Protein AF-A0A918M8U1-F1 (afdb_monomer)

Nearest PDB structures (foldseek):
  6qmt-assembly2_B  TM=6.760E-01  e=1.323E-07  Homo sapiens
  1fdp-assembly3_C  TM=6.936E-01  e=7.810E-07  Homo sapiens
  1sgf-assembly1_Z  TM=6.440E-01  e=3.916E-07  Mus musculus
  2xwb-assembly1_J  TM=6.624E-01  e=5.810E-07  Homo sapiens
  1fdp-assembly2_B  TM=6.454E-01  e=7.546E-06  Homo sapiens

Foldseek 3Di:
DDDDDPPDDPALLVVLLVLLVLLQQQFKKWKFAPPDPPPVFFCPGTQAIWGAQFFQKIKFFQNSQVPYDQAKIWIWGHNHPPDDIDIFIKGWPAFVPGDDDDPDVVDDDAPPGMTMIGTPDGDDTRHFAAALAQDLDAPDQKKKWKIWDCVVRTIDIDIDMWGFDAWDPPPDLRIWTWTFDAFDHPRRGNIFIARSLQSHTFFTWDHDPPSDTTGITNGPSNLLLTDWPDDDPPPPPPCPDPDDDDDDDDDDDDDDDDDDDDDDDDDDDDDDDDDDDDDDDDDDDDDYDDDDDDDDDDDDDDDDDDDDDDDDDDDDDDDDDDDDDDDDDDDDDDDDDDDDDDDDDDDDDDDDYDDDDDDDDDDDDDDDDDDDDDDDDPPPPPPPPDPDPGGPSLVSQLSSLLVLLVVPDDDPDPRDGSQNSSVSSVNCQLVQDRSNLLSLLSNLQSLADFDLALQVVVVLLVPQPPFDQDDGVLGDTGLSNSLNSLSVGPDSPCSNVSVLSSLLSVLVDDDDCDVSNVVSSVSSLVSSVVSCPPPDPVSVVVSVVSVVVSVPPDDPDPPDPDDDPPDDDDPDPDPDPPLPQQFKAKEKAWAADPVCRQFIKIWIWIAHSVRDIGTDDTDGGHGPVCVLQVCLSVVVSNQSNGDGVVRTHAYEYADALLCQLPPQQCRASDPPGGGNLQVFQYAYHHPCLVPQDDPPPPDVPDDDDPPPDDPCVLLVLLQQLVVVLQVDQAFEDEAQDDQNDGDDGDALVVLLPPDSRYAYEYEEQPPDDDPCSSCRSSSCSSSSDQKHKYAYHPPDPPLRSVLLVVVVGCCRRVNPGPSCSSVVLSVLVNCVVVVPPSSVSSHRMHMRHYDSVNDDVPVPPDPPDD

InterPro domains:
  IPR009003 Peptidase S1, PA clan [SSF50494] (39-219)
  IPR045450 vWA-MoxR associated protein, C-terminal domain [PF20028] (598-852)

Mean predicted aligned error: 16.62 Å

pLDDT: mean 72.59, std 25.62, range [22.86, 98.25]

Sequence (866 aa):
MTEPYDGGAPDGADAARLALRELVLAATVRIHRSDAGYAHDEPGGFLGSGFFVAPNWVLTCAHVVHAEEGGEVTVVYRTSPYEDPCAVPGKVAATLPEQAGRLVPGGGWPAPDLALVRLREPAGHTCVYVSERPNPHFGGNRVYYAGWTGARGRLEILDGYLSVQGTISAWSPEEQVRLGQNDLPPGVSGGPVIDPVRGEVVGVLKSRADQGAGGTSIGIEQLRTLQTGTRAQTATGATTGTGPAGDHPSGSVRSGADPAGPHPNGSPRSDAHAGLPHTGDPSGTGDEHAGAIGGLGCSRGTGADPVDVRPSGSLRPGADPADVLPGGSLRSGADPAGLHPSGSLQVEAHAGLPYPSGSPGADDHAGGTGPGGSPGTGAGGIRVSGLPQGDLYQAVFHAHDRYHRDRQQPSDSSAPTWADIQGELGARPGRALSPHERGELLGRLADLPPPASTRGLLDLLRSLPGFRLPSLVPAPRGWRDGLGVLYEHARQDGVRRLVIDYAMRILAADRDRTPSVRAAERALWDWVRHASTGLDSGYRTELARQRVELLGRVHPGHERADDDPGQLPTERPVPHPALAPPGPSVLLVVLRRAWEPDHCDWSISVADTDGGTRLLHETRRTPLAGLDSHVAAPLTEAFRQCDEPGRPALLHVALPHLLLGTAVDDWRLRRDGVPLGVERPVLVRCSDRDQLPDEATDGPGAWPAAAWESYDDEDGERRDRWRRLHVRQARAEVLDCDDGVRRPVPDTAALRDLAPHDVPVLCRLGDLRYDSDPASLGRLLRAGFGVAVWRRWRREPEAVCGEFHRGAKTVVDDGNGVALLPEVVHGLRRQVHEGLTEAYWAHGIALLYDDPYRPLPGAGDLLEAP

Structure (mmCIF, N/CA/C/O backbone):
data_AF-A0A918M8U1-F1
#
_entry.id   AF-A0A918M8U1-F1
#
loop_
_atom_site.group_PDB
_atom_site.id
_atom_site.type_symbol
_atom_site.label_atom_id
_atom_site.label_alt_id
_atom_site.label_comp_id
_atom_site.label_asym_id
_atom_site.label_entity_id
_atom_site.label_seq_id
_atom_site.pdbx_PDB_ins_code
_atom_site.Cartn_x
_atom_site.Cartn_y
_atom_site.Cartn_z
_atom_site.occupancy
_atom_site.B_iso_or_equiv
_atom_site.auth_seq_id
_atom_site.auth_comp_id
_atom_site.auth_asym_id
_atom_site.auth_atom_id
_atom_site.pdbx_PDB_model_num
ATOM 1 N N . MET A 1 1 ? 1.080 21.247 65.237 1.00 35.75 1 MET A N 1
ATOM 2 C CA . MET A 1 1 ? 0.868 21.645 63.832 1.00 35.75 1 MET A CA 1
ATOM 3 C C . MET A 1 1 ? 0.405 20.406 63.103 1.00 35.75 1 MET A C 1
ATOM 5 O O . MET A 1 1 ? 1.066 19.386 63.229 1.00 35.75 1 MET A O 1
ATOM 9 N N . THR A 1 2 ? -0.762 20.468 62.475 1.00 31.59 2 THR A N 1
ATOM 10 C CA . THR A 1 2 ? -1.337 19.389 61.664 1.00 31.59 2 THR A CA 1
ATOM 11 C C . THR A 1 2 ? -1.042 19.685 60.203 1.00 31.59 2 THR A C 1
ATOM 13 O O . THR A 1 2 ? -1.323 20.797 59.754 1.00 31.59 2 THR A O 1
ATOM 16 N N . GLU A 1 3 ? -0.490 18.723 59.474 1.00 33.19 3 GLU A N 1
ATOM 17 C CA . GLU A 1 3 ? -0.400 18.818 58.016 1.00 33.19 3 GLU A CA 1
ATOM 18 C C . GLU A 1 3 ? -1.816 18.748 57.412 1.00 33.19 3 GLU A C 1
ATOM 20 O O . GLU A 1 3 ? -2.678 18.055 57.968 1.00 33.19 3 GLU A O 1
ATOM 25 N N . PRO A 1 4 ? -2.105 19.489 56.328 1.00 35.78 4 PRO A N 1
ATOM 26 C CA . PRO A 1 4 ? -3.400 19.423 55.672 1.00 35.78 4 PRO A CA 1
ATOM 27 C C . PRO A 1 4 ? -3.553 18.078 54.954 1.00 35.78 4 PRO A C 1
ATOM 29 O O . PRO A 1 4 ? -2.735 17.694 54.123 1.00 35.78 4 PRO A O 1
ATOM 32 N N . TYR A 1 5 ? -4.629 17.369 55.278 1.00 32.22 5 TYR A N 1
ATOM 33 C CA . TYR A 1 5 ? -5.065 16.189 54.542 1.00 32.22 5 TYR A CA 1
ATOM 34 C C . TYR A 1 5 ? -5.743 16.660 53.249 1.00 32.22 5 TYR A C 1
ATOM 36 O O . TYR A 1 5 ? -6.909 17.059 53.288 1.00 32.22 5 TYR A O 1
ATOM 44 N N . ASP A 1 6 ? -5.020 16.641 52.124 1.00 32.88 6 ASP A N 1
ATOM 45 C CA . ASP A 1 6 ? -5.584 16.905 50.791 1.00 32.88 6 ASP A CA 1
ATOM 46 C C . ASP A 1 6 ? -6.490 15.738 50.364 1.00 32.88 6 ASP A C 1
ATOM 48 O O . ASP A 1 6 ? -6.145 14.873 49.559 1.00 32.88 6 ASP A O 1
ATOM 52 N N . GLY A 1 7 ? -7.686 15.715 50.953 1.00 40.31 7 GLY A N 1
ATOM 53 C CA . GLY A 1 7 ? -8.791 14.839 50.587 1.00 40.31 7 GLY A CA 1
ATOM 54 C C . GLY A 1 7 ? -9.429 15.277 49.272 1.00 40.31 7 GLY A C 1
ATOM 55 O O . GLY A 1 7 ? -10.583 15.703 49.259 1.00 40.31 7 GLY A O 1
ATOM 56 N N . GLY A 1 8 ? -8.672 15.192 48.178 1.00 35.78 8 GLY A N 1
ATOM 57 C CA . GLY A 1 8 ? -9.210 15.348 46.832 1.00 35.78 8 GLY A CA 1
ATOM 58 C C . GLY A 1 8 ? -10.274 14.285 46.556 1.00 35.78 8 GLY A C 1
ATOM 59 O O . GLY A 1 8 ? -10.065 13.098 46.812 1.00 35.78 8 GLY A O 1
ATOM 60 N N . ALA A 1 9 ? -11.423 14.705 46.025 1.00 40.88 9 ALA A N 1
ATOM 61 C CA . ALA A 1 9 ? -12.330 13.775 45.360 1.00 40.88 9 ALA A CA 1
ATOM 62 C C . ALA A 1 9 ? -11.605 13.160 44.143 1.00 40.88 9 ALA A C 1
ATOM 64 O O . ALA A 1 9 ? -10.748 13.834 43.570 1.00 40.88 9 ALA A O 1
ATOM 65 N N . PRO A 1 10 ? -11.914 11.916 43.731 1.00 44.56 10 PRO A N 1
ATOM 66 C CA . PRO A 1 10 ? -11.278 11.318 42.561 1.00 44.56 10 PRO A CA 1
ATOM 67 C C . PRO A 1 10 ? -11.548 12.179 41.322 1.00 44.56 10 PRO A C 1
ATOM 69 O O . PRO A 1 10 ? -12.701 12.351 40.920 1.00 44.56 10 PRO A O 1
ATOM 72 N N . ASP A 1 11 ? -10.484 12.735 40.739 1.00 58.69 11 ASP A N 1
ATOM 73 C CA . ASP A 1 11 ? -10.570 13.588 39.556 1.00 58.69 11 ASP A CA 1
ATOM 74 C C . ASP A 1 11 ? -11.234 12.832 38.397 1.00 58.69 11 ASP A C 1
ATOM 76 O O . ASP A 1 11 ? -10.974 11.647 38.174 1.00 58.69 11 ASP A O 1
ATOM 80 N N . GLY A 1 12 ? -12.044 13.530 37.592 1.00 61.78 12 GLY A N 1
ATOM 81 C CA . GLY A 1 12 ? -12.767 12.917 36.466 1.00 61.78 12 GLY A CA 1
ATOM 82 C C . GLY A 1 12 ? -11.857 12.187 35.465 1.00 61.78 12 GLY A C 1
ATOM 83 O O . GLY A 1 12 ? -12.272 11.213 34.844 1.00 61.78 12 GLY A O 1
ATOM 84 N N . ALA A 1 13 ? -10.583 12.583 35.374 1.00 67.19 13 ALA A N 1
ATOM 85 C CA . ALA A 1 13 ? -9.579 11.892 34.570 1.00 67.19 13 ALA A CA 1
ATOM 86 C C . ALA A 1 13 ? -9.290 10.451 35.043 1.00 67.19 13 ALA A C 1
ATOM 88 O O . ALA A 1 13 ? -8.979 9.601 34.210 1.00 67.19 13 ALA A O 1
ATOM 89 N N . ASP A 1 14 ? -9.395 10.149 36.341 1.00 80.69 14 ASP A N 1
ATOM 90 C CA . ASP A 1 14 ? -9.215 8.789 36.868 1.00 80.69 14 ASP A CA 1
ATOM 91 C C . ASP A 1 14 ? -10.476 7.933 36.712 1.00 80.69 14 ASP A C 1
ATOM 93 O O . ASP A 1 14 ? -10.368 6.743 36.409 1.00 80.69 14 ASP A O 1
ATOM 97 N N . ALA A 1 15 ? -11.666 8.539 36.794 1.00 85.81 15 ALA A N 1
ATOM 98 C CA . ALA A 1 15 ? -12.913 7.877 36.410 1.00 85.81 15 ALA A CA 1
ATOM 99 C C . ALA A 1 15 ? -12.896 7.477 34.920 1.00 85.81 15 ALA A C 1
ATOM 101 O O . ALA A 1 15 ? -13.162 6.321 34.588 1.00 85.81 15 ALA A O 1
ATOM 102 N N . ALA A 1 16 ? -12.471 8.386 34.036 1.00 87.62 16 ALA A N 1
ATOM 103 C CA . ALA A 1 16 ? -12.334 8.124 32.604 1.00 87.62 16 ALA A CA 1
ATOM 104 C C . ALA A 1 16 ? -11.277 7.045 32.288 1.00 87.62 16 ALA A C 1
ATOM 106 O O . ALA A 1 16 ? -11.482 6.214 31.403 1.00 87.62 16 ALA A O 1
ATOM 107 N N . ARG A 1 17 ? -10.162 6.994 33.035 1.00 89.12 17 ARG A N 1
ATOM 108 C CA . ARG A 1 17 ? -9.156 5.913 32.929 1.00 89.12 17 ARG A CA 1
ATOM 109 C C . ARG A 1 17 ? -9.718 4.553 33.347 1.00 89.12 17 ARG A C 1
ATOM 111 O O . ARG A 1 17 ? -9.417 3.556 32.693 1.00 89.12 17 ARG A O 1
ATOM 118 N N . LEU A 1 18 ? -10.539 4.507 34.399 1.00 91.19 18 LEU A N 1
ATOM 119 C CA . LEU A 1 18 ? -11.253 3.297 34.818 1.00 91.19 18 LEU A CA 1
ATOM 120 C C . LEU A 1 18 ? -12.270 2.848 33.759 1.00 91.19 18 LEU A C 1
ATOM 122 O O . LEU A 1 18 ? -12.272 1.682 33.378 1.00 91.19 18 LEU A O 1
ATOM 126 N N . ALA A 1 19 ? -13.067 3.767 33.213 1.00 92.06 19 ALA A N 1
ATOM 127 C CA . ALA A 1 19 ? -14.017 3.457 32.145 1.00 92.06 19 ALA A CA 1
ATOM 128 C C . ALA A 1 19 ? -13.317 2.951 30.864 1.00 92.06 19 ALA A C 1
ATOM 130 O O . ALA A 1 19 ? -13.751 1.960 30.275 1.00 92.06 19 ALA A O 1
ATOM 131 N N . LEU A 1 20 ? -12.191 3.567 30.471 1.00 93.38 20 LEU A N 1
ATOM 132 C CA . LEU A 1 20 ? -11.351 3.093 29.363 1.00 93.38 20 LEU A CA 1
ATOM 133 C C . LEU A 1 20 ? -10.845 1.664 29.610 1.00 93.38 20 LEU A C 1
ATOM 135 O O . LEU A 1 20 ? -10.901 0.836 28.702 1.00 93.38 20 LEU A O 1
ATOM 139 N N . ARG A 1 21 ? -10.371 1.368 30.828 1.00 94.25 21 ARG A N 1
ATOM 140 C CA . ARG A 1 21 ? -9.927 0.025 31.227 1.00 94.25 21 ARG A CA 1
ATOM 141 C C . ARG A 1 21 ? -11.037 -1.006 31.035 1.00 94.25 21 ARG A C 1
ATOM 143 O O . ARG A 1 21 ? -10.811 -1.994 30.344 1.00 94.25 21 ARG A O 1
ATOM 150 N N . GLU A 1 22 ? -12.230 -0.775 31.579 1.00 92.94 22 GLU A N 1
ATOM 151 C CA . GLU A 1 22 ? -13.317 -1.758 31.476 1.00 92.94 22 GLU A CA 1
ATOM 152 C C . GLU A 1 22 ? -13.759 -1.994 30.018 1.00 92.94 22 GLU A C 1
ATOM 154 O O . GLU A 1 22 ? -13.968 -3.144 29.627 1.00 92.94 22 GLU A O 1
ATOM 159 N N . LEU A 1 23 ? -13.801 -0.955 29.167 1.00 93.31 23 LEU A N 1
ATOM 160 C CA . LEU A 1 23 ? -14.075 -1.135 27.731 1.00 93.31 23 LEU A CA 1
ATOM 161 C C . LEU A 1 23 ? -12.972 -1.917 26.995 1.00 93.31 23 LEU A C 1
ATOM 163 O O . LEU A 1 23 ? -13.280 -2.708 26.103 1.00 93.31 23 LEU A O 1
ATOM 167 N N . VAL A 1 24 ? -11.698 -1.723 27.353 1.00 95.50 24 VAL A N 1
ATOM 168 C CA . VAL A 1 24 ? -10.572 -2.486 26.785 1.00 95.50 24 VAL A CA 1
ATOM 169 C C . VAL A 1 24 ? -10.640 -3.955 27.205 1.00 95.50 24 VAL A C 1
ATOM 171 O O . VAL A 1 24 ? -10.462 -4.835 26.361 1.00 95.50 24 VAL A O 1
ATOM 174 N N . LEU A 1 25 ? -10.940 -4.241 28.474 1.00 95.00 25 LEU A N 1
ATOM 175 C CA . LEU A 1 25 ? -11.078 -5.611 28.975 1.00 95.00 25 LEU A CA 1
ATOM 176 C C . LEU A 1 25 ? -12.256 -6.334 28.304 1.00 95.00 25 LEU A C 1
ATOM 178 O O . LEU A 1 25 ? -12.072 -7.442 27.805 1.00 95.00 25 LEU A O 1
ATOM 182 N N . ALA A 1 26 ? -13.419 -5.683 28.186 1.00 93.56 26 ALA A N 1
ATOM 183 C CA . ALA A 1 26 ? -14.600 -6.221 27.497 1.00 93.56 26 ALA A CA 1
ATOM 184 C C . ALA A 1 26 ? -14.406 -6.432 25.977 1.00 93.56 26 ALA A C 1
ATOM 186 O O . ALA A 1 26 ? -15.180 -7.153 25.342 1.00 93.56 26 ALA A O 1
ATOM 187 N N . ALA A 1 27 ? -13.381 -5.809 25.386 1.00 95.88 27 ALA A N 1
ATOM 188 C CA . ALA A 1 27 ? -12.990 -5.989 23.989 1.00 95.88 27 ALA A CA 1
ATOM 189 C C . ALA A 1 27 ? -11.856 -7.013 23.781 1.00 95.88 27 ALA A C 1
ATOM 191 O O . ALA A 1 27 ? -11.574 -7.377 22.636 1.00 95.88 27 ALA A O 1
ATOM 192 N N . THR A 1 28 ? -11.197 -7.470 24.854 1.00 97.44 28 THR A N 1
ATOM 193 C CA . THR A 1 28 ? -10.009 -8.339 24.809 1.00 97.44 28 THR A CA 1
ATOM 194 C C . THR A 1 28 ? -10.397 -9.815 24.909 1.00 97.44 28 THR A C 1
ATOM 196 O O . THR A 1 28 ? -11.006 -10.259 25.883 1.00 97.44 28 THR A O 1
ATOM 199 N N . VAL A 1 29 ? -10.006 -10.609 23.912 1.00 96.56 29 VAL A N 1
ATOM 200 C CA . VAL A 1 29 ? -10.439 -12.005 23.747 1.00 96.56 29 VAL A CA 1
ATOM 201 C C . VAL A 1 29 ? -9.306 -12.999 23.996 1.00 96.56 29 VAL A C 1
ATOM 203 O O . VAL A 1 29 ? -8.130 -12.695 23.778 1.00 96.56 29 VAL A O 1
ATOM 206 N N . ARG A 1 30 ? -9.669 -14.218 24.400 1.00 94.31 30 ARG A N 1
ATOM 207 C CA . ARG A 1 30 ? -8.810 -15.402 24.304 1.00 94.31 30 ARG A CA 1
ATOM 208 C C . ARG A 1 30 ? -8.939 -16.009 22.911 1.00 94.31 30 ARG A C 1
ATOM 210 O O . ARG A 1 30 ? -10.037 -16.063 22.355 1.00 94.31 30 ARG A O 1
ATOM 217 N N . ILE A 1 31 ? -7.839 -16.535 22.391 1.00 94.00 31 ILE A N 1
ATOM 218 C CA . ILE A 1 31 ? -7.807 -17.365 21.189 1.00 94.00 31 ILE A CA 1
ATOM 219 C C . ILE A 1 31 ? -7.397 -18.774 21.606 1.00 94.00 31 ILE A C 1
ATOM 221 O O . ILE A 1 31 ? -6.398 -18.969 22.301 1.00 94.00 31 ILE A O 1
ATOM 225 N N . HIS A 1 32 ? -8.200 -19.747 21.197 1.00 91.88 32 HIS A N 1
ATOM 226 C CA . HIS A 1 32 ? -8.026 -21.166 21.471 1.00 91.88 32 HIS A CA 1
ATOM 227 C C . HIS A 1 32 ? -7.994 -21.962 20.166 1.00 91.88 32 HIS A C 1
ATOM 229 O O . HIS A 1 32 ? -8.459 -21.485 19.124 1.00 91.88 32 HIS A O 1
ATOM 235 N N . ARG A 1 33 ? -7.497 -23.198 20.245 1.00 88.00 33 ARG A N 1
ATOM 236 C CA . ARG A 1 33 ? -7.591 -24.158 19.146 1.00 88.00 33 ARG A CA 1
ATOM 237 C C . ARG A 1 33 ? -9.034 -24.420 18.723 1.00 88.00 33 ARG A C 1
ATOM 239 O O . ARG A 1 33 ? -9.982 -24.257 19.496 1.00 88.00 33 ARG A O 1
ATOM 246 N N . SER A 1 34 ? -9.177 -24.870 17.488 1.00 79.94 34 SER A N 1
ATOM 247 C CA . SER A 1 34 ? -10.427 -25.366 16.912 1.00 79.94 34 SER A CA 1
ATOM 248 C C . SER A 1 34 ? -10.859 -26.732 17.470 1.00 79.94 34 SER A C 1
ATOM 250 O O . SER A 1 34 ? -12.053 -27.024 17.492 1.00 79.94 34 SER A O 1
ATOM 252 N N . ASP A 1 35 ? -9.917 -27.547 17.963 1.00 68.38 35 ASP A N 1
ATOM 253 C CA . ASP A 1 35 ? -10.160 -28.874 18.554 1.00 68.38 35 ASP A CA 1
ATOM 254 C C . ASP A 1 35 ? -10.353 -28.858 20.084 1.00 68.38 35 ASP A C 1
ATOM 256 O O . ASP A 1 35 ? -10.716 -29.875 20.684 1.00 68.38 35 ASP A O 1
ATOM 260 N N . ALA A 1 36 ? -10.142 -27.704 20.723 1.00 59.84 36 ALA A N 1
ATOM 261 C CA . ALA A 1 36 ? -10.344 -27.523 22.151 1.00 59.84 36 ALA A CA 1
ATOM 262 C C . ALA A 1 36 ? -11.828 -27.727 22.495 1.00 59.84 36 ALA A C 1
ATOM 264 O O . ALA A 1 36 ? -12.660 -26.861 22.231 1.00 59.84 36 ALA A O 1
ATOM 265 N N . GLY A 1 37 ? -12.158 -28.876 23.092 1.00 57.62 37 GLY A N 1
ATOM 266 C CA . GLY A 1 37 ? -13.513 -29.185 23.550 1.00 57.62 37 GLY A CA 1
ATOM 267 C C . GLY A 1 37 ? -14.017 -28.229 24.640 1.00 57.62 37 GLY A C 1
ATOM 268 O O . GLY A 1 37 ? -13.311 -27.322 25.072 1.00 57.62 37 GLY A O 1
ATOM 269 N N . TYR A 1 38 ? -15.235 -28.481 25.133 1.00 55.88 38 TYR A N 1
ATOM 270 C CA . TYR A 1 38 ? -16.032 -27.586 25.996 1.00 55.88 38 TYR A CA 1
ATOM 271 C C . TYR A 1 38 ? -15.367 -27.047 27.291 1.00 55.88 38 TYR A C 1
ATOM 273 O O . TYR A 1 38 ? -15.957 -26.211 27.970 1.00 55.88 38 TYR A O 1
ATOM 281 N N . ALA A 1 39 ? -14.157 -27.482 27.648 1.00 61.25 39 ALA A N 1
ATOM 282 C CA . ALA A 1 39 ? -13.366 -26.990 28.777 1.00 61.25 39 ALA A CA 1
ATOM 283 C C . ALA A 1 39 ? -12.511 -25.750 28.413 1.00 61.25 39 ALA A C 1
ATOM 285 O O . ALA A 1 39 ? -11.306 -25.717 28.659 1.00 61.25 39 ALA A O 1
ATOM 286 N N . HIS A 1 40 ? -13.117 -24.707 27.834 1.00 66.50 40 HIS A N 1
ATOM 287 C CA . HIS A 1 40 ? -12.398 -23.501 27.377 1.00 66.50 40 HIS A CA 1
ATOM 288 C C . HIS A 1 40 ? -11.740 -22.662 28.497 1.00 66.50 40 HIS A C 1
ATOM 290 O O . HIS A 1 40 ? -11.007 -21.719 28.205 1.00 66.50 40 HIS A O 1
ATOM 296 N N . ASP A 1 41 ? -11.971 -22.986 29.772 1.00 68.56 41 ASP A N 1
ATOM 297 C CA . ASP A 1 41 ? -11.295 -22.350 30.909 1.00 68.56 41 ASP A CA 1
ATOM 298 C C . ASP A 1 41 ? -10.019 -23.087 31.368 1.00 68.56 41 ASP A C 1
ATOM 300 O O . ASP A 1 41 ? -9.260 -22.551 32.182 1.00 68.56 41 ASP A O 1
ATOM 304 N N . GLU A 1 42 ? -9.715 -24.259 30.797 1.00 68.06 42 GLU A N 1
ATOM 305 C CA . GLU A 1 42 ? -8.428 -24.936 30.990 1.00 68.06 42 GLU A CA 1
ATOM 306 C C . GLU A 1 42 ? -7.350 -24.426 30.006 1.00 68.06 42 GLU A C 1
ATOM 308 O O . GLU A 1 42 ? -7.640 -24.182 28.830 1.00 68.06 42 GLU A O 1
ATOM 313 N N . PRO A 1 43 ? -6.067 -24.323 30.417 1.00 71.38 43 PRO A N 1
ATOM 314 C CA . PRO A 1 43 ? -4.996 -23.856 29.530 1.00 71.38 43 PRO A CA 1
ATOM 315 C C . PRO A 1 43 ? -4.690 -24.750 28.313 1.00 71.38 43 PRO A C 1
ATOM 317 O O . PRO A 1 43 ? -4.023 -24.289 27.391 1.00 71.38 43 PRO A O 1
ATOM 320 N N . GLY A 1 44 ? -5.137 -26.013 28.284 1.00 67.31 44 GLY A N 1
ATOM 321 C CA . GLY A 1 44 ? -4.675 -27.029 27.316 1.00 67.31 44 GLY A CA 1
ATOM 322 C C . GLY A 1 44 ? -4.934 -26.722 25.831 1.00 67.31 44 GLY A C 1
ATOM 323 O O . GLY A 1 44 ? -4.228 -27.238 24.960 1.00 67.31 44 GLY A O 1
ATOM 324 N N . GLY A 1 45 ? -5.913 -25.859 25.543 1.00 81.50 45 GLY A N 1
ATOM 325 C CA . GLY A 1 45 ? -6.250 -25.396 24.193 1.00 81.50 45 GLY A CA 1
ATOM 326 C C . GLY A 1 45 ? -5.977 -23.913 23.929 1.00 81.50 45 GLY A C 1
ATOM 327 O O . GLY A 1 45 ? -6.358 -23.430 22.870 1.00 81.50 45 GLY A O 1
ATOM 328 N N . PHE A 1 46 ? -5.387 -23.172 24.872 1.00 89.94 46 PHE A N 1
ATOM 329 C CA . PHE A 1 46 ? -5.171 -21.725 24.756 1.00 89.94 46 PHE A CA 1
ATOM 330 C C . PHE A 1 46 ? -3.923 -21.400 23.916 1.00 89.94 46 PHE A C 1
ATOM 332 O O . PHE A 1 46 ? -2.849 -21.953 24.152 1.00 89.94 46 PHE A O 1
ATOM 339 N N . LEU A 1 47 ? -4.069 -20.495 22.944 1.00 90.50 47 LEU A N 1
ATOM 340 C CA . LEU A 1 47 ? -3.013 -20.089 22.007 1.00 90.50 47 LEU A CA 1
ATOM 341 C C . LEU A 1 47 ? -2.452 -18.695 22.322 1.00 90.50 47 LEU A C 1
ATOM 343 O O . LEU A 1 47 ? -1.245 -18.476 22.226 1.00 90.50 47 LEU A O 1
ATOM 347 N N . GLY A 1 48 ? -3.314 -17.747 22.696 1.00 93.31 48 GLY A N 1
ATOM 348 C CA . GLY A 1 48 ? -2.913 -16.368 22.966 1.00 93.31 48 GLY A CA 1
ATOM 349 C C . GLY A 1 48 ? -4.085 -15.393 23.014 1.00 93.31 48 GLY A C 1
ATOM 350 O O . GLY A 1 48 ? -5.238 -15.789 23.190 1.00 93.31 48 GLY A O 1
ATOM 351 N N . SER A 1 49 ? -3.787 -14.106 22.866 1.00 96.56 49 SER A N 1
ATOM 352 C CA . SER A 1 49 ? -4.753 -13.016 23.015 1.00 96.56 49 SER A CA 1
ATOM 353 C C . SER A 1 49 ? -5.195 -12.444 21.671 1.00 96.56 49 SER A C 1
ATOM 355 O O . SER A 1 49 ? -4.537 -12.606 20.645 1.00 96.56 49 SER A O 1
ATOM 357 N N . GLY A 1 50 ? -6.303 -11.716 21.682 1.00 97.62 50 GLY A N 1
ATOM 358 C CA . GLY A 1 50 ? -6.723 -10.849 20.588 1.00 97.62 50 GLY A CA 1
ATOM 359 C C . GLY A 1 50 ? -7.619 -9.731 21.105 1.00 97.62 50 GLY A C 1
ATOM 360 O O . GLY A 1 50 ? -7.868 -9.627 22.307 1.00 97.62 50 GLY A O 1
ATOM 361 N N . PHE A 1 51 ? -8.178 -8.937 20.201 1.00 98.25 51 PHE A N 1
ATOM 362 C CA . PHE A 1 51 ? -9.242 -7.990 20.536 1.00 98.25 51 PHE A CA 1
ATOM 363 C C . PHE A 1 51 ? -10.179 -7.724 19.363 1.00 98.25 51 PHE A C 1
ATOM 365 O O . PHE A 1 51 ? -9.782 -7.818 18.200 1.00 98.25 51 PHE A O 1
ATOM 372 N N . PHE A 1 52 ? -11.425 -7.358 19.662 1.00 98.06 52 PHE A N 1
ATOM 373 C CA . PHE A 1 52 ? -12.391 -6.966 18.640 1.00 98.06 52 PHE A CA 1
ATOM 374 C C . PHE A 1 52 ? -12.021 -5.612 18.027 1.00 98.06 52 PHE A C 1
ATOM 376 O O . PHE A 1 52 ? -12.138 -4.565 18.665 1.00 98.06 52 PHE A O 1
ATOM 383 N N . VAL A 1 53 ? -11.587 -5.638 16.766 1.00 97.69 53 VAL A N 1
ATOM 384 C CA . VAL A 1 53 ? -11.264 -4.444 15.967 1.00 97.69 53 VAL A CA 1
ATOM 385 C C . VAL A 1 53 ? -12.497 -3.892 15.248 1.00 97.69 53 VAL A C 1
ATOM 387 O O . VAL A 1 53 ? -12.590 -2.692 15.016 1.00 97.69 53 VAL A O 1
ATOM 390 N N . ALA A 1 54 ? -13.468 -4.743 14.915 1.00 97.25 54 ALA A N 1
ATOM 391 C CA . ALA A 1 54 ? -14.735 -4.348 14.303 1.00 97.25 54 ALA A CA 1
ATOM 392 C C . ALA A 1 54 ? -15.810 -5.430 14.544 1.00 97.25 54 ALA A C 1
ATOM 394 O O . ALA A 1 54 ? -15.469 -6.548 14.943 1.00 97.25 54 ALA A O 1
ATOM 395 N N . PRO A 1 55 ? -17.102 -5.163 14.265 1.00 96.06 55 PRO A N 1
ATOM 396 C CA . PRO A 1 55 ? -18.155 -6.175 14.324 1.00 96.06 55 PRO A CA 1
ATOM 397 C C . PRO A 1 55 ? -17.791 -7.467 13.575 1.00 96.06 55 PRO A C 1
ATOM 399 O O . PRO A 1 55 ? -17.680 -7.485 12.350 1.00 96.06 55 PRO A O 1
ATOM 402 N N . ASN A 1 56 ? -17.629 -8.551 14.341 1.00 94.75 56 ASN A N 1
ATOM 403 C CA . ASN A 1 56 ? -17.242 -9.901 13.902 1.00 94.75 56 ASN A CA 1
ATOM 404 C C . ASN A 1 56 ? -15.795 -10.041 13.378 1.00 94.75 56 ASN A C 1
ATOM 406 O O . ASN A 1 56 ? -15.493 -11.008 12.676 1.00 94.75 56 ASN A O 1
ATOM 410 N N . TRP A 1 57 ? -14.899 -9.123 13.756 1.00 97.12 57 TRP A N 1
ATOM 411 C CA . TRP A 1 57 ? -13.472 -9.150 13.423 1.00 97.12 57 TRP A CA 1
ATOM 412 C C . TRP A 1 57 ? -12.593 -9.008 14.667 1.00 97.12 57 TRP A C 1
ATOM 414 O O . TRP A 1 57 ? -12.691 -8.022 15.401 1.00 97.12 57 TRP A O 1
ATOM 424 N N . VAL A 1 58 ? -11.692 -9.968 14.856 1.00 97.81 58 VAL A N 1
ATOM 425 C CA . VAL A 1 58 ? -10.641 -9.971 15.877 1.00 97.81 58 VAL A CA 1
ATOM 426 C C . VAL A 1 58 ? -9.290 -9.712 15.217 1.00 97.81 58 VAL A C 1
ATOM 428 O O . VAL A 1 58 ? -8.996 -10.264 14.156 1.00 97.81 58 VAL A O 1
ATOM 431 N N . LEU A 1 59 ? -8.463 -8.894 15.864 1.00 97.94 59 LEU A N 1
ATOM 432 C CA . LEU A 1 59 ? -7.050 -8.716 15.544 1.00 97.94 59 LEU A CA 1
ATOM 433 C C . LEU A 1 59 ? -6.184 -9.420 16.598 1.00 97.94 59 LEU A C 1
ATOM 435 O O . LEU A 1 59 ? -6.535 -9.451 17.777 1.00 97.94 59 LEU A O 1
ATOM 439 N N . THR A 1 60 ? -5.071 -10.002 16.156 1.00 96.94 60 THR A N 1
ATOM 440 C CA . THR A 1 60 ? -4.081 -10.713 16.979 1.00 96.94 60 THR A CA 1
ATOM 441 C C . THR A 1 60 ? -2.720 -10.739 16.260 1.00 96.94 60 THR A C 1
ATOM 443 O O . THR A 1 60 ? -2.581 -10.157 15.181 1.00 96.94 60 THR A O 1
ATOM 446 N N . CYS A 1 61 ? -1.716 -11.411 16.825 1.00 93.94 61 CYS A N 1
ATOM 447 C CA . CYS A 1 61 ? -0.467 -11.737 16.135 1.00 93.94 61 CYS A CA 1
ATOM 448 C C . CYS A 1 61 ? -0.620 -13.000 15.274 1.00 93.94 61 CYS A C 1
ATOM 450 O O . CYS A 1 61 ? -1.349 -13.928 15.625 1.00 93.94 61 CYS A O 1
ATOM 452 N N . ALA A 1 62 ? 0.105 -13.081 14.161 1.00 91.62 62 ALA A N 1
ATOM 453 C CA . ALA A 1 62 ? 0.042 -14.236 13.271 1.00 91.62 62 ALA A CA 1
ATOM 454 C C . ALA A 1 62 ? 0.628 -15.505 13.906 1.00 91.62 62 ALA A C 1
ATOM 456 O O . ALA A 1 62 ? 0.067 -16.586 13.722 1.00 91.62 62 ALA A O 1
ATOM 457 N N . HIS A 1 63 ? 1.676 -15.389 14.730 1.00 88.38 63 HIS A N 1
ATOM 458 C CA . HIS A 1 63 ? 2.220 -16.548 15.451 1.00 88.38 63 HIS A CA 1
ATOM 459 C C . HIS A 1 63 ? 1.213 -17.214 16.408 1.00 88.38 63 HIS A C 1
ATOM 461 O O . HIS A 1 63 ? 1.340 -18.408 16.665 1.00 88.38 63 HIS A O 1
ATOM 467 N N . VAL A 1 64 ? 0.210 -16.476 16.910 1.00 90.75 64 VAL A N 1
ATOM 468 C CA . VAL A 1 64 ? -0.840 -17.015 17.797 1.00 90.75 64 VAL A CA 1
ATOM 469 C C . VAL A 1 64 ? -1.758 -17.973 17.035 1.00 90.75 64 VAL A C 1
ATOM 471 O O . VAL A 1 64 ? -2.156 -19.000 17.572 1.00 90.75 64 VAL A O 1
ATOM 474 N N . VAL A 1 65 ? -2.068 -17.670 15.771 1.00 88.88 65 VAL A N 1
ATOM 475 C CA . VAL A 1 65 ? -3.006 -18.457 14.946 1.00 88.88 65 VAL A CA 1
ATOM 476 C C . VAL A 1 65 ? -2.321 -19.428 13.976 1.00 88.88 65 VAL A C 1
ATOM 478 O O . VAL A 1 65 ? -2.996 -20.202 13.306 1.00 88.88 65 VAL A O 1
ATOM 481 N N . HIS A 1 66 ? -0.986 -19.418 13.896 1.00 78.38 66 HIS A N 1
ATOM 482 C CA . HIS A 1 66 ? -0.221 -20.260 12.966 1.00 78.38 66 HIS A CA 1
ATOM 483 C C . HIS A 1 66 ? -0.330 -21.771 13.255 1.00 78.38 66 HIS A C 1
ATOM 485 O O . HIS A 1 66 ? -0.135 -22.576 12.347 1.00 78.38 66 HIS A O 1
ATOM 491 N N . ALA A 1 67 ? -0.633 -22.164 14.495 1.00 61.12 67 ALA A N 1
ATOM 492 C CA . ALA A 1 67 ? -0.622 -23.565 14.923 1.00 61.12 67 ALA A CA 1
ATOM 493 C C . ALA A 1 67 ? -1.778 -24.427 14.369 1.00 61.12 67 ALA A C 1
ATOM 495 O O . ALA A 1 67 ? -1.707 -25.651 14.467 1.00 61.12 67 ALA A O 1
ATOM 496 N N . GLU A 1 68 ? -2.823 -23.816 13.801 1.00 61.56 68 GLU A N 1
ATOM 497 C CA . GLU A 1 68 ? -4.074 -24.499 13.452 1.00 61.56 68 GLU A CA 1
ATOM 498 C C . GLU A 1 68 ? -4.108 -24.983 11.994 1.00 61.56 68 GLU A C 1
ATOM 500 O O . GLU A 1 68 ? -4.173 -24.184 11.050 1.00 61.56 68 GLU A O 1
ATOM 505 N N . GLU A 1 69 ? -4.150 -26.303 11.789 1.00 57.09 69 GLU A N 1
ATOM 506 C CA . GLU A 1 69 ? -4.379 -26.883 10.462 1.00 57.09 69 GLU A CA 1
ATOM 507 C C . GLU A 1 69 ? -5.754 -26.455 9.912 1.00 57.09 69 GLU A C 1
ATOM 509 O O . GLU A 1 69 ? -6.800 -26.708 10.503 1.00 57.09 69 GLU A O 1
ATOM 514 N N . GLY A 1 70 ? -5.755 -25.777 8.759 1.00 61.91 70 GLY A N 1
ATOM 515 C CA . GLY A 1 70 ? -6.967 -25.243 8.120 1.00 61.91 70 GLY A CA 1
ATOM 516 C C . GLY A 1 70 ? -7.329 -23.795 8.487 1.00 61.91 70 GLY A C 1
ATOM 517 O O . GLY A 1 70 ? -8.194 -23.213 7.823 1.00 61.91 70 GLY A O 1
ATOM 518 N N . GLY A 1 71 ? -6.646 -23.183 9.464 1.00 80.69 71 GLY A N 1
ATOM 519 C CA . GLY A 1 71 ? -6.819 -21.766 9.813 1.00 80.69 71 GLY A CA 1
ATOM 520 C C . GLY A 1 71 ? -8.160 -21.438 10.479 1.00 80.69 71 GLY A C 1
ATOM 521 O O . GLY A 1 71 ? -8.740 -20.383 10.218 1.00 80.69 71 GLY A O 1
ATOM 522 N N . GLU A 1 72 ? -8.674 -22.340 11.310 1.00 89.44 72 GLU A N 1
ATOM 523 C CA . GLU A 1 72 ? -9.871 -22.137 12.134 1.00 89.44 72 GLU A CA 1
ATOM 524 C C . GLU A 1 72 ? -9.457 -22.052 13.613 1.00 89.44 72 GLU A C 1
ATOM 526 O O . GLU A 1 72 ? -8.530 -22.733 14.033 1.00 89.44 72 GLU A O 1
ATOM 531 N N . VAL A 1 73 ? -10.126 -21.214 14.404 1.00 92.19 73 VAL A N 1
ATOM 532 C CA . VAL A 1 73 ? -9.827 -20.952 15.825 1.00 92.19 73 VAL A CA 1
ATOM 533 C C . VAL A 1 73 ? -11.119 -20.798 16.622 1.00 92.19 73 VAL A C 1
ATOM 535 O O . VAL A 1 73 ? -12.155 -20.417 16.074 1.00 92.19 73 VAL A O 1
ATOM 538 N N . THR A 1 74 ? -11.059 -21.006 17.935 1.00 93.38 74 THR A N 1
ATOM 539 C CA . THR A 1 74 ? -12.159 -20.662 18.846 1.00 93.38 74 THR A CA 1
ATOM 540 C C . THR A 1 74 ? -11.846 -19.337 19.537 1.00 93.38 74 THR A C 1
ATOM 542 O O . THR A 1 74 ? -10.845 -19.217 20.245 1.00 93.38 74 THR A O 1
ATOM 545 N N . VAL A 1 75 ? -12.690 -18.323 19.336 1.00 94.25 75 VAL A N 1
ATOM 546 C CA . VAL A 1 75 ? -12.582 -17.023 20.017 1.00 94.25 75 VAL A CA 1
ATOM 547 C C . VAL A 1 75 ? -13.448 -17.060 21.268 1.00 94.25 75 VAL A C 1
ATOM 549 O O . VAL A 1 75 ? -14.651 -17.286 21.167 1.00 94.25 75 VAL A O 1
ATOM 552 N N . VAL A 1 76 ? -12.860 -16.809 22.440 1.00 93.50 76 VAL A N 1
ATOM 553 C CA . VAL A 1 76 ? -13.586 -16.811 23.721 1.00 93.50 76 VAL A CA 1
ATOM 554 C C . VAL A 1 76 ? -13.484 -15.440 24.382 1.00 93.50 76 VAL A C 1
ATOM 556 O O . VAL A 1 76 ? -12.387 -14.962 24.669 1.00 93.50 76 VAL A O 1
ATOM 559 N N . TYR A 1 77 ? -14.623 -14.800 24.633 1.00 92.31 77 TYR A N 1
ATOM 560 C CA . TYR A 1 77 ? -14.705 -13.420 25.121 1.00 92.31 77 TYR A CA 1
ATOM 561 C C . TYR A 1 77 ? -15.746 -13.262 26.237 1.00 92.31 77 TYR A C 1
ATOM 563 O O . TYR A 1 77 ? -16.523 -14.176 26.507 1.00 92.31 77 TYR A O 1
ATOM 571 N N . ARG A 1 78 ? -15.762 -12.104 26.908 1.00 88.75 78 ARG A N 1
ATOM 572 C CA . ARG A 1 78 ? -16.750 -11.765 27.943 1.00 88.75 78 ARG A CA 1
ATOM 573 C C . ARG A 1 78 ? -17.056 -10.265 27.894 1.00 88.75 78 ARG A C 1
ATOM 575 O O . ARG A 1 78 ? -16.128 -9.465 27.898 1.00 88.75 78 ARG A O 1
ATOM 582 N N . THR A 1 79 ? -18.332 -9.890 27.841 1.00 79.31 79 THR A N 1
ATOM 583 C CA . THR A 1 79 ? -18.789 -8.491 27.695 1.00 79.31 79 THR A CA 1
ATOM 584 C C . THR A 1 79 ? -18.891 -7.718 29.010 1.00 79.31 79 THR A C 1
ATOM 586 O O . THR A 1 79 ? -18.740 -6.499 29.010 1.00 79.31 79 THR A O 1
ATOM 589 N N . SER A 1 80 ? -19.097 -8.413 30.127 1.00 77.88 80 SER A N 1
ATOM 590 C CA . SER A 1 80 ? -19.161 -7.862 31.484 1.00 77.88 80 SER A CA 1
ATOM 591 C C . SER A 1 80 ? -18.563 -8.871 32.468 1.00 77.88 80 SER A C 1
ATOM 593 O O . SER A 1 80 ? -18.783 -10.068 32.285 1.00 77.88 80 SER A O 1
ATOM 595 N N . PRO A 1 81 ? -17.841 -8.471 33.534 1.00 74.75 81 PRO A N 1
ATOM 596 C CA . PRO A 1 81 ? -17.247 -9.420 34.484 1.00 74.75 81 PRO A CA 1
ATOM 597 C C . PRO A 1 81 ? -18.272 -10.363 35.140 1.00 74.75 81 PRO A C 1
ATOM 599 O O . PRO A 1 81 ? -17.890 -11.451 35.570 1.00 74.75 81 PRO A O 1
ATOM 602 N N . TYR A 1 82 ? -19.552 -9.979 35.171 1.00 79.69 82 TYR A N 1
ATOM 603 C CA . TYR A 1 82 ? -20.666 -10.750 35.735 1.00 79.69 82 TYR A CA 1
ATOM 604 C C . TYR A 1 82 ? -21.308 -11.763 34.768 1.00 79.69 82 TYR A C 1
ATOM 606 O O . TYR A 1 82 ? -22.195 -12.502 35.182 1.00 79.69 82 TYR A O 1
ATOM 614 N N . GLU A 1 83 ? -20.894 -11.788 33.500 1.00 80.62 83 GLU A N 1
ATOM 615 C CA . GLU A 1 83 ? -21.430 -12.683 32.466 1.00 80.62 83 GLU A CA 1
ATOM 616 C C . GLU A 1 83 ? -20.519 -13.900 32.244 1.00 80.62 83 GLU A C 1
ATOM 618 O O . GLU A 1 83 ? -19.301 -13.836 32.451 1.00 80.62 83 GLU A O 1
ATOM 623 N N . ASP A 1 84 ? -21.099 -15.011 31.790 1.00 84.12 84 ASP A N 1
ATOM 624 C CA . ASP A 1 84 ? -20.336 -16.198 31.397 1.00 84.12 84 ASP A CA 1
ATOM 625 C C . ASP A 1 84 ? -19.553 -15.958 30.087 1.00 84.12 84 ASP A C 1
ATOM 627 O O . ASP A 1 84 ? -19.992 -15.179 29.234 1.00 84.12 84 ASP A O 1
ATOM 631 N N . PRO A 1 85 ? -18.386 -16.604 29.881 1.00 86.69 85 PRO A N 1
ATOM 632 C CA . PRO A 1 85 ? -17.636 -16.470 28.636 1.00 86.69 85 PRO A CA 1
ATOM 633 C C . PRO A 1 85 ? -18.408 -17.017 27.427 1.00 86.69 85 PRO A C 1
ATOM 635 O O . PRO A 1 85 ? -18.825 -18.174 27.412 1.00 86.69 85 PRO A O 1
ATOM 638 N N . CYS A 1 86 ? -18.514 -16.216 26.370 1.00 89.00 86 CYS A N 1
ATOM 639 C CA . CYS A 1 86 ? -19.041 -16.648 25.081 1.00 89.00 86 CYS A CA 1
ATOM 640 C C . CYS A 1 86 ? -17.900 -17.206 24.217 1.00 89.00 86 CYS A C 1
ATOM 642 O O . CYS A 1 86 ? -16.879 -16.536 24.037 1.00 89.00 86 CYS A O 1
ATOM 644 N N . ALA A 1 87 ? -18.070 -18.415 23.677 1.00 91.06 87 ALA A N 1
ATOM 645 C CA . ALA A 1 87 ? -17.139 -19.053 22.747 1.00 91.06 87 ALA A CA 1
ATOM 646 C C . ALA A 1 87 ? -17.760 -19.103 21.343 1.00 91.06 87 ALA A C 1
ATOM 648 O O . ALA A 1 87 ? -18.853 -19.638 21.169 1.00 91.06 87 ALA A O 1
ATOM 649 N N . VAL A 1 88 ? -17.071 -18.544 20.343 1.00 92.38 88 VAL A N 1
ATOM 650 C CA . VAL A 1 88 ? -17.560 -18.432 18.959 1.00 92.38 88 VAL A CA 1
ATOM 651 C C . VAL A 1 88 ? -16.479 -18.913 17.983 1.00 92.38 88 VAL A C 1
ATOM 653 O O . VAL A 1 88 ? -15.330 -18.469 18.081 1.00 92.38 88 VAL A O 1
ATOM 656 N N . PRO A 1 89 ? -16.805 -19.788 17.012 1.00 92.75 89 PRO A N 1
ATOM 657 C CA . PRO A 1 89 ? -15.837 -20.237 16.020 1.00 92.75 89 PRO A CA 1
ATOM 658 C C . PRO A 1 89 ? -15.471 -19.102 15.050 1.00 92.75 89 PRO A C 1
ATOM 660 O O . PRO A 1 89 ? -16.331 -18.384 14.528 1.00 92.75 89 PRO A O 1
ATOM 663 N N . GLY A 1 90 ? -14.178 -18.951 14.778 1.00 93.00 90 GLY A N 1
ATOM 664 C CA . GLY A 1 90 ? -13.614 -17.938 13.893 1.00 93.00 90 GLY A CA 1
ATOM 665 C C . GLY A 1 90 ? -12.649 -18.533 12.872 1.00 93.00 90 GLY A C 1
ATOM 666 O O . GLY A 1 90 ? -12.031 -19.566 13.106 1.00 93.00 90 GLY A O 1
ATOM 667 N N . LYS A 1 91 ? -12.507 -17.861 11.731 1.00 92.81 91 LYS A N 1
ATOM 668 C CA . LYS A 1 91 ? -11.590 -18.240 10.654 1.00 92.81 91 LYS A CA 1
ATOM 669 C C . LYS A 1 91 ? -10.504 -17.184 10.479 1.00 92.81 91 LYS A C 1
ATOM 671 O O . LYS A 1 91 ? -10.821 -15.998 10.372 1.00 92.81 91 LYS A O 1
ATOM 676 N N . VAL A 1 92 ? -9.245 -17.604 10.376 1.00 92.62 92 VAL A N 1
ATOM 677 C CA . VAL A 1 92 ? -8.131 -16.747 9.953 1.00 92.62 92 VAL A CA 1
ATOM 678 C C . VAL A 1 92 ? -8.390 -16.285 8.516 1.00 92.62 92 VAL A C 1
ATOM 680 O O . VAL A 1 92 ? -8.485 -17.089 7.589 1.00 92.62 92 VAL A O 1
ATOM 683 N N . ALA A 1 93 ? -8.564 -14.979 8.342 1.00 91.19 93 ALA A N 1
ATOM 684 C CA . ALA A 1 93 ? -8.915 -14.349 7.073 1.00 91.19 93 ALA A CA 1
ATOM 685 C C . ALA A 1 93 ? -7.698 -13.766 6.340 1.00 91.19 93 ALA A C 1
ATOM 687 O O . ALA A 1 93 ? -7.726 -13.664 5.117 1.00 91.19 93 ALA A O 1
ATOM 688 N N . ALA A 1 94 ? -6.658 -13.377 7.084 1.00 90.44 94 ALA A N 1
ATOM 689 C CA . ALA A 1 94 ? -5.361 -12.949 6.564 1.00 90.44 94 ALA A CA 1
ATOM 690 C C . ALA A 1 94 ? -4.289 -13.025 7.663 1.00 90.44 94 ALA A C 1
ATOM 692 O O . ALA A 1 94 ? -4.593 -12.805 8.839 1.00 90.44 94 ALA A O 1
ATOM 693 N N . THR A 1 95 ? -3.038 -13.252 7.262 1.00 89.81 95 THR A N 1
ATOM 694 C CA . THR A 1 95 ? -1.837 -13.044 8.084 1.00 89.81 95 THR A CA 1
ATOM 695 C C . THR A 1 95 ? -0.898 -12.051 7.395 1.00 89.81 95 THR A C 1
ATOM 697 O O . THR A 1 95 ? -0.944 -11.881 6.174 1.00 89.81 95 THR A O 1
ATOM 700 N N . LEU A 1 96 ? -0.062 -11.375 8.179 1.00 86.38 96 LEU A N 1
ATOM 701 C CA . LEU A 1 96 ? 0.987 -10.474 7.717 1.00 86.38 96 LEU A CA 1
ATOM 702 C C . LEU A 1 96 ? 2.357 -10.937 8.247 1.00 86.38 96 LEU A C 1
ATOM 704 O O . LEU A 1 96 ? 2.461 -11.262 9.432 1.00 86.38 96 LEU A O 1
ATOM 708 N N . PRO A 1 97 ? 3.399 -10.974 7.393 1.00 79.38 97 PRO A N 1
ATOM 709 C CA . PRO A 1 97 ? 3.273 -11.156 5.943 1.00 79.38 97 PRO A CA 1
ATOM 710 C C . PRO A 1 97 ? 2.495 -12.448 5.632 1.00 79.38 97 PRO A C 1
ATOM 712 O O . PRO A 1 97 ? 2.415 -13.351 6.462 1.00 79.38 97 PRO A O 1
ATOM 715 N N . GLU A 1 98 ? 1.923 -12.560 4.436 1.00 74.19 98 GLU A N 1
ATOM 716 C CA . GLU A 1 98 ? 1.209 -13.778 4.039 1.00 74.19 98 GLU A CA 1
ATOM 717 C C . GLU A 1 98 ? 2.206 -14.942 3.888 1.00 74.19 98 GLU A C 1
ATOM 719 O O . GLU A 1 98 ? 3.174 -14.849 3.133 1.00 74.19 98 GLU A O 1
ATOM 724 N N . GLN A 1 99 ? 1.989 -16.037 4.622 1.00 65.75 99 GLN A N 1
ATOM 725 C CA . GLN A 1 99 ? 2.881 -17.201 4.644 1.00 65.75 99 GLN A CA 1
ATOM 726 C C . GLN A 1 99 ? 2.104 -18.484 4.348 1.00 65.75 99 GLN A C 1
ATOM 728 O O . GLN A 1 99 ? 1.138 -18.818 5.029 1.00 65.75 99 GLN A O 1
ATOM 733 N N . ALA A 1 100 ? 2.577 -19.232 3.351 1.00 44.31 100 ALA A N 1
ATOM 734 C CA . ALA A 1 100 ? 2.034 -20.528 2.937 1.00 44.31 100 ALA A CA 1
ATOM 735 C C . ALA A 1 100 ? 3.153 -21.589 2.872 1.00 44.31 100 ALA A C 1
ATOM 737 O O . ALA A 1 100 ? 3.265 -22.370 1.921 1.00 44.31 100 ALA A O 1
ATOM 738 N N . GLY A 1 101 ? 4.043 -21.559 3.865 1.00 45.78 101 GLY A N 1
ATOM 739 C CA . GLY A 1 101 ? 5.202 -22.436 4.003 1.00 45.78 101 GLY A CA 1
ATOM 740 C C . GLY A 1 101 ? 5.509 -22.716 5.474 1.00 45.78 101 GLY A C 1
ATOM 741 O O . GLY A 1 101 ? 5.013 -22.034 6.368 1.00 45.78 101 GLY A O 1
ATOM 742 N N . ARG A 1 102 ? 6.317 -23.747 5.728 1.00 42.25 102 ARG A N 1
ATOM 743 C CA . ARG A 1 102 ? 6.743 -24.122 7.080 1.00 42.25 102 ARG A CA 1
ATOM 744 C C . ARG A 1 102 ? 7.843 -23.163 7.541 1.00 42.25 102 ARG A C 1
ATOM 746 O O . ARG A 1 102 ? 8.870 -23.080 6.870 1.00 42.25 102 ARG A O 1
ATOM 753 N N . LEU A 1 103 ? 7.649 -22.481 8.674 1.00 54.19 103 LEU A N 1
ATOM 754 C CA . LEU A 1 103 ? 8.712 -21.691 9.307 1.00 54.19 103 LEU A CA 1
ATOM 755 C C . LEU A 1 103 ? 9.962 -22.554 9.547 1.00 54.19 103 LEU A C 1
ATOM 757 O O . LEU A 1 103 ? 9.866 -23.759 9.805 1.00 54.19 103 LEU A O 1
ATOM 761 N N . VAL A 1 104 ? 11.138 -21.922 9.505 1.00 48.16 104 VAL A N 1
ATOM 762 C CA . VAL A 1 104 ? 12.394 -22.559 9.927 1.00 48.16 104 VAL A CA 1
ATOM 763 C C . VAL A 1 104 ? 12.232 -23.001 11.390 1.00 48.16 104 VAL A C 1
ATOM 765 O O . VAL A 1 104 ? 11.815 -22.179 12.206 1.00 48.16 104 VAL A O 1
ATOM 768 N N . PRO A 1 105 ? 12.532 -24.261 11.763 1.00 38.25 105 PRO A N 1
ATOM 769 C CA . PRO A 1 105 ? 12.376 -24.721 13.142 1.00 38.25 105 PRO A CA 1
ATOM 770 C C . PRO A 1 105 ? 13.161 -23.846 14.133 1.00 38.25 105 PRO A C 1
ATOM 772 O O . PRO A 1 105 ? 14.381 -23.746 14.042 1.00 38.25 105 PRO A O 1
ATOM 775 N N . GLY A 1 106 ? 12.451 -23.204 15.067 1.00 45.69 106 GLY A N 1
ATOM 776 C CA . GLY A 1 106 ? 13.016 -22.244 16.028 1.00 45.69 106 GLY A CA 1
ATOM 777 C C . GLY A 1 106 ? 12.993 -20.773 15.583 1.00 45.69 106 GLY A C 1
ATOM 778 O O . GLY A 1 106 ? 13.287 -19.897 16.391 1.00 45.69 106 GLY A O 1
ATOM 779 N N . GLY A 1 107 ? 12.610 -20.475 14.338 1.00 55.22 107 GLY A N 1
ATOM 780 C CA . GLY A 1 107 ? 12.390 -19.111 13.856 1.00 55.22 107 GLY A CA 1
ATOM 781 C C . GLY A 1 107 ? 11.040 -18.546 14.309 1.00 55.22 107 GLY A C 1
ATOM 782 O O . GLY A 1 107 ? 10.009 -19.204 14.180 1.00 55.22 107 GLY A O 1
ATOM 783 N N . GLY A 1 108 ? 11.040 -17.313 14.823 1.00 68.56 108 GLY A N 1
ATOM 784 C CA . GLY A 1 108 ? 9.812 -16.566 15.106 1.00 68.56 108 GLY A CA 1
ATOM 785 C C . GLY A 1 108 ? 9.127 -16.060 13.831 1.00 68.56 108 GLY A C 1
ATOM 786 O O . GLY A 1 108 ? 9.750 -15.969 12.774 1.00 68.56 108 GLY A O 1
ATOM 787 N N . TRP A 1 109 ? 7.845 -15.698 13.931 1.00 75.69 109 TRP A N 1
ATOM 788 C CA . TRP A 1 109 ? 7.100 -15.162 12.788 1.00 75.69 109 TRP A CA 1
ATOM 789 C C . TRP A 1 109 ? 7.643 -13.773 12.360 1.00 75.69 109 TRP A C 1
ATOM 791 O O . TRP A 1 109 ? 7.848 -12.918 13.238 1.00 75.69 109 TRP A O 1
ATOM 801 N N . PRO A 1 110 ? 7.885 -13.543 11.048 1.00 79.25 110 PRO A N 1
ATOM 802 C CA . PRO A 1 110 ? 8.482 -12.312 10.507 1.00 79.25 110 PRO A CA 1
ATOM 803 C C . PRO A 1 110 ? 7.591 -11.070 10.671 1.00 79.25 110 PRO A C 1
ATOM 805 O O . PRO A 1 110 ? 6.384 -11.170 10.867 1.00 79.25 110 PRO A O 1
ATOM 808 N N . ALA A 1 111 ? 8.175 -9.873 10.597 1.00 78.50 111 ALA A N 1
ATOM 809 C CA . ALA A 1 111 ? 7.416 -8.631 10.732 1.00 78.50 111 ALA A CA 1
ATOM 810 C C . ALA A 1 111 ? 6.619 -8.283 9.449 1.00 78.50 111 ALA A C 1
ATOM 812 O O . ALA A 1 111 ? 7.072 -8.612 8.351 1.00 78.50 111 ALA A O 1
ATOM 813 N N . PRO A 1 112 ? 5.460 -7.597 9.552 1.00 86.00 112 PRO A N 1
ATOM 814 C CA . PRO A 1 112 ? 4.730 -7.242 10.772 1.00 86.00 112 PRO A CA 1
ATOM 815 C C . PRO A 1 112 ? 3.771 -8.371 11.198 1.00 86.00 112 PRO A C 1
ATOM 817 O O . PRO A 1 112 ? 2.769 -8.625 10.541 1.00 86.00 112 PRO A O 1
ATOM 820 N N . ASP A 1 113 ? 4.066 -9.021 12.326 1.00 89.44 113 ASP A N 1
ATOM 821 C CA . ASP A 1 113 ? 3.404 -10.233 12.846 1.00 89.44 113 ASP A CA 1
ATOM 822 C C . ASP A 1 113 ? 1.960 -9.979 13.332 1.00 89.44 113 ASP A C 1
ATOM 824 O O . ASP A 1 113 ? 1.703 -9.812 14.525 1.00 89.44 113 ASP A O 1
ATOM 828 N N . LEU A 1 114 ? 1.016 -9.930 12.388 1.00 93.00 114 LEU A N 1
ATOM 829 C CA . LEU A 1 114 ? -0.399 -9.597 12.600 1.00 93.00 114 LEU A CA 1
ATOM 830 C C . LEU A 1 114 ? -1.321 -10.580 11.869 1.00 93.00 114 LEU A C 1
ATOM 832 O O . LEU A 1 114 ? -1.024 -11.002 10.753 1.00 93.00 114 LEU A O 1
ATOM 836 N N . ALA A 1 115 ? -2.483 -10.892 12.440 1.00 94.06 115 ALA A N 1
ATOM 837 C CA . ALA A 1 115 ? -3.516 -11.684 11.775 1.00 94.06 115 ALA A CA 1
ATOM 838 C C . ALA A 1 115 ? -4.934 -11.199 12.084 1.00 94.06 115 ALA A C 1
ATOM 840 O O . ALA A 1 115 ? -5.252 -10.813 13.210 1.00 94.06 115 ALA A O 1
ATOM 841 N N . LEU A 1 116 ? -5.800 -11.266 11.070 1.00 95.62 116 LEU A N 1
ATOM 842 C CA . LEU A 1 116 ? -7.230 -10.994 11.189 1.00 95.62 116 LEU A CA 1
ATOM 843 C C . LEU A 1 116 ? -8.007 -12.306 11.262 1.00 95.62 116 LEU A C 1
ATOM 845 O O . LEU A 1 116 ? -7.915 -13.141 10.362 1.00 95.62 116 LEU A O 1
ATOM 849 N N . VAL A 1 117 ? -8.835 -12.446 12.294 1.00 95.44 117 VAL A N 1
ATOM 850 C CA . VAL A 1 117 ? -9.790 -13.545 12.459 1.00 95.44 117 VAL A CA 1
ATOM 851 C C . VAL A 1 117 ? -11.203 -13.000 12.276 1.00 95.44 117 VAL A C 1
ATOM 853 O O . VAL A 1 117 ? -11.595 -12.025 12.916 1.00 95.44 117 VAL A O 1
ATOM 856 N N . ARG A 1 118 ? -11.992 -13.637 11.411 1.00 95.50 118 ARG A N 1
ATOM 857 C CA . ARG A 1 118 ? -13.409 -13.328 11.201 1.00 95.50 118 ARG A CA 1
ATOM 858 C C . ARG A 1 118 ? -14.268 -14.343 11.948 1.00 95.50 118 ARG A C 1
ATOM 860 O O . ARG A 1 118 ? -14.117 -15.540 11.711 1.00 95.50 118 ARG A O 1
ATOM 867 N N . LEU A 1 119 ? -15.198 -13.895 12.790 1.00 94.75 119 LEU A N 1
ATOM 868 C CA . LEU A 1 119 ? -16.175 -14.805 13.399 1.00 94.75 119 LEU A CA 1
ATOM 869 C C . LEU A 1 119 ? -17.095 -15.402 12.325 1.00 94.75 119 LEU A C 1
ATOM 871 O O . LEU A 1 119 ? -17.515 -14.710 11.391 1.00 94.75 119 LEU A O 1
ATOM 875 N N . ARG A 1 120 ? -17.413 -16.692 12.461 1.00 91.56 120 ARG A N 1
ATOM 876 C CA . ARG A 1 120 ? -18.348 -17.401 11.572 1.00 91.56 120 ARG A CA 1
ATOM 877 C C . ARG A 1 120 ? -19.808 -17.058 11.870 1.00 91.56 120 ARG A C 1
ATOM 879 O O . ARG A 1 120 ? -20.638 -17.139 10.968 1.00 91.56 120 ARG A O 1
ATOM 886 N N . GLU A 1 121 ? -20.098 -16.635 13.097 1.00 88.12 121 GLU A N 1
ATOM 887 C CA . GLU A 1 121 ? -21.437 -16.303 13.586 1.00 88.12 121 GLU A CA 1
ATOM 888 C C . GLU A 1 121 ? -21.469 -14.861 14.133 1.00 88.12 121 GLU A C 1
ATOM 890 O O . GLU A 1 121 ? -20.448 -14.385 14.642 1.00 88.12 121 GLU A O 1
ATOM 895 N N . PRO A 1 122 ? -22.593 -14.123 14.011 1.00 86.81 122 PRO A N 1
ATOM 896 C CA . PRO A 1 122 ? -22.707 -12.775 14.563 1.00 86.81 122 PRO A CA 1
ATOM 897 C C . PRO A 1 122 ? -22.700 -12.802 16.093 1.00 86.81 122 PRO A C 1
ATOM 899 O O . PRO A 1 122 ? -23.536 -13.465 16.701 1.00 86.81 122 PRO A O 1
ATOM 902 N N . ALA A 1 123 ? -21.802 -12.035 16.709 1.00 84.00 123 ALA A N 1
ATOM 903 C CA . ALA A 1 123 ? -21.641 -11.992 18.159 1.00 84.00 123 ALA A CA 1
ATOM 904 C C . ALA A 1 123 ? -21.838 -10.568 18.706 1.00 84.00 123 ALA A C 1
ATOM 906 O O . ALA A 1 123 ? -21.429 -9.589 18.079 1.00 84.00 123 ALA A O 1
ATOM 907 N N . GLY A 1 124 ? -22.457 -10.447 19.884 1.00 86.44 124 GLY A N 1
ATOM 908 C CA . GLY A 1 124 ? -22.580 -9.178 20.606 1.00 86.44 124 GLY A CA 1
ATOM 909 C C . GLY A 1 124 ? -21.347 -8.934 21.472 1.00 86.44 124 GLY A C 1
ATOM 910 O O . GLY A 1 124 ? -21.089 -9.712 22.385 1.00 86.44 124 GLY A O 1
ATOM 911 N N . HIS A 1 125 ? -20.578 -7.883 21.182 1.00 90.81 125 HIS A N 1
ATOM 912 C CA . HIS A 1 125 ? -19.335 -7.540 21.889 1.00 90.81 125 HIS A CA 1
ATOM 913 C C . HIS A 1 125 ? -19.052 -6.033 21.870 1.00 90.81 125 HIS A C 1
ATOM 915 O O . HIS A 1 125 ? -19.800 -5.245 21.282 1.00 90.81 125 HIS A O 1
ATOM 921 N N . THR A 1 126 ? -17.971 -5.630 22.536 1.00 92.06 126 THR A N 1
ATOM 922 C CA . THR A 1 126 ? -17.406 -4.281 22.450 1.00 92.06 126 THR A CA 1
ATOM 923 C C . THR A 1 126 ? -16.163 -4.312 21.565 1.00 92.06 126 THR A C 1
ATOM 925 O O . THR A 1 126 ? -15.233 -5.060 21.838 1.00 92.06 126 THR A O 1
ATOM 928 N N . CYS A 1 127 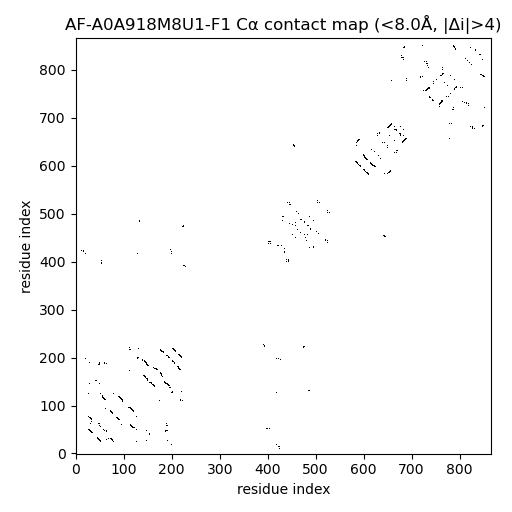? -16.131 -3.493 20.513 1.00 95.88 127 CYS A N 1
ATOM 929 C CA . CYS A 1 127 ? -14.924 -3.249 19.719 1.00 95.88 127 CYS A CA 1
ATOM 930 C C . CYS A 1 127 ? -14.110 -2.083 20.296 1.00 95.88 127 CYS A C 1
ATOM 932 O O . CYS A 1 127 ? -14.689 -1.096 20.760 1.00 95.88 127 CYS A O 1
ATOM 934 N N . VAL A 1 128 ? -12.781 -2.168 20.202 1.00 97.00 128 VAL A N 1
ATOM 935 C CA . VAL A 1 128 ? -11.871 -1.069 20.565 1.00 97.00 128 VAL A CA 1
ATOM 936 C C . VAL A 1 128 ? -11.965 0.095 19.578 1.00 97.00 128 VAL A C 1
ATOM 938 O O . VAL A 1 128 ? -12.311 -0.104 18.413 1.00 97.00 128 VAL A O 1
ATOM 941 N N . TYR A 1 129 ? -11.601 1.306 20.009 1.00 96.00 129 TYR A N 1
ATOM 942 C CA . TYR A 1 129 ? -11.340 2.416 19.087 1.00 96.00 129 TYR A CA 1
ATOM 943 C C . TYR A 1 129 ? -9.888 2.375 18.599 1.00 96.00 129 TYR A C 1
ATOM 945 O O . TYR A 1 129 ? -8.960 2.548 19.388 1.00 96.00 129 TYR A O 1
ATOM 953 N N . VAL A 1 130 ? -9.687 2.166 17.300 1.00 95.56 130 VAL A N 1
ATOM 954 C CA . VAL A 1 130 ? -8.386 2.128 16.625 1.00 95.56 130 VAL A CA 1
ATOM 955 C C . VAL A 1 130 ? -8.059 3.471 15.978 1.00 95.56 130 VAL A C 1
ATOM 957 O O . VAL A 1 130 ? -8.861 4.015 15.215 1.00 95.56 130 VAL A O 1
ATOM 960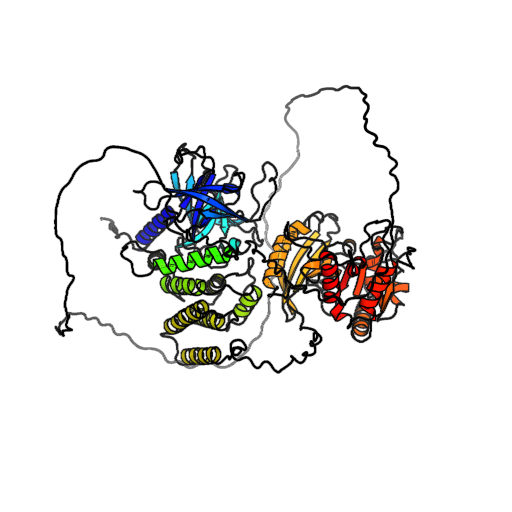 N N . SER A 1 131 ? -6.836 3.951 16.211 1.00 91.94 131 SER A N 1
ATOM 961 C CA . SER A 1 131 ? -6.293 5.158 15.586 1.00 91.94 131 SER A CA 1
ATOM 962 C C . SER A 1 131 ? -6.262 5.067 14.053 1.00 91.94 131 SER A C 1
ATOM 964 O O . SER A 1 131 ? -5.919 4.045 13.459 1.00 91.94 131 SER A O 1
ATOM 966 N N . GLU A 1 132 ? -6.622 6.153 13.380 1.00 92.06 132 GLU A N 1
ATOM 967 C CA . GLU A 1 132 ? -6.515 6.342 11.929 1.00 92.06 132 GLU A CA 1
ATOM 968 C C . GLU A 1 132 ? -5.190 6.997 11.501 1.00 92.06 132 GLU A C 1
ATOM 970 O O . GLU A 1 132 ? -4.936 7.184 10.310 1.00 92.06 132 GLU A O 1
ATOM 975 N N . ARG A 1 133 ? -4.330 7.353 12.463 1.00 88.50 133 ARG A N 1
ATOM 976 C CA . ARG A 1 133 ? -3.066 8.061 12.218 1.00 88.50 133 ARG A CA 1
ATOM 977 C C . ARG A 1 133 ? -2.029 7.198 11.486 1.00 88.50 133 ARG A C 1
ATOM 979 O O . ARG A 1 133 ? -2.141 5.975 11.458 1.00 88.50 133 ARG A O 1
ATOM 986 N N . PRO A 1 134 ? -1.016 7.808 10.847 1.00 81.31 134 PRO A N 1
ATOM 987 C CA . PRO A 1 134 ? 0.038 7.071 10.155 1.00 81.31 134 PRO A CA 1
ATOM 988 C C . PRO A 1 134 ? 1.246 6.712 11.026 1.00 81.31 134 PRO A C 1
ATOM 990 O O . PRO A 1 134 ? 2.233 6.229 10.486 1.00 81.31 134 PRO A O 1
ATOM 993 N N . ASN A 1 135 ? 1.202 7.000 12.326 1.00 71.00 135 ASN A N 1
ATOM 994 C CA . ASN A 1 135 ? 2.377 7.010 13.182 1.00 71.00 135 ASN A CA 1
ATOM 995 C C . ASN A 1 135 ? 2.134 6.182 14.460 1.00 71.00 135 ASN A C 1
ATOM 997 O O . ASN A 1 135 ? 1.227 6.541 15.219 1.00 71.00 135 ASN A O 1
ATOM 1001 N N . PRO A 1 136 ? 2.938 5.136 14.746 1.00 60.62 136 PRO A N 1
ATOM 1002 C CA . PRO A 1 136 ? 2.817 4.343 15.971 1.00 60.62 136 PRO A CA 1
ATOM 1003 C C . PRO A 1 136 ? 3.340 5.061 17.229 1.00 60.62 136 PRO A C 1
ATOM 1005 O O . PRO A 1 136 ? 3.273 4.502 18.323 1.00 60.62 136 PRO A O 1
ATOM 1008 N N . HIS A 1 137 ? 3.863 6.290 17.116 1.00 62.75 137 HIS A N 1
ATOM 1009 C CA . HIS A 1 137 ? 4.266 7.083 18.278 1.00 62.75 137 HIS A CA 1
ATOM 1010 C C . HIS A 1 137 ? 3.075 7.402 19.203 1.00 62.75 137 HIS A C 1
ATOM 1012 O O . HIS A 1 137 ? 1.955 7.694 18.773 1.00 62.75 137 HIS A O 1
ATOM 1018 N N . PHE A 1 138 ? 3.352 7.388 20.505 1.00 68.00 138 PHE A N 1
ATOM 1019 C CA . PHE A 1 138 ? 2.392 7.608 21.589 1.00 68.00 138 PHE A CA 1
ATOM 1020 C C . PHE A 1 138 ? 2.430 9.062 22.063 1.00 68.00 138 PHE A C 1
ATOM 1022 O O . PHE A 1 138 ? 3.472 9.713 22.017 1.00 68.00 138 PHE A O 1
ATOM 1029 N N . GLY A 1 139 ? 1.325 9.552 22.622 1.00 59.50 139 GLY A N 1
ATOM 1030 C CA . GLY A 1 139 ? 1.221 10.865 23.263 1.00 59.50 139 GLY A CA 1
ATOM 1031 C C . GLY A 1 139 ? 1.948 10.979 24.611 1.00 59.50 139 GLY A C 1
ATOM 1032 O O . GLY A 1 139 ? 1.723 11.943 25.338 1.00 59.50 139 GLY A O 1
ATOM 1033 N N . GLY A 1 140 ? 2.786 10.003 24.975 1.00 70.25 140 GLY A N 1
ATOM 1034 C CA . GLY A 1 140 ? 3.553 9.982 26.217 1.00 70.25 140 GLY A CA 1
ATOM 1035 C C . GLY A 1 140 ? 4.419 8.727 26.371 1.00 70.25 140 GLY A C 1
ATOM 1036 O O . GLY A 1 140 ? 4.370 7.801 25.569 1.00 70.25 140 GLY A O 1
ATOM 1037 N N . ASN A 1 141 ? 5.208 8.676 27.446 1.00 82.06 141 ASN A N 1
ATOM 1038 C CA . ASN A 1 141 ? 6.268 7.670 27.636 1.00 82.06 141 ASN A CA 1
ATOM 1039 C C . ASN A 1 141 ? 5.765 6.291 28.129 1.00 82.06 141 ASN A C 1
ATOM 1041 O O . ASN A 1 141 ? 6.564 5.444 28.540 1.00 82.06 141 ASN A O 1
ATOM 1045 N N . ARG A 1 142 ? 4.445 6.071 28.162 1.00 88.50 142 ARG A N 1
ATOM 1046 C CA . ARG A 1 142 ? 3.799 4.851 28.668 1.00 88.50 142 ARG A CA 1
ATOM 1047 C C . ARG A 1 142 ? 2.613 4.470 27.794 1.00 88.50 142 ARG A C 1
ATOM 1049 O O . ARG A 1 142 ? 1.871 5.341 27.349 1.00 88.50 142 ARG A O 1
ATOM 1056 N N . VAL A 1 143 ? 2.405 3.168 27.652 1.00 91.12 143 VAL A N 1
ATOM 1057 C CA . VAL A 1 143 ? 1.214 2.573 27.031 1.00 91.12 143 VAL A CA 1
ATOM 1058 C C . VAL A 1 143 ? 0.437 1.778 28.065 1.00 91.12 143 VAL A C 1
ATOM 1060 O O . VAL A 1 143 ? 1.023 1.308 29.043 1.00 91.12 143 VAL A O 1
ATOM 1063 N N . TYR A 1 144 ? -0.859 1.607 27.839 1.00 93.19 144 TYR A N 1
ATOM 1064 C CA . TYR A 1 144 ? -1.685 0.632 28.545 1.00 93.19 144 TYR A CA 1
ATOM 1065 C C . TYR A 1 144 ? -1.855 -0.617 27.665 1.00 93.19 144 TYR A C 1
ATOM 1067 O O . TYR A 1 144 ? -1.888 -0.502 26.439 1.00 93.19 144 TYR A O 1
ATOM 1075 N N . TYR A 1 145 ? -1.923 -1.805 28.262 1.00 94.56 145 TYR A N 1
ATOM 1076 C CA . TYR A 1 145 ? -2.160 -3.062 27.550 1.00 94.56 145 TYR A CA 1
ATOM 1077 C C . TYR A 1 145 ? -3.124 -3.959 28.326 1.00 94.56 145 TYR A C 1
ATOM 1079 O O . TYR A 1 145 ? -3.222 -3.858 29.551 1.00 94.56 145 TYR A O 1
ATOM 1087 N N . ALA A 1 146 ? -3.770 -4.872 27.604 1.00 95.50 146 ALA A N 1
ATOM 1088 C CA . ALA A 1 146 ? -4.493 -6.008 28.162 1.00 95.50 146 ALA A CA 1
ATOM 1089 C C . ALA A 1 146 ? -4.162 -7.279 27.363 1.00 95.50 146 ALA A C 1
ATOM 1091 O O . ALA A 1 146 ? -3.785 -7.207 26.193 1.00 95.50 146 ALA A O 1
ATOM 1092 N N . GLY A 1 147 ? -4.299 -8.444 27.984 1.00 94.81 147 GLY A N 1
ATOM 1093 C CA . GLY A 1 147 ? -4.126 -9.748 27.346 1.00 94.81 147 GLY A CA 1
ATOM 1094 C C . GLY A 1 147 ? -4.444 -10.878 28.319 1.00 94.81 147 GLY A C 1
ATOM 1095 O O . GLY A 1 147 ? -4.600 -10.653 29.512 1.00 94.81 147 GLY A O 1
ATOM 1096 N N . TRP A 1 148 ? -4.545 -12.106 27.832 1.00 93.81 148 TRP A N 1
ATOM 1097 C CA . TRP A 1 148 ? -4.792 -13.295 28.646 1.00 93.81 148 TRP A CA 1
ATOM 1098 C C . TRP A 1 148 ? -3.508 -14.103 28.847 1.00 93.81 148 TRP A C 1
ATOM 1100 O O . TRP A 1 148 ? -2.643 -14.141 27.975 1.00 93.81 148 TRP A O 1
ATOM 1110 N N . THR A 1 149 ? -3.377 -14.790 29.980 1.00 90.75 149 THR A N 1
ATOM 1111 C CA . THR A 1 149 ? -2.265 -15.718 30.229 1.00 90.75 149 THR A CA 1
ATOM 1112 C C . THR A 1 149 ? -2.724 -16.967 30.975 1.00 90.75 149 THR A C 1
ATOM 1114 O O . THR A 1 149 ? -3.665 -16.925 31.764 1.00 90.75 149 THR A O 1
ATOM 1117 N N . GLY A 1 150 ? -2.039 -18.088 30.724 1.00 85.12 150 GLY A N 1
ATOM 1118 C CA . GLY A 1 150 ? -2.183 -19.345 31.466 1.00 85.12 150 GLY A CA 1
ATOM 1119 C C . GLY A 1 150 ? -1.047 -19.618 32.460 1.00 85.12 150 GLY A C 1
ATOM 1120 O O . GLY A 1 150 ? -1.001 -20.701 33.040 1.00 85.12 150 GLY A O 1
ATOM 1121 N N . ALA A 1 151 ? -0.113 -18.677 32.656 1.00 75.38 151 ALA A N 1
ATOM 1122 C CA . ALA A 1 151 ? 1.168 -18.919 33.337 1.00 75.38 151 ALA A CA 1
ATOM 1123 C C . ALA A 1 151 ? 1.068 -19.365 34.813 1.00 75.38 151 ALA A C 1
ATOM 1125 O O . ALA A 1 151 ? 2.043 -19.869 35.365 1.00 75.38 151 ALA A O 1
ATOM 1126 N N . ARG A 1 152 ? -0.101 -19.219 35.455 1.00 73.06 152 ARG A N 1
ATOM 1127 C CA . ARG A 1 152 ? -0.378 -19.702 36.823 1.00 73.06 152 ARG A CA 1
ATOM 1128 C C . ARG A 1 152 ? -1.198 -21.002 36.872 1.00 73.06 152 ARG A C 1
ATOM 1130 O O . ARG A 1 152 ? -1.770 -21.323 37.908 1.00 73.06 152 ARG A O 1
ATOM 1137 N N . GLY A 1 153 ? -1.301 -21.733 35.759 1.00 77.25 153 GLY A N 1
ATOM 1138 C CA . GLY A 1 153 ? -2.108 -22.960 35.645 1.00 77.25 153 GLY A CA 1
ATOM 1139 C C . GLY A 1 153 ? -3.618 -22.721 35.503 1.00 77.25 153 GLY A C 1
ATOM 1140 O O . GLY A 1 153 ? -4.387 -23.673 35.423 1.00 77.25 153 GLY A O 1
ATOM 1141 N N . ARG A 1 154 ? -4.042 -21.456 35.437 1.00 84.19 154 ARG A N 1
ATOM 1142 C CA . ARG A 1 154 ? -5.414 -20.997 35.202 1.00 84.19 154 ARG A CA 1
ATOM 1143 C C . ARG A 1 154 ? -5.370 -19.862 34.186 1.00 84.19 154 ARG A C 1
ATOM 1145 O O . ARG A 1 154 ? -4.428 -19.071 34.216 1.00 84.19 154 ARG A O 1
ATOM 1152 N N . LEU A 1 155 ? -6.380 -19.775 33.324 1.00 88.19 155 LEU A N 1
ATOM 1153 C CA . LEU A 1 155 ? -6.544 -18.648 32.409 1.00 88.19 155 LEU A CA 1
ATOM 1154 C C . LEU A 1 155 ? -7.048 -17.414 33.165 1.00 88.19 155 LEU A C 1
ATOM 1156 O O . LEU A 1 155 ? -8.112 -17.443 33.782 1.00 88.19 155 LEU A O 1
ATOM 1160 N N . GLU A 1 156 ? -6.283 -16.328 33.115 1.00 89.94 156 GLU A N 1
ATOM 1161 C CA . GLU A 1 156 ? -6.649 -15.039 33.703 1.00 89.94 156 GLU A CA 1
ATOM 1162 C C . GLU A 1 156 ? -6.246 -13.875 32.792 1.00 89.94 156 GLU A C 1
ATOM 1164 O O . GLU A 1 156 ? -5.270 -13.962 32.041 1.00 89.94 156 GLU A O 1
ATOM 1169 N N . ILE A 1 157 ? -7.037 -12.800 32.828 1.00 90.88 157 ILE A N 1
ATOM 1170 C CA . ILE A 1 157 ? -6.742 -11.563 32.104 1.00 90.88 157 ILE A CA 1
ATOM 1171 C C . ILE A 1 157 ? -5.741 -10.736 32.919 1.00 90.88 157 ILE A C 1
ATOM 1173 O O . ILE A 1 157 ? -5.881 -10.577 34.133 1.00 90.88 157 ILE A O 1
ATOM 1177 N N . LEU A 1 158 ? -4.710 -10.249 32.242 1.00 91.56 158 LEU A N 1
ATOM 1178 C CA . LEU A 1 158 ? -3.630 -9.434 32.771 1.00 91.56 158 LEU A CA 1
ATOM 1179 C C . LEU A 1 158 ? -3.626 -8.099 32.028 1.00 91.56 158 LEU A C 1
ATOM 1181 O O . LEU A 1 158 ? -3.576 -8.059 30.798 1.00 91.56 158 LEU A O 1
ATOM 1185 N N . ASP A 1 159 ? -3.650 -7.010 32.785 1.00 92.81 159 ASP A N 1
ATOM 1186 C CA . ASP A 1 159 ? -3.596 -5.656 32.254 1.00 92.81 159 ASP A CA 1
ATOM 1187 C C . ASP A 1 159 ? -2.609 -4.783 33.030 1.00 92.81 159 ASP A C 1
ATOM 1189 O O . ASP A 1 159 ? -2.208 -5.099 34.154 1.00 92.81 159 ASP A O 1
ATOM 1193 N N . GLY A 1 160 ? -2.182 -3.680 32.421 1.00 91.38 160 GLY A N 1
ATOM 1194 C CA . GLY A 1 160 ? -1.302 -2.734 33.092 1.00 91.38 160 GLY A CA 1
ATOM 1195 C C . GLY A 1 160 ? -0.601 -1.767 32.155 1.00 91.38 160 GLY A C 1
ATOM 1196 O O . GLY A 1 160 ? -0.932 -1.633 30.981 1.00 91.38 160 GLY A O 1
ATOM 1197 N N . TYR A 1 161 ? 0.398 -1.074 32.695 1.00 90.94 161 TYR A N 1
ATOM 1198 C CA . TYR A 1 161 ? 1.148 -0.052 31.971 1.00 90.94 161 TYR A CA 1
ATOM 1199 C C . TYR A 1 161 ? 2.578 -0.500 31.677 1.00 90.94 161 TYR A C 1
ATOM 1201 O O . TYR A 1 161 ? 3.288 -0.934 32.585 1.00 90.94 161 TYR A O 1
ATOM 1209 N N . LEU A 1 162 ? 3.021 -0.315 30.435 1.00 90.00 162 LEU A N 1
ATOM 1210 C CA . LEU A 1 162 ? 4.389 -0.577 29.978 1.00 90.00 162 LEU A CA 1
ATOM 1211 C C . LEU A 1 162 ? 5.123 0.739 29.690 1.00 90.00 162 LEU A C 1
ATOM 1213 O O . LEU A 1 162 ? 4.506 1.737 29.314 1.00 90.00 162 LEU A O 1
ATOM 1217 N N . SER A 1 163 ? 6.447 0.742 29.862 1.00 88.81 163 SER A N 1
ATOM 1218 C CA . SER A 1 163 ? 7.305 1.876 29.479 1.00 88.81 163 SER A CA 1
ATOM 1219 C C . SER A 1 163 ? 7.686 1.801 27.999 1.00 88.81 163 SER A C 1
ATOM 1221 O O . SER A 1 163 ? 8.041 0.724 27.517 1.00 88.81 163 SER A O 1
ATOM 1223 N N . VAL A 1 164 ? 7.640 2.933 27.292 1.00 87.69 164 VAL A N 1
ATOM 1224 C CA . VAL A 1 164 ? 8.140 3.052 25.911 1.00 87.69 164 VAL A CA 1
ATOM 1225 C C . VAL A 1 164 ? 9.656 3.259 25.961 1.00 87.69 164 VAL A C 1
ATOM 1227 O O . VAL A 1 164 ? 10.131 4.170 26.635 1.00 87.69 164 VAL A O 1
ATOM 1230 N N . GLN A 1 165 ? 10.424 2.415 25.266 1.00 85.50 165 GLN A N 1
ATOM 1231 C CA . GLN A 1 165 ? 11.897 2.391 25.318 1.00 85.50 165 GLN A CA 1
ATOM 1232 C C . GLN A 1 165 ? 12.558 2.679 23.955 1.00 85.50 165 GLN A C 1
ATOM 1234 O O . GLN A 1 165 ? 13.650 2.180 23.681 1.00 85.50 165 GLN A O 1
ATOM 1239 N N . GLY A 1 166 ? 11.893 3.455 23.093 1.00 82.12 166 GLY A N 1
ATOM 1240 C CA . GLY A 1 166 ? 12.298 3.687 21.701 1.00 82.12 166 GLY A CA 1
ATOM 1241 C C . GLY A 1 166 ? 11.755 2.620 20.745 1.00 82.12 166 GLY A C 1
ATOM 1242 O O . GLY A 1 166 ? 10.787 1.929 21.071 1.00 82.12 166 GLY A O 1
ATOM 1243 N N . THR A 1 167 ? 12.371 2.480 19.573 1.00 80.50 167 THR A N 1
ATOM 1244 C CA . THR A 1 167 ? 11.976 1.518 18.531 1.00 80.50 167 THR A CA 1
ATOM 1245 C C . THR A 1 167 ? 13.103 0.533 18.187 1.00 80.50 167 THR A C 1
ATOM 1247 O O . THR A 1 167 ? 14.267 0.728 18.540 1.00 80.50 167 THR A O 1
ATOM 1250 N N . ILE A 1 168 ? 12.732 -0.583 17.561 1.00 72.38 168 ILE A N 1
ATOM 1251 C CA . ILE A 1 168 ? 13.599 -1.635 17.014 1.00 72.38 168 ILE A CA 1
ATOM 1252 C C . ILE A 1 168 ? 13.357 -1.671 15.504 1.00 72.38 168 ILE A C 1
ATOM 1254 O O . ILE A 1 168 ? 12.230 -1.438 15.069 1.00 72.38 168 ILE A O 1
ATOM 1258 N N . SER A 1 169 ? 14.404 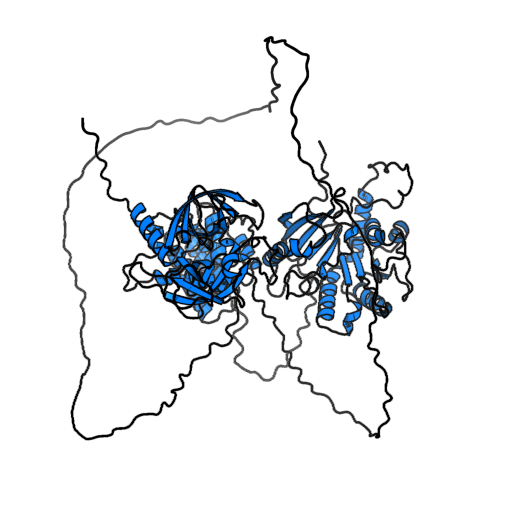-1.946 14.721 1.00 65.62 169 SER A N 1
ATOM 1259 C CA . SER A 1 169 ? 14.380 -1.850 13.252 1.00 65.62 169 SER A CA 1
ATOM 1260 C C . SER A 1 169 ? 13.925 -0.463 12.770 1.00 65.62 169 SER A C 1
ATOM 1262 O O . SER A 1 169 ? 13.153 -0.344 11.819 1.00 65.62 169 SER A O 1
ATOM 1264 N N . ALA A 1 170 ? 14.386 0.586 13.462 1.00 59.97 170 ALA A N 1
ATOM 1265 C CA . ALA A 1 170 ? 14.048 1.972 13.163 1.00 59.97 170 ALA A CA 1
ATOM 1266 C C . ALA A 1 170 ? 14.401 2.353 11.718 1.00 59.97 170 ALA A C 1
ATOM 1268 O O . ALA A 1 170 ? 15.428 1.916 11.197 1.00 59.97 170 ALA A O 1
ATOM 1269 N N . TRP A 1 171 ? 13.554 3.173 11.092 1.00 54.84 171 TRP A N 1
ATOM 1270 C CA . TRP A 1 171 ? 13.664 3.585 9.685 1.00 54.84 171 TRP A CA 1
ATOM 1271 C C . TRP A 1 171 ? 13.499 2.437 8.670 1.00 54.84 171 TRP A C 1
ATOM 1273 O O . TRP A 1 171 ? 13.906 2.567 7.516 1.00 54.84 171 TRP A O 1
ATOM 1283 N N . SER A 1 172 ? 12.866 1.327 9.067 1.00 59.09 172 SER A N 1
ATOM 1284 C CA . SER A 1 172 ? 12.521 0.209 8.179 1.00 59.09 172 SER A CA 1
ATOM 1285 C C . SER A 1 172 ? 11.019 -0.118 8.228 1.00 59.09 172 SER A C 1
ATOM 1287 O O . SER A 1 172 ? 10.350 0.228 9.203 1.00 59.09 172 SER A O 1
ATOM 1289 N N . PRO A 1 173 ? 10.465 -0.848 7.239 1.00 55.84 173 PRO A N 1
ATOM 1290 C CA . PRO A 1 173 ? 9.080 -1.326 7.291 1.00 55.84 173 PRO A CA 1
ATOM 1291 C C . PRO A 1 173 ? 8.778 -2.262 8.474 1.00 55.84 173 PRO A C 1
ATOM 1293 O O . PRO A 1 173 ? 7.612 -2.445 8.810 1.00 55.84 173 PRO A O 1
ATOM 1296 N N . GLU A 1 174 ? 9.802 -2.845 9.107 1.00 66.12 174 GLU A N 1
ATOM 1297 C CA . GLU A 1 174 ? 9.666 -3.724 10.275 1.00 66.12 174 GLU A CA 1
ATOM 1298 C C . GLU A 1 174 ? 9.640 -2.968 11.617 1.00 66.12 174 GLU A C 1
ATOM 1300 O O . GLU A 1 174 ? 9.611 -3.612 12.674 1.00 66.12 174 GLU A O 1
ATOM 1305 N N . GLU A 1 175 ? 9.684 -1.626 11.586 1.00 74.12 175 GLU A N 1
ATOM 1306 C CA . GLU A 1 175 ? 9.817 -0.784 12.776 1.00 74.12 175 GLU A CA 1
ATOM 1307 C C . GLU A 1 175 ? 8.742 -1.100 13.826 1.00 74.12 175 GLU A C 1
ATOM 1309 O O . GLU A 1 175 ? 7.534 -1.056 13.585 1.00 74.12 175 GLU A O 1
ATOM 1314 N N . GLN A 1 176 ? 9.215 -1.434 15.025 1.00 81.62 176 GLN A N 1
ATOM 1315 C CA . GLN A 1 176 ? 8.396 -1.841 16.160 1.00 81.62 176 GLN A CA 1
ATOM 1316 C C . GLN A 1 176 ? 8.784 -1.048 17.394 1.00 81.62 176 GLN A C 1
ATOM 1318 O O . GLN A 1 176 ? 9.962 -0.850 17.689 1.00 81.62 176 GLN A O 1
ATOM 1323 N N . VAL A 1 177 ? 7.793 -0.659 18.185 1.00 85.25 177 VAL A N 1
ATOM 1324 C CA . VAL A 1 177 ? 8.038 0.016 19.459 1.00 85.25 177 VAL A CA 1
ATOM 1325 C C . VAL A 1 177 ? 8.551 -0.997 20.470 1.00 85.25 177 VAL A C 1
ATOM 1327 O O . VAL A 1 177 ? 7.930 -2.035 20.685 1.00 85.25 177 VAL A O 1
ATOM 1330 N N . ARG A 1 178 ? 9.647 -0.671 21.153 1.00 86.44 178 ARG A N 1
ATOM 1331 C CA . ARG A 1 178 ? 10.176 -1.439 22.279 1.00 86.44 178 ARG A CA 1
ATOM 1332 C C . ARG A 1 178 ? 9.415 -1.086 23.556 1.00 86.44 178 ARG A C 1
ATOM 1334 O O . ARG A 1 178 ? 9.420 0.067 23.985 1.00 86.44 178 ARG A O 1
ATOM 1341 N N . LEU A 1 179 ? 8.827 -2.089 24.199 1.00 86.25 179 LEU A N 1
ATOM 1342 C CA . LEU A 1 179 ? 8.129 -1.961 25.479 1.00 86.25 179 LEU A CA 1
ATOM 1343 C C . LEU A 1 179 ? 8.922 -2.656 26.592 1.00 86.25 179 LEU A C 1
ATOM 1345 O O . LEU A 1 179 ? 9.543 -3.695 26.364 1.00 86.25 179 LEU A O 1
ATOM 1349 N N . GLY A 1 180 ? 8.909 -2.112 27.811 1.00 77.94 180 GLY A N 1
ATOM 1350 C CA . GLY A 1 180 ? 9.666 -2.708 28.916 1.00 77.94 180 GLY A CA 1
ATOM 1351 C C . GLY A 1 180 ? 9.205 -2.354 30.328 1.00 77.94 180 GLY A C 1
ATOM 1352 O O . GLY A 1 180 ? 8.214 -1.646 30.517 1.00 77.94 180 GLY A O 1
ATOM 1353 N N . GLN A 1 181 ? 10.000 -2.826 31.298 1.00 61.84 181 GLN A N 1
ATOM 1354 C CA . GLN A 1 181 ? 9.837 -2.760 32.766 1.00 61.84 181 GLN A CA 1
ATOM 1355 C C . GLN A 1 181 ? 8.842 -3.747 33.409 1.00 61.84 181 GLN A C 1
ATOM 1357 O O . GLN A 1 181 ? 8.897 -3.895 34.623 1.00 61.84 181 GLN A O 1
ATOM 1362 N N . ASN A 1 182 ? 8.045 -4.500 32.640 1.00 65.25 182 ASN A N 1
ATOM 1363 C CA . ASN A 1 182 ? 7.294 -5.650 33.166 1.00 65.25 182 ASN A CA 1
ATOM 1364 C C . ASN A 1 182 ? 7.800 -6.968 32.561 1.00 65.25 182 ASN A C 1
ATOM 1366 O O . ASN A 1 182 ? 8.299 -6.992 31.431 1.00 65.25 182 ASN A O 1
ATOM 1370 N N . ASP A 1 183 ? 7.608 -8.056 33.302 1.00 73.38 183 ASP A N 1
ATOM 1371 C CA . ASP A 1 183 ? 7.528 -9.401 32.733 1.00 73.38 183 ASP A CA 1
ATOM 1372 C C . ASP A 1 183 ? 6.220 -9.533 31.925 1.00 73.38 183 ASP A C 1
ATOM 1374 O O . ASP A 1 183 ? 5.180 -9.011 32.338 1.00 73.38 183 ASP A O 1
ATOM 1378 N N . LEU A 1 184 ? 6.281 -10.172 30.755 1.00 85.31 184 LEU A N 1
ATOM 1379 C CA . LEU A 1 184 ? 5.145 -10.366 29.850 1.00 85.31 184 LEU A CA 1
ATOM 1380 C C . LEU A 1 184 ? 4.932 -11.871 29.647 1.00 85.31 184 LEU A C 1
ATOM 1382 O O . LEU A 1 184 ? 5.550 -12.458 28.754 1.00 85.31 184 LEU A O 1
ATOM 1386 N N . PRO A 1 185 ? 4.085 -12.512 30.474 1.00 85.69 185 PRO A N 1
ATOM 1387 C CA . PRO A 1 185 ? 3.984 -13.962 30.505 1.00 85.69 185 PRO A CA 1
ATOM 1388 C C . PRO A 1 185 ? 3.368 -14.524 29.212 1.00 85.69 185 PRO A C 1
ATOM 1390 O O . PRO A 1 185 ? 2.564 -13.846 28.561 1.00 85.69 185 PRO A O 1
ATOM 1393 N N . PRO A 1 186 ? 3.672 -15.786 28.851 1.00 86.00 186 PRO A N 1
ATOM 1394 C CA . PRO A 1 186 ? 3.115 -16.430 27.666 1.00 86.00 186 PRO A CA 1
ATOM 1395 C C . PRO A 1 186 ? 1.586 -16.310 27.575 1.00 86.00 186 PRO A C 1
ATOM 1397 O O . PRO A 1 186 ? 0.865 -16.521 28.557 1.00 86.00 186 PRO A O 1
ATOM 1400 N N . GLY A 1 187 ? 1.105 -15.972 26.378 1.00 89.25 187 GLY A N 1
ATOM 1401 C CA . GLY A 1 187 ? -0.313 -15.773 26.065 1.00 89.25 187 GLY A CA 1
ATOM 1402 C C . GLY A 1 187 ? -0.721 -14.327 25.776 1.00 89.25 187 GLY A C 1
ATOM 1403 O O . GLY A 1 187 ? -1.641 -14.119 24.987 1.00 89.25 187 GLY A O 1
ATOM 1404 N N . VAL A 1 188 ? -0.034 -13.322 26.339 1.00 92.94 188 VAL A N 1
ATOM 1405 C CA . VAL A 1 188 ? -0.455 -11.909 26.190 1.00 92.94 188 VAL A CA 1
ATOM 1406 C C . VAL A 1 188 ? -0.230 -11.338 24.782 1.00 92.94 188 VAL A C 1
ATOM 1408 O O . VAL A 1 188 ? -0.795 -10.300 24.440 1.00 92.94 188 VAL A O 1
ATOM 1411 N N . SER A 1 189 ? 0.565 -12.018 23.947 1.00 93.31 189 SER A N 1
ATOM 1412 C CA . SER A 1 189 ? 0.726 -11.685 22.528 1.00 93.31 189 SER A CA 1
ATOM 1413 C C . SER A 1 189 ? -0.609 -11.667 21.784 1.00 93.31 189 SER A C 1
ATOM 1415 O O . SER A 1 189 ? -1.467 -12.521 22.003 1.00 93.31 189 SER A O 1
ATOM 1417 N N . GLY A 1 190 ? -0.765 -10.690 20.891 1.00 94.75 190 GLY A N 1
ATOM 1418 C CA . GLY A 1 190 ? -2.009 -10.388 20.189 1.00 94.75 190 GLY A CA 1
ATOM 1419 C C . GLY A 1 190 ? -2.955 -9.446 20.946 1.00 94.75 190 GLY A C 1
ATOM 1420 O O . GLY A 1 190 ? -3.917 -8.963 20.354 1.00 94.75 190 GLY A O 1
ATOM 1421 N N . GLY A 1 191 ? -2.690 -9.141 22.222 1.00 97.00 191 GLY A N 1
ATOM 1422 C CA . GLY A 1 191 ? -3.470 -8.178 23.006 1.00 97.00 191 GLY A CA 1
ATOM 1423 C C . GLY A 1 191 ? -3.325 -6.724 22.515 1.00 97.00 191 GLY A C 1
ATOM 1424 O O . GLY A 1 191 ? -2.334 -6.390 21.855 1.00 97.00 191 GLY A O 1
ATOM 1425 N N . PRO A 1 192 ? -4.295 -5.835 22.803 1.00 97.19 192 PRO A N 1
ATOM 1426 C CA . PRO A 1 192 ? -4.250 -4.444 22.356 1.00 97.19 192 PRO A CA 1
ATOM 1427 C C . PRO A 1 192 ? -3.195 -3.619 23.105 1.00 97.19 192 PRO A C 1
ATOM 1429 O O . PRO A 1 192 ? -2.998 -3.780 24.311 1.00 97.19 192 PRO A O 1
ATOM 1432 N N . VAL A 1 193 ? -2.579 -2.667 22.396 1.00 94.94 193 VAL A N 1
ATOM 1433 C CA . VAL A 1 193 ? -1.728 -1.611 22.969 1.00 94.94 193 VAL A CA 1
ATOM 1434 C C . VAL A 1 193 ? -2.409 -0.255 22.773 1.00 94.94 193 VAL A C 1
ATOM 1436 O O . VAL A 1 193 ? -2.687 0.169 21.648 1.00 94.94 193 VAL A O 1
ATOM 1439 N N . ILE A 1 194 ? -2.691 0.410 23.892 1.00 93.81 194 ILE A N 1
ATOM 1440 C CA . ILE A 1 194 ? -3.516 1.612 24.008 1.00 93.81 194 ILE A CA 1
ATOM 1441 C C . ILE A 1 194 ? -2.636 2.804 24.385 1.00 93.81 194 ILE A C 1
ATOM 1443 O O . ILE A 1 194 ? -1.821 2.730 25.307 1.00 93.81 194 ILE A O 1
ATOM 1447 N N . ASP A 1 195 ? -2.860 3.936 23.722 1.00 91.25 195 ASP A N 1
ATOM 1448 C CA . ASP A 1 195 ? -2.392 5.242 24.174 1.00 91.25 195 ASP A CA 1
ATOM 1449 C C . ASP A 1 195 ? -3.330 5.768 25.284 1.00 91.25 195 ASP A C 1
ATOM 1451 O O . ASP A 1 195 ? -4.486 6.090 24.992 1.00 91.25 195 ASP A O 1
ATOM 1455 N N . PRO A 1 196 ? -2.884 5.873 26.553 1.00 89.00 196 PRO A N 1
ATOM 1456 C CA . PRO A 1 196 ? -3.747 6.261 27.672 1.00 89.00 196 PRO A CA 1
ATOM 1457 C C . PRO A 1 196 ? -4.027 7.774 27.749 1.00 89.00 196 PRO A C 1
ATOM 1459 O O . PRO A 1 196 ? -4.777 8.205 28.621 1.00 89.00 196 PRO A O 1
ATOM 1462 N N . VAL A 1 197 ? -3.422 8.586 26.874 1.00 87.31 197 VAL A N 1
ATOM 1463 C CA . VAL A 1 197 ? -3.685 10.032 26.754 1.00 87.31 197 VAL A CA 1
ATOM 1464 C C . VAL A 1 197 ? -4.740 10.289 25.677 1.00 87.31 197 VAL A C 1
ATOM 1466 O O . VAL A 1 197 ? -5.589 11.164 25.833 1.00 87.31 197 VAL A O 1
ATOM 1469 N N . ARG A 1 198 ? -4.709 9.522 24.579 1.00 86.94 198 ARG A N 1
ATOM 1470 C CA . ARG A 1 198 ? -5.700 9.603 23.493 1.00 86.94 198 ARG A CA 1
ATOM 1471 C C . ARG A 1 198 ? -6.898 8.673 23.671 1.00 86.94 198 ARG A C 1
ATOM 1473 O O . ARG A 1 198 ? -7.910 8.901 23.020 1.00 86.94 198 ARG A O 1
ATOM 1480 N N . GLY A 1 199 ? -6.787 7.633 24.497 1.00 91.44 199 GLY A N 1
ATOM 1481 C CA . GLY A 1 199 ? -7.815 6.604 24.641 1.00 91.44 199 GLY A CA 1
ATOM 1482 C C . GLY A 1 199 ? -8.055 5.829 23.344 1.00 91.44 199 GLY A C 1
ATOM 1483 O O . GLY A 1 199 ? -9.204 5.578 22.995 1.00 91.44 199 GLY A O 1
ATOM 1484 N N . GLU A 1 200 ? -7.004 5.490 22.592 1.00 92.25 200 GLU A N 1
ATOM 1485 C CA . GLU A 1 200 ? -7.111 4.759 21.318 1.00 92.25 200 GLU A CA 1
ATOM 1486 C C . GLU A 1 200 ? -6.051 3.656 21.195 1.00 92.25 200 GLU A C 1
ATOM 1488 O O . GLU A 1 200 ? -4.926 3.797 21.680 1.00 92.25 200 GLU A O 1
ATOM 1493 N N . VAL A 1 201 ? -6.415 2.549 20.544 1.00 95.00 201 VAL A N 1
ATOM 1494 C CA . VAL A 1 201 ? -5.496 1.469 20.172 1.00 95.00 201 VAL A CA 1
ATOM 1495 C C . VAL A 1 201 ? -4.606 1.939 19.028 1.00 95.00 201 VAL A C 1
ATOM 1497 O O . VAL A 1 201 ? -5.078 2.439 18.004 1.00 95.00 201 VAL A O 1
ATOM 1500 N N . VAL A 1 202 ? -3.307 1.754 19.230 1.00 92.38 202 VAL A N 1
ATOM 1501 C CA . VAL A 1 202 ? -2.218 2.209 18.354 1.00 92.38 202 VAL A CA 1
ATOM 1502 C C . VAL A 1 202 ? -1.289 1.067 17.935 1.00 92.38 202 VAL A C 1
ATOM 1504 O O . VAL A 1 202 ? -0.472 1.242 17.035 1.00 92.38 202 VAL A O 1
ATOM 1507 N N . GLY A 1 203 ? -1.440 -0.120 18.528 1.00 93.19 203 GLY A N 1
ATOM 1508 C CA . GLY A 1 203 ? -0.693 -1.303 18.122 1.00 93.19 203 GLY A CA 1
ATOM 1509 C C . GLY A 1 203 ? -1.164 -2.604 18.767 1.00 93.19 203 GLY A C 1
ATOM 1510 O O . GLY A 1 203 ? -2.146 -2.634 19.513 1.00 93.19 203 GLY A O 1
ATOM 1511 N N . VAL A 1 204 ? -0.440 -3.677 18.458 1.00 95.19 204 VAL A N 1
ATOM 1512 C CA . VAL A 1 204 ? -0.670 -5.045 18.945 1.00 95.19 204 VAL A CA 1
ATOM 1513 C C . VAL A 1 204 ? 0.559 -5.523 19.713 1.00 95.19 204 VAL A C 1
ATOM 1515 O O . VAL A 1 204 ? 1.690 -5.359 19.248 1.00 95.19 204 VAL A O 1
ATOM 1518 N N . LEU A 1 205 ? 0.342 -6.103 20.893 1.00 94.00 205 LEU A N 1
ATOM 1519 C CA . LEU A 1 205 ? 1.396 -6.551 21.796 1.00 94.00 205 LEU A CA 1
ATOM 1520 C C . LEU A 1 205 ? 2.046 -7.844 21.290 1.00 94.00 205 LEU A C 1
ATOM 1522 O O . LEU A 1 205 ? 1.353 -8.812 20.986 1.00 94.00 205 LEU A O 1
ATOM 1526 N N . LYS A 1 206 ? 3.380 -7.891 21.292 1.00 89.94 206 LYS A N 1
ATOM 1527 C CA . LYS A 1 206 ? 4.185 -9.094 21.053 1.00 89.94 206 LYS A CA 1
ATOM 1528 C C . LYS A 1 206 ? 5.131 -9.301 22.238 1.00 89.94 206 LYS A C 1
ATOM 1530 O O . LYS A 1 206 ? 6.069 -8.528 22.442 1.00 89.94 206 LYS A O 1
ATOM 1535 N N . SER A 1 207 ? 4.867 -10.321 23.056 1.00 82.88 207 SER A N 1
ATOM 1536 C CA . SER A 1 207 ? 5.781 -10.735 24.127 1.00 82.88 207 SER A CA 1
ATOM 1537 C C . SER A 1 207 ? 7.044 -11.364 23.533 1.00 82.88 207 SER A C 1
ATOM 1539 O O . SER A 1 207 ? 7.031 -11.878 22.411 1.00 82.88 207 SER A O 1
ATOM 1541 N N . ARG A 1 208 ? 8.152 -11.356 24.282 1.00 71.31 208 ARG A N 1
ATOM 1542 C CA . ARG A 1 208 ? 9.327 -12.150 23.903 1.00 71.31 208 ARG A CA 1
ATOM 1543 C C . ARG A 1 208 ? 9.108 -13.638 24.195 1.00 71.31 208 ARG A C 1
ATOM 1545 O O . ARG A 1 208 ? 8.298 -14.001 25.044 1.00 71.31 208 ARG A O 1
ATOM 1552 N N . ALA A 1 209 ? 9.838 -14.490 23.477 1.00 56.62 209 ALA A N 1
ATOM 1553 C CA . ALA A 1 209 ? 9.788 -15.948 23.622 1.00 56.62 209 ALA A CA 1
ATOM 1554 C C . ALA A 1 209 ? 10.932 -16.521 24.488 1.00 56.62 209 ALA A C 1
ATOM 1556 O O . ALA A 1 209 ? 10.897 -17.690 24.856 1.00 56.62 209 ALA A O 1
ATOM 1557 N N . ASP A 1 210 ? 11.941 -15.711 24.814 1.00 52.62 210 ASP A N 1
ATOM 1558 C CA . ASP A 1 210 ? 13.209 -16.101 25.453 1.00 52.62 210 ASP A CA 1
ATOM 1559 C C . ASP A 1 210 ? 13.229 -15.907 26.985 1.00 52.62 210 ASP A C 1
ATOM 1561 O O . ASP A 1 210 ? 14.289 -15.959 27.601 1.00 52.62 210 ASP A O 1
ATOM 1565 N N . GLN A 1 211 ? 12.065 -15.658 27.600 1.00 51.22 211 GLN A N 1
ATOM 1566 C CA . GLN A 1 211 ? 11.912 -15.204 28.997 1.00 51.22 211 GLN A CA 1
ATOM 1567 C C . GLN A 1 211 ? 12.650 -13.883 29.324 1.00 51.22 211 GLN A C 1
ATOM 1569 O O . GLN A 1 211 ? 12.795 -13.514 30.490 1.00 51.22 211 GLN A O 1
ATOM 1574 N N . GLY A 1 212 ? 13.081 -13.124 28.310 1.00 56.56 212 GLY A N 1
ATOM 1575 C CA . GLY A 1 212 ? 13.626 -11.781 28.474 1.00 56.56 212 GLY A CA 1
ATOM 1576 C C . GLY A 1 212 ? 12.528 -10.748 28.742 1.00 56.56 212 GLY A C 1
ATOM 1577 O O . GLY A 1 212 ? 11.535 -10.679 28.020 1.00 56.56 212 GLY A O 1
ATOM 1578 N N . ALA A 1 213 ? 12.727 -9.893 29.749 1.00 62.88 213 ALA A N 1
ATOM 1579 C CA . ALA A 1 213 ? 11.736 -8.895 30.159 1.00 62.88 213 ALA A CA 1
ATOM 1580 C C . ALA A 1 213 ? 11.329 -7.918 29.031 1.00 62.88 213 ALA A C 1
ATOM 1582 O O . ALA A 1 213 ? 12.143 -7.513 28.188 1.00 62.88 213 ALA A O 1
ATOM 1583 N N . GLY A 1 214 ? 10.073 -7.464 29.069 1.00 73.88 214 GLY A N 1
ATOM 1584 C CA . GLY A 1 214 ? 9.481 -6.580 28.065 1.00 73.88 214 GLY A CA 1
ATOM 1585 C C . GLY A 1 214 ? 9.031 -7.285 26.778 1.00 73.88 214 GLY A C 1
ATOM 1586 O O . GLY A 1 214 ? 8.876 -8.500 26.716 1.00 73.88 214 GLY A O 1
ATOM 1587 N N . GLY A 1 215 ? 8.790 -6.494 25.734 1.00 85.69 215 GLY A N 1
ATOM 1588 C CA . GLY A 1 215 ? 8.244 -6.963 24.458 1.00 85.69 215 GLY A CA 1
ATOM 1589 C C . GLY A 1 215 ? 8.301 -5.885 23.380 1.00 85.69 215 GLY A C 1
ATOM 1590 O O . GLY A 1 215 ? 9.013 -4.886 23.528 1.00 85.69 215 GLY A O 1
ATOM 1591 N N . THR A 1 216 ? 7.532 -6.062 22.310 1.00 88.56 216 THR A N 1
ATOM 1592 C CA . THR A 1 216 ? 7.298 -5.025 21.299 1.00 88.56 216 THR A CA 1
ATOM 1593 C C . THR A 1 216 ? 5.814 -4.717 21.117 1.00 88.56 216 THR A C 1
ATOM 1595 O O . THR A 1 216 ? 4.944 -5.502 21.492 1.00 88.56 216 THR A O 1
ATOM 1598 N N . SER A 1 217 ? 5.523 -3.548 20.548 1.00 90.56 217 SER A N 1
ATOM 1599 C CA . SER A 1 217 ? 4.231 -3.235 19.942 1.00 90.56 217 SER A CA 1
ATOM 1600 C C . SER A 1 217 ? 4.420 -3.069 18.442 1.00 90.56 217 SER A C 1
ATOM 1602 O O . SER A 1 217 ? 5.249 -2.270 18.000 1.00 90.56 217 SER A O 1
ATOM 1604 N N . ILE A 1 218 ? 3.631 -3.811 17.673 1.00 91.25 218 ILE A N 1
ATOM 1605 C CA . ILE A 1 218 ? 3.534 -3.685 16.218 1.00 91.25 218 ILE A CA 1
ATOM 1606 C C . ILE A 1 218 ? 2.513 -2.585 15.934 1.00 91.25 218 ILE A C 1
ATOM 1608 O O . ILE A 1 218 ? 1.411 -2.633 16.482 1.00 91.25 218 ILE A O 1
ATOM 1612 N N . GLY A 1 219 ? 2.882 -1.581 15.139 1.00 90.44 219 GLY A N 1
ATOM 1613 C CA . GLY A 1 219 ? 2.015 -0.438 14.855 1.00 90.44 219 GLY A CA 1
ATOM 1614 C C . GLY A 1 219 ? 0.759 -0.826 14.071 1.00 90.44 219 GLY A C 1
ATOM 1615 O O . GLY A 1 219 ? 0.783 -1.707 13.208 1.00 90.44 219 GLY A O 1
ATOM 1616 N N . ILE A 1 220 ? -0.374 -0.204 14.402 1.00 90.56 220 ILE A N 1
ATOM 1617 C CA . ILE A 1 220 ? -1.677 -0.568 13.827 1.00 90.56 220 ILE A CA 1
ATOM 1618 C C . ILE A 1 220 ? -1.826 -0.132 12.359 1.00 90.56 220 ILE A C 1
ATOM 1620 O O . ILE A 1 220 ? -2.598 -0.721 11.598 1.00 90.56 220 ILE A O 1
ATOM 1624 N N . GLU A 1 221 ? -1.033 0.851 11.927 1.00 90.75 221 GLU A N 1
ATOM 1625 C CA . GLU A 1 221 ? -0.914 1.294 10.537 1.00 90.75 221 GLU A CA 1
ATOM 1626 C C . GLU A 1 221 ? -0.363 0.207 9.600 1.00 90.75 221 GLU A C 1
ATOM 1628 O O . GLU A 1 221 ? -0.673 0.226 8.407 1.00 90.75 221 GLU A O 1
ATOM 1633 N N . GLN A 1 222 ? 0.360 -0.790 10.130 1.00 90.44 222 GLN A N 1
ATOM 1634 C CA . GLN A 1 222 ? 0.868 -1.933 9.363 1.00 90.44 222 GLN A CA 1
ATOM 1635 C C . GLN A 1 222 ? -0.247 -2.748 8.692 1.00 90.44 222 GLN A C 1
ATOM 1637 O O . GLN A 1 222 ? -0.019 -3.352 7.644 1.00 90.44 222 GLN A O 1
ATOM 1642 N N . LEU A 1 223 ? -1.489 -2.700 9.194 1.00 92.19 223 LEU A N 1
ATOM 1643 C CA . LEU A 1 223 ? -2.644 -3.313 8.522 1.00 92.19 223 LEU A CA 1
ATOM 1644 C C . LEU A 1 223 ? -2.896 -2.752 7.114 1.00 92.19 223 LEU A C 1
ATOM 1646 O O . LEU A 1 223 ? -3.487 -3.440 6.281 1.00 92.19 223 LEU A O 1
ATOM 1650 N N . ARG A 1 224 ? -2.415 -1.544 6.791 1.00 91.81 224 ARG A N 1
ATOM 1651 C CA . ARG A 1 224 ? -2.488 -0.989 5.428 1.00 91.81 224 ARG A CA 1
ATOM 1652 C C . ARG A 1 224 ? -1.673 -1.786 4.403 1.00 91.81 224 ARG A C 1
ATOM 1654 O O . ARG A 1 224 ? -1.855 -1.546 3.211 1.00 91.81 224 ARG A O 1
ATOM 1661 N N . THR A 1 225 ? -0.824 -2.725 4.834 1.00 88.38 225 THR A N 1
ATOM 1662 C CA . THR A 1 225 ? -0.064 -3.644 3.964 1.00 88.38 225 THR A CA 1
ATOM 1663 C C . THR A 1 225 ? -0.838 -4.906 3.555 1.00 88.38 225 THR A C 1
ATOM 1665 O O . THR A 1 225 ? -0.392 -5.606 2.650 1.00 88.38 225 THR A O 1
ATOM 1668 N N . LEU A 1 226 ? -2.012 -5.186 4.153 1.00 88.00 226 LEU A N 1
ATOM 1669 C CA . LEU A 1 226 ? -2.871 -6.329 3.790 1.00 88.00 226 LEU A CA 1
ATOM 1670 C C . LEU A 1 226 ? -3.065 -6.416 2.274 1.00 88.00 226 LEU A C 1
ATOM 1672 O O . LEU A 1 226 ? -3.391 -5.418 1.636 1.00 88.00 226 LEU A O 1
ATOM 1676 N N . GLN A 1 227 ? -2.905 -7.585 1.665 1.00 75.81 227 GLN A N 1
ATOM 1677 C CA . GLN A 1 227 ? -3.049 -7.675 0.212 1.00 75.81 227 GLN A CA 1
ATOM 1678 C C . GLN A 1 227 ? -4.489 -7.376 -0.234 1.00 75.81 227 GLN A C 1
ATOM 1680 O O . GLN A 1 227 ? -5.460 -7.736 0.433 1.00 75.81 227 GLN A O 1
ATOM 1685 N N . THR A 1 228 ? -4.642 -6.718 -1.383 1.00 64.88 228 THR A N 1
ATOM 1686 C CA . THR A 1 228 ? -5.948 -6.569 -2.029 1.00 64.88 228 THR A CA 1
ATOM 1687 C C . THR A 1 228 ? -6.354 -7.879 -2.712 1.00 64.88 228 THR A C 1
ATOM 1689 O O . THR A 1 228 ? -5.550 -8.552 -3.370 1.00 64.88 228 THR A O 1
ATOM 1692 N N . GLY A 1 229 ? -7.631 -8.242 -2.570 1.00 52.03 229 GLY A N 1
ATOM 1693 C CA . GLY A 1 229 ? -8.252 -9.310 -3.349 1.00 52.03 229 GLY A CA 1
ATOM 1694 C C . GLY A 1 229 ? -8.468 -8.840 -4.785 1.00 52.03 229 GLY A C 1
ATOM 1695 O O . GLY A 1 229 ? -9.454 -8.164 -5.078 1.00 52.03 229 GLY A O 1
ATOM 1696 N N . THR A 1 230 ? -7.533 -9.147 -5.684 1.00 34.09 230 THR A N 1
ATOM 1697 C CA . THR A 1 230 ? -7.605 -8.682 -7.073 1.00 34.09 230 THR A CA 1
ATOM 1698 C C . THR A 1 230 ? -8.662 -9.469 -7.843 1.00 34.09 230 THR A C 1
ATOM 1700 O O . THR A 1 230 ? -8.484 -10.648 -8.145 1.00 34.09 230 THR A O 1
ATOM 1703 N N . ARG A 1 231 ? -9.763 -8.810 -8.217 1.00 30.83 231 ARG A N 1
ATOM 1704 C CA . ARG A 1 231 ? -10.738 -9.370 -9.160 1.00 30.83 231 ARG A CA 1
ATOM 1705 C C . ARG A 1 231 ? -10.106 -9.448 -10.549 1.00 30.83 231 ARG A C 1
ATOM 1707 O O . ARG A 1 231 ? -9.990 -8.426 -11.221 1.00 30.83 231 ARG A O 1
ATOM 1714 N N . ALA A 1 232 ? -9.782 -10.656 -11.005 1.00 24.22 232 ALA A N 1
ATOM 1715 C CA . ALA A 1 232 ? -9.523 -10.903 -12.419 1.00 24.22 232 ALA A CA 1
ATOM 1716 C C . ALA A 1 232 ? -10.777 -10.517 -13.226 1.00 24.22 232 ALA A C 1
ATOM 1718 O O . ALA A 1 232 ? -11.820 -11.167 -13.129 1.00 24.22 232 ALA A O 1
ATOM 1719 N N . GLN A 1 233 ? -10.701 -9.423 -13.984 1.00 26.16 233 GLN A N 1
ATOM 1720 C CA . GLN A 1 233 ? -11.758 -9.033 -14.913 1.00 26.16 233 GLN A CA 1
ATOM 1721 C C . GLN A 1 233 ? -11.587 -9.825 -16.209 1.00 26.16 233 GLN A C 1
ATOM 1723 O O . GLN A 1 233 ? -11.037 -9.331 -17.189 1.00 26.16 233 GLN A O 1
ATOM 1728 N N . THR A 1 234 ? -12.056 -11.073 -16.213 1.00 24.42 234 THR A N 1
ATOM 1729 C CA . THR A 1 234 ? -12.214 -11.839 -17.450 1.00 24.42 234 THR A CA 1
ATOM 1730 C C . THR A 1 234 ? -13.287 -11.177 -18.311 1.00 24.42 234 THR A C 1
ATOM 1732 O O . THR A 1 234 ? -14.489 -11.367 -18.109 1.00 24.42 234 THR A O 1
ATOM 1735 N N . ALA A 1 235 ? -12.840 -10.372 -19.277 1.00 25.41 235 ALA A N 1
ATOM 1736 C CA . ALA A 1 235 ? -13.686 -9.831 -20.329 1.00 25.41 235 ALA A CA 1
ATOM 1737 C C . ALA A 1 235 ? -14.279 -11.004 -21.122 1.00 25.41 235 ALA A C 1
ATOM 1739 O O . ALA A 1 235 ? -13.622 -11.614 -21.963 1.00 25.41 235 ALA A O 1
ATOM 1740 N N . THR A 1 236 ? -15.522 -11.360 -20.806 1.00 26.12 236 THR A N 1
ATOM 1741 C CA . THR A 1 236 ? -16.237 -12.494 -21.396 1.00 26.12 236 THR A CA 1
ATOM 1742 C C . THR A 1 236 ? -16.778 -12.089 -22.764 1.00 26.12 236 THR A C 1
ATOM 1744 O O . THR A 1 236 ? -17.973 -11.878 -22.958 1.00 26.12 236 THR A O 1
ATOM 1747 N N . GLY A 1 237 ? -15.859 -11.948 -23.723 1.00 26.61 237 GLY A N 1
ATOM 1748 C CA . GLY A 1 237 ? -16.175 -11.751 -25.132 1.00 26.61 237 GLY A CA 1
ATOM 1749 C C . GLY A 1 237 ? -16.965 -12.947 -25.653 1.00 26.61 237 GLY A C 1
ATOM 1750 O O . GLY A 1 237 ? -16.401 -14.009 -25.904 1.00 26.61 237 GLY A O 1
ATOM 1751 N N . ALA A 1 238 ? -18.281 -12.783 -25.783 1.00 26.23 238 ALA A N 1
ATOM 1752 C CA . ALA A 1 238 ? -19.176 -13.826 -26.261 1.00 26.23 238 ALA A CA 1
ATOM 1753 C C . ALA A 1 238 ? -18.955 -14.070 -27.763 1.00 26.23 238 ALA A C 1
ATOM 1755 O O . ALA A 1 238 ? -19.542 -13.394 -28.612 1.00 26.23 238 ALA A O 1
ATOM 1756 N N . THR A 1 239 ? -18.107 -15.046 -28.089 1.00 25.98 239 THR A N 1
ATOM 1757 C CA . THR A 1 239 ? -17.790 -15.485 -29.455 1.00 25.98 239 THR A CA 1
ATOM 1758 C C . THR A 1 239 ? -18.988 -16.169 -30.118 1.00 25.98 239 THR A C 1
ATOM 1760 O O . THR A 1 239 ? -19.085 -17.390 -30.232 1.00 25.98 239 THR A O 1
ATOM 1763 N N . THR A 1 240 ? -19.918 -15.347 -30.600 1.00 26.67 240 THR A N 1
ATOM 1764 C CA . THR A 1 240 ? -21.043 -15.744 -31.453 1.00 26.67 240 THR A CA 1
ATOM 1765 C C . THR A 1 240 ? -20.546 -16.058 -32.868 1.00 26.67 240 THR A C 1
ATOM 1767 O O . THR A 1 240 ? -20.656 -15.259 -33.795 1.00 26.67 240 THR A O 1
ATOM 1770 N N . GLY A 1 241 ? -19.957 -17.246 -33.028 1.00 24.66 241 GLY A N 1
ATOM 1771 C CA . GLY A 1 241 ? -19.375 -17.717 -34.286 1.00 24.66 241 GLY A CA 1
ATOM 1772 C C . GLY A 1 241 ? -20.406 -17.934 -35.398 1.00 24.66 241 GLY A C 1
ATOM 1773 O O . GLY A 1 241 ? -20.914 -19.039 -35.573 1.00 24.66 241 GLY A O 1
ATOM 1774 N N . THR A 1 242 ? -20.679 -16.896 -36.188 1.00 27.58 242 THR A N 1
ATOM 1775 C CA . THR A 1 242 ? -21.416 -16.993 -37.457 1.00 27.58 242 THR A CA 1
ATOM 1776 C C . THR A 1 242 ? -20.457 -17.373 -38.586 1.00 27.58 242 THR A C 1
ATOM 1778 O O . THR A 1 242 ? -19.877 -16.522 -39.254 1.00 27.58 242 THR A O 1
ATOM 1781 N N . GLY A 1 243 ? -20.264 -18.678 -38.789 1.00 23.73 243 GLY A N 1
ATOM 1782 C CA . GLY A 1 243 ? -19.481 -19.197 -39.914 1.00 23.73 243 GLY A CA 1
ATOM 1783 C C . GLY A 1 243 ? -20.273 -19.182 -41.233 1.00 23.73 243 GLY A C 1
ATOM 1784 O O . GLY A 1 243 ? -21.435 -19.598 -41.234 1.00 23.73 243 GLY A O 1
ATOM 1785 N N . PRO A 1 244 ? -19.683 -18.751 -42.365 1.00 27.97 244 PRO A N 1
ATOM 1786 C CA . PRO A 1 244 ? -20.271 -18.955 -43.686 1.00 27.97 244 PRO A CA 1
ATOM 1787 C C . PRO A 1 244 ? -20.138 -20.425 -44.118 1.00 27.97 244 PRO A C 1
ATOM 1789 O O . PRO A 1 244 ? -19.151 -21.089 -43.804 1.00 27.97 244 PRO A O 1
ATOM 1792 N N . ALA A 1 245 ? -21.120 -20.937 -44.861 1.00 28.34 245 ALA A N 1
ATOM 1793 C CA . ALA A 1 245 ? -21.074 -22.293 -45.407 1.00 28.34 245 ALA A CA 1
ATOM 1794 C C . ALA A 1 245 ? -20.137 -22.388 -46.630 1.00 28.34 245 ALA A C 1
ATOM 1796 O O . ALA A 1 245 ? -20.109 -21.482 -47.462 1.00 28.34 245 ALA A O 1
ATOM 1797 N N . GLY A 1 246 ? -19.418 -23.508 -46.760 1.00 25.64 246 GLY A N 1
ATOM 1798 C CA . GLY A 1 246 ? -18.556 -23.829 -47.903 1.00 25.64 246 GLY A CA 1
ATOM 1799 C C . GLY A 1 246 ? -18.322 -25.340 -48.012 1.00 25.64 246 GLY A C 1
ATOM 1800 O O . GLY A 1 246 ? -18.052 -25.995 -47.009 1.00 25.64 246 GLY A O 1
ATOM 1801 N N . ASP A 1 247 ? -18.491 -25.890 -49.214 1.00 27.33 247 ASP A N 1
ATOM 1802 C CA . ASP A 1 247 ? -18.694 -27.324 -49.469 1.00 27.33 247 ASP A CA 1
ATOM 1803 C C . ASP A 1 247 ? -17.546 -28.275 -49.064 1.00 27.33 247 ASP A C 1
ATOM 1805 O O . ASP A 1 247 ? -16.366 -28.017 -49.304 1.00 27.33 247 ASP A O 1
ATOM 1809 N N . HIS A 1 248 ? -17.921 -29.469 -48.586 1.00 25.09 248 HIS A N 1
ATOM 1810 C CA . HIS A 1 248 ? -17.046 -30.645 -48.477 1.00 25.09 248 HIS A CA 1
ATOM 1811 C C . HIS A 1 248 ? -17.452 -31.744 -49.482 1.00 25.09 248 HIS A C 1
ATOM 1813 O O . HIS A 1 248 ? -18.567 -32.264 -49.384 1.00 25.09 248 HIS A O 1
ATOM 1819 N N . PRO A 1 249 ? -16.546 -32.209 -50.364 1.00 29.14 249 PRO A N 1
ATOM 1820 C CA . PRO A 1 249 ? -16.700 -33.470 -51.087 1.00 29.14 249 PRO A CA 1
ATOM 1821 C C . PRO A 1 249 ? -16.027 -34.655 -50.359 1.00 29.14 249 PRO A C 1
ATOM 1823 O O . PRO A 1 249 ? -14.925 -34.562 -49.827 1.00 29.14 249 PRO A O 1
ATOM 1826 N N . SER A 1 250 ? -16.726 -35.789 -50.347 1.00 26.09 250 SER A N 1
ATOM 1827 C CA . SER A 1 250 ? -16.516 -36.993 -49.526 1.00 26.09 250 SER A CA 1
ATOM 1828 C C . SER A 1 250 ? -15.244 -37.840 -49.768 1.00 26.09 250 SER A C 1
ATOM 1830 O O . SER A 1 250 ? -14.804 -38.014 -50.900 1.00 26.09 250 SER A O 1
ATOM 1832 N N . GLY A 1 251 ? -14.778 -38.525 -48.709 1.00 26.28 251 GLY A N 1
ATOM 1833 C CA . GLY A 1 251 ? -13.810 -39.648 -48.711 1.00 26.28 251 GLY A CA 1
ATOM 1834 C C . GLY A 1 251 ? -13.421 -40.000 -47.258 1.00 26.28 251 GLY A C 1
ATOM 1835 O O . GLY A 1 251 ? -12.910 -39.130 -46.573 1.00 26.28 251 GLY A O 1
ATOM 1836 N N . SER A 1 252 ? -13.726 -41.137 -46.609 1.00 26.53 252 SER A N 1
ATOM 1837 C CA . SER A 1 252 ? -13.696 -42.568 -46.981 1.00 26.53 252 SER A CA 1
ATOM 1838 C C . SER A 1 252 ? -12.273 -43.075 -47.326 1.00 26.53 252 SER A C 1
ATOM 1840 O O . SER A 1 252 ? -11.693 -42.559 -48.271 1.00 26.53 252 SER A O 1
ATOM 1842 N N . VAL A 1 253 ? -11.690 -44.104 -46.671 1.00 27.17 253 VAL A N 1
ATOM 1843 C CA . VAL A 1 253 ? -12.203 -44.964 -45.573 1.00 27.17 253 VAL A CA 1
ATOM 1844 C C . VAL A 1 253 ? -11.081 -45.813 -44.891 1.00 27.17 253 VAL A C 1
ATOM 1846 O O . VAL A 1 253 ? -10.111 -46.153 -45.551 1.00 27.17 253 VAL A O 1
ATOM 1849 N N . ARG A 1 254 ? -11.288 -46.246 -43.625 1.00 26.17 254 ARG A N 1
ATOM 1850 C CA . ARG A 1 254 ? -10.676 -47.408 -42.890 1.00 26.17 254 ARG A CA 1
ATOM 1851 C C . ARG A 1 254 ? -9.159 -47.488 -42.536 1.00 26.17 254 ARG A C 1
ATOM 1853 O O . ARG A 1 254 ? -8.320 -47.716 -43.391 1.00 26.17 254 ARG A O 1
ATOM 1860 N N . SER A 1 255 ? -8.912 -47.565 -41.215 1.00 27.81 255 SER A N 1
ATOM 1861 C CA . SER A 1 255 ? -8.097 -48.551 -40.440 1.00 27.81 255 SER A CA 1
ATOM 1862 C C . SER A 1 255 ? -6.652 -48.950 -40.818 1.00 27.81 255 SER A C 1
ATOM 1864 O O . SER A 1 255 ? -6.420 -49.456 -41.912 1.00 27.81 255 SER A O 1
ATOM 1866 N N . GLY A 1 256 ? -5.765 -49.025 -39.808 1.00 24.28 256 GLY A N 1
ATOM 1867 C CA . GLY A 1 256 ? -4.587 -49.912 -39.850 1.00 24.28 256 GLY A CA 1
ATOM 1868 C C . GLY A 1 256 ? -3.605 -49.834 -38.662 1.00 24.28 256 GLY A C 1
ATOM 1869 O O . GLY A 1 256 ? -2.812 -48.910 -38.617 1.00 24.28 256 GLY A O 1
ATOM 1870 N N . ALA A 1 257 ? -3.630 -50.860 -37.797 1.00 28.22 257 ALA A N 1
ATOM 1871 C CA . ALA A 1 257 ? -2.534 -51.412 -36.967 1.00 28.22 257 ALA A CA 1
ATOM 1872 C C . ALA A 1 257 ? -1.686 -50.528 -36.006 1.00 28.22 257 ALA A C 1
ATOM 1874 O O . ALA A 1 257 ? -0.905 -49.681 -36.429 1.00 28.22 257 ALA A O 1
ATOM 1875 N N . ASP A 1 258 ? -1.681 -50.914 -34.721 1.00 34.81 258 ASP A N 1
ATOM 1876 C CA . ASP A 1 258 ? -0.508 -50.790 -33.833 1.00 34.81 258 ASP A CA 1
ATOM 1877 C C . ASP A 1 258 ? 0.668 -51.655 -34.338 1.00 34.81 258 ASP A C 1
ATOM 1879 O O . ASP A 1 258 ? 0.460 -52.671 -35.014 1.00 34.81 258 ASP A O 1
ATOM 1883 N N . PRO A 1 259 ? 1.906 -51.352 -33.912 1.00 38.25 259 PRO A N 1
ATOM 1884 C CA . PRO A 1 259 ? 2.641 -52.381 -33.167 1.00 38.25 259 PRO A CA 1
ATOM 1885 C C . PRO A 1 259 ? 3.304 -51.859 -31.878 1.00 38.25 259 PRO A C 1
ATOM 1887 O O . PRO A 1 259 ? 3.600 -50.678 -31.727 1.00 38.25 259 PRO A O 1
ATOM 1890 N N . ALA A 1 260 ? 3.549 -52.770 -30.932 1.00 28.44 260 ALA A N 1
ATOM 1891 C CA . ALA A 1 260 ? 3.897 -52.444 -29.548 1.00 28.44 260 ALA A CA 1
ATOM 1892 C C . ALA A 1 260 ? 5.404 -52.474 -29.213 1.00 28.44 260 ALA A C 1
ATOM 1894 O O . ALA A 1 260 ? 6.164 -53.265 -29.769 1.00 28.44 260 ALA A O 1
ATOM 1895 N N . GLY A 1 261 ? 5.771 -51.733 -28.157 1.00 27.06 261 GLY A N 1
ATOM 1896 C CA . GLY A 1 261 ? 6.885 -52.056 -27.254 1.00 27.06 261 GLY A CA 1
ATOM 1897 C C . GLY A 1 261 ? 7.941 -50.952 -27.049 1.00 27.06 261 GLY A C 1
ATOM 1898 O O . GLY A 1 261 ? 8.074 -50.074 -27.897 1.00 27.06 261 GLY A O 1
ATOM 1899 N N . PRO A 1 262 ? 8.779 -51.037 -25.993 1.00 40.84 262 PRO A N 1
ATOM 1900 C CA . PRO A 1 262 ? 8.540 -51.705 -24.705 1.00 40.84 262 PRO A CA 1
ATOM 1901 C C . PRO A 1 262 ? 8.920 -50.843 -23.473 1.00 40.84 262 PRO A C 1
ATOM 1903 O O . PRO A 1 262 ? 9.732 -49.924 -23.548 1.00 40.84 262 PRO A O 1
ATOM 1906 N N . HIS A 1 263 ? 8.406 -51.204 -22.292 1.00 39.28 263 HIS A N 1
ATOM 1907 C CA . HIS A 1 263 ? 8.957 -50.723 -21.016 1.00 39.28 263 HIS A CA 1
ATOM 1908 C C . HIS A 1 263 ? 10.278 -51.437 -20.675 1.00 39.28 263 HIS A C 1
ATOM 1910 O O . HIS A 1 263 ? 10.384 -52.646 -20.896 1.00 39.28 263 HIS A O 1
ATOM 1916 N N . PRO A 1 264 ? 11.206 -50.760 -19.980 1.00 40.69 264 PRO A N 1
ATOM 1917 C CA . PRO A 1 264 ? 12.121 -51.399 -19.042 1.00 40.69 264 PRO A CA 1
ATOM 1918 C C . PRO A 1 264 ? 11.776 -51.032 -17.586 1.00 40.69 264 PRO A C 1
ATOM 1920 O O . PRO A 1 264 ? 11.450 -49.891 -17.268 1.00 40.69 264 PRO A O 1
ATOM 1923 N N . ASN A 1 265 ? 11.887 -52.007 -16.685 1.00 32.50 265 ASN A N 1
ATOM 1924 C CA . ASN A 1 265 ? 11.794 -51.829 -15.235 1.00 32.50 265 ASN A CA 1
ATOM 1925 C C . ASN A 1 265 ? 12.854 -52.736 -14.586 1.00 32.50 265 ASN A C 1
ATOM 1927 O O . ASN A 1 265 ? 12.955 -53.899 -14.975 1.00 32.50 265 ASN A O 1
ATOM 1931 N N . GLY A 1 266 ? 13.648 -52.233 -13.634 1.00 27.91 266 GLY A N 1
ATOM 1932 C CA . GLY A 1 266 ? 14.660 -53.045 -12.945 1.00 27.91 266 GLY A CA 1
ATOM 1933 C C . GLY A 1 266 ? 15.848 -52.272 -12.360 1.00 27.91 266 GLY A C 1
ATOM 1934 O O . GLY A 1 266 ? 16.583 -51.599 -13.076 1.00 27.91 266 GLY A O 1
ATOM 1935 N N . SER A 1 267 ? 16.067 -52.433 -11.054 1.00 35.41 267 SER A N 1
ATOM 1936 C CA . SER A 1 267 ? 17.305 -52.069 -10.339 1.00 35.41 267 SER A CA 1
ATOM 1937 C C . SER A 1 267 ? 18.245 -53.281 -10.207 1.00 35.41 267 SER A C 1
ATOM 1939 O O . SER A 1 267 ? 17.787 -54.417 -10.341 1.00 35.41 267 SER A O 1
ATOM 1941 N N . PRO A 1 268 ? 19.521 -53.071 -9.832 1.00 43.06 268 PRO A N 1
ATOM 1942 C CA . PRO A 1 268 ? 20.212 -54.033 -8.955 1.00 43.06 268 PRO A CA 1
ATOM 1943 C C . PRO A 1 268 ? 21.015 -53.382 -7.794 1.00 43.06 268 PRO A C 1
ATOM 1945 O O . PRO A 1 268 ? 20.905 -52.181 -7.554 1.00 43.06 268 PRO A O 1
ATOM 1948 N N . ARG A 1 269 ? 21.782 -54.198 -7.040 1.00 31.55 269 ARG A N 1
ATOM 1949 C CA . ARG A 1 269 ? 22.507 -53.887 -5.778 1.00 31.55 269 ARG A CA 1
ATOM 1950 C C . ARG A 1 269 ? 23.816 -54.710 -5.625 1.00 31.55 269 ARG A C 1
ATOM 1952 O O . ARG A 1 269 ? 23.917 -55.727 -6.306 1.00 31.55 269 ARG A O 1
ATOM 1959 N N . SER A 1 270 ? 24.760 -54.397 -4.719 1.00 33.84 270 SER A N 1
ATOM 1960 C CA . SER A 1 270 ? 24.932 -53.174 -3.891 1.00 33.84 270 SER A CA 1
ATOM 1961 C C . SER A 1 270 ? 26.245 -52.421 -4.230 1.00 33.84 270 SER A C 1
ATOM 1963 O O . SER A 1 270 ? 26.177 -51.648 -5.178 1.00 33.84 270 SER A O 1
ATOM 1965 N N . ASP A 1 271 ? 27.456 -52.526 -3.645 1.00 28.33 271 ASP A N 1
ATOM 1966 C CA . ASP A 1 271 ? 28.071 -53.092 -2.411 1.00 28.33 271 ASP A CA 1
ATOM 1967 C C . ASP A 1 271 ? 29.509 -52.495 -2.275 1.00 28.33 271 ASP A C 1
ATOM 1969 O O . ASP A 1 271 ? 30.059 -52.068 -3.287 1.00 28.33 271 ASP A O 1
ATOM 1973 N N . ALA A 1 272 ? 30.256 -52.501 -1.154 1.00 30.86 272 ALA A N 1
ATOM 1974 C CA . ALA A 1 272 ? 29.983 -52.316 0.287 1.00 30.86 272 ALA A CA 1
ATOM 1975 C C . ALA A 1 272 ? 31.337 -52.299 1.076 1.00 30.86 272 ALA A C 1
ATOM 1977 O O . ALA A 1 272 ? 32.305 -52.885 0.600 1.00 30.86 272 ALA A O 1
ATOM 1978 N N . HIS A 1 273 ? 31.377 -51.735 2.304 1.00 31.75 273 HIS A N 1
ATOM 1979 C CA . HIS A 1 273 ? 32.494 -51.804 3.300 1.00 31.75 273 HIS A CA 1
ATOM 1980 C C . HIS A 1 273 ? 33.825 -51.072 2.950 1.00 31.75 273 HIS A C 1
ATOM 1982 O O . HIS A 1 273 ? 34.119 -50.863 1.782 1.00 31.75 273 HIS A O 1
ATOM 1988 N N . ALA A 1 274 ? 34.699 -50.626 3.878 1.00 28.83 274 ALA A N 1
ATOM 1989 C CA . ALA A 1 274 ? 34.707 -50.464 5.358 1.00 28.83 274 ALA A CA 1
ATOM 1990 C C . ALA A 1 274 ? 35.444 -49.126 5.712 1.00 28.83 274 ALA A C 1
ATOM 1992 O O . ALA A 1 274 ? 36.077 -48.563 4.828 1.00 28.83 274 ALA A O 1
ATOM 1993 N N . GLY A 1 275 ? 35.331 -48.481 6.890 1.00 26.28 275 GLY A N 1
ATOM 1994 C CA . GLY A 1 275 ? 35.900 -48.852 8.214 1.00 26.28 275 GLY A CA 1
ATOM 1995 C C . GLY A 1 275 ? 37.294 -48.202 8.434 1.00 26.28 275 GLY A C 1
ATOM 1996 O O . GLY A 1 275 ? 38.044 -48.122 7.473 1.00 26.28 275 GLY A O 1
ATOM 1997 N N . LEU A 1 276 ? 37.751 -47.712 9.602 1.00 33.91 276 LEU A N 1
ATOM 1998 C CA . LEU A 1 276 ? 37.283 -47.687 11.010 1.00 33.91 276 LEU A CA 1
ATOM 1999 C C . LEU A 1 276 ? 37.914 -46.462 11.778 1.00 33.91 276 LEU A C 1
ATOM 2001 O O . LEU A 1 276 ? 38.680 -45.726 11.157 1.00 33.91 276 LEU A O 1
ATOM 2005 N N . PRO A 1 277 ? 37.599 -46.188 13.074 1.00 52.44 277 PRO A N 1
ATOM 2006 C CA . PRO A 1 277 ? 37.859 -44.891 13.748 1.00 52.44 277 PRO A CA 1
ATOM 2007 C C . PRO A 1 277 ? 38.898 -44.905 14.903 1.00 52.44 277 PRO A C 1
ATOM 2009 O O . PRO A 1 277 ? 39.312 -45.971 15.342 1.00 52.44 277 PRO A O 1
ATOM 2012 N N . HIS A 1 278 ? 39.195 -43.723 15.477 1.00 31.67 278 HIS A N 1
ATOM 2013 C CA . HIS A 1 278 ? 39.706 -43.479 16.852 1.00 31.67 278 HIS A CA 1
ATOM 2014 C C . HIS A 1 278 ? 39.280 -42.048 17.289 1.00 31.67 278 HIS A C 1
ATOM 2016 O O . HIS A 1 278 ? 39.419 -41.133 16.486 1.00 31.67 278 HIS A O 1
ATOM 2022 N N . THR A 1 279 ? 38.537 -41.776 18.379 1.00 32.31 279 THR A N 1
ATOM 2023 C CA . THR A 1 279 ? 38.793 -41.861 19.848 1.00 32.31 279 THR A CA 1
ATOM 2024 C C . THR A 1 279 ? 39.857 -40.894 20.392 1.00 32.31 279 THR A C 1
ATOM 2026 O O . THR A 1 279 ? 41.033 -41.085 20.096 1.00 32.31 279 THR A O 1
ATOM 2029 N N . GLY A 1 280 ? 39.474 -39.960 21.281 1.00 28.97 280 GLY A N 1
ATOM 2030 C CA . GLY A 1 280 ? 40.423 -39.176 22.092 1.00 28.97 280 GLY A CA 1
ATOM 2031 C C . GLY A 1 280 ? 39.870 -37.873 22.692 1.00 28.97 280 GLY A C 1
ATOM 2032 O O . GLY A 1 280 ? 39.986 -36.825 22.071 1.00 28.97 280 GLY A O 1
ATOM 2033 N N . ASP A 1 281 ? 39.332 -37.944 23.911 1.00 35.44 281 ASP A N 1
ATOM 2034 C CA . ASP A 1 281 ? 39.174 -36.802 24.837 1.00 35.44 281 ASP A CA 1
ATOM 2035 C C . ASP A 1 281 ? 40.424 -36.768 25.752 1.00 35.44 281 ASP A C 1
ATOM 2037 O O . ASP A 1 281 ? 40.980 -37.848 26.006 1.00 35.44 281 ASP A O 1
ATOM 2041 N N . PRO A 1 282 ? 40.926 -35.607 26.226 1.00 48.12 282 PRO A N 1
ATOM 2042 C CA . PRO A 1 282 ? 40.894 -35.417 27.686 1.00 48.12 282 PRO A CA 1
ATOM 2043 C C . PRO A 1 282 ? 40.825 -33.960 28.206 1.00 48.12 282 PRO A C 1
ATOM 2045 O O . PRO A 1 282 ? 41.234 -32.992 27.569 1.00 48.12 282 PRO A O 1
ATOM 2048 N N . SER A 1 283 ? 40.432 -33.849 29.478 1.00 36.03 283 SER A N 1
ATOM 2049 C CA . SER A 1 283 ? 40.410 -32.636 30.310 1.00 36.03 283 SER A CA 1
ATOM 2050 C C . SER A 1 283 ? 41.741 -32.292 31.013 1.00 36.03 283 SER A C 1
ATOM 2052 O O . SER A 1 283 ? 42.420 -33.198 31.498 1.00 36.03 283 SER A O 1
ATOM 2054 N N . GLY A 1 284 ? 42.015 -30.996 31.232 1.00 28.78 284 GLY A N 1
ATOM 2055 C CA . GLY A 1 284 ? 42.992 -30.462 32.210 1.00 28.78 284 GLY A CA 1
ATOM 2056 C C . GLY A 1 284 ? 43.320 -28.977 31.940 1.00 28.78 284 GLY A C 1
ATOM 2057 O O . GLY A 1 284 ? 43.707 -28.658 30.826 1.00 28.78 284 GLY A O 1
ATOM 2058 N N . THR A 1 285 ? 42.982 -27.989 32.787 1.00 30.94 285 THR A N 1
ATOM 2059 C CA . THR A 1 285 ? 43.583 -27.581 34.090 1.00 30.94 285 THR A CA 1
ATOM 2060 C C . THR A 1 285 ? 45.047 -27.118 34.015 1.00 30.94 285 THR A C 1
ATOM 2062 O O . THR A 1 285 ? 45.897 -27.929 33.659 1.00 30.94 285 THR A O 1
ATOM 2065 N N . GLY A 1 286 ? 45.366 -25.897 34.477 1.00 28.72 286 GLY A N 1
ATOM 2066 C CA . GLY A 1 286 ? 46.755 -25.504 34.789 1.00 28.72 286 GLY A CA 1
ATOM 2067 C C . GLY A 1 286 ? 47.114 -24.034 34.536 1.00 28.72 286 GLY A C 1
ATOM 2068 O O . GLY A 1 286 ? 47.429 -23.657 33.415 1.00 28.72 286 GLY A O 1
ATOM 2069 N N . ASP A 1 287 ? 47.094 -23.246 35.605 1.00 30.48 287 ASP A N 1
ATOM 2070 C CA . ASP A 1 287 ? 47.354 -21.806 35.704 1.00 30.48 287 ASP A CA 1
ATOM 2071 C C . ASP A 1 287 ? 48.799 -21.292 35.440 1.00 30.48 287 ASP A C 1
ATOM 2073 O O . ASP A 1 287 ? 49.780 -22.026 35.521 1.00 30.48 287 ASP A O 1
ATOM 2077 N N . GLU A 1 288 ? 48.869 -19.957 35.286 1.00 33.06 288 GLU A N 1
ATOM 2078 C CA . GLU A 1 288 ? 49.836 -19.010 35.902 1.00 33.06 288 GLU A CA 1
ATOM 2079 C C . GLU A 1 288 ? 51.268 -18.708 35.365 1.00 33.06 288 GLU A C 1
ATOM 2081 O O . GLU A 1 288 ? 52.124 -19.570 35.214 1.00 33.06 288 GLU A O 1
ATOM 2086 N N . HIS A 1 289 ? 51.533 -17.381 35.302 1.00 32.91 289 HIS A N 1
ATOM 2087 C CA . HIS A 1 289 ? 52.805 -16.650 35.550 1.00 32.91 289 HIS A CA 1
ATOM 2088 C C . HIS A 1 289 ? 54.044 -16.882 34.639 1.00 32.91 289 HIS A C 1
ATOM 2090 O O . HIS A 1 289 ? 54.211 -17.926 34.031 1.00 32.91 289 HIS A O 1
ATOM 2096 N N . ALA A 1 290 ? 55.031 -15.972 34.501 1.00 33.72 290 ALA A N 1
ATOM 2097 C CA . ALA A 1 290 ? 55.199 -14.503 34.667 1.00 33.72 290 ALA A CA 1
ATOM 2098 C C . ALA A 1 290 ? 56.599 -14.123 34.075 1.00 33.72 290 ALA A C 1
ATOM 2100 O O . ALA A 1 290 ? 57.409 -15.019 33.859 1.00 33.72 290 ALA A O 1
ATOM 2101 N N . GLY A 1 291 ? 57.026 -12.876 33.805 1.00 30.66 291 GLY A N 1
ATOM 2102 C CA . GLY A 1 291 ? 56.428 -11.531 33.887 1.00 30.66 291 GLY A CA 1
ATOM 2103 C C . GLY A 1 291 ? 57.518 -10.420 33.907 1.00 30.66 291 GLY A C 1
ATOM 2104 O O . GLY A 1 291 ? 58.705 -10.735 33.895 1.00 30.66 291 GLY A O 1
ATOM 2105 N N . ALA A 1 292 ? 57.107 -9.142 34.031 1.00 33.31 292 ALA A N 1
ATOM 2106 C CA . ALA A 1 292 ? 57.941 -7.934 34.293 1.00 33.31 292 ALA A CA 1
ATOM 2107 C C . ALA A 1 292 ? 58.931 -7.490 33.168 1.00 33.31 292 ALA A C 1
ATOM 2109 O O . ALA A 1 292 ? 59.153 -8.230 32.219 1.00 33.31 292 ALA A O 1
ATOM 2110 N N . ILE A 1 293 ? 59.515 -6.274 33.128 1.00 31.31 293 ILE A N 1
ATOM 2111 C CA . ILE A 1 293 ? 59.642 -5.110 34.054 1.00 31.31 293 ILE A CA 1
ATOM 2112 C C . ILE A 1 293 ? 59.336 -3.821 33.232 1.00 31.31 293 ILE A C 1
ATOM 2114 O O . ILE A 1 293 ? 59.847 -3.712 32.125 1.00 31.31 293 ILE A O 1
ATOM 2118 N N . GLY A 1 294 ? 58.438 -2.888 33.603 1.00 28.83 294 GLY A N 1
ATOM 2119 C CA . GLY A 1 294 ? 58.608 -1.759 34.560 1.00 28.83 294 GLY A CA 1
ATOM 2120 C C . GLY A 1 294 ? 58.883 -0.416 33.820 1.00 28.83 294 GLY A C 1
ATOM 2121 O O . GLY A 1 294 ? 59.288 -0.451 32.669 1.00 28.83 294 GLY A O 1
ATOM 2122 N N . GLY A 1 295 ? 58.684 0.802 34.354 1.00 29.19 295 GLY A N 1
ATOM 2123 C CA . GLY A 1 295 ? 58.002 1.244 35.582 1.00 29.19 295 GLY A CA 1
ATOM 2124 C C . GLY A 1 295 ? 58.230 2.746 35.919 1.00 29.19 295 GLY A C 1
ATOM 2125 O O . GLY A 1 295 ? 59.363 3.205 35.860 1.00 29.19 295 GLY A O 1
ATOM 2126 N N . LEU A 1 296 ? 57.170 3.446 36.374 1.00 31.31 296 LEU A N 1
ATOM 2127 C CA . LEU A 1 296 ? 57.132 4.772 37.057 1.00 31.31 296 LEU A CA 1
ATOM 2128 C C . LEU A 1 296 ? 57.436 6.077 36.268 1.00 31.31 296 LEU A C 1
ATOM 2130 O O . LEU A 1 296 ? 58.376 6.154 35.488 1.00 31.31 296 LEU A O 1
ATOM 2134 N N . GLY A 1 297 ? 56.695 7.157 36.594 1.00 26.84 297 GLY A N 1
ATOM 2135 C CA . GLY A 1 297 ? 57.052 8.552 36.257 1.00 26.84 297 GLY A CA 1
ATOM 2136 C C . GLY A 1 297 ? 55.873 9.536 36.115 1.00 26.84 297 GLY A C 1
ATOM 2137 O O . GLY A 1 297 ? 55.347 9.697 35.021 1.00 26.84 297 GLY A O 1
ATOM 2138 N N . CYS A 1 298 ? 55.483 10.246 37.186 1.00 30.72 298 CYS A N 1
ATOM 2139 C CA . CYS A 1 298 ? 54.427 11.279 37.147 1.00 30.72 298 CYS A CA 1
ATOM 2140 C C . CYS A 1 298 ? 54.991 12.709 37.247 1.00 30.72 298 CYS A C 1
ATOM 2142 O O . CYS A 1 298 ? 55.823 12.976 38.113 1.00 30.72 298 CYS A O 1
ATOM 2144 N N . SER A 1 299 ? 54.448 13.661 36.478 1.00 30.75 299 SER A N 1
ATOM 2145 C CA . SER A 1 299 ? 54.638 15.108 36.694 1.00 30.75 299 SER A CA 1
ATOM 2146 C C . SER A 1 299 ? 53.460 15.938 36.140 1.00 30.75 299 SER A C 1
ATOM 2148 O O . SER A 1 299 ? 52.643 15.444 35.367 1.00 30.75 299 SER A O 1
ATOM 2150 N N . ARG A 1 300 ? 53.321 17.193 36.598 1.00 31.81 300 ARG A N 1
ATOM 2151 C CA . ARG A 1 300 ? 52.270 18.164 36.209 1.00 31.81 300 ARG A CA 1
ATOM 2152 C C . ARG A 1 300 ? 52.893 19.319 35.412 1.00 31.81 300 ARG A C 1
ATOM 2154 O O . ARG A 1 300 ? 53.971 19.759 35.799 1.00 31.81 300 ARG A O 1
ATOM 2161 N N . GLY A 1 301 ? 52.182 19.906 34.438 1.00 27.61 301 GLY A N 1
ATOM 2162 C CA . GLY A 1 301 ? 52.575 21.213 33.874 1.00 27.61 301 GLY A CA 1
ATOM 2163 C C . GLY A 1 301 ? 51.842 21.692 32.609 1.00 27.61 301 GLY A C 1
ATOM 2164 O O . GLY A 1 301 ? 52.193 21.288 31.513 1.00 27.61 301 GLY A O 1
ATOM 2165 N N . THR A 1 302 ? 50.875 22.602 32.786 1.00 29.98 302 THR A N 1
ATOM 2166 C CA . THR A 1 302 ? 50.558 23.768 31.914 1.00 29.98 302 THR A CA 1
ATOM 2167 C C . THR A 1 302 ? 50.635 23.671 30.369 1.00 29.98 302 THR A C 1
ATOM 2169 O O . THR A 1 302 ? 51.697 23.870 29.793 1.00 29.98 302 THR A O 1
ATOM 2172 N N . GLY A 1 303 ? 49.460 23.617 29.722 1.00 25.89 303 GLY A N 1
ATOM 2173 C CA . GLY A 1 303 ? 48.887 24.772 28.991 1.00 25.89 303 GLY A CA 1
ATOM 2174 C C . GLY A 1 303 ? 49.342 25.115 27.556 1.00 25.89 303 GLY A C 1
ATOM 2175 O O . GLY A 1 303 ? 50.438 25.628 27.359 1.00 25.89 303 GLY A O 1
ATOM 2176 N N . ALA A 1 304 ? 48.409 24.991 26.600 1.00 31.02 304 ALA A N 1
ATOM 2177 C CA . ALA A 1 304 ? 48.305 25.772 25.355 1.00 31.02 304 ALA A CA 1
ATOM 2178 C C . ALA A 1 304 ? 46.840 25.732 24.842 1.00 31.02 304 ALA A C 1
ATOM 2180 O O . ALA A 1 304 ? 46.113 24.791 25.168 1.00 31.02 304 ALA A O 1
ATOM 2181 N N . ASP A 1 305 ? 46.401 26.744 24.086 1.00 31.09 305 ASP A N 1
ATOM 2182 C CA . ASP A 1 305 ? 44.984 26.977 23.742 1.00 31.09 305 ASP A CA 1
ATOM 2183 C C . ASP A 1 305 ? 44.482 26.251 22.469 1.00 31.09 305 ASP A C 1
ATOM 2185 O O . ASP A 1 305 ? 45.266 25.993 21.551 1.00 31.09 305 ASP A O 1
ATOM 2189 N N . PRO A 1 306 ? 43.164 25.977 22.349 1.00 35.94 306 PRO A N 1
ATOM 2190 C CA . PRO A 1 306 ? 42.521 25.628 21.081 1.00 35.94 306 PRO A CA 1
ATOM 2191 C C . PRO A 1 306 ? 42.296 26.873 20.200 1.00 35.94 306 PRO A C 1
ATOM 2193 O O . PRO A 1 306 ? 42.026 27.965 20.700 1.00 35.94 306 PRO A O 1
ATOM 2196 N N . VAL A 1 307 ? 42.368 26.714 18.874 1.00 35.22 307 VAL A N 1
ATOM 2197 C CA . VAL A 1 307 ? 42.268 27.836 17.920 1.00 35.22 307 VAL A CA 1
ATOM 2198 C C . VAL A 1 307 ? 40.809 28.151 17.561 1.00 35.22 307 VAL A C 1
ATOM 2200 O O . VAL A 1 307 ? 40.090 27.304 17.037 1.00 35.22 307 VAL A O 1
ATOM 2203 N N . ASP A 1 308 ? 40.400 29.395 17.815 1.00 29.75 308 ASP A N 1
ATOM 2204 C CA . ASP A 1 308 ? 39.077 29.965 17.518 1.00 29.75 308 ASP A CA 1
ATOM 2205 C C . ASP A 1 308 ? 39.005 30.459 16.054 1.00 29.75 308 ASP A C 1
ATOM 2207 O O . ASP A 1 308 ? 39.848 31.254 15.630 1.00 29.75 308 ASP A O 1
ATOM 2211 N N . VAL A 1 309 ? 37.999 30.033 15.277 1.00 31.95 309 VAL A N 1
ATOM 2212 C CA . VAL A 1 309 ? 37.739 30.541 13.911 1.00 31.95 309 VAL A CA 1
ATOM 2213 C C . VAL A 1 309 ? 36.343 31.151 13.847 1.00 31.95 309 VAL A C 1
ATOM 2215 O O . VAL A 1 309 ? 35.329 30.464 13.961 1.00 31.95 309 VAL A O 1
ATOM 2218 N N . ARG A 1 310 ? 36.297 32.471 13.647 1.00 30.95 310 ARG A N 1
ATOM 2219 C CA . ARG A 1 310 ? 35.075 33.285 13.690 1.00 30.95 310 ARG A CA 1
ATOM 2220 C C . ARG A 1 310 ? 34.575 33.672 12.297 1.00 30.95 310 ARG A C 1
ATOM 2222 O O . ARG A 1 310 ? 35.396 33.997 11.440 1.00 30.95 310 ARG A O 1
ATOM 2229 N N . PRO A 1 311 ? 33.254 33.833 12.109 1.00 33.16 311 PRO A N 1
ATOM 2230 C CA . PRO A 1 311 ? 32.707 34.664 11.046 1.00 33.16 311 PRO A CA 1
ATOM 2231 C C . PRO A 1 311 ? 32.641 36.147 11.471 1.00 33.16 311 PRO A C 1
ATOM 2233 O O . PRO A 1 311 ? 32.006 36.499 12.465 1.00 33.16 311 PRO A O 1
ATOM 2236 N N . SER A 1 312 ? 33.249 37.029 10.674 1.00 31.25 312 SER A N 1
ATOM 2237 C CA . SER A 1 312 ? 33.000 38.485 10.673 1.00 31.25 312 SER A CA 1
ATOM 2238 C C . SER A 1 312 ? 32.062 38.849 9.504 1.00 31.25 312 SER A C 1
ATOM 2240 O O . SER A 1 312 ? 32.022 38.123 8.519 1.00 31.25 312 SER A O 1
ATOM 2242 N N . GLY A 1 313 ? 31.315 39.961 9.489 1.00 30.12 313 GLY A N 1
ATOM 2243 C CA . GLY A 1 313 ? 31.135 40.973 10.539 1.00 30.12 313 GLY A CA 1
ATOM 2244 C C . GLY A 1 313 ? 31.073 42.427 10.029 1.00 30.12 313 GLY A C 1
ATOM 2245 O O . GLY A 1 313 ? 32.052 43.147 10.173 1.00 30.12 313 GLY A O 1
ATOM 2246 N N . SER A 1 314 ? 29.930 42.879 9.487 1.00 30.45 314 SER A N 1
ATOM 2247 C CA . SER A 1 314 ? 29.548 44.305 9.299 1.00 30.45 314 SER A CA 1
ATOM 2248 C C . SER A 1 314 ? 28.017 44.364 9.073 1.00 30.45 314 SER A C 1
ATOM 2250 O O . SER A 1 314 ? 27.514 43.496 8.370 1.00 30.45 314 SER A O 1
ATOM 2252 N N . LEU A 1 315 ? 27.149 45.190 9.690 1.00 31.45 315 LEU A N 1
ATOM 2253 C CA . LEU A 1 315 ? 27.172 46.619 10.086 1.00 31.45 315 LEU A CA 1
ATOM 2254 C C . LEU A 1 315 ? 27.093 47.569 8.866 1.00 31.45 315 LEU A C 1
ATOM 2256 O O . LEU A 1 315 ? 27.857 47.369 7.929 1.00 31.45 315 LEU A O 1
ATOM 2260 N N . ARG A 1 316 ? 26.267 48.636 8.795 1.00 32.91 316 ARG A N 1
ATOM 2261 C CA . ARG A 1 316 ? 25.098 49.191 9.560 1.00 32.91 316 ARG A CA 1
ATOM 2262 C C . ARG A 1 316 ? 24.577 50.433 8.748 1.00 32.91 316 ARG A C 1
ATOM 2264 O O . ARG A 1 316 ? 25.128 50.645 7.670 1.00 32.91 316 ARG A O 1
ATOM 2271 N N . PRO A 1 317 ? 23.709 51.365 9.228 1.00 51.53 317 PRO A N 1
ATOM 2272 C CA . PRO A 1 317 ? 22.535 51.327 10.133 1.00 51.53 317 PRO A CA 1
ATOM 2273 C C . PRO A 1 317 ? 21.290 52.098 9.570 1.00 51.53 317 PRO A C 1
ATOM 2275 O O . PRO A 1 317 ? 21.360 52.677 8.492 1.00 51.53 317 PRO A O 1
ATOM 2278 N N . GLY A 1 318 ? 20.219 52.266 10.375 1.00 26.73 318 GLY A N 1
ATOM 2279 C CA . GLY A 1 318 ? 19.648 53.622 10.568 1.00 26.73 318 GLY A CA 1
ATOM 2280 C C . GLY A 1 318 ? 18.122 53.846 10.532 1.00 26.73 318 GLY A C 1
ATOM 2281 O O . GLY A 1 318 ? 17.609 54.229 9.488 1.00 26.73 318 GLY A O 1
ATOM 2282 N N . ALA A 1 319 ? 17.446 53.750 11.689 1.00 30.73 319 ALA A N 1
ATOM 2283 C CA . ALA A 1 319 ? 16.409 54.682 12.197 1.00 30.73 319 ALA A CA 1
ATOM 2284 C C . ALA A 1 319 ? 15.872 54.181 13.561 1.00 30.73 319 ALA A C 1
ATOM 2286 O O . ALA A 1 319 ? 15.701 52.976 13.725 1.00 30.73 319 ALA A O 1
ATOM 2287 N N . ASP A 1 320 ? 15.607 55.084 14.514 1.00 32.94 320 ASP A N 1
ATOM 2288 C CA . ASP A 1 320 ? 15.168 54.775 15.895 1.00 32.94 320 ASP A CA 1
ATOM 2289 C C . ASP A 1 320 ? 13.727 55.281 16.194 1.00 32.94 320 ASP A C 1
ATOM 2291 O O . ASP A 1 320 ? 13.184 56.060 15.402 1.00 32.94 320 ASP A O 1
ATOM 2295 N N . PRO A 1 321 ? 13.075 54.825 17.290 1.00 49.53 321 PRO A N 1
ATOM 2296 C CA . PRO A 1 321 ? 11.650 55.054 17.577 1.00 49.53 321 PRO A CA 1
ATOM 2297 C C . PRO A 1 321 ? 11.368 56.306 18.441 1.00 49.53 321 PRO A C 1
ATOM 2299 O O . PRO A 1 321 ? 12.262 57.094 18.741 1.00 49.53 321 PRO A O 1
ATOM 2302 N N . ALA A 1 322 ? 10.109 56.465 18.877 1.00 30.77 322 ALA A N 1
ATOM 2303 C CA . ALA A 1 322 ? 9.691 57.418 19.910 1.00 30.77 322 ALA A CA 1
ATOM 2304 C C . ALA A 1 322 ? 8.697 56.776 20.903 1.00 30.77 322 ALA A C 1
ATOM 2306 O O . ALA A 1 322 ? 7.802 56.032 20.496 1.00 30.77 322 ALA A O 1
ATOM 2307 N N . ASP A 1 323 ? 8.857 57.070 22.196 1.00 32.16 323 ASP A N 1
ATOM 2308 C CA . ASP A 1 323 ? 8.094 56.493 23.313 1.00 32.16 323 ASP A CA 1
ATOM 2309 C C . ASP A 1 323 ? 6.726 57.151 23.571 1.00 32.16 323 ASP A C 1
ATOM 2311 O O . ASP A 1 323 ? 6.571 58.359 23.395 1.00 32.16 323 ASP A O 1
ATOM 2315 N N . VAL A 1 324 ? 5.801 56.395 24.186 1.00 31.20 324 VAL A N 1
ATOM 2316 C CA . VAL A 1 324 ? 4.917 56.889 25.269 1.00 31.20 324 VAL A CA 1
ATOM 2317 C C . VAL A 1 324 ? 4.742 55.781 26.327 1.00 31.20 324 VAL A C 1
ATOM 2319 O O . VAL A 1 324 ? 4.606 54.607 25.990 1.00 31.20 324 VAL A O 1
ATOM 2322 N N . LEU A 1 325 ? 4.755 56.158 27.612 1.00 33.88 325 LEU A N 1
ATOM 2323 C CA . LEU A 1 325 ? 4.697 55.270 28.790 1.00 33.88 325 LEU A CA 1
ATOM 2324 C C . LEU A 1 325 ? 3.270 55.131 29.400 1.00 33.88 325 LEU A C 1
ATOM 2326 O O . LEU A 1 325 ? 2.364 55.857 28.989 1.00 33.88 325 LEU A O 1
ATOM 2330 N N . PRO A 1 326 ? 3.025 54.187 30.343 1.00 54.94 326 PRO A N 1
ATOM 2331 C CA . PRO A 1 326 ? 1.678 53.665 30.618 1.00 54.94 326 PRO A CA 1
ATOM 2332 C C . PRO A 1 326 ? 0.969 54.206 31.878 1.00 54.94 326 PRO A C 1
ATOM 2334 O O . PRO A 1 326 ? 1.576 54.772 32.785 1.00 54.94 326 PRO A O 1
ATOM 2337 N N . GLY A 1 327 ? -0.327 53.889 31.980 1.00 27.17 327 GLY A N 1
ATOM 2338 C CA . GLY A 1 327 ? -1.164 53.944 33.188 1.00 27.17 327 GLY A CA 1
ATOM 2339 C C . GLY A 1 327 ? -2.555 53.347 32.895 1.00 27.17 327 GLY A C 1
ATOM 2340 O O . GLY A 1 327 ? -2.975 53.343 31.744 1.00 27.17 327 GLY A O 1
ATOM 2341 N N . GLY A 1 328 ? -3.313 52.795 33.848 1.00 27.84 328 GLY A N 1
ATOM 2342 C CA . GLY A 1 328 ? -3.046 52.595 35.275 1.00 27.84 328 GLY A CA 1
ATOM 2343 C C . GLY A 1 328 ? -4.059 51.623 35.911 1.00 27.84 328 GLY A C 1
ATOM 2344 O O . GLY A 1 328 ? -5.008 51.187 35.266 1.00 27.84 328 GLY A O 1
ATOM 2345 N N . SER A 1 329 ? -3.833 51.256 37.175 1.00 31.36 329 SER A N 1
ATOM 2346 C CA . SER A 1 329 ? -4.641 50.283 37.937 1.00 31.36 329 SER A CA 1
ATOM 2347 C C . SER A 1 329 ? -6.080 50.741 38.211 1.00 31.36 329 SER A C 1
ATOM 2349 O O . SER A 1 329 ? -6.292 51.919 38.488 1.00 31.36 329 SER A O 1
ATOM 2351 N N . LEU A 1 330 ? -7.020 49.789 38.311 1.00 29.70 330 LEU A N 1
ATOM 2352 C CA . LEU A 1 330 ? -8.030 49.787 39.381 1.00 29.70 330 LEU A CA 1
ATOM 2353 C C . LEU A 1 330 ? -8.592 48.373 39.641 1.00 29.70 330 LEU A C 1
ATOM 2355 O O . LEU A 1 330 ? -8.681 47.549 38.733 1.00 29.70 330 LEU A O 1
ATOM 2359 N N . ARG A 1 331 ? -8.965 48.090 40.898 1.00 34.31 331 ARG A N 1
ATOM 2360 C CA . ARG A 1 331 ? -9.599 46.835 41.349 1.00 34.31 331 ARG A CA 1
ATOM 2361 C C . ARG A 1 331 ? -10.991 47.111 41.925 1.00 34.31 331 ARG A C 1
ATOM 2363 O O . ARG A 1 331 ? -11.095 47.884 42.873 1.00 34.31 331 ARG A O 1
ATOM 2370 N N . SER A 1 332 ? -11.994 46.362 41.478 1.00 30.16 332 SER A N 1
ATOM 2371 C CA . SER A 1 332 ? -13.181 45.964 42.256 1.00 30.16 332 SER A CA 1
ATOM 2372 C C . SER A 1 332 ? -13.909 44.822 41.515 1.00 30.16 332 SER A C 1
ATOM 2374 O O . SER A 1 332 ? -13.788 44.716 40.301 1.00 30.16 332 SER A O 1
ATOM 2376 N N . GLY A 1 333 ? -14.623 43.893 42.158 1.00 28.64 333 GLY A N 1
ATOM 2377 C CA . GLY A 1 333 ? -14.770 43.681 43.603 1.00 28.64 333 GLY A CA 1
ATOM 2378 C C . GLY A 1 333 ? -16.195 43.837 44.136 1.00 28.64 333 GLY A C 1
ATOM 2379 O O . GLY A 1 333 ? -16.369 44.551 45.118 1.00 28.64 333 GLY A O 1
ATOM 2380 N N . ALA A 1 334 ? -17.188 43.197 43.508 1.00 28.80 334 ALA A N 1
ATOM 2381 C CA . ALA A 1 334 ? -18.531 43.033 44.071 1.00 28.80 334 ALA A CA 1
ATOM 2382 C C . ALA A 1 334 ? -19.275 41.832 43.448 1.00 28.80 334 ALA A C 1
ATOM 2384 O O . ALA A 1 334 ? -19.556 41.830 42.254 1.00 28.80 334 ALA A O 1
ATOM 2385 N N . ASP A 1 335 ? -19.630 40.863 44.289 1.00 35.38 335 ASP A N 1
ATOM 2386 C CA . ASP A 1 335 ? -20.915 40.147 44.228 1.00 35.38 335 ASP A CA 1
ATOM 2387 C C . ASP A 1 335 ? -21.868 40.929 45.166 1.00 35.38 335 ASP A C 1
ATOM 2389 O O . ASP A 1 335 ? -21.358 41.496 46.145 1.00 35.38 335 ASP A O 1
ATOM 2393 N N . PRO A 1 336 ? -23.201 41.014 44.936 1.00 40.03 336 PRO A N 1
ATOM 2394 C CA . PRO A 1 336 ? -24.038 39.845 45.246 1.00 40.03 336 PRO A CA 1
ATOM 2395 C C . PRO A 1 336 ? -25.399 39.692 44.507 1.00 40.03 336 PRO A C 1
ATOM 2397 O O . PRO A 1 336 ? -26.012 40.644 44.034 1.00 40.03 336 PRO A O 1
ATOM 2400 N N . ALA A 1 337 ? -25.947 38.474 44.610 1.00 29.58 337 ALA A N 1
ATOM 2401 C CA . ALA A 1 337 ? -27.372 38.146 44.816 1.00 29.58 337 ALA A CA 1
ATOM 2402 C C . ALA A 1 337 ? -28.459 38.676 43.837 1.00 29.58 337 ALA A C 1
ATOM 2404 O O . ALA A 1 337 ? -29.122 39.677 44.088 1.00 29.58 337 ALA A O 1
ATOM 2405 N N . GLY A 1 338 ? -28.774 37.848 42.833 1.00 26.61 338 GLY A N 1
ATOM 2406 C CA . GLY A 1 338 ? -30.056 37.117 42.740 1.00 26.61 338 GLY A CA 1
ATOM 2407 C C . GLY A 1 338 ? -31.404 37.859 42.610 1.00 26.61 338 GLY A C 1
ATOM 2408 O O . GLY A 1 338 ? -31.849 38.549 43.520 1.00 26.61 338 GLY A O 1
ATOM 2409 N N . LEU A 1 339 ? -32.155 37.529 41.548 1.00 28.66 339 LEU A N 1
ATOM 2410 C CA . LEU A 1 339 ? -33.623 37.645 41.479 1.00 28.66 339 LEU A CA 1
ATOM 2411 C C . LEU A 1 339 ? -34.197 36.694 40.407 1.00 28.66 339 LEU A C 1
ATOM 2413 O O . LEU A 1 339 ? -33.623 36.556 39.329 1.00 28.66 339 LEU A O 1
ATOM 2417 N N . HIS A 1 340 ? -35.341 36.057 40.686 1.00 32.59 340 HIS A N 1
ATOM 2418 C CA . HIS A 1 340 ? -36.154 35.371 39.666 1.00 32.59 340 HIS A CA 1
ATOM 2419 C C . HIS A 1 340 ? -36.944 36.394 38.827 1.00 32.59 340 HIS A C 1
ATOM 2421 O O . HIS A 1 340 ? -37.210 37.506 39.288 1.00 32.59 340 HIS A O 1
ATOM 2427 N N . PRO A 1 341 ? -37.426 35.988 37.641 1.00 33.34 341 PRO A N 1
ATOM 2428 C CA . PRO A 1 341 ? -38.885 35.882 37.532 1.00 33.34 341 PRO A CA 1
ATOM 2429 C C . PRO A 1 341 ? -39.370 34.565 36.901 1.00 33.34 341 PRO A C 1
ATOM 2431 O O . PRO A 1 341 ? -38.673 33.921 36.120 1.00 33.34 341 PRO A O 1
ATOM 2434 N N . SER A 1 342 ? -40.604 34.179 37.228 1.00 27.88 342 SER A N 1
ATOM 2435 C CA . SER A 1 342 ? -41.332 33.094 36.555 1.00 27.88 342 SER A CA 1
ATOM 2436 C C . SER A 1 342 ? -41.984 33.587 35.258 1.00 27.88 342 SER A C 1
ATOM 2438 O O . SER A 1 342 ? -42.409 34.737 35.177 1.00 27.88 342 SER A O 1
ATOM 2440 N N . GLY A 1 343 ? -42.125 32.704 34.266 1.00 26.06 343 GLY A N 1
ATOM 2441 C CA . GLY A 1 343 ? -42.745 33.022 32.975 1.00 26.06 343 GLY A CA 1
ATOM 2442 C C . GLY A 1 343 ? -43.215 31.768 32.240 1.00 26.06 343 GLY A C 1
ATOM 2443 O O . GLY A 1 343 ? -42.592 31.340 31.275 1.00 26.06 343 GLY A O 1
ATOM 2444 N N . SER A 1 344 ? -44.285 31.144 32.730 1.00 26.88 344 SER A N 1
ATOM 2445 C CA . SER A 1 344 ? -44.878 29.947 32.124 1.00 26.88 344 SER A CA 1
ATOM 2446 C C . SER A 1 344 ? -45.643 30.272 30.839 1.00 26.88 344 SER A C 1
ATOM 2448 O O . SER A 1 344 ? -46.515 31.141 30.855 1.00 26.88 344 SER A O 1
ATOM 2450 N N . LEU A 1 345 ? -45.413 29.500 29.777 1.00 26.78 345 LEU A N 1
ATOM 2451 C CA . LEU A 1 345 ? -46.296 29.437 28.612 1.00 26.78 345 LEU A CA 1
ATOM 2452 C C . LEU A 1 345 ? -46.460 27.976 28.178 1.00 26.78 345 LEU A C 1
ATOM 2454 O O . LEU A 1 345 ? -45.503 27.205 28.185 1.00 26.78 345 LEU A O 1
ATOM 2458 N N . GLN A 1 346 ? -47.699 27.593 27.883 1.00 26.78 346 GLN A N 1
ATOM 2459 C CA . GLN A 1 346 ? -48.101 26.214 27.612 1.00 26.78 346 GLN A CA 1
ATOM 2460 C C . GLN A 1 346 ? -47.976 25.897 26.117 1.00 26.78 346 GLN A C 1
ATOM 2462 O O . GLN A 1 346 ? -48.226 26.759 25.278 1.00 26.78 346 GLN A O 1
ATOM 2467 N N . VAL A 1 347 ? -47.681 24.638 25.793 1.00 28.52 347 VAL A N 1
ATOM 2468 C CA . VAL A 1 347 ? -48.003 24.031 24.493 1.00 28.52 347 VAL A CA 1
ATOM 2469 C C . VAL A 1 347 ? -48.722 22.716 24.783 1.00 28.52 347 VAL A C 1
ATOM 2471 O O . VAL A 1 347 ? -48.350 21.989 25.704 1.00 28.52 347 VAL A O 1
ATOM 2474 N N . GLU A 1 348 ? -49.812 22.467 24.067 1.00 25.31 348 GLU A N 1
ATOM 2475 C CA . GLU A 1 348 ? -50.821 21.479 24.447 1.00 25.31 348 GLU A CA 1
ATOM 2476 C C . GLU A 1 348 ? -50.488 20.069 23.941 1.00 25.31 348 GLU A C 1
ATOM 2478 O O . GLU A 1 348 ? -50.022 19.881 22.817 1.00 25.31 348 GLU A O 1
ATOM 2483 N N . ALA A 1 349 ? -50.776 19.059 24.765 1.00 25.31 349 ALA A N 1
ATOM 2484 C CA . ALA A 1 349 ? -50.707 17.656 24.372 1.00 25.31 349 ALA A CA 1
ATOM 2485 C C . ALA A 1 349 ? -52.102 17.160 23.962 1.00 25.31 349 ALA A C 1
ATOM 2487 O O . ALA A 1 349 ? -53.001 17.063 24.799 1.00 25.31 349 ALA A O 1
ATOM 2488 N N . HIS A 1 350 ? -52.282 16.805 22.688 1.00 25.67 350 HIS A N 1
ATOM 2489 C CA . HIS A 1 350 ? -53.498 16.136 22.221 1.00 25.67 350 HIS A CA 1
ATOM 2490 C C . HIS A 1 350 ? -53.388 14.613 22.372 1.00 25.67 350 HIS A C 1
ATOM 2492 O O . HIS A 1 350 ? -52.431 13.998 21.906 1.00 25.67 350 HIS A O 1
ATOM 2498 N N . ALA A 1 351 ? -54.405 14.006 22.989 1.00 28.73 351 ALA A N 1
ATOM 2499 C CA . ALA A 1 351 ? -54.551 12.561 23.158 1.00 28.73 351 ALA A CA 1
ATOM 2500 C C . ALA A 1 351 ? -55.859 12.056 22.515 1.00 28.73 351 ALA A C 1
ATOM 2502 O O . ALA A 1 351 ? -56.839 12.794 22.433 1.00 28.73 351 ALA A O 1
ATOM 2503 N N . GLY A 1 352 ? -55.872 10.789 22.083 1.00 25.28 352 GLY A N 1
ATOM 2504 C CA . GLY A 1 352 ? -57.000 10.141 21.393 1.00 25.28 352 GLY A CA 1
ATOM 2505 C C . GLY A 1 352 ? -56.507 8.985 20.505 1.00 25.28 352 GLY A C 1
ATOM 2506 O O . GLY A 1 352 ? -56.139 9.237 19.367 1.00 25.28 352 GLY A O 1
ATOM 2507 N N . LEU A 1 353 ? -56.225 7.779 21.023 1.00 29.62 353 LEU A N 1
ATOM 2508 C CA . LEU A 1 353 ? -57.167 6.706 21.433 1.00 29.62 353 LEU A CA 1
ATOM 2509 C C . LEU A 1 353 ? -57.875 6.006 20.244 1.00 29.62 353 LEU A C 1
ATOM 2511 O O . LEU A 1 353 ? -58.281 6.698 19.315 1.00 29.62 353 LEU A O 1
ATOM 2515 N N . PRO A 1 354 ? -58.214 4.697 20.330 1.00 39.12 354 PRO A N 1
ATOM 2516 C CA . PRO A 1 354 ? -57.566 3.611 21.089 1.00 39.12 354 PRO A CA 1
ATOM 2517 C C . PRO A 1 354 ? -57.430 2.277 20.297 1.00 39.12 354 PRO A C 1
ATOM 2519 O O . PRO A 1 354 ? -57.940 2.124 19.190 1.00 39.12 354 PRO A O 1
ATOM 2522 N N . TYR A 1 355 ? -56.804 1.264 20.911 1.00 32.47 355 TYR A N 1
ATOM 2523 C CA . TYR A 1 355 ? -56.926 -0.145 20.491 1.00 32.47 355 TYR A CA 1
ATOM 2524 C C . TYR A 1 355 ? -58.330 -0.714 20.791 1.00 32.47 355 TYR A C 1
ATOM 2526 O O . TYR A 1 355 ? -58.882 -0.408 21.851 1.00 32.47 355 TYR A O 1
ATOM 2534 N N . PRO A 1 356 ? -58.849 -1.646 19.969 1.00 33.25 356 PRO A N 1
ATOM 2535 C CA . PRO A 1 356 ? -59.857 -2.616 20.379 1.00 33.25 356 PRO A CA 1
ATOM 2536 C C . PRO A 1 356 ? -59.205 -3.945 20.809 1.00 33.25 356 PRO A C 1
ATOM 2538 O O . PRO A 1 356 ? -58.440 -4.548 20.057 1.00 33.25 356 PRO A O 1
ATOM 2541 N N . SER A 1 357 ? -59.542 -4.434 22.001 1.00 32.44 357 SER A N 1
ATOM 2542 C CA . SER A 1 357 ? -59.312 -5.824 22.418 1.00 32.44 357 SER A CA 1
ATOM 2543 C C . SER A 1 357 ? -60.618 -6.622 22.321 1.00 32.44 357 SER A C 1
ATOM 2545 O O . SER A 1 357 ? -61.706 -6.054 22.419 1.00 32.44 357 SER A O 1
ATOM 2547 N N . GLY A 1 358 ? -60.534 -7.941 22.122 1.00 25.45 358 GLY A N 1
ATOM 2548 C CA . GLY A 1 358 ? -61.727 -8.781 22.011 1.00 25.45 358 GLY A CA 1
ATOM 2549 C C . GLY A 1 358 ? -61.432 -10.276 22.080 1.00 25.45 358 GLY A C 1
ATOM 2550 O O . GLY A 1 358 ? -60.911 -10.845 21.126 1.00 25.45 358 GLY A O 1
ATOM 2551 N N . SER A 1 359 ? -61.833 -10.901 23.188 1.00 32.81 359 SER A N 1
ATOM 2552 C CA . SER A 1 359 ? -61.945 -12.357 23.337 1.00 32.81 359 SER A CA 1
ATOM 2553 C C . SER A 1 359 ? -63.423 -12.727 23.474 1.00 32.81 359 SER A C 1
ATOM 2555 O O . SER A 1 359 ? -64.159 -12.061 24.203 1.00 32.81 359 SER A O 1
ATOM 2557 N N . PRO A 1 360 ? -63.871 -13.773 22.773 1.00 39.81 360 PRO A N 1
ATOM 2558 C CA . PRO A 1 360 ? -64.333 -14.998 23.439 1.00 39.81 360 PRO A CA 1
ATOM 2559 C C . PRO A 1 360 ? -63.640 -16.225 22.802 1.00 39.81 360 PRO A C 1
ATOM 2561 O O . PRO A 1 360 ? -62.846 -16.067 21.882 1.00 39.81 360 PRO A O 1
ATOM 2564 N N . GLY A 1 361 ? -63.843 -17.477 23.208 1.00 25.98 361 GLY A N 1
ATOM 2565 C CA . GLY A 1 361 ? -64.689 -18.111 24.226 1.00 25.98 361 GLY A CA 1
ATOM 2566 C C . GLY A 1 361 ? -64.471 -19.634 24.115 1.00 25.98 361 GLY A C 1
ATOM 2567 O O . GLY A 1 361 ? -63.902 -20.083 23.122 1.00 25.98 361 GLY A O 1
ATOM 2568 N N . ALA A 1 362 ? -64.840 -20.424 25.124 1.00 30.80 362 ALA A N 1
ATOM 2569 C CA . ALA A 1 362 ? -64.560 -21.867 25.132 1.00 30.80 362 ALA A CA 1
ATOM 2570 C C . ALA A 1 362 ? -65.619 -22.699 24.384 1.00 30.80 362 ALA A C 1
ATOM 2572 O O . ALA A 1 362 ? -66.770 -22.283 24.324 1.00 30.80 362 ALA A O 1
ATOM 2573 N N . ASP A 1 363 ? -65.221 -23.885 23.911 1.00 29.09 363 ASP A N 1
ATOM 2574 C CA . ASP A 1 363 ? -66.059 -25.094 23.826 1.00 29.09 363 ASP A CA 1
ATOM 2575 C C . ASP A 1 363 ? -65.165 -26.356 23.721 1.00 29.09 363 ASP A C 1
ATOM 2577 O O . ASP A 1 363 ? -64.005 -26.279 23.305 1.00 29.09 363 ASP A O 1
ATOM 2581 N N . ASP A 1 364 ? -65.687 -27.510 24.150 1.00 29.12 364 ASP A N 1
ATOM 2582 C CA . ASP A 1 364 ? -64.960 -28.784 24.309 1.00 29.12 364 ASP A CA 1
ATOM 2583 C C . ASP A 1 364 ? -64.966 -29.687 23.054 1.00 29.12 364 ASP A C 1
ATOM 2585 O O . ASP A 1 364 ? -65.956 -29.732 22.326 1.00 29.12 364 ASP A O 1
ATOM 2589 N N . HIS A 1 365 ? -63.916 -30.512 22.861 1.00 30.31 365 HIS A N 1
ATOM 2590 C CA . HIS A 1 365 ? -64.023 -31.986 23.006 1.00 30.31 365 HIS A CA 1
ATOM 2591 C C . HIS A 1 365 ? -62.774 -32.816 22.594 1.00 30.31 365 HIS A C 1
ATOM 2593 O O . HIS A 1 365 ? -62.267 -32.737 21.482 1.00 30.31 365 HIS A O 1
ATOM 2599 N N . ALA A 1 366 ? -62.400 -33.738 23.493 1.00 28.58 366 ALA A N 1
ATOM 2600 C CA . ALA A 1 366 ? -61.962 -35.128 23.255 1.00 28.58 366 ALA A CA 1
ATOM 2601 C C . ALA A 1 366 ? -60.827 -35.488 22.248 1.00 28.58 366 ALA A C 1
ATOM 2603 O O . ALA A 1 366 ? -61.075 -35.813 21.093 1.00 28.58 366 ALA A O 1
ATOM 2604 N N . GLY A 1 367 ? -59.630 -35.740 22.801 1.00 26.17 367 GLY A N 1
ATOM 2605 C CA . GLY A 1 367 ? -59.021 -37.089 22.785 1.00 26.17 367 GLY A CA 1
ATOM 2606 C C . GLY A 1 367 ? -58.190 -37.558 21.573 1.00 26.17 367 GLY A C 1
ATOM 2607 O O . GLY A 1 367 ? -58.722 -37.883 20.518 1.00 26.17 367 GLY A O 1
ATOM 2608 N N . GLY A 1 368 ? -56.885 -37.781 21.789 1.00 25.91 368 GLY A N 1
ATOM 2609 C CA . GLY A 1 368 ? -56.015 -38.515 20.857 1.00 25.91 368 GLY A CA 1
ATOM 2610 C C . GLY A 1 368 ? -54.589 -38.719 21.384 1.00 25.91 368 GLY A C 1
ATOM 2611 O O . GLY A 1 368 ? -53.847 -37.758 21.560 1.00 25.91 368 GLY A O 1
ATOM 2612 N N . THR A 1 369 ? -54.190 -39.969 21.638 1.00 28.53 369 THR A N 1
ATOM 2613 C CA . THR A 1 369 ? -52.832 -40.347 22.083 1.00 28.53 369 THR A CA 1
ATOM 2614 C C . THR A 1 369 ? -52.004 -40.919 20.929 1.00 28.53 369 THR A C 1
ATOM 2616 O O . THR A 1 369 ? -52.438 -41.890 20.311 1.00 28.53 369 THR A O 1
ATOM 2619 N N . GLY A 1 370 ? -50.786 -40.421 20.698 1.00 26.48 370 GLY A N 1
ATOM 2620 C CA . GLY A 1 370 ? -49.822 -41.054 19.781 1.00 26.48 370 GLY A CA 1
ATOM 2621 C C . GLY A 1 370 ? -48.678 -40.120 19.345 1.00 26.48 370 GLY A C 1
ATOM 2622 O O . GLY A 1 370 ? -48.952 -38.951 19.086 1.00 26.48 370 GLY A O 1
ATOM 2623 N N . PRO A 1 371 ? -47.411 -40.582 19.274 1.00 41.84 371 PRO A N 1
ATOM 2624 C CA . PRO A 1 371 ? -46.268 -39.731 18.932 1.00 41.84 371 PRO A CA 1
ATOM 2625 C C . PRO A 1 371 ? -45.738 -39.925 17.499 1.00 41.84 371 PRO A C 1
ATOM 2627 O O . PRO A 1 371 ? -45.850 -41.004 16.919 1.00 41.84 371 PRO A O 1
ATOM 2630 N N . GLY A 1 372 ? -45.005 -38.918 17.011 1.00 27.06 372 GLY A N 1
ATOM 2631 C CA . GLY A 1 372 ? -44.025 -39.061 15.927 1.00 27.06 372 GLY A CA 1
ATOM 2632 C C . GLY A 1 372 ? -44.390 -38.364 14.614 1.00 27.06 372 GLY A C 1
ATOM 2633 O O . GLY A 1 372 ? -45.532 -38.401 14.171 1.00 27.06 372 GLY A O 1
ATOM 2634 N N . GLY A 1 373 ? -43.380 -37.765 13.974 1.00 23.97 373 GLY A N 1
ATOM 2635 C CA . GLY A 1 373 ? -43.489 -37.156 12.645 1.00 23.97 373 GLY A CA 1
ATOM 2636 C C . GLY A 1 373 ? -43.056 -35.692 12.607 1.00 23.97 373 GLY A C 1
ATOM 2637 O O . GLY A 1 373 ? -43.877 -34.797 12.772 1.00 23.97 373 GLY A O 1
ATOM 2638 N N . SER A 1 374 ? -41.776 -35.447 12.320 1.00 36.41 374 SER A N 1
ATOM 2639 C CA . SER A 1 374 ? -41.294 -34.126 11.900 1.00 36.41 374 SER A CA 1
ATOM 2640 C C . SER A 1 374 ? -41.439 -33.974 10.381 1.00 36.41 374 SER A C 1
ATOM 2642 O O . SER A 1 374 ? -40.830 -34.756 9.651 1.00 36.41 374 SER A O 1
ATOM 2644 N N . PRO A 1 375 ? -42.141 -32.948 9.877 1.00 27.19 375 PRO A N 1
ATOM 2645 C CA . PRO A 1 375 ? -41.925 -32.413 8.540 1.00 27.19 375 PRO A CA 1
ATOM 2646 C C . PRO A 1 375 ? -41.109 -31.115 8.640 1.00 27.19 375 PRO A C 1
ATOM 2648 O O . PRO A 1 375 ? -41.472 -30.191 9.365 1.00 27.19 375 PRO A O 1
ATOM 2651 N N . GLY A 1 376 ? -39.984 -31.036 7.928 1.00 31.97 376 GLY A N 1
ATOM 2652 C CA . GLY A 1 376 ? -39.111 -29.862 7.984 1.00 31.97 376 GLY A CA 1
ATOM 2653 C C . GLY A 1 376 ? -39.733 -28.638 7.309 1.00 31.97 376 GLY A C 1
ATOM 2654 O O . GLY A 1 376 ? -39.918 -28.629 6.093 1.00 31.97 376 GLY A O 1
ATOM 2655 N N . THR A 1 377 ? -39.991 -27.574 8.070 1.00 28.12 377 THR A N 1
ATOM 2656 C CA . THR A 1 377 ? -40.261 -26.244 7.513 1.00 28.12 377 THR A CA 1
ATOM 2657 C C . THR A 1 377 ? -38.974 -25.673 6.929 1.00 28.12 377 THR A C 1
ATOM 2659 O O . THR A 1 377 ? -38.068 -25.258 7.649 1.00 28.12 377 THR A O 1
ATOM 2662 N N . GLY A 1 378 ? -38.890 -25.651 5.598 1.00 28.44 378 GLY A N 1
ATOM 2663 C CA . GLY A 1 378 ? -37.780 -25.038 4.878 1.00 28.44 378 GLY A CA 1
ATOM 2664 C C . GLY A 1 378 ? -37.748 -23.527 5.092 1.00 28.44 378 GLY A C 1
ATOM 2665 O O . GLY A 1 378 ? -38.370 -22.782 4.337 1.00 28.44 378 GLY A O 1
ATOM 2666 N N . ALA A 1 379 ? -37.000 -23.070 6.097 1.00 26.41 379 ALA A N 1
ATOM 2667 C CA . ALA A 1 379 ? -36.634 -21.668 6.218 1.00 26.41 379 ALA A CA 1
ATOM 2668 C C . ALA A 1 379 ? -35.840 -21.272 4.964 1.00 26.41 379 ALA A C 1
ATOM 2670 O O . ALA A 1 379 ? -34.722 -21.747 4.749 1.00 26.41 379 ALA A O 1
ATOM 2671 N N . GLY A 1 380 ? -36.437 -20.422 4.124 1.00 25.92 380 GLY A N 1
ATOM 2672 C CA . GLY A 1 380 ? -35.839 -19.896 2.899 1.00 25.92 380 GLY A CA 1
ATOM 2673 C C . GLY A 1 380 ? -34.709 -18.918 3.203 1.00 25.92 380 GLY A C 1
ATOM 2674 O O . GLY A 1 380 ? -34.840 -17.722 2.962 1.00 25.92 380 GLY A O 1
ATOM 2675 N N . GLY A 1 381 ? -33.612 -19.423 3.770 1.00 24.12 381 GLY A N 1
ATOM 2676 C CA . GLY A 1 381 ? -32.430 -18.639 4.083 1.00 24.12 381 GLY A CA 1
ATOM 2677 C C . GLY A 1 381 ? -31.887 -18.001 2.813 1.00 24.12 381 GLY A C 1
ATOM 2678 O O . GLY A 1 381 ? -31.404 -18.705 1.923 1.00 24.12 381 GLY A O 1
ATOM 2679 N N . ILE A 1 382 ? -31.963 -16.670 2.739 1.00 25.44 382 ILE A N 1
ATOM 2680 C CA . ILE A 1 382 ? -31.363 -15.886 1.662 1.00 25.44 382 ILE A CA 1
ATOM 2681 C C . ILE A 1 382 ? -29.856 -16.129 1.722 1.00 25.44 382 ILE A C 1
ATOM 2683 O O . ILE A 1 382 ? -29.136 -15.531 2.523 1.00 25.44 382 ILE A O 1
ATOM 2687 N N . ARG A 1 383 ? -29.370 -17.041 0.875 1.00 22.86 383 ARG A N 1
ATOM 2688 C CA . ARG A 1 383 ? -27.940 -17.234 0.664 1.00 22.86 383 ARG A CA 1
ATOM 2689 C C . ARG A 1 383 ? -27.405 -15.956 0.031 1.00 22.86 383 ARG A C 1
ATOM 2691 O O . ARG A 1 383 ? -27.536 -15.761 -1.172 1.00 22.86 383 ARG A O 1
ATOM 2698 N N . VAL A 1 384 ? -26.759 -15.113 0.835 1.00 28.20 384 VAL A N 1
ATOM 2699 C CA . VAL A 1 384 ? -25.919 -14.004 0.354 1.00 28.20 384 VAL A CA 1
ATOM 2700 C C . VAL A 1 384 ? -24.608 -14.592 -0.190 1.00 28.20 384 VAL A C 1
ATOM 2702 O O . VAL A 1 384 ? -23.512 -14.363 0.316 1.00 28.20 384 VAL A O 1
ATOM 2705 N N . SER A 1 385 ? -24.739 -15.447 -1.203 1.00 24.88 385 SER A N 1
ATOM 2706 C CA . SER A 1 385 ? -23.637 -16.056 -1.933 1.00 24.88 385 SER A CA 1
ATOM 2707 C C . SER A 1 385 ? -23.099 -15.053 -2.946 1.00 24.88 385 SER A C 1
ATOM 2709 O O . SER A 1 385 ? -23.821 -14.672 -3.865 1.00 24.88 385 SER A O 1
ATOM 2711 N N . GLY A 1 386 ? -21.833 -14.662 -2.807 1.00 28.41 386 GLY A N 1
ATOM 2712 C CA . GLY A 1 386 ? -21.150 -13.859 -3.823 1.00 28.41 386 GLY A CA 1
ATOM 2713 C C . GLY A 1 386 ? -21.242 -12.340 -3.658 1.00 28.41 386 GLY A C 1
ATOM 2714 O O . GLY A 1 386 ? -21.146 -11.629 -4.656 1.00 28.41 386 GLY A O 1
ATOM 2715 N N . LEU A 1 387 ? -21.324 -11.815 -2.427 1.00 27.91 387 LEU A N 1
ATOM 2716 C CA . LEU A 1 387 ? -20.641 -10.536 -2.191 1.00 27.91 387 LEU A CA 1
ATOM 2717 C C . LEU A 1 387 ? -19.143 -10.759 -2.475 1.00 27.91 387 LEU A C 1
ATOM 2719 O O . LEU A 1 387 ? -18.594 -11.729 -1.945 1.00 27.91 387 LEU A O 1
ATOM 2723 N N . PRO A 1 388 ? -18.477 -9.925 -3.296 1.00 32.47 388 PRO A N 1
ATOM 2724 C CA . PRO A 1 388 ? -17.049 -10.083 -3.553 1.00 32.47 388 PRO A CA 1
ATOM 2725 C C . PRO A 1 388 ? -16.236 -10.046 -2.253 1.00 32.47 388 PRO A C 1
ATOM 2727 O O . PRO A 1 388 ? -16.560 -9.267 -1.351 1.00 32.47 388 PRO A O 1
ATOM 2730 N N . GLN A 1 389 ? -15.131 -10.797 -2.185 1.00 46.25 389 GLN A N 1
ATOM 2731 C CA . GLN A 1 389 ? -14.030 -10.469 -1.274 1.00 46.25 389 GLN A CA 1
ATOM 2732 C C . GLN A 1 389 ? -13.455 -9.102 -1.686 1.00 46.25 389 GLN A C 1
ATOM 2734 O O . GLN A 1 389 ? -12.512 -9.008 -2.468 1.00 46.25 389 GLN A O 1
ATOM 2739 N N . GLY A 1 390 ? -14.076 -8.032 -1.190 1.00 62.47 390 GLY A N 1
ATOM 2740 C CA . GLY A 1 390 ? -13.516 -6.689 -1.240 1.00 62.47 390 GLY A CA 1
ATOM 2741 C C . GLY A 1 390 ? -12.251 -6.592 -0.391 1.00 62.47 390 GLY A C 1
ATOM 2742 O O . GLY A 1 390 ? -11.916 -7.506 0.364 1.00 62.47 390 GLY A O 1
ATOM 2743 N N . ASP A 1 391 ? -11.559 -5.461 -0.503 1.00 86.50 391 ASP A N 1
ATOM 2744 C CA . ASP A 1 391 ? -10.375 -5.167 0.301 1.00 86.50 391 ASP A CA 1
ATOM 2745 C C . ASP A 1 391 ? -10.664 -5.360 1.805 1.00 86.50 391 ASP A C 1
ATOM 2747 O O . ASP A 1 391 ? -11.470 -4.630 2.389 1.00 86.50 391 ASP A O 1
ATOM 2751 N N . LEU A 1 392 ? -9.996 -6.343 2.424 1.00 90.81 392 LEU A N 1
ATOM 2752 C CA . LEU A 1 392 ? -10.168 -6.698 3.835 1.00 90.81 392 LEU A CA 1
ATOM 2753 C C . LEU A 1 392 ? -9.885 -5.515 4.765 1.00 90.81 392 LEU A C 1
ATOM 2755 O O . LEU A 1 392 ? -10.579 -5.358 5.768 1.00 90.81 392 LEU A O 1
ATOM 2759 N N . TYR A 1 393 ? -8.924 -4.656 4.409 1.00 93.81 393 TYR A N 1
ATOM 2760 C CA . TYR A 1 393 ? -8.622 -3.447 5.169 1.00 93.81 393 TYR A CA 1
ATOM 2761 C C . TYR A 1 393 ? -9.847 -2.522 5.224 1.00 93.81 393 TYR A C 1
ATOM 2763 O O . TYR A 1 393 ? -10.299 -2.141 6.304 1.00 93.81 393 TYR A O 1
ATOM 2771 N N . GLN A 1 394 ? -10.437 -2.219 4.063 1.00 94.00 394 GLN A N 1
ATOM 2772 C CA . GLN A 1 394 ? -11.623 -1.361 3.979 1.00 94.00 394 GLN A CA 1
ATOM 2773 C C . GLN A 1 394 ? -12.824 -2.039 4.652 1.00 94.00 394 GLN A C 1
ATOM 2775 O O . GLN A 1 394 ? -13.574 -1.386 5.368 1.00 94.00 394 GLN A O 1
ATOM 2780 N N . ALA A 1 395 ? -13.000 -3.354 4.480 1.00 93.50 395 ALA A N 1
ATOM 2781 C CA . ALA A 1 395 ? -14.107 -4.096 5.080 1.00 93.50 395 ALA A CA 1
ATOM 2782 C C . ALA A 1 395 ? -14.088 -4.049 6.620 1.00 93.50 395 ALA A C 1
ATOM 2784 O O . ALA A 1 395 ? -15.134 -3.818 7.231 1.00 93.50 395 ALA A O 1
ATOM 2785 N N . VAL A 1 396 ? -12.912 -4.218 7.240 1.00 96.00 396 VAL A N 1
ATOM 2786 C CA . VAL A 1 396 ? -12.726 -4.090 8.695 1.00 96.00 396 VAL A CA 1
ATOM 2787 C C . VAL A 1 396 ? -12.928 -2.644 9.137 1.00 96.00 396 VAL A C 1
ATOM 2789 O O . VAL A 1 396 ? -13.760 -2.379 10.005 1.00 96.00 396 VAL A O 1
ATOM 2792 N N . PHE A 1 397 ? -12.223 -1.686 8.532 1.00 97.00 397 PHE A N 1
ATOM 2793 C CA . PHE A 1 397 ? -12.237 -0.312 9.032 1.00 97.00 397 PHE A CA 1
ATOM 2794 C C . PHE A 1 397 ? -13.539 0.443 8.748 1.00 97.00 397 PHE A C 1
ATOM 2796 O O . PHE A 1 397 ? -14.002 1.183 9.612 1.00 97.00 397 PHE A O 1
ATOM 2803 N N . HIS A 1 398 ? -14.224 0.179 7.631 1.00 96.88 398 HIS A N 1
ATOM 2804 C CA . HIS A 1 398 ? -15.573 0.711 7.423 1.00 96.88 398 HIS A CA 1
ATOM 2805 C C . HIS A 1 398 ? -16.580 0.118 8.431 1.00 96.88 398 HIS A C 1
ATOM 2807 O O . HIS A 1 398 ? -17.568 0.769 8.769 1.00 96.88 398 HIS A O 1
ATOM 2813 N N . ALA A 1 399 ? -16.365 -1.111 8.922 1.00 96.94 399 ALA A N 1
ATOM 2814 C CA . ALA A 1 399 ? -17.198 -1.695 9.973 1.00 96.94 399 ALA A CA 1
ATOM 2815 C C . ALA A 1 399 ? -16.886 -1.103 11.362 1.00 96.94 399 ALA A C 1
ATOM 2817 O O . ALA A 1 399 ? -17.825 -0.812 12.098 1.00 96.94 399 ALA A O 1
ATOM 2818 N N . HIS A 1 400 ? -15.610 -0.858 11.685 1.00 97.88 400 HIS A N 1
ATOM 2819 C CA . HIS A 1 400 ? -15.171 -0.120 12.881 1.00 97.88 400 HIS A CA 1
ATOM 2820 C C . HIS A 1 400 ? -15.776 1.293 12.938 1.00 97.88 400 HIS A C 1
ATOM 2822 O O . HIS A 1 400 ? -16.400 1.672 13.928 1.00 97.88 400 HIS A O 1
ATOM 2828 N N . ASP A 1 401 ? -15.621 2.070 11.864 1.00 98.12 401 ASP A N 1
ATOM 2829 C CA . ASP A 1 401 ? -15.970 3.494 11.859 1.00 98.12 401 ASP A CA 1
ATOM 2830 C C . ASP A 1 401 ? -17.483 3.737 11.882 1.00 98.12 401 ASP A C 1
ATOM 2832 O O . ASP A 1 401 ? -17.947 4.657 12.560 1.00 98.12 401 ASP A O 1
ATOM 2836 N N . ARG A 1 402 ? -18.276 2.872 11.231 1.00 97.56 402 ARG A N 1
ATOM 2837 C CA . ARG A 1 402 ? -19.732 2.860 11.437 1.00 97.56 402 ARG A CA 1
ATOM 2838 C C . ARG A 1 402 ? -20.086 2.448 12.863 1.00 97.56 402 ARG A C 1
ATOM 2840 O O . ARG A 1 402 ? -20.818 3.174 13.515 1.00 97.56 402 ARG A O 1
ATOM 2847 N N . TYR A 1 403 ? -19.520 1.355 13.384 1.00 96.25 403 TYR A N 1
ATOM 2848 C CA . TYR A 1 403 ? -19.819 0.869 14.736 1.00 96.25 403 TYR A CA 1
ATOM 2849 C C . TYR A 1 403 ? -19.640 1.945 15.821 1.00 96.25 403 TYR A C 1
ATOM 2851 O O . TYR A 1 403 ? -20.520 2.089 16.667 1.00 96.25 403 TYR A O 1
ATOM 2859 N N . HIS A 1 404 ? -18.560 2.736 15.785 1.00 96.25 404 HIS A N 1
ATOM 2860 C CA . HIS A 1 404 ? -18.342 3.796 16.783 1.00 96.25 404 HIS A CA 1
ATOM 2861 C C . HIS A 1 404 ? -19.287 4.992 16.610 1.00 96.25 404 HIS A C 1
ATOM 2863 O O . HIS A 1 404 ? -19.773 5.519 17.608 1.00 96.25 404 HIS A O 1
ATOM 2869 N N . ARG A 1 405 ? -19.625 5.387 15.373 1.00 95.50 405 ARG A N 1
ATOM 2870 C CA . ARG A 1 405 ? -20.683 6.387 15.125 1.00 95.50 405 ARG A CA 1
ATOM 2871 C C . ARG A 1 405 ? -22.046 5.896 15.612 1.00 95.50 405 ARG A C 1
ATOM 2873 O O . ARG A 1 405 ? -22.808 6.663 16.199 1.00 95.50 405 ARG A O 1
ATOM 2880 N N . ASP A 1 406 ? -22.361 4.640 15.331 1.00 93.69 406 ASP A N 1
ATOM 2881 C CA . ASP A 1 406 ? -23.677 4.060 15.565 1.00 93.69 406 ASP A CA 1
ATOM 2882 C C . ASP A 1 406 ? -23.874 3.781 17.075 1.00 93.69 406 ASP A C 1
ATOM 2884 O O . ASP A 1 406 ? -24.956 4.023 17.603 1.00 93.69 406 ASP A O 1
ATOM 2888 N N . ARG A 1 407 ? -22.802 3.422 17.809 1.00 91.50 407 ARG A N 1
ATOM 2889 C CA . ARG A 1 407 ? -22.748 3.383 19.290 1.00 91.50 407 ARG A CA 1
ATOM 2890 C C . ARG A 1 407 ? -22.961 4.746 19.961 1.00 91.50 407 ARG A C 1
ATOM 2892 O O . ARG A 1 407 ? -23.382 4.766 21.110 1.00 91.50 407 ARG A O 1
ATOM 2899 N N . GLN A 1 408 ? -22.671 5.854 19.275 1.00 92.12 408 GLN A N 1
ATOM 2900 C CA . GLN A 1 408 ? -22.859 7.220 19.786 1.00 92.12 408 GLN A CA 1
ATOM 2901 C C . GLN A 1 408 ? -24.298 7.741 19.616 1.00 92.12 408 GLN A C 1
ATOM 2903 O O . GLN A 1 408 ? -24.633 8.810 20.130 1.00 92.12 408 GLN A O 1
ATOM 2908 N N . GLN A 1 409 ? -25.155 7.036 18.870 1.00 89.38 409 GLN A N 1
ATOM 2909 C CA . GLN A 1 409 ? -26.540 7.468 18.680 1.00 89.38 409 GLN A CA 1
ATOM 2910 C C . GLN A 1 409 ? -27.357 7.292 19.975 1.00 89.38 409 GLN A C 1
ATOM 2912 O O . GLN A 1 409 ? -27.050 6.403 20.772 1.00 89.38 409 GLN A O 1
ATOM 2917 N N . PRO A 1 410 ? -28.415 8.100 20.193 1.00 86.69 410 PRO A N 1
ATOM 2918 C CA . PRO A 1 410 ? -29.312 7.925 21.331 1.00 86.69 410 PRO A CA 1
ATOM 2919 C C . PRO A 1 410 ? -29.847 6.489 21.416 1.00 86.69 410 PRO A C 1
ATOM 2921 O O . PRO A 1 410 ? -30.368 5.956 20.436 1.00 86.69 410 PRO A O 1
ATOM 2924 N N . SER A 1 411 ? -29.716 5.872 22.589 1.00 85.94 411 SER A N 1
ATOM 2925 C CA . SER A 1 411 ? -30.144 4.497 22.862 1.00 85.94 411 SER A CA 1
ATOM 2926 C C . SER A 1 411 ? -30.604 4.354 24.314 1.00 85.94 411 SER A C 1
ATOM 2928 O O . SER A 1 411 ? -30.351 5.234 25.136 1.00 85.94 411 SER A O 1
ATOM 2930 N N . ASP A 1 412 ? -31.235 3.227 24.645 1.00 79.69 412 ASP A N 1
ATOM 2931 C CA . ASP A 1 412 ? -31.704 2.922 26.007 1.00 79.69 412 ASP A CA 1
ATOM 2932 C C . ASP A 1 412 ? -30.565 2.547 26.986 1.00 79.69 412 ASP A C 1
ATOM 2934 O O . ASP A 1 412 ? -30.814 2.214 28.145 1.00 79.69 412 ASP A O 1
ATOM 2938 N N . SER A 1 413 ? -29.304 2.578 26.536 1.00 79.75 413 SER A N 1
ATOM 2939 C CA . SER A 1 413 ? -28.121 2.283 27.349 1.00 79.75 413 SER A CA 1
ATOM 2940 C C . SER A 1 413 ? -27.550 3.545 27.995 1.00 79.75 413 SER A C 1
ATOM 2942 O O . SER A 1 413 ? -27.228 4.510 27.308 1.00 79.75 413 SER A O 1
ATOM 2944 N N . SER A 1 414 ? -27.316 3.499 29.310 1.00 78.69 414 SER A N 1
ATOM 2945 C CA . SER A 1 414 ? -26.580 4.536 30.050 1.00 78.69 414 SER A CA 1
ATOM 2946 C C . SER A 1 414 ? -25.071 4.263 30.169 1.00 78.69 414 SER A C 1
ATOM 2948 O O . SER A 1 414 ? -24.397 4.919 30.961 1.00 78.69 414 SER A O 1
ATOM 2950 N N . ALA A 1 415 ? -24.538 3.258 29.466 1.00 82.88 415 ALA A N 1
ATOM 2951 C CA . ALA A 1 415 ? -23.105 2.959 29.474 1.00 82.88 415 ALA A CA 1
ATOM 2952 C C . ALA A 1 415 ? -22.325 3.988 28.627 1.00 82.88 415 ALA A C 1
ATOM 2954 O O . ALA A 1 415 ? -22.747 4.261 27.500 1.00 82.88 415 ALA A O 1
ATOM 2955 N N . PRO A 1 416 ? -21.195 4.533 29.119 1.00 87.75 416 PRO A N 1
ATOM 2956 C CA . PRO A 1 416 ? -20.413 5.522 28.383 1.00 87.75 416 PRO A CA 1
ATOM 2957 C C . PRO A 1 416 ? -19.802 4.915 27.117 1.00 87.75 416 PRO A C 1
ATOM 2959 O O . PRO A 1 416 ? -19.319 3.778 27.117 1.00 87.75 416 PRO A O 1
ATOM 2962 N N . THR A 1 417 ? -19.799 5.682 26.030 1.00 92.19 417 THR A N 1
ATOM 2963 C CA . THR A 1 417 ? -19.157 5.269 24.781 1.00 92.19 417 THR A CA 1
ATOM 2964 C C . THR A 1 417 ? -17.658 5.562 24.799 1.00 92.19 417 THR A C 1
ATOM 2966 O O . THR A 1 417 ? -17.129 6.283 25.650 1.00 92.19 417 THR A O 1
ATOM 2969 N N . TRP A 1 418 ? -16.957 5.053 23.785 1.00 93.44 418 TRP A N 1
ATOM 2970 C CA . TRP A 1 418 ? -15.535 5.321 23.614 1.00 93.44 418 TRP A CA 1
ATOM 2971 C C . TRP A 1 418 ? -15.228 6.810 23.370 1.00 93.44 418 TRP A C 1
ATOM 2973 O O . TRP A 1 418 ? -14.197 7.301 23.828 1.00 93.44 418 TRP A O 1
ATOM 2983 N N . ALA A 1 419 ? -16.108 7.553 22.687 1.00 92.25 419 ALA A N 1
ATOM 2984 C CA . ALA A 1 419 ? -15.873 8.971 22.409 1.00 92.25 419 ALA A CA 1
ATOM 2985 C C . ALA A 1 419 ? -16.244 9.881 23.595 1.00 92.25 419 ALA A C 1
ATOM 2987 O O . ALA A 1 419 ? -15.606 10.922 23.763 1.00 92.25 419 ALA A O 1
ATOM 2988 N N . ASP A 1 420 ? -17.188 9.475 24.452 1.00 92.62 420 ASP A N 1
ATOM 2989 C CA . ASP A 1 420 ? -17.473 10.183 25.710 1.00 92.62 420 ASP A CA 1
ATOM 2990 C C . ASP A 1 420 ? -16.244 10.118 26.638 1.00 92.62 420 ASP A C 1
ATOM 2992 O O . ASP A 1 420 ? -15.741 11.150 27.084 1.00 92.62 420 ASP A O 1
ATOM 2996 N N . ILE A 1 421 ? -15.670 8.919 26.808 1.00 92.94 421 ILE A N 1
ATOM 2997 C CA . ILE A 1 421 ? -14.445 8.684 27.595 1.00 92.94 421 ILE A CA 1
ATOM 2998 C C . ILE A 1 421 ? -13.244 9.442 27.009 1.00 92.94 421 ILE A C 1
ATOM 3000 O O . ILE A 1 421 ? -12.487 10.068 27.750 1.00 92.94 421 ILE A O 1
ATOM 3004 N N . GLN A 1 422 ? -13.070 9.457 25.681 1.00 91.44 422 GLN A N 1
ATOM 3005 C CA . GLN A 1 422 ? -12.052 10.302 25.035 1.00 91.44 422 GLN A CA 1
ATOM 3006 C C . GLN A 1 422 ? -12.280 11.801 25.319 1.00 91.44 422 GLN A C 1
ATOM 3008 O O . GLN A 1 422 ? -11.314 12.555 25.460 1.00 91.44 422 GLN A O 1
ATOM 3013 N N . GLY A 1 423 ? -13.536 12.240 25.443 1.00 89.75 423 GLY A N 1
ATOM 3014 C CA . GLY A 1 423 ? -13.893 13.596 25.855 1.00 89.75 423 GLY A CA 1
ATOM 3015 C C . GLY A 1 423 ? -13.426 13.923 27.275 1.00 89.75 423 GLY A C 1
ATOM 3016 O O . GLY A 1 423 ? -12.769 14.948 27.477 1.00 89.75 423 GLY A O 1
ATOM 3017 N N . GLU A 1 424 ? -13.703 13.037 28.234 1.00 90.44 424 GLU A N 1
ATOM 3018 C CA . GLU A 1 424 ? -13.316 13.180 29.648 1.00 90.44 424 GLU A CA 1
ATOM 3019 C C . GLU A 1 424 ? -11.797 13.096 29.873 1.00 90.44 424 GLU A C 1
ATOM 3021 O O . GLU A 1 424 ? -11.244 13.875 30.650 1.00 90.44 424 GLU A O 1
ATOM 3026 N N . LEU A 1 425 ? -11.093 12.234 29.127 1.00 87.00 425 LEU A N 1
ATOM 3027 C CA . LEU A 1 425 ? -9.621 12.185 29.092 1.00 87.00 425 LEU A CA 1
ATOM 3028 C C . LEU A 1 425 ? -8.987 13.474 28.530 1.00 87.00 425 LEU A C 1
ATOM 3030 O O . LEU A 1 425 ? -7.769 13.648 28.596 1.00 87.00 425 LEU A O 1
ATOM 3034 N N . GLY A 1 426 ? -9.785 14.377 27.949 1.00 75.44 426 GLY A N 1
ATOM 3035 C CA . GLY A 1 426 ? -9.302 15.593 27.302 1.00 75.44 426 GLY A CA 1
ATOM 3036 C C . GLY A 1 426 ? -8.624 15.340 25.952 1.00 75.44 426 GLY A C 1
ATOM 3037 O O . GLY A 1 426 ? -7.885 16.207 25.473 1.00 75.44 426 GLY A O 1
ATOM 3038 N N . ALA A 1 427 ? -8.872 14.188 25.318 1.00 67.00 427 ALA A N 1
ATOM 3039 C CA . ALA A 1 427 ? -8.269 13.802 24.047 1.00 67.00 427 ALA A CA 1
ATOM 3040 C C . ALA A 1 427 ? -8.778 14.704 22.906 1.00 67.00 427 ALA A C 1
ATOM 3042 O O . ALA A 1 427 ? -9.811 14.464 22.284 1.00 67.00 427 ALA A O 1
ATOM 3043 N N . ARG A 1 428 ? -8.035 15.782 22.626 1.00 61.97 428 ARG A N 1
ATOM 3044 C CA . ARG A 1 428 ? -8.343 16.773 21.579 1.00 61.97 428 ARG A CA 1
ATOM 3045 C C . ARG A 1 428 ? -7.402 16.619 20.376 1.00 61.97 428 ARG A C 1
ATOM 3047 O O . ARG A 1 428 ? -6.427 17.373 20.286 1.00 61.97 428 ARG A O 1
ATOM 3054 N N . PRO A 1 429 ? -7.654 15.685 19.436 1.00 53.16 429 PRO A N 1
ATOM 3055 C CA . PRO A 1 429 ? -6.797 15.481 18.267 1.00 53.16 429 PRO A CA 1
ATOM 3056 C C . PRO A 1 429 ? -6.687 16.774 17.440 1.00 53.16 429 PRO A C 1
ATOM 3058 O O . PRO A 1 429 ? -7.674 17.300 16.923 1.00 53.16 429 PRO A O 1
ATOM 3061 N N . GLY A 1 430 ? -5.480 17.348 17.398 1.00 54.22 430 GLY A N 1
ATOM 3062 C CA . GLY A 1 430 ? -5.171 18.607 16.706 1.00 54.22 430 GLY A CA 1
ATOM 3063 C C . GLY A 1 430 ? -6.008 19.830 17.120 1.00 54.22 430 GLY A C 1
ATOM 3064 O O . GLY A 1 430 ? -6.008 20.816 16.393 1.00 54.22 430 GLY A O 1
ATOM 3065 N N . ARG A 1 431 ? -6.770 19.768 18.229 1.00 62.88 431 ARG A N 1
ATOM 3066 C CA . ARG A 1 431 ? -7.833 20.734 18.604 1.00 62.88 431 ARG A CA 1
ATOM 3067 C C . ARG A 1 431 ? -8.905 21.000 17.519 1.00 62.88 431 ARG A C 1
ATOM 3069 O O . ARG A 1 431 ? -9.654 21.963 17.647 1.00 62.88 431 ARG A O 1
ATOM 3076 N N . ALA A 1 432 ? -9.001 20.180 16.468 1.00 77.00 432 ALA A N 1
ATOM 3077 C CA . ALA A 1 432 ? -9.791 20.506 15.272 1.00 77.00 432 ALA A CA 1
ATOM 3078 C C . ALA A 1 432 ? -11.277 20.127 15.382 1.00 77.00 432 ALA A C 1
ATOM 3080 O O . ALA A 1 432 ? -12.159 20.917 15.031 1.00 77.00 432 ALA A O 1
ATOM 3081 N N . LEU A 1 433 ? -11.517 18.907 15.867 1.00 87.00 433 LEU A N 1
ATOM 3082 C CA . LEU A 1 433 ? -12.818 18.296 16.133 1.00 87.00 433 LEU A CA 1
ATOM 3083 C C . LEU A 1 433 ? -12.776 17.668 17.535 1.00 87.00 433 LEU A C 1
ATOM 3085 O O . LEU A 1 433 ? -11.714 17.244 18.001 1.00 87.00 433 LEU A O 1
ATOM 3089 N N . SER A 1 434 ? -13.930 17.582 18.185 1.00 87.88 434 SER A N 1
ATOM 3090 C CA . SER A 1 434 ? -14.160 16.714 19.345 1.00 87.88 434 SER A CA 1
ATOM 3091 C C . SER A 1 434 ? -14.111 15.220 18.962 1.00 87.88 434 SER A C 1
ATOM 3093 O O . SER A 1 434 ? -14.284 14.888 17.785 1.00 87.88 434 SER A O 1
ATOM 3095 N N . PRO A 1 435 ? -13.929 14.295 19.927 1.00 91.00 435 PRO A N 1
ATOM 3096 C CA . PRO A 1 435 ? -14.056 12.852 19.686 1.00 91.00 435 PRO A CA 1
ATOM 3097 C C . PRO A 1 435 ? -15.387 12.460 19.027 1.00 91.00 435 PRO A C 1
ATOM 3099 O O . PRO A 1 435 ? -15.398 11.655 18.097 1.00 91.00 435 PRO A O 1
ATOM 3102 N N . HIS A 1 436 ? -16.487 13.104 19.436 1.00 90.62 436 HIS A N 1
ATOM 3103 C CA . HIS A 1 436 ? -17.808 12.945 18.829 1.00 90.62 436 HIS A CA 1
ATOM 3104 C C . HIS A 1 436 ? -17.805 13.348 17.343 1.00 90.62 436 HIS A C 1
ATOM 3106 O O . HIS A 1 436 ? -18.083 12.517 16.483 1.00 90.62 436 HIS A O 1
ATOM 3112 N N . GLU A 1 437 ? -17.414 14.587 17.013 1.00 92.31 437 GLU A N 1
ATOM 3113 C CA . GLU A 1 437 ? -17.324 15.065 15.619 1.00 92.31 437 GLU A CA 1
ATOM 3114 C C . GLU A 1 437 ? -16.373 14.205 14.755 1.00 92.31 437 GLU A C 1
ATOM 3116 O O . GLU A 1 437 ? -16.627 14.023 13.564 1.00 92.31 437 GLU A O 1
ATOM 3121 N N . ARG A 1 438 ? -15.289 13.665 15.338 1.00 92.69 438 ARG A N 1
ATOM 3122 C CA . ARG A 1 438 ? -14.334 12.751 14.677 1.00 92.69 438 ARG A CA 1
ATOM 3123 C C . ARG A 1 438 ? -14.981 11.405 14.343 1.00 92.69 438 ARG A C 1
ATOM 3125 O O . ARG A 1 438 ? -14.884 10.966 13.200 1.00 92.69 438 ARG A O 1
ATOM 3132 N N . GLY A 1 439 ? -15.657 10.768 15.302 1.00 94.19 439 GLY A N 1
ATOM 3133 C CA . GLY A 1 439 ? -16.388 9.515 15.075 1.00 94.19 439 GLY A CA 1
ATOM 3134 C C . GLY A 1 439 ? -17.539 9.681 14.078 1.00 94.19 439 GLY A C 1
ATOM 3135 O O . GLY A 1 439 ? -17.712 8.866 13.174 1.00 94.19 439 GLY A O 1
ATOM 3136 N N . GLU A 1 440 ? -18.274 10.789 14.176 1.00 95.44 440 GLU A N 1
ATOM 3137 C CA . GLU A 1 440 ? -19.386 11.120 13.282 1.00 95.44 440 GLU A CA 1
ATOM 3138 C C . GLU A 1 440 ? -18.923 11.392 11.832 1.00 95.44 440 GLU A C 1
ATOM 3140 O O . GLU A 1 440 ? -19.616 11.028 10.875 1.00 95.44 440 GLU A O 1
ATOM 3145 N N . LEU A 1 441 ? -17.732 11.979 11.646 1.00 97.12 441 LEU A N 1
ATOM 3146 C CA . LEU A 1 441 ? -17.076 12.107 10.341 1.00 97.12 441 LEU A CA 1
ATOM 3147 C C . LEU A 1 441 ? -16.589 10.747 9.818 1.00 97.12 441 LEU A C 1
ATOM 3149 O O . LEU A 1 441 ? -16.933 10.379 8.696 1.00 97.12 441 LEU A O 1
ATOM 3153 N N . LEU A 1 442 ? -15.830 9.988 10.615 1.00 97.56 442 LEU A N 1
ATOM 3154 C CA . LEU A 1 442 ? -15.285 8.681 10.224 1.00 97.56 442 LEU A CA 1
ATOM 3155 C C . LEU A 1 442 ? -16.388 7.709 9.781 1.00 97.56 442 LEU A C 1
ATOM 3157 O O . LEU A 1 442 ? -16.286 7.124 8.703 1.00 97.56 442 LEU A O 1
ATOM 3161 N N . GLY A 1 443 ? -17.488 7.609 10.532 1.00 97.62 443 GLY A N 1
ATOM 3162 C CA . GLY A 1 443 ? -18.628 6.773 10.148 1.00 97.62 443 GLY A CA 1
ATOM 3163 C C . GLY A 1 443 ? -19.268 7.189 8.817 1.00 97.62 443 GLY A C 1
ATOM 3164 O O . GLY A 1 443 ? -19.627 6.329 8.017 1.00 97.62 443 GLY A O 1
ATOM 3165 N N . ARG A 1 444 ? -19.353 8.496 8.513 1.00 97.94 444 ARG A N 1
ATOM 3166 C CA . ARG A 1 444 ? -19.824 8.975 7.194 1.00 97.94 444 ARG A CA 1
ATOM 3167 C C . ARG A 1 444 ? -18.835 8.681 6.067 1.00 97.94 444 ARG A C 1
ATOM 3169 O O . ARG A 1 444 ? -19.260 8.378 4.955 1.00 97.94 444 ARG A O 1
ATOM 3176 N N . LEU A 1 445 ? -17.531 8.752 6.334 1.00 98.00 445 LEU A N 1
ATOM 3177 C CA . LEU A 1 445 ? -16.500 8.351 5.373 1.00 98.00 445 LEU A CA 1
ATOM 3178 C C . LEU A 1 445 ? -16.560 6.842 5.077 1.00 98.00 445 LEU A C 1
ATOM 3180 O O . LEU A 1 445 ? -16.296 6.434 3.948 1.00 98.00 445 LEU A O 1
ATOM 3184 N N . ALA A 1 446 ? -16.976 6.031 6.053 1.00 97.31 446 ALA A N 1
ATOM 3185 C CA . ALA A 1 446 ? -17.190 4.594 5.911 1.00 97.31 446 ALA A CA 1
ATOM 3186 C C . ALA A 1 446 ? -18.484 4.194 5.164 1.00 97.31 446 ALA A C 1
ATOM 3188 O O . ALA A 1 446 ? -18.597 3.047 4.721 1.00 97.31 446 ALA A O 1
ATOM 3189 N N . ASP A 1 447 ? -19.450 5.102 4.994 1.00 96.50 447 ASP A N 1
ATOM 3190 C CA . ASP A 1 447 ? -20.630 4.882 4.138 1.00 96.50 447 ASP A CA 1
ATOM 3191 C C . ASP A 1 447 ? -20.337 5.130 2.643 1.00 96.50 447 ASP A C 1
ATOM 3193 O O . ASP A 1 447 ? -21.105 4.707 1.776 1.00 96.50 447 ASP A O 1
ATOM 3197 N N . LEU A 1 448 ? -19.235 5.819 2.323 1.00 95.88 448 LEU A N 1
ATOM 3198 C CA . LEU A 1 448 ? -18.772 6.012 0.949 1.00 95.88 448 LEU A CA 1
ATOM 3199 C C . LEU A 1 448 ? -18.008 4.775 0.438 1.00 95.88 448 LEU A C 1
ATOM 3201 O O . LEU A 1 448 ? -17.453 4.014 1.233 1.00 95.88 448 LEU A O 1
ATOM 3205 N N . PRO A 1 449 ? -17.904 4.581 -0.892 1.00 94.00 449 PRO A N 1
ATOM 3206 C CA . PRO A 1 449 ? -16.922 3.666 -1.464 1.00 94.00 449 PRO A CA 1
ATOM 3207 C C . PRO A 1 449 ? -15.503 4.123 -1.086 1.00 94.00 449 PRO A C 1
ATOM 3209 O O . PRO A 1 449 ? -15.287 5.334 -0.958 1.00 94.00 449 PRO A O 1
ATOM 3212 N N . PRO A 1 450 ? -14.530 3.207 -0.935 1.00 92.75 450 PRO A N 1
ATOM 3213 C CA . PRO A 1 450 ? -13.134 3.571 -0.690 1.00 92.75 450 PRO A CA 1
ATOM 3214 C C . PRO A 1 450 ? -12.538 4.392 -1.856 1.00 92.75 450 PRO A C 1
ATOM 3216 O O . PRO A 1 450 ? -13.149 4.481 -2.926 1.00 92.75 450 PRO A O 1
ATOM 3219 N N . PRO A 1 451 ? -11.346 4.994 -1.681 1.00 92.88 451 PRO A N 1
ATOM 3220 C CA . PRO A 1 451 ? -10.604 5.607 -2.782 1.00 92.88 451 PRO A CA 1
ATOM 3221 C C . PRO A 1 451 ? -10.416 4.632 -3.952 1.00 92.88 451 PRO A C 1
ATOM 3223 O O . PRO A 1 451 ? -10.141 3.454 -3.734 1.00 92.88 451 PRO A O 1
ATOM 3226 N N . ALA A 1 452 ? -10.521 5.128 -5.190 1.00 89.38 452 ALA A N 1
ATOM 3227 C CA . ALA A 1 452 ? -10.307 4.315 -6.393 1.00 89.38 452 ALA A CA 1
ATOM 3228 C C . ALA A 1 452 ? -8.868 3.766 -6.491 1.00 89.38 452 ALA A C 1
ATOM 3230 O O . ALA A 1 452 ? -8.647 2.691 -7.047 1.00 89.38 452 ALA A O 1
ATOM 3231 N N . SER A 1 453 ? -7.906 4.489 -5.914 1.00 90.56 453 SER A N 1
ATOM 3232 C CA . SER A 1 453 ? -6.496 4.120 -5.788 1.00 90.56 453 SER A CA 1
ATOM 3233 C C . SER A 1 453 ? -5.867 4.821 -4.578 1.00 90.56 453 SER A C 1
ATOM 3235 O O . SER A 1 453 ? -6.371 5.840 -4.089 1.00 90.56 453 SER A O 1
ATOM 3237 N N . THR A 1 454 ? -4.726 4.311 -4.102 1.00 92.38 454 THR A N 1
ATOM 3238 C CA . THR A 1 454 ? -3.893 5.055 -3.142 1.00 92.38 454 THR A CA 1
ATOM 3239 C C . THR A 1 454 ? -3.246 6.270 -3.819 1.00 92.38 454 THR A C 1
ATOM 3241 O O . THR A 1 454 ? -3.157 7.316 -3.178 1.00 92.38 454 THR A O 1
ATOM 3244 N N . ARG A 1 455 ? -2.874 6.195 -5.109 1.00 91.19 455 ARG A N 1
ATOM 3245 C CA . ARG A 1 455 ? -2.336 7.337 -5.871 1.00 91.19 455 ARG A CA 1
ATOM 3246 C C . ARG A 1 455 ? -3.295 8.536 -5.868 1.00 91.19 455 ARG A C 1
ATOM 3248 O O . ARG A 1 455 ? -2.899 9.617 -5.431 1.00 91.19 455 ARG A O 1
ATOM 3255 N N . GLY A 1 456 ? -4.564 8.329 -6.217 1.00 90.81 456 GLY A N 1
ATOM 3256 C CA . GLY A 1 456 ? -5.597 9.365 -6.199 1.00 90.81 456 GLY A CA 1
ATOM 3257 C C . GLY A 1 456 ? -5.874 9.939 -4.804 1.00 90.81 456 GLY A C 1
ATOM 3258 O O . GLY A 1 456 ? -6.137 11.134 -4.675 1.00 90.81 456 GLY A O 1
ATOM 3259 N N . LEU A 1 457 ? -5.751 9.140 -3.733 1.00 94.75 457 LEU A N 1
ATOM 3260 C CA . LEU A 1 457 ? -5.816 9.649 -2.354 1.00 94.75 457 LEU A CA 1
ATOM 3261 C C . LEU A 1 457 ? -4.599 10.525 -2.003 1.00 94.75 457 LEU A C 1
ATOM 3263 O O . LEU A 1 457 ? -4.763 11.562 -1.359 1.00 94.75 457 LEU A O 1
ATOM 3267 N N . LEU A 1 458 ? -3.392 10.138 -2.429 1.00 93.00 458 LEU A N 1
ATOM 3268 C CA . LEU A 1 458 ? -2.177 10.931 -2.225 1.00 93.00 458 LEU A CA 1
ATOM 3269 C C . LEU A 1 458 ? -2.253 12.262 -2.989 1.00 93.00 458 LEU A C 1
ATOM 3271 O O . LEU A 1 458 ? -1.950 13.301 -2.409 1.00 93.00 458 LEU A O 1
ATOM 3275 N N . ASP A 1 459 ? -2.727 12.268 -4.237 1.00 91.38 459 ASP A N 1
ATOM 3276 C CA . ASP A 1 459 ? -2.922 13.499 -5.022 1.00 91.38 459 ASP A CA 1
ATOM 3277 C C . ASP A 1 459 ? -4.012 14.405 -4.446 1.00 91.38 459 ASP A C 1
ATOM 3279 O O . ASP A 1 459 ? -3.834 15.623 -4.350 1.00 91.38 459 ASP A O 1
ATOM 3283 N N . LEU A 1 460 ? -5.101 13.819 -3.947 1.00 94.94 460 LEU A N 1
ATOM 3284 C CA . LEU A 1 460 ? -6.125 14.555 -3.215 1.00 94.94 460 LEU A CA 1
ATOM 3285 C C . LEU A 1 460 ? -5.532 15.241 -1.973 1.00 94.94 460 LEU A C 1
ATOM 3287 O O . LEU A 1 460 ? -5.794 16.427 -1.759 1.00 94.94 460 LEU A O 1
ATOM 3291 N N . LEU A 1 461 ? -4.686 14.551 -1.200 1.00 94.38 461 LEU A N 1
ATOM 3292 C CA . LEU A 1 461 ? -3.985 15.128 -0.045 1.00 94.38 461 LEU A CA 1
ATOM 3293 C C . LEU A 1 461 ? -2.949 16.194 -0.449 1.00 94.38 461 LEU A C 1
ATOM 3295 O O . LEU A 1 461 ? -2.894 17.243 0.190 1.00 94.38 461 LEU A O 1
ATOM 3299 N N . ARG A 1 462 ? -2.172 15.982 -1.524 1.00 91.56 462 ARG A N 1
ATOM 3300 C CA . ARG A 1 462 ? -1.240 16.985 -2.088 1.00 91.56 462 ARG A CA 1
ATOM 3301 C C . ARG A 1 462 ? -1.965 18.263 -2.526 1.00 91.56 462 ARG A C 1
ATOM 3303 O O . ARG A 1 462 ? -1.410 19.348 -2.399 1.00 91.56 462 ARG A O 1
ATOM 3310 N N . SER A 1 463 ? -3.210 18.154 -2.995 1.00 93.12 463 SER A N 1
ATOM 3311 C CA . SER A 1 463 ? -4.016 19.300 -3.444 1.00 93.12 463 SER A CA 1
ATOM 3312 C C . SER A 1 463 ? -4.566 20.194 -2.316 1.00 93.12 463 SER A C 1
ATOM 3314 O O . SER A 1 463 ? -5.256 21.177 -2.606 1.00 93.12 463 SER A O 1
ATOM 3316 N N . LEU A 1 464 ? -4.351 19.860 -1.036 1.00 93.62 464 LEU A N 1
ATOM 3317 C CA . LEU A 1 464 ? -4.883 20.623 0.101 1.00 93.62 464 LEU A CA 1
ATOM 3318 C C . LEU A 1 464 ? -4.120 21.944 0.331 1.00 93.62 464 LEU A C 1
ATOM 3320 O O . LEU A 1 464 ? -2.891 21.977 0.267 1.00 93.62 464 LEU A O 1
ATOM 3324 N N . PRO A 1 465 ? -4.823 23.054 0.631 1.00 88.81 465 PRO A N 1
ATOM 3325 C CA . PRO A 1 465 ? -4.226 24.386 0.615 1.00 88.81 465 PRO A CA 1
ATOM 3326 C C . PRO A 1 465 ? -3.228 24.574 1.764 1.00 88.81 465 PRO A C 1
ATOM 3328 O O . PRO A 1 465 ? -3.603 24.600 2.933 1.00 88.81 465 PRO A O 1
ATOM 3331 N N . GLY A 1 466 ? -1.945 24.727 1.431 1.00 86.19 466 GLY A N 1
ATOM 3332 C CA . GLY A 1 466 ? -0.874 24.925 2.416 1.00 86.19 466 GLY A CA 1
ATOM 3333 C C . GLY A 1 466 ? -0.493 23.673 3.217 1.00 86.19 466 GLY A C 1
ATOM 3334 O O . GLY A 1 466 ? 0.335 23.769 4.124 1.00 86.19 466 GLY A O 1
ATOM 3335 N N . PHE A 1 467 ? -1.054 22.505 2.890 1.00 89.38 467 PHE A N 1
ATOM 3336 C CA . PHE A 1 467 ? -0.637 21.233 3.472 1.00 89.38 467 PHE A CA 1
ATOM 3337 C C . PHE A 1 467 ? 0.614 20.701 2.755 1.00 89.38 467 PHE A C 1
ATOM 3339 O O . PHE A 1 467 ? 0.754 20.852 1.543 1.00 89.38 467 PHE A O 1
ATOM 3346 N N . ARG A 1 468 ? 1.531 20.063 3.492 1.00 88.25 468 ARG A N 1
ATOM 3347 C CA . ARG A 1 468 ? 2.662 19.328 2.904 1.00 88.25 468 ARG A CA 1
ATOM 3348 C C . ARG A 1 468 ? 2.616 17.884 3.377 1.00 88.25 468 ARG A C 1
ATOM 3350 O O . ARG A 1 468 ? 2.917 17.601 4.531 1.00 88.25 468 ARG A O 1
ATOM 3357 N N . LEU A 1 469 ? 2.234 16.999 2.463 1.00 87.31 469 LEU A N 1
ATOM 3358 C CA . LEU A 1 469 ? 2.190 15.557 2.670 1.00 87.31 469 LEU A CA 1
ATOM 3359 C C . LEU A 1 469 ? 3.625 15.019 2.878 1.00 87.31 469 LEU A C 1
ATOM 3361 O O . LEU A 1 469 ? 4.453 15.201 1.982 1.00 87.31 469 LEU A O 1
ATOM 3365 N N . PRO A 1 470 ? 3.955 14.396 4.026 1.00 85.12 470 PRO A N 1
ATOM 3366 C CA . PRO A 1 470 ? 5.249 13.737 4.216 1.00 85.12 470 PRO A CA 1
ATOM 3367 C C . PRO A 1 470 ? 5.343 12.435 3.403 1.00 85.12 470 PRO A C 1
ATOM 3369 O O . PRO A 1 470 ? 4.357 11.970 2.829 1.00 85.12 470 PRO A O 1
ATOM 3372 N N . SER A 1 471 ? 6.526 11.810 3.378 1.00 81.06 471 SER A N 1
ATOM 3373 C CA . SER A 1 471 ? 6.623 10.415 2.928 1.00 81.06 471 SER A CA 1
ATOM 3374 C C . SER A 1 471 ? 5.914 9.516 3.942 1.00 81.06 471 SER A C 1
ATOM 3376 O O . SER A 1 471 ? 6.109 9.676 5.145 1.00 81.06 471 SER A O 1
ATOM 3378 N N . LEU A 1 472 ? 5.082 8.597 3.456 1.00 83.88 472 LEU A N 1
ATOM 3379 C CA . LEU A 1 472 ? 4.279 7.695 4.276 1.00 83.88 472 LEU A CA 1
ATOM 3380 C C . LEU A 1 472 ? 4.512 6.262 3.797 1.00 83.88 472 LEU A C 1
ATOM 3382 O O . LEU A 1 472 ? 4.290 5.956 2.624 1.00 83.88 472 LEU A O 1
ATOM 3386 N N . VAL A 1 473 ? 4.966 5.408 4.711 1.00 83.50 473 VAL A N 1
ATOM 3387 C CA . VAL A 1 473 ? 5.197 3.972 4.517 1.00 83.50 473 VAL A CA 1
ATOM 3388 C C . VAL A 1 473 ? 4.739 3.283 5.810 1.00 83.50 473 VAL A C 1
ATOM 3390 O O . VAL A 1 473 ? 5.369 3.513 6.839 1.00 83.50 473 VAL A O 1
ATOM 3393 N N . PRO A 1 474 ? 3.652 2.488 5.802 1.00 88.50 474 PRO A N 1
ATOM 3394 C CA . PRO A 1 474 ? 2.713 2.277 4.698 1.00 88.50 474 PRO A CA 1
ATOM 3395 C C . PRO A 1 474 ? 1.853 3.520 4.393 1.00 88.50 474 PRO A C 1
ATOM 3397 O O . PRO A 1 474 ? 1.262 4.132 5.291 1.00 88.50 474 PRO A O 1
ATOM 3400 N N . ALA A 1 475 ? 1.707 3.863 3.111 1.00 91.31 475 ALA A N 1
ATOM 3401 C CA . ALA A 1 475 ? 0.860 4.965 2.652 1.00 91.31 475 ALA A CA 1
ATOM 3402 C C . ALA A 1 475 ? -0.630 4.774 3.009 1.00 91.31 475 ALA A C 1
ATOM 3404 O O . ALA A 1 475 ? -1.102 3.635 3.110 1.00 91.31 475 ALA A O 1
ATOM 3405 N N . PRO A 1 476 ? -1.409 5.865 3.143 1.00 93.38 476 PRO A N 1
ATOM 3406 C CA . PRO A 1 476 ? -2.845 5.814 3.419 1.00 93.38 476 PRO A CA 1
ATOM 3407 C C . PRO A 1 476 ? -3.625 4.989 2.377 1.00 93.38 476 PRO A C 1
ATOM 3409 O O . PRO A 1 476 ? -3.214 4.852 1.219 1.00 93.38 476 PRO A O 1
ATOM 3412 N N . ARG A 1 477 ? -4.755 4.410 2.798 1.00 90.19 477 ARG A N 1
ATOM 3413 C CA . ARG A 1 477 ? -5.528 3.429 2.022 1.00 90.19 477 ARG A CA 1
ATOM 3414 C C . ARG A 1 477 ? -7.033 3.688 2.053 1.00 90.19 477 ARG A C 1
ATOM 3416 O O . ARG A 1 477 ? -7.679 3.601 1.013 1.00 90.19 477 ARG A O 1
ATOM 3423 N N . GLY A 1 478 ? -7.596 4.023 3.209 1.00 93.25 478 GLY A N 1
ATOM 3424 C CA . GLY A 1 478 ? -8.983 4.472 3.357 1.00 93.25 478 GLY A CA 1
ATOM 3425 C C . GLY A 1 478 ? -9.088 5.989 3.540 1.00 93.25 478 GLY A C 1
ATOM 3426 O O . GLY A 1 478 ? -8.109 6.664 3.861 1.00 93.25 478 GLY A O 1
ATOM 3427 N N . TRP A 1 479 ? -10.301 6.539 3.422 1.00 96.94 479 TRP A N 1
ATOM 3428 C CA . TRP A 1 479 ? -10.565 7.954 3.739 1.00 96.94 479 TRP A CA 1
ATOM 3429 C C . TRP A 1 479 ? -10.236 8.308 5.205 1.00 96.94 479 TRP A C 1
ATOM 3431 O O . TRP A 1 479 ? -9.839 9.436 5.495 1.00 96.94 479 TRP A O 1
ATOM 3441 N N . ARG A 1 480 ? -10.324 7.332 6.125 1.00 96.00 480 ARG A N 1
ATOM 3442 C CA . ARG A 1 480 ? -9.855 7.474 7.517 1.00 96.00 480 ARG A CA 1
ATOM 3443 C C . ARG A 1 480 ? -8.375 7.852 7.603 1.00 96.00 480 ARG A C 1
ATOM 3445 O O . ARG A 1 480 ? -8.003 8.699 8.404 1.00 96.00 480 ARG A O 1
ATOM 3452 N N . ASP A 1 481 ? -7.532 7.282 6.744 1.00 95.31 481 ASP A N 1
ATOM 3453 C CA . ASP A 1 481 ? -6.084 7.460 6.846 1.00 95.31 481 ASP A CA 1
ATOM 3454 C C . ASP A 1 481 ? -5.657 8.855 6.403 1.00 95.31 481 ASP A C 1
ATOM 3456 O O . ASP A 1 481 ? -4.756 9.443 6.992 1.00 95.31 481 ASP A O 1
ATOM 3460 N N . GLY A 1 482 ? -6.321 9.415 5.386 1.00 95.00 482 GLY A N 1
ATOM 3461 C CA . GLY A 1 482 ? -6.087 10.802 4.991 1.00 95.00 482 GLY A CA 1
ATOM 3462 C C . GLY A 1 482 ? -6.495 11.787 6.089 1.00 95.00 482 GLY A C 1
ATOM 3463 O O . GLY A 1 482 ? -5.770 12.748 6.334 1.00 95.00 482 GLY A O 1
ATOM 3464 N N . LEU A 1 483 ? -7.579 11.510 6.824 1.00 93.94 483 LEU A N 1
ATOM 3465 C CA . LEU A 1 483 ? -7.941 12.277 8.020 1.00 93.94 483 LEU A CA 1
ATOM 3466 C C . LEU A 1 483 ? -6.868 12.157 9.122 1.00 93.94 483 LEU A C 1
ATOM 3468 O O . LEU A 1 483 ? -6.456 13.169 9.689 1.00 93.94 483 LEU A O 1
ATOM 3472 N N . GLY A 1 484 ? -6.349 10.953 9.375 1.00 91.56 484 GLY A N 1
ATOM 3473 C CA . GLY A 1 484 ? -5.259 10.721 10.332 1.00 91.56 484 GLY A CA 1
ATOM 3474 C C . GLY A 1 484 ? -3.946 11.411 9.966 1.00 91.56 484 GLY A C 1
ATOM 3475 O O . GLY A 1 484 ? -3.266 11.954 10.835 1.00 91.56 484 GLY A O 1
ATOM 3476 N N . VAL A 1 485 ? -3.613 11.450 8.675 1.00 91.88 485 VAL A N 1
ATOM 3477 C CA . VAL A 1 485 ? -2.472 12.194 8.119 1.00 91.88 485 VAL A CA 1
ATOM 3478 C C . VAL A 1 485 ? -2.617 13.701 8.358 1.00 91.88 485 VAL A C 1
ATOM 3480 O O . VAL A 1 485 ? -1.628 14.363 8.673 1.00 91.88 485 VAL A O 1
ATOM 3483 N N . LEU A 1 486 ? -3.835 14.249 8.284 1.00 90.94 486 LEU A N 1
ATOM 3484 C CA . LEU A 1 486 ? -4.088 15.646 8.653 1.00 90.94 486 LEU A CA 1
ATOM 3485 C C . LEU A 1 486 ? -3.960 15.876 10.163 1.00 90.94 486 LEU A C 1
ATOM 3487 O O . LEU A 1 486 ? -3.347 16.862 10.562 1.00 90.94 486 LEU A O 1
ATOM 3491 N N . TYR A 1 487 ? -4.465 14.973 11.007 1.00 85.75 487 TYR A N 1
ATOM 3492 C CA . TYR A 1 487 ? -4.324 15.103 12.464 1.00 85.75 487 TYR A CA 1
ATOM 3493 C C . TYR A 1 487 ? -2.882 15.026 12.972 1.00 85.75 487 TYR A C 1
ATOM 3495 O O . TYR A 1 487 ? -2.578 15.636 13.997 1.00 85.75 487 TYR A O 1
ATOM 3503 N N . GLU A 1 488 ? -2.017 14.281 12.284 1.00 84.50 488 GLU A N 1
ATOM 3504 C CA . GLU A 1 488 ? -0.619 14.091 12.679 1.00 84.50 488 GLU A CA 1
ATOM 3505 C C . GLU A 1 488 ? 0.318 15.175 12.113 1.00 84.50 488 GLU A C 1
ATOM 3507 O O . GLU A 1 488 ? 1.302 15.534 12.759 1.00 84.50 488 GLU A O 1
ATOM 3512 N N . HIS A 1 489 ? 0.025 15.723 10.924 1.00 83.88 489 HIS A N 1
ATOM 3513 C CA . HIS A 1 489 ? 0.974 16.577 10.189 1.00 83.88 489 HIS A CA 1
ATOM 3514 C C . HIS A 1 489 ? 0.469 17.985 9.831 1.00 83.88 489 HIS A C 1
ATOM 3516 O O . HIS A 1 489 ? 1.250 18.800 9.331 1.00 83.88 489 HIS A O 1
ATOM 3522 N N . ALA A 1 490 ? -0.804 18.322 10.068 1.00 78.81 490 ALA A N 1
ATOM 3523 C CA . ALA A 1 490 ? -1.263 19.700 9.907 1.00 78.81 490 ALA A CA 1
ATOM 3524 C C . ALA A 1 490 ? -0.721 20.607 11.028 1.00 78.81 490 ALA A C 1
ATOM 3526 O O . ALA A 1 490 ? -0.600 20.210 12.187 1.00 78.81 490 ALA A O 1
ATOM 3527 N N . ARG A 1 491 ? -0.432 21.871 10.693 1.00 68.00 491 ARG A N 1
ATOM 3528 C CA . ARG A 1 491 ? -0.130 22.902 11.699 1.00 68.00 491 ARG A CA 1
ATOM 3529 C C . ARG A 1 491 ? -1.372 23.150 12.557 1.00 68.00 491 ARG A C 1
ATOM 3531 O O . ARG A 1 491 ? -2.476 23.154 12.026 1.00 68.00 491 ARG A O 1
ATOM 3538 N N . GLN A 1 492 ? -1.183 23.380 13.859 1.00 63.69 492 GLN A N 1
ATOM 3539 C CA . GLN A 1 492 ? -2.284 23.486 14.833 1.00 63.69 492 GLN A CA 1
ATOM 3540 C C . GLN A 1 492 ? -3.306 24.581 14.471 1.00 63.69 492 GLN A C 1
ATOM 3542 O O . GLN A 1 492 ? -4.505 24.406 14.691 1.00 63.69 492 GLN A O 1
ATOM 3547 N N . ASP A 1 493 ? -2.854 25.671 13.851 1.00 63.19 493 ASP A N 1
ATOM 3548 C CA . ASP A 1 493 ? -3.730 26.697 13.293 1.00 63.19 493 ASP A CA 1
ATOM 3549 C C . ASP A 1 493 ? -4.343 26.238 11.962 1.00 63.19 493 ASP A C 1
ATOM 3551 O O . ASP A 1 493 ? -3.646 26.001 10.975 1.00 63.19 493 ASP A O 1
ATOM 3555 N N . GLY A 1 494 ? -5.676 26.157 11.916 1.00 74.69 494 GLY A N 1
ATOM 3556 C CA . GLY A 1 494 ? -6.429 25.903 10.683 1.00 74.69 494 GLY A CA 1
ATOM 3557 C C . GLY A 1 494 ? -6.763 24.437 10.377 1.00 74.69 494 GLY A C 1
ATOM 3558 O O . GLY A 1 494 ? -7.437 24.193 9.378 1.00 74.69 494 GLY A O 1
ATOM 3559 N N . VAL A 1 495 ? -6.403 23.466 11.230 1.00 82.31 495 VAL A N 1
ATOM 3560 C CA . VAL A 1 495 ? -6.704 22.031 11.003 1.00 82.31 495 VAL A CA 1
ATOM 3561 C C . VAL A 1 495 ? -8.188 21.779 10.686 1.00 82.31 495 VAL A C 1
ATOM 3563 O O . VAL A 1 495 ? -8.496 21.052 9.747 1.00 82.31 495 VAL A O 1
ATOM 3566 N N . ARG A 1 496 ? -9.129 22.431 11.393 1.00 89.00 496 ARG A N 1
ATOM 3567 C CA . ARG A 1 496 ? -10.581 22.291 11.132 1.00 89.00 496 ARG A CA 1
ATOM 3568 C C . ARG A 1 496 ? -10.960 22.687 9.698 1.00 89.00 496 ARG A C 1
ATOM 3570 O O . ARG A 1 496 ? -11.800 22.032 9.091 1.00 89.00 496 ARG A O 1
ATOM 3577 N N . ARG A 1 497 ? -10.306 23.712 9.136 1.00 91.31 497 ARG A N 1
ATOM 3578 C CA . ARG A 1 497 ? -10.480 24.124 7.735 1.00 91.31 497 ARG A CA 1
ATOM 3579 C C . ARG A 1 497 ? -9.907 23.079 6.778 1.00 91.31 497 ARG A C 1
ATOM 3581 O O . ARG A 1 497 ? -10.600 22.696 5.848 1.00 91.31 497 ARG A O 1
ATOM 3588 N N . LEU A 1 498 ? -8.707 22.557 7.046 1.00 92.31 498 LEU A N 1
ATOM 3589 C CA . LEU A 1 498 ? -8.102 21.489 6.237 1.00 92.31 498 LEU A CA 1
ATOM 3590 C C . LEU A 1 498 ? -8.959 20.213 6.200 1.00 92.31 498 LEU A C 1
ATOM 3592 O O . LEU A 1 498 ? -9.086 19.604 5.142 1.00 92.31 498 LEU A O 1
ATOM 3596 N N . VAL A 1 499 ? -9.591 19.831 7.314 1.00 94.19 499 VAL A N 1
ATOM 3597 C CA . VAL A 1 499 ? -10.497 18.667 7.366 1.00 94.19 499 VAL A CA 1
ATOM 3598 C C . VAL A 1 499 ? -11.782 18.905 6.559 1.00 94.19 499 VAL A C 1
ATOM 3600 O O . VAL A 1 499 ? -12.243 17.999 5.864 1.00 94.19 499 VAL A O 1
ATOM 3603 N N . ILE A 1 500 ? -12.342 20.119 6.574 1.00 95.38 500 ILE A N 1
ATOM 3604 C CA . ILE A 1 500 ? -13.497 20.473 5.730 1.00 95.38 500 ILE A CA 1
ATOM 3605 C C . ILE A 1 500 ? -13.094 20.531 4.244 1.00 95.38 500 ILE A C 1
ATOM 3607 O O . ILE A 1 500 ? -13.786 19.970 3.395 1.00 95.38 500 ILE A O 1
ATOM 3611 N N . ASP A 1 501 ? -11.940 21.124 3.928 1.00 95.81 501 ASP A N 1
ATOM 3612 C CA . ASP A 1 501 ? -11.360 21.170 2.579 1.00 95.81 501 ASP A CA 1
ATOM 3613 C C . ASP A 1 501 ? -11.026 19.761 2.038 1.00 95.81 501 ASP A C 1
ATOM 3615 O O . ASP A 1 501 ? -11.084 19.533 0.825 1.00 95.81 501 ASP A O 1
ATOM 3619 N N . TYR A 1 502 ? -10.724 18.802 2.921 1.00 97.25 502 TYR A N 1
ATOM 3620 C CA . TYR A 1 502 ? -10.556 17.377 2.615 1.00 97.25 502 TYR A CA 1
ATOM 3621 C C . TYR A 1 502 ? -11.902 16.689 2.356 1.00 97.25 502 TYR A C 1
ATOM 3623 O O . TYR A 1 502 ? -12.069 16.062 1.310 1.00 97.25 502 TYR A O 1
ATOM 3631 N N . ALA A 1 503 ? -12.904 16.881 3.220 1.00 97.56 503 ALA A N 1
ATOM 3632 C CA . ALA A 1 503 ? -14.258 16.362 3.007 1.00 97.56 503 ALA A CA 1
ATOM 3633 C C . ALA A 1 503 ? -14.888 16.877 1.694 1.00 97.56 503 ALA A C 1
ATOM 3635 O O . ALA A 1 503 ? -15.508 16.108 0.960 1.00 97.56 503 ALA A O 1
ATOM 3636 N N . MET A 1 504 ? -14.666 18.147 1.336 1.00 97.44 504 MET A N 1
ATOM 3637 C CA . MET A 1 504 ? -15.095 18.707 0.046 1.00 97.44 504 MET A CA 1
ATOM 3638 C C . MET A 1 504 ? -14.388 18.069 -1.151 1.00 97.44 504 MET A C 1
ATOM 3640 O O . MET A 1 504 ? -15.026 17.807 -2.169 1.00 97.44 504 MET A O 1
ATOM 3644 N N . ARG A 1 505 ? -13.095 17.749 -1.033 1.00 97.12 505 ARG A N 1
ATOM 3645 C CA . ARG A 1 505 ? -12.373 16.993 -2.066 1.00 97.12 505 ARG A CA 1
ATOM 3646 C C . ARG A 1 505 ? -12.870 15.553 -2.184 1.00 97.12 505 ARG A C 1
ATOM 3648 O O . ARG A 1 505 ? -12.982 15.051 -3.295 1.00 97.12 505 ARG A O 1
ATOM 3655 N N . ILE A 1 506 ? -13.255 14.911 -1.080 1.00 97.06 506 ILE A N 1
ATOM 3656 C CA . ILE A 1 506 ? -13.912 13.595 -1.111 1.00 97.06 506 ILE A CA 1
ATOM 3657 C C . ILE A 1 506 ? -15.274 13.680 -1.815 1.00 97.06 506 ILE A C 1
ATOM 3659 O O . ILE A 1 506 ? -15.595 12.799 -2.610 1.00 97.06 506 ILE A O 1
ATOM 3663 N N . LEU A 1 507 ? -16.056 14.745 -1.609 1.00 95.94 507 LEU A N 1
ATOM 3664 C CA . LEU A 1 507 ? -17.283 14.994 -2.382 1.00 95.94 507 LEU A CA 1
ATOM 3665 C C . LEU A 1 507 ? -17.010 15.275 -3.875 1.00 95.94 507 LEU A C 1
ATOM 3667 O O . LEU A 1 507 ? -17.885 15.027 -4.703 1.00 95.94 507 LEU A O 1
ATOM 3671 N N . ALA A 1 508 ? -15.816 15.766 -4.220 1.00 93.62 508 ALA A N 1
ATOM 3672 C CA . ALA A 1 508 ? -15.396 16.057 -5.591 1.00 93.62 508 ALA A CA 1
ATOM 3673 C C . ALA A 1 508 ? -14.774 14.868 -6.345 1.00 93.62 508 ALA A C 1
ATOM 3675 O O . ALA A 1 508 ? -14.775 14.879 -7.577 1.00 93.62 508 ALA A O 1
ATOM 3676 N N . ALA A 1 509 ? -14.235 13.879 -5.627 1.00 92.31 509 ALA A N 1
ATOM 3677 C CA . ALA A 1 509 ? -13.579 12.707 -6.202 1.00 92.31 509 ALA A CA 1
ATOM 3678 C C . ALA A 1 509 ? -14.554 11.835 -7.013 1.00 92.31 509 ALA A C 1
ATOM 3680 O O . ALA A 1 509 ? -15.735 11.710 -6.668 1.00 92.31 509 ALA A O 1
ATOM 3681 N N . ASP A 1 510 ? -14.049 11.240 -8.094 1.00 85.69 510 ASP A N 1
ATOM 3682 C CA . ASP A 1 510 ? -14.863 10.469 -9.032 1.00 85.69 510 ASP A CA 1
ATOM 3683 C C . ASP A 1 510 ? -15.232 9.077 -8.490 1.00 85.69 510 ASP A C 1
ATOM 3685 O O . ASP A 1 510 ? -14.467 8.475 -7.730 1.00 85.69 510 ASP A O 1
ATOM 3689 N N . ARG A 1 511 ? -16.443 8.607 -8.825 1.00 87.50 511 ARG A N 1
ATOM 3690 C CA . ARG A 1 511 ? -17.032 7.334 -8.365 1.00 87.50 511 ARG A CA 1
ATOM 3691 C C . ARG A 1 511 ? -18.382 7.032 -9.021 1.00 87.50 511 ARG A C 1
ATOM 3693 O O . ARG A 1 511 ? -19.145 7.939 -9.356 1.00 87.50 511 ARG A O 1
ATOM 3700 N N . ASP A 1 512 ? -18.757 5.754 -9.018 1.00 86.38 512 ASP A N 1
ATOM 3701 C CA . ASP A 1 512 ? -20.113 5.300 -9.342 1.00 86.38 512 ASP A CA 1
ATOM 3702 C C . ASP A 1 512 ? -21.149 5.817 -8.327 1.00 86.38 512 ASP A C 1
ATOM 3704 O O . ASP A 1 512 ? -21.277 5.322 -7.202 1.00 86.38 512 ASP A O 1
ATOM 3708 N N . ARG A 1 513 ? -21.943 6.818 -8.724 1.00 84.69 513 ARG A N 1
ATOM 3709 C CA . ARG A 1 513 ? -22.969 7.439 -7.865 1.00 84.69 513 ARG A CA 1
ATOM 3710 C C . ARG A 1 513 ? -24.291 6.676 -7.877 1.00 84.69 513 ARG A C 1
ATOM 3712 O O . ARG A 1 513 ? -25.315 7.177 -8.355 1.00 84.69 513 ARG A O 1
ATOM 3719 N N . THR A 1 514 ? -24.271 5.476 -7.302 1.00 91.19 514 THR A N 1
ATOM 3720 C CA . THR A 1 514 ? -25.473 4.692 -6.965 1.00 91.19 514 THR A CA 1
ATOM 3721 C C . THR A 1 514 ? -26.349 5.424 -5.922 1.00 91.19 514 THR A C 1
ATOM 3723 O O . THR A 1 514 ? -25.879 6.368 -5.276 1.00 91.19 514 THR A O 1
ATOM 3726 N N . PRO A 1 515 ? -27.625 5.037 -5.711 1.00 93.19 515 PRO A N 1
ATOM 3727 C CA . PRO A 1 515 ? -28.517 5.743 -4.783 1.00 93.19 515 PRO A CA 1
ATOM 3728 C C . PRO A 1 515 ? -28.010 5.829 -3.333 1.00 93.19 515 PRO A C 1
ATOM 3730 O O . PRO A 1 515 ? -28.214 6.858 -2.685 1.00 93.19 515 PRO A O 1
ATOM 3733 N N . SER A 1 516 ? -27.316 4.795 -2.841 1.00 91.69 516 SER A N 1
ATOM 3734 C CA . SER A 1 516 ? -26.688 4.781 -1.510 1.00 91.69 516 SER A CA 1
ATOM 3735 C C . SER A 1 516 ? -25.473 5.707 -1.440 1.00 91.69 516 SER A C 1
ATOM 3737 O O . SER A 1 516 ? -25.374 6.506 -0.512 1.00 91.69 516 SER A O 1
ATOM 3739 N N . VAL A 1 517 ? -24.610 5.703 -2.461 1.00 93.44 517 VAL A N 1
ATOM 3740 C CA . VAL A 1 517 ? -23.474 6.638 -2.564 1.00 93.44 517 VAL A CA 1
ATOM 3741 C C . VAL A 1 517 ? -23.966 8.086 -2.574 1.00 93.44 517 VAL A C 1
ATOM 3743 O O . VAL A 1 517 ? -23.462 8.909 -1.815 1.00 93.44 517 VAL A O 1
ATOM 3746 N N . ARG A 1 518 ? -25.031 8.395 -3.329 1.00 93.94 518 ARG A N 1
ATOM 3747 C CA . ARG A 1 518 ? -25.661 9.729 -3.312 1.00 93.94 518 ARG A CA 1
ATOM 3748 C C . ARG A 1 518 ? -26.259 10.092 -1.947 1.00 93.94 518 ARG A C 1
ATOM 3750 O O . ARG A 1 518 ? -26.398 11.278 -1.658 1.00 93.94 518 ARG A O 1
ATOM 3757 N N . ALA A 1 519 ? -26.654 9.119 -1.122 1.00 95.62 519 ALA A N 1
ATOM 3758 C CA . ALA A 1 519 ? -27.114 9.369 0.246 1.00 95.62 519 ALA A CA 1
ATOM 3759 C C . ALA A 1 519 ? -25.940 9.688 1.186 1.00 95.62 519 ALA A C 1
ATOM 3761 O O . ALA A 1 519 ? -26.003 10.689 1.900 1.00 95.62 519 ALA A O 1
ATOM 3762 N N . ALA A 1 520 ? -24.842 8.932 1.108 1.00 96.44 520 ALA A N 1
ATOM 3763 C CA . ALA A 1 520 ? -23.607 9.217 1.839 1.00 96.44 520 ALA A CA 1
ATOM 3764 C C . ALA A 1 520 ? -22.999 10.585 1.445 1.00 96.44 520 ALA A C 1
ATOM 3766 O O . ALA A 1 520 ? -22.631 11.374 2.313 1.00 96.44 520 ALA A O 1
ATOM 3767 N N . GLU A 1 521 ? -22.999 10.944 0.155 1.00 96.44 521 GLU A N 1
ATOM 3768 C CA . GLU A 1 521 ? -22.578 12.271 -0.339 1.00 96.44 521 GLU A CA 1
ATOM 3769 C C . GLU A 1 521 ? -23.506 13.427 0.095 1.00 96.44 521 GLU A C 1
ATOM 3771 O O . GLU A 1 521 ? -23.100 14.595 0.074 1.00 96.44 521 GLU A O 1
ATOM 3776 N N . ARG A 1 522 ? -24.760 13.148 0.484 1.00 96.81 522 ARG A N 1
ATOM 3777 C CA . ARG A 1 522 ? -25.624 14.134 1.160 1.00 96.81 522 ARG A CA 1
ATOM 3778 C C . ARG A 1 522 ? -25.266 14.234 2.639 1.00 96.81 522 ARG A C 1
ATOM 3780 O O . ARG A 1 522 ? -24.989 15.334 3.100 1.00 96.81 522 ARG A O 1
ATOM 3787 N N . ALA A 1 523 ? -25.154 13.105 3.338 1.00 97.38 523 ALA A N 1
ATOM 3788 C CA . ALA A 1 523 ? -24.794 13.072 4.754 1.00 97.38 523 ALA A CA 1
ATOM 3789 C C . ALA A 1 523 ? -23.436 13.746 5.038 1.00 97.38 523 ALA A C 1
ATOM 3791 O O . ALA A 1 523 ? -23.324 14.510 5.996 1.00 97.38 523 ALA A O 1
ATOM 3792 N N . LEU A 1 524 ? -22.415 13.518 4.200 1.00 98.06 524 LEU A N 1
ATOM 3793 C CA . LEU A 1 524 ? -21.103 14.168 4.327 1.00 98.06 524 LEU A CA 1
ATOM 3794 C C . LEU A 1 524 ? -21.162 15.672 4.009 1.00 98.06 524 LEU A C 1
ATOM 3796 O O . LEU A 1 524 ? -20.489 16.463 4.665 1.00 98.06 524 LEU A O 1
ATOM 3800 N N . TRP A 1 525 ? -21.995 16.095 3.053 1.00 97.75 525 TRP A N 1
ATOM 3801 C CA . TRP A 1 525 ? -22.241 17.522 2.820 1.00 97.75 525 TRP A CA 1
ATOM 3802 C C . TRP A 1 525 ? -22.941 18.184 4.013 1.00 97.75 525 TRP A C 1
ATOM 3804 O O . TRP A 1 525 ? -22.580 19.292 4.399 1.00 97.75 525 TRP A O 1
ATOM 3814 N N . ASP A 1 526 ? -23.901 17.507 4.638 1.00 97.50 526 ASP A N 1
ATOM 3815 C CA . ASP A 1 526 ? -24.599 18.030 5.812 1.00 97.50 526 ASP A CA 1
ATOM 3816 C C . ASP A 1 526 ? -23.671 18.138 7.031 1.00 97.50 526 ASP A C 1
ATOM 3818 O O . ASP A 1 526 ? -23.739 19.135 7.756 1.00 97.50 526 ASP A O 1
ATOM 3822 N N . TRP A 1 527 ? -22.715 17.211 7.175 1.00 96.88 527 TRP A N 1
ATOM 3823 C CA . TRP A 1 527 ? -21.593 17.371 8.102 1.00 96.88 527 TRP A CA 1
ATOM 3824 C C . TRP A 1 527 ? -20.734 18.595 7.767 1.00 96.88 527 TRP A C 1
ATOM 3826 O O . TRP A 1 527 ? -20.501 19.416 8.647 1.00 96.88 527 TRP A O 1
ATOM 3836 N N . VAL A 1 528 ? -20.317 18.782 6.506 1.00 97.12 528 VAL A N 1
ATOM 3837 C CA . VAL A 1 528 ? -19.544 19.969 6.080 1.00 97.12 528 VAL A CA 1
ATOM 3838 C C . VAL A 1 528 ? -20.280 21.267 6.428 1.00 97.12 528 VAL A C 1
ATOM 3840 O O . VAL A 1 528 ? -19.671 22.192 6.971 1.00 97.12 528 VAL A O 1
ATOM 3843 N N . ARG A 1 529 ? -21.600 21.334 6.191 1.00 95.69 529 ARG A N 1
ATOM 3844 C CA . ARG A 1 529 ? -22.424 22.487 6.588 1.00 95.69 529 ARG A CA 1
ATOM 3845 C C . ARG A 1 529 ? -22.332 22.740 8.092 1.00 95.69 529 ARG A C 1
ATOM 3847 O O . ARG A 1 529 ? -22.030 23.868 8.478 1.00 95.69 529 ARG A O 1
ATOM 3854 N N . HIS A 1 530 ? -22.538 21.718 8.923 1.00 94.00 530 HIS A N 1
ATOM 3855 C CA . HIS A 1 530 ? -22.476 21.847 10.381 1.00 94.00 530 HIS A CA 1
ATOM 3856 C C . HIS A 1 530 ? -21.063 22.204 10.882 1.00 94.00 530 HIS A C 1
ATOM 3858 O O . HIS A 1 530 ? -20.896 23.174 11.622 1.00 94.00 530 HIS A O 1
ATOM 3864 N N . ALA A 1 531 ? -20.027 21.509 10.409 1.00 92.06 531 ALA A N 1
ATOM 3865 C CA . ALA A 1 531 ? -18.631 21.733 10.787 1.00 92.06 531 ALA A CA 1
ATOM 3866 C C . ALA A 1 531 ? -18.129 23.148 10.434 1.00 92.06 531 ALA A C 1
ATOM 3868 O O . ALA A 1 531 ? -17.285 23.693 11.152 1.00 92.06 531 ALA A O 1
ATOM 3869 N N . SER A 1 532 ? -18.680 23.753 9.371 1.00 92.81 532 SER A N 1
ATOM 3870 C CA . SER A 1 532 ? -18.390 25.128 8.928 1.00 92.81 532 SER A CA 1
ATOM 3871 C C . SER A 1 532 ? -19.092 26.240 9.724 1.00 92.81 532 SER A C 1
ATOM 3873 O O . SER A 1 532 ? -18.875 27.431 9.456 1.00 92.81 532 SER A O 1
ATOM 3875 N N . THR A 1 533 ? -19.940 25.898 10.700 1.00 89.31 533 THR A N 1
ATOM 3876 C CA . THR A 1 533 ? -20.507 26.893 11.625 1.00 89.31 533 THR A CA 1
ATOM 3877 C C . THR A 1 533 ? -19.397 27.556 12.451 1.00 89.31 533 THR A C 1
ATOM 3879 O O . THR A 1 533 ? -18.333 26.985 12.679 1.00 89.31 533 THR A O 1
ATOM 3882 N N . GLY A 1 534 ? -19.586 28.828 12.810 1.00 85.25 534 GLY A N 1
ATOM 3883 C CA . GLY A 1 534 ? -18.576 29.631 13.518 1.00 85.25 534 GLY A CA 1
ATOM 3884 C C . GLY A 1 534 ? -17.380 30.128 12.682 1.00 85.25 534 GLY A C 1
ATOM 3885 O O . GLY A 1 534 ? -16.730 31.079 13.099 1.00 85.25 534 GLY A O 1
ATOM 3886 N N . LEU A 1 535 ? -17.109 29.568 11.494 1.00 89.69 535 LEU A N 1
ATOM 3887 C CA . LEU A 1 535 ? -16.045 30.057 10.592 1.00 89.69 535 LEU A CA 1
ATOM 3888 C C . LEU A 1 535 ? -16.397 31.411 9.931 1.00 89.69 535 LEU A C 1
ATOM 3890 O O . LEU A 1 535 ? -17.481 31.964 10.153 1.00 89.69 535 LEU A O 1
ATOM 3894 N N . ASP A 1 536 ? -15.517 31.952 9.087 1.00 92.25 536 ASP A N 1
ATOM 3895 C CA . ASP A 1 536 ? -15.788 33.192 8.354 1.00 92.25 536 ASP A CA 1
ATOM 3896 C C . ASP A 1 536 ? -16.844 33.018 7.237 1.00 92.25 536 ASP A C 1
ATOM 3898 O O . ASP A 1 536 ? -17.126 31.918 6.749 1.00 92.25 536 ASP A O 1
ATOM 3902 N N . SER A 1 537 ? -17.488 34.123 6.852 1.00 92.56 537 SER A N 1
ATOM 3903 C CA . SER A 1 537 ? -18.542 34.132 5.829 1.00 92.56 537 SER A CA 1
ATOM 3904 C C . SER A 1 537 ? -18.008 33.939 4.407 1.00 92.56 537 SER A C 1
ATOM 3906 O O . SER A 1 537 ? -18.718 33.366 3.579 1.00 92.56 537 SER A O 1
ATOM 3908 N N . GLY A 1 538 ? -16.772 34.358 4.121 1.00 94.69 538 GLY A N 1
ATOM 3909 C CA . GLY A 1 538 ? -16.136 34.168 2.817 1.00 94.69 538 GLY A CA 1
ATOM 3910 C C . GLY A 1 538 ? -15.910 32.687 2.527 1.00 94.69 538 GLY A C 1
ATOM 3911 O O . GLY A 1 538 ? -16.357 32.180 1.501 1.00 94.69 538 GLY A O 1
ATOM 3912 N N . TYR A 1 539 ? -15.321 31.965 3.479 1.00 94.31 539 TYR A N 1
ATOM 3913 C CA . TYR A 1 539 ? -15.092 30.529 3.385 1.00 94.31 539 TYR A CA 1
ATOM 3914 C C . TYR A 1 539 ? -16.398 29.731 3.271 1.00 94.31 539 TYR A C 1
ATOM 3916 O O . TYR A 1 539 ? -16.502 28.873 2.398 1.00 94.31 539 TYR A O 1
ATOM 3924 N N . ARG A 1 540 ? -17.444 30.055 4.050 1.00 95.25 540 ARG A N 1
ATOM 3925 C CA . ARG A 1 540 ? -18.772 29.428 3.858 1.00 95.25 540 ARG A CA 1
ATOM 3926 C C . ARG A 1 540 ? -19.374 29.697 2.474 1.00 95.25 540 ARG A C 1
ATOM 3928 O O . ARG A 1 540 ? -20.014 28.808 1.916 1.00 95.25 540 ARG A O 1
ATOM 3935 N N . THR A 1 541 ? -19.161 30.887 1.911 1.00 95.56 541 THR A N 1
ATOM 3936 C CA . THR A 1 541 ? -19.616 31.224 0.548 1.00 95.56 541 THR A CA 1
ATOM 3937 C C . THR A 1 541 ? -18.850 30.414 -0.503 1.00 95.56 541 THR A C 1
ATOM 3939 O O . THR A 1 541 ? -19.455 29.892 -1.436 1.00 95.56 541 THR A O 1
ATOM 3942 N N . GLU A 1 542 ? -17.541 30.231 -0.323 1.00 95.56 542 GLU A N 1
ATOM 3943 C CA . GLU A 1 542 ? -16.703 29.403 -1.198 1.00 95.56 542 GLU A CA 1
ATOM 3944 C C . GLU A 1 542 ? -17.075 27.910 -1.129 1.00 95.56 542 GLU A C 1
ATOM 3946 O O . GLU A 1 542 ? -17.215 27.270 -2.170 1.00 95.56 542 GLU A O 1
ATOM 3951 N N . LEU A 1 543 ? -17.350 27.362 0.061 1.00 96.19 543 LEU A N 1
ATOM 3952 C CA . LEU A 1 543 ? -17.882 25.998 0.216 1.00 96.19 543 LEU A CA 1
ATOM 3953 C C . LEU A 1 543 ? -19.222 25.816 -0.519 1.00 96.19 543 LEU A C 1
ATOM 3955 O O . LEU A 1 543 ? -19.445 24.793 -1.170 1.00 96.19 543 LEU A O 1
ATOM 3959 N N . ALA A 1 544 ? -20.107 26.816 -0.460 1.00 94.88 544 ALA A N 1
ATOM 3960 C CA . ALA A 1 544 ? -21.363 26.806 -1.206 1.00 94.88 544 ALA A CA 1
ATOM 3961 C C . ALA A 1 544 ? -21.132 26.879 -2.728 1.00 94.88 544 ALA A C 1
ATOM 3963 O O . ALA A 1 544 ? -21.756 26.117 -3.468 1.00 94.88 544 ALA A O 1
ATOM 3964 N N . ARG A 1 545 ? -20.197 27.719 -3.203 1.00 95.38 545 ARG A N 1
ATOM 3965 C CA . ARG A 1 545 ? -19.807 27.798 -4.624 1.00 95.38 545 ARG A CA 1
ATOM 3966 C C . ARG A 1 545 ? -19.282 26.454 -5.134 1.00 95.38 545 ARG A C 1
ATOM 3968 O O . ARG A 1 545 ? -19.749 25.973 -6.164 1.00 95.38 545 ARG A O 1
ATOM 3975 N N . GLN A 1 546 ? -18.373 25.822 -4.391 1.00 94.38 546 GLN A N 1
ATOM 3976 C CA . GLN A 1 546 ? -17.858 24.487 -4.705 1.00 94.38 546 GLN A CA 1
ATOM 3977 C C . GLN A 1 546 ? -18.984 23.444 -4.740 1.00 94.38 546 GLN A C 1
ATOM 3979 O O . GLN A 1 546 ? -19.037 22.631 -5.659 1.00 94.38 546 GLN A O 1
ATOM 3984 N N . ARG A 1 547 ? -19.939 23.476 -3.799 1.00 94.94 547 ARG A N 1
ATOM 3985 C CA . ARG A 1 547 ? -21.083 22.550 -3.825 1.00 94.94 547 ARG A CA 1
ATOM 3986 C C . ARG A 1 547 ? -21.985 22.757 -5.043 1.00 94.94 547 ARG A C 1
ATOM 3988 O O . ARG A 1 547 ? -22.436 21.764 -5.608 1.00 94.94 547 ARG A O 1
ATOM 3995 N N . VAL A 1 548 ? -22.226 24.000 -5.465 1.00 92.88 548 VAL A N 1
ATOM 3996 C CA . VAL A 1 548 ? -22.965 24.299 -6.706 1.00 92.88 548 VAL A CA 1
ATOM 3997 C C . VAL A 1 548 ? -22.215 23.762 -7.925 1.00 92.88 548 VAL A C 1
ATOM 3999 O O . VAL A 1 548 ? -22.830 23.122 -8.770 1.00 92.88 548 VAL A O 1
ATOM 4002 N N . GLU A 1 549 ? -20.894 23.935 -7.987 1.00 91.38 549 GLU A N 1
ATOM 4003 C CA . GLU A 1 549 ? -20.058 23.378 -9.057 1.00 91.38 549 GLU A CA 1
ATOM 4004 C C . GLU A 1 549 ? -20.157 21.843 -9.120 1.00 91.38 549 GLU A C 1
ATOM 4006 O O . GLU A 1 549 ? -20.380 21.284 -10.190 1.00 91.38 549 GLU A O 1
ATOM 4011 N N . LEU A 1 550 ? -20.078 21.153 -7.975 1.00 88.69 550 LEU A N 1
ATOM 4012 C CA . LEU A 1 550 ? -20.207 19.691 -7.903 1.00 88.69 550 LEU A CA 1
ATOM 4013 C C . LEU A 1 550 ? -21.590 19.176 -8.323 1.00 88.69 550 LEU A C 1
ATOM 4015 O O . LEU A 1 550 ? -21.677 18.110 -8.929 1.00 88.69 550 LEU A O 1
ATOM 4019 N N . LEU A 1 551 ? -22.659 19.919 -8.026 1.00 86.94 551 LEU A N 1
ATOM 4020 C CA . LEU A 1 551 ? -24.020 19.591 -8.466 1.00 86.94 551 LEU A CA 1
ATOM 4021 C C . LEU A 1 551 ? -24.258 19.934 -9.948 1.00 86.94 551 LEU A C 1
ATOM 4023 O O . LEU A 1 551 ? -25.045 19.261 -10.606 1.00 86.94 551 LEU A O 1
ATOM 4027 N N . GLY A 1 552 ? -23.575 20.957 -10.473 1.00 79.12 552 GLY A N 1
ATOM 4028 C CA . GLY A 1 552 ? -23.662 21.402 -11.868 1.00 79.12 552 GLY A CA 1
ATOM 4029 C C . GLY A 1 552 ? -22.844 20.571 -12.863 1.00 79.12 55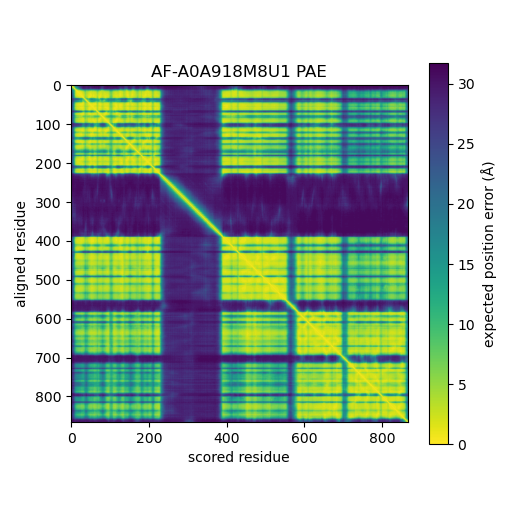2 GLY A C 1
ATOM 4030 O O . GLY A 1 552 ? -22.997 20.748 -14.071 1.00 79.12 552 GLY A O 1
ATOM 4031 N N . ARG A 1 553 ? -21.994 19.649 -12.392 1.00 77.75 553 ARG A N 1
ATOM 4032 C CA . ARG A 1 553 ? -21.295 18.677 -13.247 1.00 77.75 553 ARG A CA 1
ATOM 4033 C C . ARG A 1 553 ? -22.309 17.692 -13.842 1.00 77.75 553 ARG A C 1
ATOM 4035 O O . ARG A 1 553 ? -22.673 16.699 -13.214 1.00 77.75 553 ARG A O 1
ATOM 4042 N N . VAL A 1 554 ? -22.755 17.959 -15.069 1.00 52.66 554 VAL A N 1
ATOM 4043 C CA . VAL A 1 554 ? -23.548 17.016 -15.873 1.00 52.66 554 VAL A CA 1
ATOM 4044 C C . VAL A 1 554 ? -22.671 15.806 -16.197 1.00 52.66 554 VAL A C 1
ATOM 4046 O O . VAL A 1 554 ? -21.657 15.938 -16.879 1.00 52.66 554 VAL A O 1
ATOM 4049 N N . HIS A 1 555 ? -23.038 14.630 -15.688 1.00 50.72 555 HIS A N 1
ATOM 4050 C CA . HIS A 1 555 ? -22.280 13.399 -15.916 1.00 50.72 555 HIS A CA 1
ATOM 4051 C C . HIS A 1 555 ? -22.830 12.660 -17.150 1.00 50.72 555 HIS A C 1
ATOM 4053 O O . HIS A 1 555 ? -24.023 12.339 -17.170 1.00 50.72 555 HIS A O 1
ATOM 4059 N N . PRO A 1 556 ? -22.000 12.356 -18.166 1.00 40.94 556 PRO A N 1
ATOM 4060 C CA . PRO A 1 556 ? -22.438 11.661 -19.375 1.00 40.94 556 PRO A CA 1
ATOM 4061 C C . PRO A 1 556 ? -22.692 10.171 -19.086 1.00 40.94 556 PRO A C 1
ATOM 4063 O O . PRO A 1 556 ? -21.817 9.333 -19.280 1.00 40.94 556 PRO A O 1
ATOM 4066 N N . GLY A 1 557 ? -23.893 9.837 -18.602 1.00 43.66 557 GLY A N 1
ATOM 4067 C CA . GLY A 1 557 ? -24.231 8.447 -18.266 1.00 43.66 557 GLY A CA 1
ATOM 4068 C C . GLY A 1 557 ? -25.692 8.112 -17.945 1.00 43.66 557 GLY A C 1
ATOM 4069 O O . GLY A 1 557 ? -25.962 6.955 -17.636 1.00 43.66 557 GLY A O 1
ATOM 4070 N N . HIS A 1 558 ? -26.637 9.062 -17.988 1.00 38.72 558 HIS A N 1
ATOM 4071 C CA . HIS A 1 558 ? -28.047 8.827 -17.603 1.00 38.72 558 HIS A CA 1
ATOM 4072 C C . HIS A 1 558 ? -29.097 9.394 -18.584 1.00 38.72 558 HIS A C 1
ATOM 4074 O O . HIS A 1 558 ? -30.236 9.627 -18.199 1.00 38.72 558 HIS A O 1
ATOM 4080 N N . GLU A 1 559 ? -28.747 9.531 -19.867 1.00 37.88 559 GLU A N 1
ATOM 4081 C CA . GLU A 1 559 ? -29.711 9.750 -20.961 1.00 37.88 559 GLU A CA 1
ATOM 4082 C C . GLU A 1 559 ? -29.500 8.712 -22.076 1.00 37.88 559 GLU A C 1
ATOM 4084 O O . GLU A 1 559 ? -28.935 8.995 -23.129 1.00 37.88 559 GLU A O 1
ATOM 4089 N N . ARG A 1 560 ? -29.929 7.472 -21.805 1.00 41.94 560 ARG A N 1
ATOM 4090 C CA . ARG A 1 560 ? -30.248 6.437 -22.807 1.00 41.94 560 ARG A CA 1
ATOM 4091 C C . ARG A 1 560 ? -31.388 5.566 -22.281 1.00 41.94 560 ARG A C 1
ATOM 4093 O O . ARG A 1 560 ? -31.161 4.502 -21.713 1.00 41.94 560 ARG A O 1
ATOM 4100 N N . ALA A 1 561 ? -32.598 6.091 -22.424 1.00 39.59 561 ALA A N 1
ATOM 4101 C CA . ALA A 1 561 ? -33.860 5.408 -22.147 1.00 39.59 561 ALA A CA 1
ATOM 4102 C C . ALA A 1 561 ? -34.957 5.880 -23.125 1.00 39.59 561 ALA A C 1
ATOM 4104 O O . ALA A 1 561 ? -36.107 6.039 -22.737 1.00 39.59 561 ALA A O 1
ATOM 4105 N N . ASP A 1 562 ? -34.561 6.117 -24.378 1.00 35.59 562 ASP A N 1
ATOM 4106 C CA . ASP A 1 562 ? -35.421 6.235 -25.557 1.00 35.59 562 ASP A CA 1
ATOM 4107 C C . ASP A 1 562 ? -34.638 5.603 -26.720 1.00 35.59 562 ASP A C 1
ATOM 4109 O O . ASP A 1 562 ? -33.492 5.988 -26.979 1.00 35.59 562 ASP A O 1
ATOM 4113 N N . ASP A 1 563 ? -35.220 4.593 -27.367 1.00 36.50 563 ASP A N 1
ATOM 4114 C CA . ASP A 1 563 ? -34.597 3.849 -28.467 1.00 36.50 563 ASP A CA 1
ATOM 4115 C C . ASP A 1 563 ? -35.014 4.440 -29.823 1.00 36.50 563 ASP A C 1
ATOM 4117 O O . ASP A 1 563 ? -36.186 4.372 -30.196 1.00 36.50 563 ASP A O 1
ATOM 4121 N N . ASP A 1 564 ? -34.049 4.944 -30.599 1.00 35.94 564 ASP A N 1
ATOM 4122 C CA . ASP A 1 564 ? -34.210 5.174 -32.043 1.00 35.94 564 ASP A CA 1
ATOM 4123 C C . ASP A 1 564 ? -33.474 4.067 -32.828 1.00 35.94 564 ASP A C 1
ATOM 4125 O O . ASP A 1 564 ? -32.245 4.119 -32.972 1.00 35.94 564 ASP A O 1
ATOM 4129 N N . PRO A 1 565 ? -34.180 3.034 -33.329 1.00 39.41 565 PRO A N 1
ATOM 4130 C CA . PRO A 1 565 ? -33.581 1.871 -33.983 1.00 39.41 565 PRO A CA 1
ATOM 4131 C C . PRO A 1 565 ? -33.195 2.153 -35.450 1.00 39.41 565 PRO A C 1
ATOM 4133 O O . PRO A 1 565 ? -33.524 1.377 -36.349 1.00 39.41 565 PRO A O 1
ATOM 4136 N N . GLY A 1 566 ? -32.508 3.272 -35.705 1.00 38.53 566 GLY A N 1
ATOM 4137 C CA . GLY A 1 566 ? -32.151 3.737 -37.051 1.00 38.53 566 GLY A CA 1
ATOM 4138 C C . GLY A 1 566 ? -30.670 4.057 -37.283 1.00 38.53 566 GLY A C 1
ATOM 4139 O O . GLY A 1 566 ? -30.201 3.955 -38.418 1.00 38.53 566 GLY A O 1
ATOM 4140 N N . GLN A 1 567 ? -29.909 4.435 -36.249 1.00 34.12 567 GLN A N 1
ATOM 4141 C CA . GLN A 1 567 ? -28.574 5.012 -36.444 1.00 34.12 567 GLN A CA 1
ATOM 4142 C C . GLN A 1 567 ? -27.439 4.016 -36.158 1.00 34.12 567 GLN A C 1
ATOM 4144 O O . GLN A 1 567 ? -27.061 3.780 -35.011 1.00 34.12 567 GLN A O 1
ATOM 4149 N N . LEU A 1 568 ? -26.857 3.464 -37.232 1.00 35.53 568 LEU A N 1
ATOM 4150 C CA . LEU A 1 568 ? -25.609 2.694 -37.168 1.00 35.53 568 LEU A CA 1
ATOM 4151 C C . LEU A 1 568 ? -24.520 3.508 -36.443 1.00 35.53 568 LEU A C 1
ATOM 4153 O O . LEU A 1 568 ? -24.321 4.680 -36.783 1.00 35.53 568 LEU A O 1
ATOM 4157 N N . PRO A 1 569 ? -23.784 2.918 -35.482 1.00 33.12 569 PRO A N 1
ATOM 4158 C CA . PRO A 1 569 ? -22.693 3.616 -34.826 1.00 33.12 569 PRO A CA 1
ATOM 4159 C C . PRO A 1 569 ? -21.570 3.847 -35.838 1.00 33.12 569 PRO A C 1
ATOM 4161 O O . PRO A 1 569 ? -20.870 2.916 -36.226 1.00 33.12 569 PRO A O 1
ATOM 4164 N N . THR A 1 570 ? -21.373 5.101 -36.251 1.00 33.75 570 THR A N 1
ATOM 4165 C CA . THR A 1 570 ? -20.144 5.499 -36.944 1.00 33.75 570 THR A CA 1
ATOM 4166 C C . THR A 1 570 ? -18.963 5.156 -36.050 1.00 33.75 570 THR A C 1
ATOM 4168 O O . THR A 1 570 ? -18.855 5.708 -34.948 1.00 33.75 570 THR A O 1
ATOM 4171 N N . GLU A 1 571 ? -18.094 4.265 -36.522 1.00 30.45 571 GLU A N 1
ATOM 4172 C CA . GLU A 1 571 ? -16.841 3.935 -35.855 1.00 30.45 571 GLU A CA 1
ATOM 4173 C C . GLU A 1 571 ? -16.071 5.232 -35.608 1.00 30.45 571 GLU A C 1
ATOM 4175 O O . GLU A 1 571 ? -15.603 5.895 -36.536 1.00 30.45 571 GLU A O 1
ATOM 4180 N N . ARG A 1 572 ? -15.968 5.635 -34.337 1.00 25.81 572 ARG A N 1
ATOM 4181 C CA . ARG A 1 572 ? -15.034 6.694 -33.969 1.00 25.81 572 ARG A CA 1
ATOM 4182 C C . ARG A 1 572 ? -13.643 6.130 -34.245 1.00 25.81 572 ARG A C 1
ATOM 4184 O O . ARG A 1 572 ? -13.330 5.100 -33.646 1.00 25.81 572 ARG A O 1
ATOM 4191 N N . PRO A 1 573 ? -12.819 6.762 -35.103 1.00 27.06 573 PRO A N 1
ATOM 4192 C CA . PRO A 1 573 ? -11.451 6.309 -35.287 1.00 27.06 573 PRO A CA 1
ATOM 4193 C C . PRO A 1 573 ? -10.789 6.310 -33.913 1.00 27.06 573 PRO A C 1
ATOM 4195 O O . PRO A 1 573 ? -10.811 7.333 -33.221 1.00 27.06 573 PRO A O 1
ATOM 4198 N N . VAL A 1 574 ? -10.279 5.149 -33.494 1.00 27.77 574 VAL A N 1
ATOM 4199 C CA . VAL A 1 574 ? -9.578 5.010 -32.216 1.00 27.77 574 VAL A CA 1
ATOM 4200 C C . VAL A 1 574 ? -8.438 6.024 -32.240 1.00 27.77 574 VAL A C 1
ATOM 4202 O O . VAL A 1 574 ? -7.579 5.917 -33.118 1.00 27.77 574 VAL A O 1
ATOM 4205 N N . PRO A 1 575 ? -8.419 7.030 -31.346 1.00 26.81 575 PRO A N 1
ATOM 4206 C CA . PRO A 1 575 ? -7.326 7.982 -31.336 1.00 26.81 575 PRO A CA 1
ATOM 4207 C C . PRO A 1 575 ? -6.043 7.204 -31.071 1.00 26.81 575 PRO A C 1
ATOM 4209 O O . PRO A 1 575 ? -5.944 6.522 -30.048 1.00 26.81 575 PRO A O 1
ATOM 4212 N N . HIS A 1 576 ? -5.068 7.297 -31.980 1.00 32.47 576 HIS A N 1
ATOM 4213 C CA . HIS A 1 576 ? -3.716 6.839 -31.678 1.00 32.47 576 HIS A CA 1
ATOM 4214 C C . HIS A 1 576 ? -3.313 7.460 -30.334 1.00 32.47 576 HIS A C 1
ATOM 4216 O O . HIS A 1 576 ? -3.563 8.658 -30.147 1.00 32.47 576 HIS A O 1
ATOM 4222 N N . PRO A 1 577 ? -2.746 6.690 -29.389 1.00 32.97 577 PRO A N 1
ATOM 4223 C CA . PRO A 1 577 ? -2.389 7.223 -28.088 1.00 32.97 577 PRO A CA 1
ATOM 4224 C C . PRO A 1 577 ? -1.313 8.293 -28.278 1.00 32.97 577 PRO A C 1
ATOM 4226 O O . PRO A 1 577 ? -0.132 7.989 -28.442 1.00 32.97 577 PRO A O 1
ATOM 4229 N N . ALA A 1 578 ? -1.736 9.559 -28.274 1.00 34.91 578 ALA A N 1
ATOM 4230 C CA . ALA A 1 578 ? -0.835 10.689 -28.156 1.00 34.91 578 ALA A CA 1
ATOM 4231 C C . ALA A 1 578 ? 0.010 10.439 -26.907 1.00 34.91 578 ALA A C 1
ATOM 4233 O O . ALA A 1 578 ? -0.571 10.221 -25.842 1.00 34.91 578 ALA A O 1
ATOM 4234 N N . LEU A 1 579 ? 1.340 10.401 -27.080 1.00 44.06 579 LEU A N 1
ATOM 4235 C CA . LEU A 1 579 ? 2.315 9.996 -26.062 1.00 44.06 579 LEU A CA 1
ATOM 4236 C C . LEU A 1 579 ? 1.900 10.535 -24.695 1.00 44.06 579 LEU A C 1
ATOM 4238 O O . LEU A 1 579 ? 1.970 11.741 -24.448 1.00 44.06 579 LEU A O 1
ATOM 4242 N N . ALA A 1 580 ? 1.391 9.636 -23.847 1.00 39.78 580 ALA A N 1
ATOM 4243 C CA . ALA A 1 580 ? 0.817 10.036 -22.577 1.00 39.78 580 ALA A CA 1
ATOM 4244 C C . ALA A 1 580 ? 1.911 10.742 -21.763 1.00 39.78 580 ALA A C 1
ATOM 4246 O O . ALA A 1 580 ? 3.044 10.248 -21.740 1.00 39.78 580 ALA A O 1
ATOM 4247 N N . PRO A 1 581 ? 1.613 11.881 -21.105 1.00 45.09 581 PRO A N 1
ATOM 4248 C CA . PRO A 1 581 ? 2.600 12.536 -20.260 1.00 45.09 581 PRO A CA 1
ATOM 4249 C C . PRO A 1 581 ? 3.123 11.505 -19.250 1.00 45.09 581 PRO A C 1
ATOM 4251 O O . PRO A 1 581 ? 2.310 10.747 -18.704 1.00 45.09 581 PRO A O 1
ATOM 4254 N N . PRO A 1 582 ? 4.454 11.418 -19.060 1.00 59.78 582 PRO A N 1
ATOM 4255 C CA . PRO A 1 582 ? 5.090 10.303 -18.372 1.00 59.78 582 PRO A CA 1
ATOM 4256 C C . PRO A 1 582 ? 4.475 10.137 -16.985 1.00 59.78 582 PRO A C 1
ATOM 4258 O O . PRO A 1 582 ? 4.566 11.032 -16.145 1.00 59.78 582 PRO A O 1
ATOM 4261 N N . GLY A 1 583 ? 3.795 9.007 -16.790 1.00 67.81 583 GLY A N 1
ATOM 4262 C CA . GLY A 1 583 ? 3.096 8.706 -15.547 1.00 67.81 583 GLY A CA 1
ATOM 4263 C C . GLY A 1 583 ? 4.060 8.525 -14.372 1.00 67.81 583 GLY A C 1
ATOM 4264 O O . GLY A 1 583 ? 5.274 8.431 -14.577 1.00 67.81 583 GLY A O 1
ATOM 4265 N N . PRO A 1 584 ? 3.532 8.438 -13.139 1.00 84.19 584 PRO A N 1
ATOM 4266 C CA . PRO A 1 584 ? 4.350 8.069 -11.996 1.00 84.19 584 PRO A CA 1
ATOM 4267 C C . PRO A 1 584 ? 5.018 6.711 -12.252 1.00 84.19 584 PRO A C 1
ATOM 4269 O O . PRO A 1 584 ? 4.400 5.787 -12.784 1.00 84.19 584 PRO A O 1
ATOM 4272 N N . SER A 1 585 ? 6.287 6.598 -11.873 1.00 91.06 585 SER A N 1
ATOM 4273 C CA . SER A 1 585 ? 7.103 5.405 -12.122 1.00 91.06 585 SER A CA 1
ATOM 4274 C C . SER A 1 585 ? 7.842 4.971 -10.865 1.00 91.06 585 SER A C 1
ATOM 4276 O O . SER A 1 585 ? 8.173 5.795 -10.008 1.00 91.06 585 SER A O 1
ATOM 4278 N N . VAL A 1 586 ? 8.121 3.676 -10.768 1.00 94.94 586 VAL A N 1
ATOM 4279 C CA . VAL A 1 586 ? 8.948 3.094 -9.709 1.00 94.94 586 VAL A CA 1
ATOM 4280 C C . VAL A 1 586 ? 10.355 2.883 -10.253 1.00 94.94 586 VAL A C 1
ATOM 4282 O O . VAL A 1 586 ? 10.524 2.383 -11.363 1.00 94.94 586 VAL A O 1
ATOM 4285 N N . LEU A 1 587 ? 11.366 3.251 -9.473 1.00 94.94 587 LEU A N 1
ATOM 4286 C CA . LEU A 1 587 ? 12.771 2.986 -9.758 1.00 94.94 587 LEU A CA 1
ATOM 4287 C C . LEU A 1 587 ? 13.329 2.054 -8.681 1.00 94.94 587 LEU A C 1
ATOM 4289 O O . LEU A 1 587 ? 13.427 2.453 -7.522 1.00 94.94 587 LEU A O 1
ATOM 4293 N N . LEU A 1 588 ? 13.717 0.843 -9.080 1.00 96.69 588 LEU A N 1
ATOM 4294 C CA . LEU A 1 588 ? 14.594 -0.036 -8.307 1.00 96.69 588 LEU A CA 1
ATOM 4295 C C . LEU A 1 588 ? 16.037 0.220 -8.755 1.00 96.69 588 LEU A C 1
ATOM 4297 O O . LEU A 1 588 ? 16.342 0.079 -9.940 1.00 96.69 588 LEU A O 1
ATOM 4301 N N . VAL A 1 589 ? 16.918 0.577 -7.822 1.00 95.56 589 VAL A N 1
ATOM 4302 C CA . VAL A 1 589 ? 18.369 0.652 -8.043 1.00 95.56 589 VAL A CA 1
ATOM 4303 C C . VAL A 1 589 ? 19.039 -0.477 -7.275 1.00 95.56 589 VAL A C 1
ATOM 4305 O O . VAL A 1 589 ? 18.780 -0.657 -6.087 1.00 95.56 589 VAL A O 1
ATOM 4308 N N . VAL A 1 590 ? 19.920 -1.216 -7.943 1.00 94.44 590 VAL A N 1
ATOM 4309 C CA . VAL A 1 590 ? 20.803 -2.218 -7.339 1.00 94.44 590 VAL A CA 1
ATOM 4310 C C . VAL A 1 590 ? 22.246 -1.774 -7.563 1.00 94.44 590 VAL A C 1
ATOM 4312 O O . VAL A 1 590 ? 22.624 -1.408 -8.677 1.00 94.44 590 VAL A O 1
ATOM 4315 N N . LEU A 1 591 ? 23.060 -1.806 -6.512 1.00 91.06 591 LEU A N 1
ATOM 4316 C CA . LEU A 1 591 ? 24.471 -1.432 -6.515 1.00 91.06 591 LEU A CA 1
ATOM 4317 C C . LEU A 1 591 ? 25.313 -2.628 -6.059 1.00 91.06 591 LEU A C 1
ATOM 4319 O O . LEU A 1 591 ? 25.029 -3.268 -5.042 1.00 91.06 591 LEU A O 1
ATOM 4323 N N . ARG A 1 592 ? 26.360 -2.949 -6.823 1.00 83.69 592 ARG A N 1
ATOM 4324 C CA . ARG A 1 592 ? 27.283 -4.042 -6.501 1.00 83.69 592 ARG A CA 1
ATOM 4325 C C . ARG A 1 592 ? 28.276 -3.595 -5.430 1.00 83.69 592 ARG A C 1
ATOM 4327 O O . ARG A 1 592 ? 28.848 -2.514 -5.527 1.00 83.69 592 ARG A O 1
ATOM 4334 N N . ARG A 1 593 ? 28.577 -4.473 -4.473 1.00 83.00 593 ARG A N 1
ATOM 4335 C CA . ARG A 1 593 ? 29.664 -4.262 -3.509 1.00 83.00 593 ARG A CA 1
ATOM 4336 C C . ARG A 1 593 ? 30.912 -4.982 -4.010 1.00 83.00 593 ARG A C 1
ATOM 4338 O O . ARG A 1 593 ? 30.920 -6.203 -4.142 1.00 83.00 593 ARG A O 1
ATOM 4345 N N . ALA A 1 594 ? 31.967 -4.237 -4.335 1.00 76.69 594 ALA A N 1
ATOM 4346 C CA . ALA A 1 594 ? 33.149 -4.802 -4.998 1.00 76.69 594 ALA A CA 1
ATOM 4347 C C . ALA A 1 594 ? 33.862 -5.885 -4.159 1.00 76.69 594 ALA A C 1
ATOM 4349 O O . ALA A 1 594 ? 34.402 -6.837 -4.720 1.00 76.69 594 ALA A O 1
ATOM 4350 N N . TRP A 1 595 ? 33.817 -5.757 -2.828 1.00 81.06 595 TRP A N 1
ATOM 4351 C CA . TRP A 1 595 ? 34.451 -6.652 -1.851 1.00 81.06 595 TRP A CA 1
ATOM 4352 C C . TRP A 1 595 ? 33.538 -7.770 -1.310 1.00 81.06 595 TRP A C 1
ATOM 4354 O O . TRP A 1 595 ? 34.036 -8.690 -0.671 1.00 81.06 595 TRP A O 1
ATOM 4364 N N . GLU A 1 596 ? 32.227 -7.724 -1.573 1.00 87.25 596 GLU A N 1
ATOM 4365 C CA . GLU A 1 596 ? 31.258 -8.791 -1.254 1.00 87.25 596 GLU A CA 1
ATOM 4366 C C . GLU A 1 596 ? 30.407 -9.066 -2.513 1.00 87.25 596 GLU A C 1
ATOM 4368 O O . GLU A 1 596 ? 29.276 -8.590 -2.599 1.00 87.25 596 GLU A O 1
ATOM 4373 N N . PRO A 1 597 ? 30.953 -9.757 -3.541 1.00 83.19 597 PRO A N 1
ATOM 4374 C CA . PRO A 1 597 ? 30.340 -9.828 -4.876 1.00 83.19 597 PRO A CA 1
ATOM 4375 C C . PRO A 1 597 ? 29.019 -10.605 -4.952 1.00 83.19 597 PRO A C 1
ATOM 4377 O O . PRO A 1 597 ? 28.325 -10.523 -5.962 1.00 83.19 597 PRO A O 1
ATOM 4380 N N . ASP A 1 598 ? 28.702 -11.374 -3.914 1.00 89.38 598 ASP A N 1
ATOM 4381 C CA . ASP A 1 598 ? 27.455 -12.108 -3.700 1.00 89.38 598 ASP A CA 1
ATOM 4382 C C . ASP A 1 598 ? 26.364 -11.259 -3.015 1.00 89.38 598 ASP A C 1
ATOM 4384 O O . ASP A 1 598 ? 25.218 -11.701 -2.919 1.00 89.38 598 ASP A O 1
ATOM 4388 N N . HIS A 1 599 ? 26.695 -10.035 -2.585 1.00 91.31 599 HIS A N 1
ATOM 4389 C CA . HIS A 1 599 ? 25.791 -9.095 -1.928 1.00 91.31 599 HIS A CA 1
ATOM 4390 C C . HIS A 1 599 ? 25.659 -7.770 -2.699 1.00 91.31 599 HIS A C 1
ATOM 4392 O O . HIS A 1 599 ? 26.588 -7.272 -3.341 1.00 91.31 599 HIS A O 1
ATOM 4398 N N . CYS A 1 600 ? 24.493 -7.143 -2.571 1.00 91.88 600 CYS A N 1
ATOM 4399 C CA . CYS A 1 600 ? 24.196 -5.818 -3.103 1.00 91.88 600 CYS A CA 1
ATOM 4400 C C . CYS A 1 600 ? 23.653 -4.873 -2.029 1.00 91.88 600 CYS A C 1
ATOM 4402 O O . CYS A 1 600 ? 23.016 -5.296 -1.058 1.00 91.88 600 CYS A O 1
ATOM 4404 N N . ASP A 1 601 ? 23.847 -3.582 -2.271 1.00 92.94 601 ASP A N 1
ATOM 4405 C CA . ASP A 1 601 ? 23.043 -2.522 -1.670 1.00 92.94 601 ASP A CA 1
ATOM 4406 C C . ASP A 1 601 ? 21.942 -2.153 -2.682 1.00 92.94 601 ASP A C 1
ATOM 4408 O O . ASP A 1 601 ? 22.182 -2.182 -3.890 1.00 92.94 601 ASP A O 1
ATOM 4412 N N . TRP A 1 602 ? 20.720 -1.864 -2.236 1.00 93.81 602 TRP A N 1
ATOM 4413 C CA . TRP A 1 602 ? 19.606 -1.560 -3.140 1.00 93.81 602 TRP A CA 1
ATOM 4414 C C . TRP A 1 602 ? 18.615 -0.564 -2.543 1.00 93.81 602 TRP A C 1
ATOM 4416 O O . TRP A 1 602 ? 18.477 -0.431 -1.325 1.00 93.81 602 TRP A O 1
ATOM 4426 N N . SER A 1 603 ? 17.904 0.142 -3.418 1.00 94.00 603 SER A N 1
ATOM 4427 C CA . SER A 1 603 ? 16.895 1.123 -3.033 1.00 94.00 603 SER A CA 1
ATOM 4428 C C . SER A 1 603 ? 15.709 1.145 -3.990 1.00 94.00 603 SER A C 1
ATOM 4430 O O . SER A 1 603 ? 15.822 0.807 -5.169 1.00 94.00 603 SER A O 1
ATOM 4432 N N . ILE A 1 604 ? 14.549 1.544 -3.471 1.00 94.31 604 ILE A N 1
ATOM 4433 C CA . ILE A 1 604 ? 13.327 1.756 -4.246 1.00 94.31 604 ILE A CA 1
ATOM 4434 C C . ILE A 1 604 ? 12.843 3.181 -4.025 1.00 94.31 604 ILE A C 1
ATOM 4436 O O . ILE A 1 604 ? 12.649 3.628 -2.891 1.00 94.31 604 ILE A O 1
ATOM 4440 N N . SER A 1 605 ? 12.616 3.878 -5.132 1.00 92.62 605 SER A N 1
ATOM 4441 C CA . SER A 1 605 ? 12.096 5.239 -5.171 1.00 92.62 605 SER A CA 1
ATOM 4442 C C . SER A 1 605 ? 10.864 5.336 -6.066 1.00 92.62 605 SER A C 1
ATOM 4444 O O . SER A 1 605 ? 10.714 4.588 -7.031 1.00 92.62 605 SER A O 1
ATOM 4446 N N . VAL A 1 606 ? 10.001 6.303 -5.770 1.00 91.75 606 VAL A N 1
ATOM 4447 C CA . VAL A 1 606 ? 8.887 6.718 -6.630 1.00 91.75 606 VAL A CA 1
ATOM 4448 C C . VAL A 1 606 ? 9.233 8.056 -7.266 1.00 91.75 606 VAL A C 1
ATOM 4450 O O . VAL A 1 606 ? 9.534 9.013 -6.551 1.00 91.75 606 VAL A O 1
ATOM 4453 N N . ALA A 1 607 ? 9.165 8.126 -8.593 1.00 84.50 607 ALA A N 1
ATOM 4454 C CA . ALA A 1 607 ? 9.241 9.372 -9.347 1.00 84.50 607 ALA A CA 1
ATOM 4455 C C . ALA A 1 607 ? 7.830 9.838 -9.725 1.00 84.50 607 ALA A C 1
ATOM 4457 O O . ALA A 1 607 ? 7.028 9.059 -10.248 1.00 84.50 607 ALA A O 1
ATOM 4458 N N . ASP A 1 608 ? 7.531 11.102 -9.431 1.00 73.31 608 ASP A N 1
ATOM 4459 C CA . ASP A 1 608 ? 6.270 11.757 -9.779 1.00 73.31 608 ASP A CA 1
ATOM 4460 C C . ASP A 1 608 ? 6.297 12.325 -11.212 1.00 73.31 608 ASP A C 1
ATOM 4462 O O . ASP A 1 608 ? 7.361 12.425 -11.829 1.00 73.31 608 ASP A O 1
ATOM 4466 N N . THR A 1 609 ? 5.136 12.732 -11.741 1.00 66.25 609 THR A N 1
ATOM 4467 C CA . THR A 1 609 ? 5.007 13.294 -13.109 1.00 66.25 609 THR A CA 1
ATOM 4468 C C . THR A 1 609 ? 5.923 14.493 -13.357 1.00 66.25 609 THR A C 1
ATOM 4470 O O . THR A 1 609 ? 6.393 14.713 -14.472 1.00 66.25 609 THR A O 1
ATOM 4473 N N . ASP A 1 610 ? 6.211 15.234 -12.290 1.00 63.78 610 ASP A N 1
ATOM 4474 C CA . ASP A 1 610 ? 6.955 16.492 -12.296 1.00 63.78 610 ASP A CA 1
ATOM 4475 C C . ASP A 1 610 ? 8.480 16.263 -12.173 1.00 63.78 610 ASP A C 1
ATOM 4477 O O . ASP A 1 610 ? 9.242 17.193 -11.916 1.00 63.78 610 ASP A O 1
ATOM 4481 N N . GLY A 1 611 ? 8.942 15.010 -12.294 1.00 61.91 611 GLY A N 1
ATOM 4482 C CA . GLY A 1 611 ? 10.352 14.605 -12.208 1.00 61.91 611 GLY A CA 1
ATOM 4483 C C . GLY A 1 611 ? 10.900 14.454 -10.782 1.00 61.91 611 GLY A C 1
ATOM 4484 O O . GLY A 1 611 ? 11.968 13.870 -10.587 1.00 61.91 611 GLY A O 1
ATOM 4485 N N . GLY A 1 612 ? 10.168 14.923 -9.768 1.00 74.50 612 GLY A N 1
ATOM 4486 C CA . GLY A 1 612 ? 10.534 14.761 -8.361 1.00 74.50 612 GLY A CA 1
ATOM 4487 C C . GLY A 1 612 ? 10.592 13.287 -7.951 1.00 74.50 612 GLY A C 1
ATOM 4488 O O . GLY A 1 612 ? 9.579 12.590 -7.985 1.00 74.50 612 GLY A O 1
ATOM 4489 N N . THR A 1 613 ? 11.771 12.819 -7.536 1.00 82.00 613 THR A N 1
ATOM 4490 C CA . THR A 1 613 ? 11.999 11.440 -7.073 1.00 82.00 613 THR A CA 1
ATOM 4491 C C . THR A 1 613 ? 12.078 11.386 -5.548 1.00 82.00 613 THR A C 1
ATOM 4493 O O . THR A 1 613 ? 12.730 12.220 -4.922 1.00 82.00 613 THR A O 1
ATOM 4496 N N . ARG A 1 614 ? 11.411 10.401 -4.940 1.00 87.56 614 ARG A N 1
ATOM 4497 C CA . ARG A 1 614 ? 11.332 10.196 -3.488 1.00 87.56 614 ARG A CA 1
ATOM 4498 C C . ARG A 1 614 ? 11.682 8.756 -3.129 1.00 87.56 614 ARG A C 1
ATOM 4500 O O . ARG A 1 614 ? 10.987 7.831 -3.548 1.00 87.56 614 ARG A O 1
ATOM 4507 N N . LEU A 1 615 ? 12.710 8.593 -2.300 1.00 89.50 615 LEU A N 1
ATOM 4508 C CA . LEU A 1 615 ? 13.084 7.320 -1.689 1.00 89.50 615 LEU A CA 1
ATOM 4509 C C . LEU A 1 615 ? 11.935 6.780 -0.816 1.00 89.50 615 LEU A C 1
ATOM 4511 O O . LEU A 1 615 ? 11.354 7.519 -0.017 1.00 89.50 615 LEU A O 1
ATOM 4515 N N . LEU A 1 616 ? 11.612 5.496 -0.979 1.00 88.38 616 LEU A N 1
ATOM 4516 C CA . LEU A 1 616 ? 10.684 4.754 -0.117 1.00 88.38 616 LEU A CA 1
ATOM 4517 C C . LEU A 1 616 ? 11.408 3.763 0.792 1.00 88.38 616 LEU A C 1
ATOM 4519 O O . LEU A 1 616 ? 10.979 3.548 1.922 1.00 88.38 616 LEU A O 1
ATOM 4523 N N . HIS A 1 617 ? 12.464 3.133 0.280 1.00 88.75 617 HIS A N 1
ATOM 4524 C CA . HIS A 1 617 ? 13.171 2.062 0.965 1.00 88.75 617 HIS A CA 1
ATOM 4525 C C . HIS A 1 617 ? 14.625 1.993 0.491 1.00 88.75 617 HIS A C 1
ATOM 4527 O O . HIS A 1 617 ? 14.887 2.106 -0.705 1.00 88.75 617 HIS A O 1
ATOM 4533 N N . GLU A 1 618 ? 15.549 1.753 1.413 1.00 90.50 618 GLU A N 1
ATOM 4534 C CA . GLU A 1 618 ? 16.952 1.433 1.150 1.00 90.50 618 GLU A CA 1
ATOM 4535 C C . GLU A 1 618 ? 17.337 0.266 2.064 1.00 90.50 618 GLU A C 1
ATOM 4537 O O . GLU A 1 618 ? 16.985 0.276 3.243 1.00 90.50 618 GLU A O 1
ATOM 4542 N N . THR A 1 619 ? 18.060 -0.723 1.541 1.00 87.25 619 THR A N 1
ATOM 4543 C CA . THR A 1 619 ? 18.675 -1.783 2.346 1.00 87.25 619 THR A CA 1
ATOM 4544 C C . THR A 1 619 ? 20.080 -2.072 1.827 1.00 87.25 619 THR A C 1
ATOM 4546 O O . THR A 1 619 ? 20.342 -2.066 0.624 1.00 87.25 619 THR A O 1
ATOM 4549 N N . ARG A 1 620 ? 21.002 -2.338 2.755 1.00 87.88 620 ARG A N 1
ATOM 4550 C CA . ARG A 1 620 ? 22.408 -2.642 2.469 1.00 87.88 620 ARG A CA 1
ATOM 4551 C C . ARG A 1 620 ? 22.728 -4.105 2.762 1.00 87.88 620 ARG A C 1
ATOM 4553 O O . ARG A 1 620 ? 22.081 -4.716 3.609 1.00 87.88 620 ARG A O 1
ATOM 4560 N N . ARG A 1 621 ? 23.740 -4.660 2.088 1.00 89.69 621 ARG A N 1
ATOM 4561 C CA . ARG A 1 621 ? 24.259 -6.028 2.291 1.00 89.69 621 ARG A CA 1
ATOM 4562 C C . ARG A 1 621 ? 23.173 -7.113 2.197 1.00 89.69 621 ARG A C 1
ATOM 4564 O O . ARG A 1 621 ? 23.139 -8.039 3.000 1.00 89.69 621 ARG A O 1
ATOM 4571 N N . THR A 1 622 ? 22.292 -7.012 1.204 1.00 89.88 622 THR A N 1
ATOM 4572 C CA . THR A 1 622 ? 21.337 -8.084 0.867 1.00 89.88 622 THR A CA 1
ATOM 4573 C C . THR A 1 622 ? 22.005 -9.106 -0.055 1.00 89.88 622 THR A C 1
ATOM 4575 O O . THR A 1 622 ? 22.698 -8.680 -0.981 1.00 89.88 622 THR A O 1
ATOM 4578 N N . PRO A 1 623 ? 21.826 -10.424 0.143 1.00 90.94 623 PRO A N 1
ATOM 4579 C CA . PRO A 1 623 ? 22.289 -11.426 -0.813 1.00 90.94 623 PRO A CA 1
ATOM 4580 C C . PRO A 1 623 ? 21.632 -11.244 -2.189 1.00 90.94 623 PRO A C 1
ATOM 4582 O O . PRO A 1 623 ? 20.429 -11.014 -2.290 1.00 90.94 623 PRO A O 1
ATOM 4585 N N . LEU A 1 624 ? 22.403 -11.398 -3.268 1.00 87.81 624 LEU A N 1
ATOM 4586 C CA . LEU A 1 624 ? 21.869 -11.377 -4.637 1.00 87.81 624 LEU A CA 1
ATOM 4587 C C . LEU A 1 624 ? 20.944 -12.576 -4.917 1.00 87.81 624 LEU A C 1
ATOM 4589 O O . LEU A 1 624 ? 19.995 -12.474 -5.696 1.00 87.81 624 LEU A O 1
ATOM 4593 N N . ALA A 1 625 ? 21.200 -13.715 -4.269 1.00 88.75 625 ALA A N 1
ATOM 4594 C CA . ALA A 1 625 ? 20.328 -14.882 -4.319 1.00 88.75 625 ALA A CA 1
ATOM 4595 C C . ALA A 1 625 ? 19.067 -14.644 -3.468 1.00 88.75 625 ALA A C 1
ATOM 4597 O O . ALA A 1 625 ? 19.164 -14.478 -2.256 1.00 88.75 625 ALA A O 1
ATOM 4598 N N . GLY A 1 626 ? 17.888 -14.651 -4.099 1.00 87.00 626 GLY A N 1
ATOM 4599 C CA . GLY A 1 626 ? 16.613 -14.351 -3.430 1.00 87.00 626 GLY A CA 1
ATOM 4600 C C . GLY A 1 626 ? 16.296 -12.855 -3.295 1.00 87.00 626 GLY A C 1
ATOM 4601 O O . GLY A 1 626 ? 15.398 -12.486 -2.538 1.00 87.00 626 GLY A O 1
ATOM 4602 N N . LEU A 1 627 ? 17.011 -11.979 -4.019 1.00 90.38 627 LEU A N 1
ATOM 4603 C CA . LEU A 1 627 ? 16.753 -10.532 -4.024 1.00 90.38 627 LEU A CA 1
ATOM 4604 C C . LEU A 1 627 ? 15.296 -10.192 -4.390 1.00 90.38 627 LEU A C 1
ATOM 4606 O O . LEU A 1 627 ? 14.732 -9.260 -3.825 1.00 90.38 627 LEU A O 1
ATOM 4610 N N . ASP A 1 628 ? 14.674 -10.976 -5.275 1.00 90.69 628 ASP A N 1
ATOM 4611 C CA . ASP A 1 628 ? 13.259 -10.870 -5.657 1.00 90.69 628 ASP A CA 1
ATOM 4612 C C . ASP A 1 628 ? 12.313 -10.903 -4.442 1.00 90.69 628 ASP A C 1
ATOM 4614 O O . ASP A 1 628 ? 11.397 -10.088 -4.332 1.00 90.69 628 ASP A O 1
ATOM 4618 N N . SER A 1 629 ? 12.595 -11.792 -3.490 1.00 86.31 629 SER A N 1
ATOM 4619 C CA . SER A 1 629 ? 11.848 -11.959 -2.243 1.00 86.31 629 SER A CA 1
ATOM 4620 C C . SER A 1 629 ? 12.077 -10.793 -1.275 1.00 86.31 629 SER A C 1
ATOM 4622 O O . SER A 1 629 ? 11.144 -10.366 -0.596 1.00 86.31 629 SER A O 1
ATOM 4624 N N . HIS A 1 630 ? 13.292 -10.234 -1.239 1.00 87.12 630 HIS A N 1
ATOM 4625 C CA . HIS A 1 630 ? 13.624 -9.069 -0.409 1.00 87.12 630 HIS A CA 1
ATOM 4626 C C . HIS A 1 630 ? 12.977 -7.770 -0.916 1.00 87.12 630 HIS A C 1
ATOM 4628 O O . HIS A 1 630 ? 12.500 -6.968 -0.112 1.00 87.12 630 HIS A O 1
ATOM 4634 N N . VAL A 1 631 ? 12.907 -7.562 -2.236 1.00 91.31 631 VAL A N 1
ATOM 4635 C CA . VAL A 1 631 ? 12.287 -6.354 -2.812 1.00 91.31 631 VAL A CA 1
ATOM 4636 C C . VAL A 1 631 ? 10.757 -6.419 -2.872 1.00 91.31 631 VAL A C 1
ATOM 4638 O O . VAL A 1 631 ? 10.122 -5.387 -3.081 1.00 91.31 631 VAL A O 1
ATOM 4641 N N . ALA A 1 632 ? 10.142 -7.597 -2.707 1.00 89.88 632 ALA A N 1
ATOM 4642 C CA . ALA A 1 632 ? 8.736 -7.823 -3.052 1.00 89.88 632 ALA A CA 1
ATOM 4643 C C . ALA A 1 632 ? 7.735 -6.921 -2.313 1.00 89.88 632 ALA A C 1
ATOM 4645 O O . ALA A 1 632 ? 6.879 -6.302 -2.952 1.00 89.88 632 ALA A O 1
ATOM 4646 N N . ALA A 1 633 ? 7.837 -6.806 -0.986 1.00 85.94 633 ALA A N 1
ATOM 4647 C CA . ALA A 1 633 ? 6.930 -5.955 -0.213 1.00 85.94 633 ALA A CA 1
ATOM 4648 C C . ALA A 1 633 ? 7.182 -4.448 -0.465 1.00 85.94 633 ALA A C 1
ATOM 4650 O O . ALA A 1 633 ? 6.219 -3.745 -0.785 1.00 85.94 633 ALA A O 1
ATOM 4651 N N . PRO A 1 634 ? 8.432 -3.938 -0.446 1.00 90.75 634 PRO A N 1
ATOM 4652 C CA . PRO A 1 634 ? 8.735 -2.563 -0.854 1.00 90.75 634 PRO A CA 1
ATOM 4653 C C . PRO A 1 634 ? 8.333 -2.195 -2.295 1.00 90.75 634 PRO A C 1
ATOM 4655 O O . PRO A 1 634 ? 7.823 -1.095 -2.505 1.00 90.75 634 PRO A O 1
ATOM 4658 N N . LEU A 1 635 ? 8.478 -3.092 -3.283 1.00 93.56 635 LEU A N 1
ATOM 4659 C CA . LEU A 1 635 ? 7.959 -2.869 -4.643 1.00 93.56 635 LEU A CA 1
ATOM 4660 C C . LEU A 1 635 ? 6.427 -2.834 -4.663 1.00 93.56 635 LEU A C 1
ATOM 4662 O O . LEU A 1 635 ? 5.852 -1.957 -5.299 1.00 93.56 635 LEU A O 1
ATOM 4666 N N . THR A 1 636 ? 5.759 -3.744 -3.947 1.00 91.81 636 THR A N 1
ATOM 4667 C CA . THR A 1 636 ? 4.287 -3.767 -3.849 1.00 91.81 636 THR A CA 1
ATOM 4668 C C . THR A 1 636 ? 3.750 -2.456 -3.265 1.00 91.81 636 THR A C 1
ATOM 4670 O O . THR A 1 636 ? 2.771 -1.905 -3.769 1.00 91.81 636 THR A O 1
ATOM 4673 N N . GLU A 1 637 ? 4.419 -1.908 -2.248 1.00 91.19 637 GLU A N 1
ATOM 4674 C CA . GLU A 1 637 ? 4.088 -0.598 -1.683 1.00 91.19 637 GLU A CA 1
ATOM 4675 C C . GLU A 1 637 ? 4.378 0.551 -2.663 1.00 91.19 637 GLU A C 1
ATOM 4677 O O . GLU A 1 637 ? 3.546 1.446 -2.814 1.00 91.19 637 GLU A O 1
ATOM 4682 N N . ALA A 1 638 ? 5.508 0.516 -3.376 1.00 93.62 638 ALA A N 1
ATOM 4683 C CA . ALA A 1 638 ? 5.844 1.517 -4.388 1.00 93.62 638 ALA A CA 1
ATOM 4684 C C . ALA A 1 638 ? 4.817 1.557 -5.530 1.00 93.62 638 ALA A C 1
ATOM 4686 O O . ALA A 1 638 ? 4.329 2.632 -5.879 1.00 93.62 638 ALA A O 1
ATOM 4687 N N . PHE A 1 639 ? 4.425 0.393 -6.056 1.00 93.75 639 PHE A N 1
ATOM 4688 C CA . PHE A 1 639 ? 3.371 0.281 -7.062 1.00 93.75 639 PHE A CA 1
ATOM 4689 C C . PHE A 1 639 ? 2.024 0.755 -6.518 1.00 93.75 639 PHE A C 1
ATOM 4691 O O . PHE A 1 639 ? 1.355 1.539 -7.180 1.00 93.75 639 PHE A O 1
ATOM 4698 N N . ARG A 1 640 ? 1.654 0.427 -5.273 1.00 91.19 640 ARG A N 1
ATOM 4699 C CA . ARG A 1 640 ? 0.423 0.953 -4.652 1.00 91.19 640 ARG A CA 1
ATOM 4700 C C . ARG A 1 640 ? 0.391 2.489 -4.573 1.00 91.19 640 ARG A C 1
ATOM 4702 O O . ARG A 1 640 ? -0.687 3.075 -4.647 1.00 91.19 640 ARG A O 1
ATOM 4709 N N . GLN A 1 641 ? 1.541 3.155 -4.440 1.00 92.06 641 GLN A N 1
ATOM 4710 C CA . GLN A 1 641 ? 1.634 4.624 -4.432 1.00 92.06 641 GLN A CA 1
ATOM 4711 C C . GLN A 1 641 ? 1.593 5.271 -5.836 1.00 92.06 641 GLN A C 1
ATOM 4713 O O . GLN A 1 641 ? 1.463 6.497 -5.921 1.00 92.06 641 GLN A O 1
ATOM 4718 N N . CYS A 1 642 ? 1.667 4.482 -6.917 1.00 91.56 642 CYS A N 1
ATOM 4719 C CA . CYS A 1 642 ? 1.748 4.962 -8.304 1.00 91.56 642 CYS A CA 1
ATOM 4720 C C . CYS A 1 642 ? 0.628 4.455 -9.228 1.00 91.56 642 CYS A C 1
ATOM 4722 O O . CYS A 1 642 ? 0.190 5.210 -10.093 1.00 91.56 642 CYS A O 1
ATOM 4724 N N . ASP A 1 643 ? 0.189 3.205 -9.065 1.00 91.19 643 ASP A N 1
ATOM 4725 C CA . ASP A 1 643 ? -0.785 2.527 -9.924 1.00 91.19 643 ASP A CA 1
ATOM 4726 C C . ASP A 1 643 ? -2.168 3.201 -9.841 1.00 91.19 643 ASP A C 1
ATOM 4728 O O . ASP A 1 643 ? -2.708 3.439 -8.755 1.00 91.19 643 ASP A O 1
ATOM 4732 N N . GLU A 1 644 ? -2.773 3.446 -11.005 1.00 87.44 644 GLU A N 1
ATOM 4733 C CA . GLU A 1 644 ? -4.168 3.881 -11.151 1.00 87.44 644 GLU A CA 1
ATOM 4734 C C . GLU A 1 644 ? -5.010 2.768 -11.815 1.00 87.44 644 GLU A C 1
ATOM 4736 O O . GLU A 1 644 ? -4.454 1.884 -12.477 1.00 87.44 644 GLU A O 1
ATOM 4741 N N . PRO A 1 645 ? -6.353 2.763 -11.683 1.00 84.19 645 PRO A N 1
ATOM 4742 C CA . PRO A 1 645 ? -7.203 1.726 -12.266 1.00 84.19 645 PRO A CA 1
ATOM 4743 C C . PRO A 1 645 ? -6.997 1.579 -13.781 1.00 84.19 645 PRO A C 1
ATOM 4745 O O . PRO A 1 645 ? -7.234 2.506 -14.553 1.00 84.19 645 PRO A O 1
ATOM 4748 N N . GLY A 1 646 ? -6.537 0.399 -14.208 1.00 83.38 646 GLY A N 1
ATOM 4749 C CA . GLY A 1 646 ? -6.217 0.107 -15.612 1.00 83.38 646 GLY A CA 1
ATOM 4750 C C . GLY A 1 646 ? -4.935 0.765 -16.143 1.00 83.38 646 GLY A C 1
ATOM 4751 O O . GLY A 1 646 ? -4.664 0.660 -17.335 1.00 83.38 646 GLY A O 1
ATOM 4752 N N . ARG A 1 647 ? -4.146 1.434 -15.290 1.00 86.06 647 ARG A N 1
ATOM 4753 C CA . ARG A 1 647 ? -2.894 2.123 -15.641 1.00 86.06 647 ARG A CA 1
ATOM 4754 C C . ARG A 1 647 ? -1.798 1.782 -14.616 1.00 86.06 647 ARG A C 1
ATOM 4756 O O . ARG A 1 647 ? -1.572 2.564 -13.689 1.00 86.06 647 ARG A O 1
ATOM 4763 N N . PRO A 1 648 ? -1.145 0.612 -14.744 1.00 90.81 648 PRO A N 1
ATOM 4764 C CA . PRO A 1 648 ? -0.049 0.230 -13.862 1.00 90.81 648 PRO A CA 1
ATOM 4765 C C . PRO A 1 648 ? 1.166 1.136 -14.088 1.00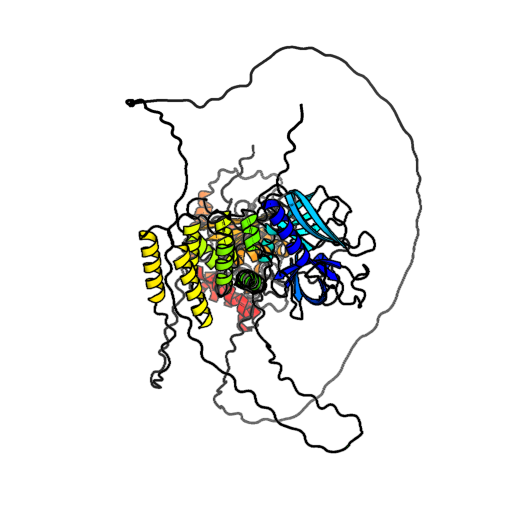 90.81 648 PRO A C 1
ATOM 4767 O O . PRO A 1 648 ? 1.452 1.549 -15.213 1.00 90.81 648 PRO A O 1
ATOM 4770 N N . ALA A 1 649 ? 1.896 1.436 -13.020 1.00 92.56 649 ALA A N 1
ATOM 4771 C CA . ALA A 1 649 ? 3.098 2.245 -13.070 1.00 92.56 649 ALA A CA 1
ATOM 4772 C C . ALA A 1 649 ? 4.269 1.472 -13.683 1.00 92.56 649 ALA A C 1
ATOM 4774 O O . ALA A 1 649 ? 4.499 0.297 -13.374 1.00 92.56 649 ALA A O 1
ATOM 4775 N N . LEU A 1 650 ? 5.035 2.173 -14.518 1.00 92.75 650 LEU A N 1
ATOM 4776 C CA . LEU A 1 650 ? 6.241 1.659 -15.154 1.00 92.75 650 LEU A CA 1
ATOM 4777 C C . LEU A 1 650 ? 7.336 1.400 -14.110 1.00 92.75 650 LEU A C 1
ATOM 4779 O O . LEU A 1 650 ? 7.567 2.229 -13.225 1.00 92.75 650 LEU A O 1
ATOM 4783 N N . LEU A 1 651 ? 8.039 0.273 -14.247 1.00 96.06 651 LEU A N 1
ATOM 4784 C CA . LEU A 1 651 ? 9.217 -0.063 -13.451 1.00 96.06 651 LEU A CA 1
ATOM 4785 C C . LEU A 1 651 ? 10.502 0.202 -14.247 1.00 96.06 651 LEU A C 1
ATOM 4787 O O . LEU A 1 651 ? 10.793 -0.486 -15.227 1.00 96.06 651 LEU A O 1
ATOM 4791 N N . HIS A 1 652 ? 11.312 1.144 -13.773 1.00 94.88 652 HIS A N 1
ATOM 4792 C CA . HIS A 1 652 ? 12.726 1.237 -14.119 1.00 94.88 652 HIS A CA 1
ATOM 4793 C C . HIS A 1 652 ? 13.546 0.347 -13.176 1.00 94.88 652 HIS A C 1
ATOM 4795 O O . HIS A 1 652 ? 13.380 0.399 -11.957 1.00 94.88 652 HIS A O 1
ATOM 4801 N N . VAL A 1 653 ? 14.467 -0.433 -13.739 1.00 96.94 653 VAL A N 1
ATOM 4802 C CA . VAL A 1 653 ? 15.373 -1.318 -13.002 1.00 96.94 653 VAL A CA 1
ATOM 4803 C C . VAL A 1 653 ? 16.812 -0.968 -13.366 1.00 96.94 653 VAL A C 1
ATOM 4805 O O . VAL A 1 653 ? 17.306 -1.367 -14.419 1.00 96.94 653 VAL A O 1
ATOM 4808 N N . ALA A 1 654 ? 17.486 -0.203 -12.511 1.00 95.69 654 ALA A N 1
ATOM 4809 C CA . ALA A 1 654 ? 18.901 0.102 -12.663 1.00 95.69 654 ALA A CA 1
ATOM 4810 C C . ALA A 1 654 ? 19.740 -1.011 -12.022 1.00 95.69 654 ALA A C 1
ATOM 4812 O O . ALA A 1 654 ? 19.764 -1.153 -10.799 1.00 95.69 654 ALA A O 1
ATOM 4813 N N . LEU A 1 655 ? 20.398 -1.813 -12.859 1.00 94.81 655 LEU A N 1
ATOM 4814 C CA . LEU A 1 655 ? 21.204 -2.967 -12.463 1.00 94.81 655 LEU A CA 1
ATOM 4815 C C . LEU A 1 655 ? 22.689 -2.713 -12.762 1.00 94.81 655 LEU A C 1
ATOM 4817 O O . LEU A 1 655 ? 22.988 -2.048 -13.756 1.00 94.81 655 LEU A O 1
ATOM 4821 N N . PRO A 1 656 ? 23.623 -3.285 -11.981 1.00 91.69 656 PRO A N 1
ATOM 4822 C CA . PRO A 1 656 ? 25.036 -3.301 -12.340 1.00 91.69 656 PRO A CA 1
ATOM 4823 C C . PRO A 1 656 ? 25.246 -4.013 -13.681 1.00 91.69 656 PRO A C 1
ATOM 4825 O O . PRO A 1 656 ? 24.498 -4.940 -14.001 1.00 91.69 656 PRO A O 1
ATOM 4828 N N . HIS A 1 657 ? 26.275 -3.650 -14.445 1.00 89.81 657 HIS A N 1
ATOM 4829 C CA . HIS A 1 657 ? 26.480 -4.135 -15.815 1.00 89.81 657 HIS A CA 1
ATOM 4830 C C . HIS A 1 657 ? 26.509 -5.670 -15.930 1.00 89.81 657 HIS A C 1
ATOM 4832 O O . HIS A 1 657 ? 25.894 -6.244 -16.830 1.00 89.81 657 HIS A O 1
ATOM 4838 N N . LEU A 1 658 ? 27.131 -6.346 -14.957 1.00 86.00 658 LEU A N 1
ATOM 4839 C CA . LEU A 1 658 ? 27.181 -7.813 -14.855 1.00 86.00 658 LEU A CA 1
ATOM 4840 C C . LEU A 1 658 ? 25.813 -8.469 -14.573 1.00 86.00 658 LEU A C 1
ATOM 4842 O O . LEU A 1 658 ? 25.653 -9.671 -14.773 1.00 86.00 658 LEU A O 1
ATOM 4846 N N . LEU A 1 659 ? 24.831 -7.699 -14.097 1.00 89.94 659 LEU A N 1
ATOM 4847 C CA . LEU A 1 659 ? 23.493 -8.158 -13.718 1.00 89.94 659 LEU A CA 1
ATOM 4848 C C . LEU A 1 659 ? 22.393 -7.709 -14.694 1.00 89.94 659 LEU A C 1
ATOM 4850 O O . LEU A 1 659 ? 21.254 -8.138 -14.528 1.00 89.94 659 LEU A O 1
ATOM 4854 N N . LEU A 1 660 ? 22.696 -6.927 -15.739 1.00 91.44 660 LEU A N 1
ATOM 4855 C CA . LEU A 1 660 ? 21.716 -6.456 -16.741 1.00 91.44 660 LEU A CA 1
ATOM 4856 C C . LEU A 1 660 ? 20.896 -7.586 -17.395 1.00 91.44 660 LEU A C 1
ATOM 4858 O O . LEU A 1 660 ? 19.758 -7.372 -17.808 1.00 91.44 660 LEU A O 1
ATOM 4862 N N . GLY A 1 661 ? 21.448 -8.802 -17.470 1.00 88.19 661 GLY A N 1
ATOM 4863 C CA . GLY A 1 661 ? 20.747 -9.982 -17.985 1.00 88.19 661 GLY A CA 1
ATOM 4864 C C . GLY A 1 661 ? 19.621 -10.519 -17.084 1.00 88.19 661 GLY A C 1
ATOM 4865 O O . GLY A 1 661 ? 18.829 -11.343 -17.547 1.00 88.19 661 GLY A O 1
ATOM 4866 N N . THR A 1 662 ? 19.522 -10.071 -15.825 1.00 91.38 662 THR A N 1
ATOM 4867 C CA . THR A 1 662 ? 18.580 -10.589 -14.813 1.00 91.38 662 THR A CA 1
ATOM 4868 C C . THR A 1 662 ? 17.130 -10.526 -15.294 1.00 91.38 662 THR A C 1
ATOM 4870 O O . THR A 1 662 ? 16.689 -9.533 -15.875 1.00 91.38 662 THR A O 1
ATOM 4873 N N . ALA A 1 663 ? 16.369 -11.593 -15.050 1.00 93.12 663 ALA A N 1
ATOM 4874 C CA . ALA A 1 663 ? 14.971 -11.726 -15.458 1.00 93.12 663 ALA A CA 1
ATOM 4875 C C . ALA A 1 663 ? 13.999 -11.064 -14.464 1.00 93.12 663 ALA A C 1
ATOM 4877 O O . ALA A 1 663 ? 13.132 -11.721 -13.898 1.00 93.12 663 ALA A O 1
ATOM 4878 N N . VAL A 1 664 ? 14.146 -9.755 -14.241 1.00 95.06 664 VAL A N 1
ATOM 4879 C CA . VAL A 1 664 ? 13.278 -8.986 -13.322 1.00 95.06 664 VAL A CA 1
ATOM 4880 C C . VAL A 1 664 ? 11.824 -8.938 -13.808 1.00 95.06 664 VAL A C 1
ATOM 4882 O O . VAL A 1 664 ? 10.892 -8.916 -13.017 1.00 95.06 664 VAL A O 1
ATOM 4885 N N . ASP A 1 665 ? 11.616 -9.017 -15.118 1.00 95.38 665 ASP A N 1
ATOM 4886 C CA . ASP A 1 665 ? 10.320 -9.215 -15.764 1.00 95.38 665 ASP A CA 1
ATOM 4887 C C . ASP A 1 665 ? 9.685 -10.599 -15.507 1.00 95.38 665 ASP A C 1
ATOM 4889 O O . ASP A 1 665 ? 8.460 -10.691 -15.573 1.00 95.38 665 ASP A O 1
ATOM 4893 N N . ASP A 1 666 ? 10.465 -11.631 -15.149 1.00 94.06 666 ASP A N 1
ATOM 4894 C CA . ASP A 1 666 ? 9.952 -12.949 -14.724 1.00 94.06 666 ASP A CA 1
ATOM 4895 C C . ASP A 1 666 ? 9.589 -12.989 -13.215 1.00 94.06 666 ASP A C 1
ATOM 4897 O O . ASP A 1 666 ? 8.905 -13.921 -12.779 1.00 94.06 666 ASP A O 1
ATOM 4901 N N . TRP A 1 667 ? 10.030 -12.012 -12.402 1.00 94.69 667 TRP A N 1
ATOM 4902 C CA . TRP A 1 667 ? 9.797 -11.986 -10.946 1.00 94.69 667 TRP A CA 1
ATOM 4903 C C . TRP A 1 667 ? 8.307 -11.875 -10.595 1.00 94.69 667 TRP A C 1
ATOM 4905 O O . TRP A 1 667 ? 7.546 -11.186 -11.275 1.00 94.69 667 TRP A O 1
ATOM 4915 N N . ARG A 1 668 ? 7.891 -12.505 -9.489 1.00 92.56 668 ARG A N 1
ATOM 4916 C CA . ARG A 1 668 ? 6.506 -12.495 -8.987 1.00 92.56 668 ARG A CA 1
ATOM 4917 C C . ARG A 1 668 ? 6.479 -11.992 -7.549 1.00 92.56 668 ARG A C 1
ATOM 4919 O O . ARG A 1 668 ? 6.971 -12.669 -6.656 1.00 92.56 668 ARG A O 1
ATOM 4926 N N . LEU A 1 669 ? 5.872 -10.827 -7.313 1.00 88.25 669 LEU A N 1
ATOM 4927 C CA . LEU A 1 669 ? 5.825 -10.229 -5.966 1.00 88.25 669 LEU A CA 1
ATOM 4928 C C . LEU A 1 669 ? 4.830 -10.924 -5.024 1.00 88.25 669 LEU A C 1
ATOM 4930 O O . LEU A 1 669 ? 4.877 -10.744 -3.810 1.00 88.25 669 LEU A O 1
ATOM 4934 N N . ARG A 1 670 ? 3.905 -11.700 -5.595 1.00 79.62 670 ARG A N 1
ATOM 4935 C CA . ARG A 1 670 ? 2.898 -12.506 -4.900 1.00 79.62 670 ARG A CA 1
ATOM 4936 C C . ARG A 1 670 ? 3.031 -13.936 -5.403 1.00 79.62 670 ARG A C 1
ATOM 4938 O O . ARG A 1 670 ? 3.211 -14.134 -6.604 1.00 79.62 670 ARG A O 1
ATOM 4945 N N . ARG A 1 671 ? 2.883 -14.925 -4.518 1.00 73.19 671 ARG A N 1
ATOM 4946 C CA . ARG A 1 671 ? 3.012 -16.356 -4.853 1.00 73.19 671 ARG A CA 1
ATOM 4947 C C . ARG A 1 671 ? 2.124 -16.778 -6.029 1.00 73.19 671 ARG A C 1
ATOM 4949 O O . ARG A 1 671 ? 2.603 -17.438 -6.946 1.00 73.19 671 ARG A O 1
ATOM 4956 N N . ASP A 1 672 ? 0.875 -16.318 -6.016 1.00 77.06 672 ASP A N 1
ATOM 4957 C CA . ASP A 1 672 ? -0.126 -16.591 -7.054 1.00 77.06 672 ASP A CA 1
ATOM 4958 C C . ASP A 1 672 ? -0.274 -15.416 -8.049 1.00 77.06 672 ASP A C 1
ATOM 4960 O O . ASP A 1 672 ? -1.215 -15.362 -8.840 1.00 77.06 672 ASP A O 1
ATOM 4964 N N . GLY A 1 673 ? 0.649 -14.446 -8.007 1.00 83.06 673 GLY A N 1
ATOM 4965 C CA . GLY A 1 673 ? 0.709 -13.317 -8.935 1.00 83.06 673 GLY A CA 1
ATOM 4966 C C . GLY A 1 673 ? 1.316 -13.697 -10.286 1.00 83.06 673 GLY A C 1
ATOM 4967 O O . GLY A 1 673 ? 2.022 -14.702 -10.416 1.00 83.06 673 GLY A O 1
ATOM 4968 N N . VAL A 1 674 ? 1.062 -12.878 -11.306 1.00 91.62 674 VAL A N 1
ATOM 4969 C CA . VAL A 1 674 ? 1.711 -13.008 -12.623 1.00 91.62 674 VAL A CA 1
ATOM 4970 C C . VAL A 1 674 ? 3.100 -12.340 -12.602 1.00 91.62 674 VAL A C 1
ATOM 4972 O O . VAL A 1 674 ? 3.406 -11.610 -11.658 1.00 91.62 674 VAL A O 1
ATOM 4975 N N . PRO A 1 675 ? 3.983 -12.604 -13.583 1.00 95.12 675 PRO A N 1
ATOM 4976 C CA . PRO A 1 675 ? 5.293 -11.956 -13.637 1.00 95.12 675 PRO A CA 1
ATOM 4977 C C . PRO A 1 675 ? 5.195 -10.431 -13.787 1.00 95.12 675 PRO A C 1
ATOM 4979 O O . PRO A 1 675 ? 4.289 -9.931 -14.456 1.00 95.12 675 PRO A O 1
ATOM 4982 N N . LEU A 1 676 ? 6.154 -9.683 -13.233 1.00 95.62 676 LEU A N 1
ATOM 4983 C CA . LEU A 1 676 ? 6.187 -8.216 -13.310 1.00 95.62 676 LEU A CA 1
ATOM 4984 C C . LEU A 1 676 ? 6.071 -7.702 -14.749 1.00 95.62 676 LEU A C 1
ATOM 4986 O O . LEU A 1 676 ? 5.306 -6.778 -15.006 1.00 95.62 676 LEU A O 1
ATOM 4990 N N . GLY A 1 677 ? 6.767 -8.330 -15.700 1.00 94.81 677 GLY A N 1
ATOM 4991 C CA . GLY A 1 677 ? 6.720 -7.953 -17.114 1.00 94.81 677 GLY A CA 1
ATOM 4992 C C . GLY A 1 677 ? 5.382 -8.225 -17.811 1.00 94.81 677 GLY A C 1
ATOM 4993 O O . GLY A 1 677 ? 5.214 -7.805 -18.952 1.00 94.81 677 GLY A O 1
ATOM 4994 N N . VAL A 1 678 ? 4.450 -8.919 -17.151 1.00 95.19 678 VAL A N 1
ATOM 4995 C CA . VAL A 1 678 ? 3.058 -9.127 -17.583 1.00 95.19 678 VAL A CA 1
ATOM 4996 C C . VAL A 1 678 ? 2.135 -8.109 -16.907 1.00 95.19 678 VAL A C 1
ATOM 4998 O O . VAL A 1 678 ? 1.236 -7.576 -17.556 1.00 95.19 678 VAL A O 1
ATOM 5001 N N . GLU A 1 679 ? 2.363 -7.784 -15.629 1.00 93.31 679 GLU A N 1
ATOM 5002 C CA . GLU A 1 679 ? 1.594 -6.741 -14.935 1.00 93.31 679 GLU A CA 1
ATOM 5003 C C . GLU A 1 679 ? 1.811 -5.351 -15.543 1.00 93.31 679 GLU A C 1
ATOM 5005 O O . GLU A 1 679 ? 0.850 -4.604 -15.717 1.00 93.31 679 GLU A O 1
ATOM 5010 N N . ARG A 1 680 ? 3.066 -4.997 -15.851 1.00 94.12 680 ARG A N 1
ATOM 5011 C CA . ARG A 1 680 ? 3.481 -3.618 -16.144 1.00 94.12 680 ARG A CA 1
ATOM 5012 C C . ARG A 1 680 ? 4.692 -3.541 -17.088 1.00 94.12 680 ARG A C 1
ATOM 5014 O O . ARG A 1 680 ? 5.451 -4.509 -17.188 1.00 94.12 680 ARG A O 1
ATOM 5021 N N . PRO A 1 681 ? 4.942 -2.391 -17.740 1.00 94.88 681 PRO A N 1
ATOM 5022 C CA . PRO A 1 681 ? 6.202 -2.146 -18.434 1.00 94.88 681 PRO A CA 1
ATOM 5023 C C . PRO A 1 681 ? 7.396 -2.220 -17.467 1.00 94.88 681 PRO A C 1
ATOM 5025 O O . PRO A 1 681 ? 7.413 -1.559 -16.427 1.00 94.88 681 PRO A O 1
ATOM 5028 N N . VAL A 1 682 ? 8.406 -3.018 -17.827 1.00 96.62 682 VAL A N 1
ATOM 5029 C CA . VAL A 1 682 ? 9.659 -3.199 -17.071 1.00 96.62 682 VAL A CA 1
ATOM 5030 C C . VAL A 1 682 ? 10.838 -2.886 -17.988 1.00 96.62 682 VAL A C 1
ATOM 5032 O O . VAL A 1 682 ? 11.024 -3.578 -18.996 1.00 96.62 682 VAL A O 1
ATOM 5035 N N . LEU A 1 683 ? 11.613 -1.860 -17.621 1.00 95.12 683 LEU A N 1
ATOM 5036 C CA . LEU A 1 683 ? 12.734 -1.296 -18.377 1.00 95.12 683 LEU A CA 1
ATOM 5037 C C . LEU A 1 683 ? 14.055 -1.454 -17.623 1.00 95.12 683 LEU A C 1
ATOM 5039 O O . LEU A 1 683 ? 14.172 -1.022 -16.477 1.00 95.12 683 LEU A O 1
ATOM 5043 N N . VAL A 1 684 ? 15.069 -2.009 -18.285 1.00 96.06 684 VAL A N 1
ATOM 5044 C CA . VAL A 1 684 ? 16.419 -2.158 -17.723 1.00 96.06 684 VAL A CA 1
ATOM 5045 C C . VAL A 1 684 ? 17.232 -0.877 -17.947 1.00 96.06 684 VAL A C 1
ATOM 5047 O O . VAL A 1 684 ? 17.112 -0.228 -18.988 1.00 96.06 684 VAL A O 1
ATOM 5050 N N . ARG A 1 685 ? 18.081 -0.522 -16.979 1.00 94.56 685 ARG A N 1
ATOM 5051 C CA . ARG A 1 685 ? 19.098 0.542 -17.028 1.00 94.56 685 ARG A CA 1
ATOM 5052 C C . ARG A 1 685 ? 20.394 0.047 -16.378 1.00 94.56 685 ARG A C 1
ATOM 5054 O O . ARG A 1 685 ? 20.352 -0.906 -15.605 1.00 94.56 685 ARG A O 1
ATOM 5061 N N . CYS A 1 686 ? 21.520 0.709 -16.642 1.00 92.88 686 CYS A N 1
ATOM 5062 C CA . CYS A 1 686 ? 22.784 0.427 -15.951 1.00 92.88 686 CYS A CA 1
ATOM 5063 C C . CYS A 1 686 ? 22.950 1.362 -14.747 1.00 92.88 686 CYS A C 1
ATOM 5065 O O . CYS A 1 686 ? 22.790 2.570 -14.912 1.00 92.88 686 CYS A O 1
ATOM 5067 N N . SER A 1 687 ? 23.260 0.834 -13.560 1.00 91.31 687 SER A N 1
ATOM 5068 C CA . SER A 1 687 ? 23.520 1.644 -12.354 1.00 91.31 687 SER A CA 1
ATOM 5069 C C . SER A 1 687 ? 24.985 2.061 -12.189 1.00 91.31 687 SER A C 1
ATOM 5071 O O . SER A 1 687 ? 25.264 3.028 -11.492 1.00 91.31 687 SER A O 1
ATOM 5073 N N . ASP A 1 688 ? 25.905 1.365 -12.855 1.00 88.44 688 ASP A N 1
ATOM 5074 C CA . ASP A 1 688 ? 27.363 1.525 -12.782 1.00 88.44 688 ASP A CA 1
ATOM 5075 C C . ASP A 1 688 ? 27.991 1.810 -14.165 1.00 88.44 688 ASP A C 1
ATOM 5077 O O . ASP A 1 688 ? 29.130 1.426 -14.432 1.00 88.44 688 ASP A O 1
ATOM 5081 N N . ARG A 1 689 ? 27.245 2.490 -15.056 1.00 85.06 689 ARG A N 1
ATOM 5082 C CA . ARG A 1 689 ? 27.684 2.871 -16.420 1.00 85.06 689 ARG A CA 1
ATOM 5083 C C . ARG A 1 689 ? 29.062 3.544 -16.415 1.00 85.06 689 ARG A C 1
ATOM 5085 O O . ARG A 1 689 ? 29.896 3.238 -17.259 1.00 85.06 689 ARG A O 1
ATOM 5092 N N . ASP A 1 690 ? 29.296 4.405 -15.434 1.00 79.75 690 ASP A N 1
ATOM 5093 C CA . ASP A 1 690 ? 30.499 5.235 -15.323 1.00 79.75 690 ASP A CA 1
ATOM 5094 C C . ASP A 1 690 ? 31.687 4.463 -14.694 1.00 79.75 690 ASP A C 1
ATOM 5096 O O . ASP A 1 690 ? 32.743 5.027 -14.431 1.00 79.75 690 ASP A O 1
ATOM 5100 N N . GLN A 1 691 ? 31.507 3.159 -14.436 1.00 79.81 691 GLN A N 1
ATOM 5101 C CA . GLN A 1 691 ? 32.491 2.229 -13.862 1.00 79.81 691 GLN A CA 1
ATOM 5102 C C . GLN A 1 691 ? 32.720 0.996 -14.762 1.00 79.81 691 GLN A C 1
ATOM 5104 O O . GLN A 1 691 ? 33.249 -0.024 -14.310 1.00 79.81 691 GLN A O 1
ATOM 5109 N N . LEU A 1 692 ? 32.298 1.052 -16.033 1.00 81.12 692 LEU A N 1
ATOM 5110 C CA . LEU A 1 692 ? 32.498 -0.034 -16.997 1.00 81.12 692 LEU A CA 1
ATOM 5111 C C . LEU A 1 692 ? 34.010 -0.268 -17.233 1.00 81.12 692 LEU A C 1
ATOM 5113 O O . LEU A 1 692 ? 34.699 0.666 -17.641 1.00 81.12 692 LEU A O 1
ATOM 5117 N N . PRO A 1 693 ? 34.544 -1.494 -17.049 1.00 70.81 693 PRO A N 1
ATOM 5118 C CA . PRO A 1 693 ? 35.982 -1.768 -17.155 1.00 70.81 693 PRO A CA 1
ATOM 5119 C C . PRO A 1 693 ? 36.465 -1.767 -18.612 1.00 70.81 693 PRO A C 1
ATOM 5121 O O . PRO A 1 693 ? 35.803 -2.340 -19.486 1.00 70.81 693 PRO A O 1
ATOM 5124 N N . ASP A 1 694 ? 37.576 -1.084 -18.894 1.00 65.75 694 ASP A N 1
ATOM 5125 C CA . ASP A 1 694 ? 38.108 -0.900 -20.253 1.00 65.75 694 ASP A CA 1
ATOM 5126 C C . ASP A 1 694 ? 38.449 -2.218 -20.958 1.00 65.75 694 ASP A C 1
ATOM 5128 O O . ASP A 1 694 ? 38.936 -3.166 -20.346 1.00 65.75 694 ASP A O 1
ATOM 5132 N N . GLU A 1 695 ? 38.246 -2.266 -22.280 1.00 60.28 695 GLU A N 1
ATOM 5133 C CA . GLU A 1 695 ? 38.549 -3.460 -23.092 1.00 60.28 695 GLU A CA 1
ATOM 5134 C C . GLU A 1 695 ? 40.056 -3.661 -23.358 1.00 60.28 695 GLU A C 1
ATOM 5136 O O . GLU A 1 695 ? 40.442 -4.623 -24.016 1.00 60.28 695 GLU A O 1
ATOM 5141 N N . ALA A 1 696 ? 40.913 -2.747 -22.889 1.00 51.84 696 ALA A N 1
ATOM 5142 C CA . ALA A 1 696 ? 42.346 -2.712 -23.196 1.00 51.84 696 ALA A CA 1
ATOM 5143 C C . ALA A 1 696 ? 43.253 -3.228 -22.058 1.00 51.84 696 ALA A C 1
ATOM 5145 O O . ALA A 1 696 ? 44.473 -3.271 -22.220 1.00 51.84 696 ALA A O 1
ATOM 5146 N N . THR A 1 697 ? 42.689 -3.595 -20.903 1.00 48.88 697 THR A N 1
ATOM 5147 C CA . THR A 1 697 ? 43.441 -3.723 -19.637 1.00 48.88 697 THR A CA 1
ATOM 5148 C C . THR A 1 697 ? 43.935 -5.140 -19.313 1.00 48.88 697 THR A C 1
ATOM 5150 O O . THR A 1 697 ? 44.488 -5.357 -18.235 1.00 48.88 697 THR A O 1
ATOM 5153 N N . ASP A 1 698 ? 43.806 -6.100 -20.235 1.00 42.03 698 ASP A N 1
ATOM 5154 C CA . ASP A 1 698 ? 44.312 -7.480 -20.094 1.00 42.03 698 ASP A CA 1
ATOM 5155 C C . ASP A 1 698 ? 45.848 -7.569 -20.267 1.00 42.03 698 ASP A C 1
ATOM 5157 O O . ASP A 1 698 ? 46.389 -8.310 -21.090 1.00 42.03 698 ASP A O 1
ATOM 5161 N N . GLY A 1 699 ? 46.581 -6.790 -19.465 1.00 37.44 699 GLY A N 1
ATOM 5162 C CA . GLY A 1 699 ? 48.040 -6.720 -19.455 1.00 37.44 699 GLY A CA 1
ATOM 5163 C C . GLY A 1 699 ? 48.597 -6.537 -18.036 1.00 37.44 699 GLY A C 1
ATOM 5164 O O . GLY A 1 699 ? 48.352 -5.495 -17.421 1.00 37.44 699 GLY A O 1
ATOM 5165 N N . PRO A 1 700 ? 49.378 -7.493 -17.489 1.00 31.00 700 PRO A N 1
ATOM 5166 C CA . PRO A 1 700 ? 49.902 -7.404 -16.126 1.00 31.00 700 PRO A CA 1
ATOM 5167 C C . PRO A 1 700 ? 50.968 -6.301 -16.014 1.00 31.00 700 PRO A C 1
ATOM 5169 O O . PRO A 1 700 ? 52.142 -6.517 -16.309 1.00 31.00 700 PRO A O 1
ATOM 5172 N N . GLY A 1 701 ? 50.544 -5.113 -15.578 1.00 40.00 701 GLY A N 1
ATOM 5173 C CA . GLY A 1 701 ? 51.390 -3.922 -15.442 1.00 40.00 701 GLY A CA 1
ATOM 5174 C C . GLY A 1 701 ? 50.823 -2.646 -16.074 1.00 40.00 701 GLY A C 1
ATOM 5175 O O . GLY A 1 701 ? 51.466 -1.601 -15.969 1.00 40.00 701 GLY A O 1
ATOM 5176 N N . ALA A 1 702 ? 49.644 -2.698 -16.704 1.00 37.12 702 ALA A N 1
ATOM 5177 C CA . ALA A 1 702 ? 48.937 -1.496 -17.135 1.00 37.12 702 ALA A CA 1
ATOM 5178 C C . ALA A 1 702 ? 48.532 -0.645 -15.916 1.00 37.12 702 ALA A C 1
ATOM 5180 O O . ALA A 1 702 ? 47.785 -1.094 -15.047 1.00 37.12 702 ALA A O 1
ATOM 5181 N N . TRP A 1 703 ? 49.033 0.590 -15.853 1.00 37.91 703 TRP A N 1
ATOM 5182 C CA . TRP A 1 703 ? 48.470 1.617 -14.974 1.00 37.91 703 TRP A CA 1
ATOM 5183 C C . TRP A 1 703 ? 47.168 2.133 -15.606 1.00 37.91 703 TRP A C 1
ATOM 5185 O O . TRP A 1 703 ? 47.087 2.149 -16.837 1.00 37.91 703 TRP A O 1
ATOM 5195 N N . PRO A 1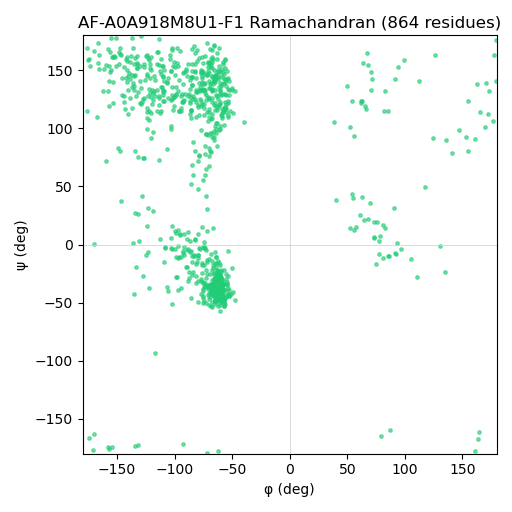 704 ? 46.167 2.569 -14.817 1.00 40.47 704 PRO A N 1
ATOM 5196 C CA . PRO A 1 704 ? 44.962 3.181 -15.370 1.00 40.47 704 PRO A CA 1
ATOM 5197 C C . PRO A 1 704 ? 45.309 4.350 -16.297 1.00 40.47 704 PRO A C 1
ATOM 5199 O O . PRO A 1 704 ? 46.238 5.114 -16.008 1.00 40.47 704 PRO A O 1
ATOM 5202 N N . ALA A 1 705 ? 44.550 4.506 -17.384 1.00 38.81 705 ALA A N 1
ATOM 5203 C CA . ALA A 1 705 ? 44.611 5.717 -18.193 1.00 38.81 705 ALA A CA 1
ATOM 5204 C C . ALA A 1 705 ? 44.368 6.941 -17.291 1.00 38.81 705 ALA A C 1
ATOM 5206 O O . ALA A 1 705 ? 43.602 6.881 -16.325 1.00 38.81 705 ALA A O 1
ATOM 5207 N N . ALA A 1 706 ? 45.078 8.039 -17.553 1.00 36.66 706 ALA A N 1
ATOM 5208 C CA . ALA A 1 706 ? 45.018 9.204 -16.680 1.00 36.66 706 ALA A CA 1
ATOM 5209 C C . ALA A 1 706 ? 43.588 9.773 -16.671 1.00 36.66 706 ALA A C 1
ATOM 5211 O O . ALA A 1 706 ? 43.039 10.051 -17.733 1.00 36.66 706 ALA A O 1
ATOM 5212 N N . ALA A 1 707 ? 43.009 9.960 -15.480 1.00 39.94 707 ALA A N 1
ATOM 5213 C CA . ALA A 1 707 ? 41.592 10.288 -15.257 1.00 39.94 707 ALA A CA 1
ATOM 5214 C C . ALA A 1 707 ? 41.193 11.737 -15.637 1.00 39.94 707 ALA A C 1
ATOM 5216 O O . ALA A 1 707 ? 40.473 12.408 -14.900 1.00 39.94 707 ALA A O 1
ATOM 5217 N N . TRP A 1 708 ? 41.705 12.226 -16.767 1.00 37.22 708 TRP A N 1
ATOM 5218 C CA . TRP A 1 708 ? 41.604 13.602 -17.256 1.00 37.22 708 TRP A CA 1
ATOM 5219 C C . TRP A 1 708 ? 41.286 13.692 -18.761 1.00 37.22 708 TRP A C 1
ATOM 5221 O O . TRP A 1 708 ? 41.212 14.801 -19.288 1.00 37.22 708 TRP A O 1
ATOM 5231 N N . GLU A 1 709 ? 41.101 12.567 -19.462 1.00 39.41 709 GLU A N 1
ATOM 5232 C CA . GLU A 1 709 ? 40.438 12.581 -20.775 1.00 39.41 709 GLU A CA 1
ATOM 5233 C C . GLU A 1 709 ? 38.940 12.894 -20.581 1.00 39.41 709 GLU A C 1
ATOM 5235 O O . GLU A 1 709 ? 38.333 12.526 -19.572 1.00 39.41 709 GLU A O 1
ATOM 5240 N N . SER A 1 710 ? 38.360 13.692 -21.480 1.00 40.72 710 SER A N 1
ATOM 5241 C CA . SER A 1 710 ? 37.130 14.438 -21.195 1.00 40.72 710 SER A CA 1
ATOM 5242 C C . SER A 1 710 ? 35.852 13.607 -21.333 1.00 40.72 710 SER A C 1
ATOM 5244 O O . SER A 1 710 ? 35.381 13.354 -22.442 1.00 40.72 710 SER A O 1
ATOM 5246 N N . TYR A 1 711 ? 35.222 13.317 -20.189 1.00 47.41 711 TYR A N 1
ATOM 5247 C CA . TYR A 1 711 ? 33.880 12.721 -20.055 1.00 47.41 711 TYR A CA 1
ATOM 5248 C C . TYR A 1 711 ? 32.774 13.411 -20.890 1.00 47.41 711 TYR A C 1
ATOM 5250 O O . TYR A 1 711 ? 31.735 12.802 -21.154 1.00 47.41 711 TYR A O 1
ATOM 5258 N N . ASP A 1 712 ? 32.977 14.666 -21.311 1.00 50.00 712 ASP A N 1
ATOM 5259 C CA . ASP A 1 712 ? 32.028 15.443 -22.119 1.00 50.00 712 ASP A CA 1
ATOM 5260 C C . ASP A 1 712 ? 31.684 14.793 -23.475 1.00 50.00 712 ASP A C 1
ATOM 5262 O O . ASP A 1 712 ? 30.534 14.889 -23.917 1.00 50.00 712 ASP A O 1
ATOM 5266 N N . ASP A 1 713 ? 32.641 14.122 -24.130 1.00 58.25 713 ASP A N 1
ATOM 5267 C CA . ASP A 1 713 ? 32.439 13.591 -25.486 1.00 58.25 713 ASP A CA 1
ATOM 5268 C C . ASP A 1 713 ? 31.556 12.331 -25.497 1.00 58.25 713 ASP A C 1
ATOM 5270 O O . ASP A 1 713 ? 30.597 12.273 -26.269 1.00 58.25 713 ASP A O 1
ATOM 5274 N N . GLU A 1 714 ? 31.785 11.345 -24.618 1.00 62.59 714 GLU A N 1
ATOM 5275 C CA . GLU A 1 714 ? 30.999 10.094 -24.620 1.00 62.59 714 GLU A CA 1
ATOM 5276 C C . GLU A 1 714 ? 29.528 10.317 -24.229 1.00 62.59 714 GLU A C 1
ATOM 5278 O O . GLU A 1 714 ? 28.608 9.782 -24.860 1.00 62.59 714 GLU A O 1
ATOM 5283 N N . ASP A 1 715 ? 29.270 11.150 -23.215 1.00 72.25 715 ASP A N 1
ATOM 5284 C CA . ASP A 1 715 ? 27.900 11.490 -22.806 1.00 72.25 715 ASP A CA 1
ATOM 5285 C C . ASP A 1 715 ? 27.261 12.501 -23.795 1.00 72.25 715 ASP A C 1
ATOM 5287 O O . ASP A 1 715 ? 26.032 12.610 -23.898 1.00 72.25 715 ASP A O 1
ATOM 5291 N N . GLY A 1 716 ? 28.082 13.183 -24.607 1.00 78.50 716 GLY A N 1
ATOM 5292 C CA . GLY A 1 716 ? 27.692 13.927 -25.806 1.00 78.50 716 GLY A CA 1
ATOM 5293 C C . GLY A 1 716 ? 27.211 13.021 -26.947 1.00 78.50 716 GLY A C 1
ATOM 5294 O O . GLY A 1 716 ? 26.088 13.204 -27.436 1.00 78.50 716 GLY A O 1
ATOM 5295 N N . GLU A 1 717 ? 28.004 12.012 -27.328 1.00 81.25 717 GLU A N 1
ATOM 5296 C CA . GLU A 1 717 ? 27.655 10.980 -28.318 1.00 81.25 717 GLU A CA 1
ATOM 5297 C C . GLU A 1 717 ? 26.375 10.241 -27.919 1.00 81.25 717 GLU A C 1
ATOM 5299 O O . GLU A 1 717 ? 25.439 10.137 -28.718 1.00 81.25 717 GLU A O 1
ATOM 5304 N N . ARG A 1 718 ? 26.287 9.785 -26.662 1.00 85.81 718 ARG A N 1
ATOM 5305 C CA . ARG A 1 718 ? 25.103 9.114 -26.106 1.00 85.81 718 ARG A CA 1
ATOM 5306 C C . ARG A 1 718 ? 23.852 9.984 -26.226 1.00 85.81 718 ARG A C 1
ATOM 5308 O O . ARG A 1 718 ? 22.810 9.508 -26.687 1.00 85.81 718 ARG A O 1
ATOM 5315 N N . ARG A 1 719 ? 23.939 11.268 -25.852 1.00 87.06 719 ARG A N 1
ATOM 5316 C 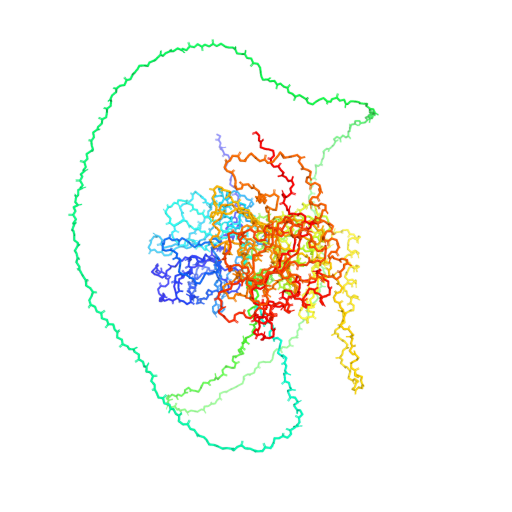CA . ARG A 1 719 ? 22.823 12.217 -26.001 1.00 87.06 719 ARG A CA 1
ATOM 5317 C C . ARG A 1 719 ? 22.466 12.464 -27.468 1.00 87.06 719 ARG A C 1
ATOM 5319 O O . ARG A 1 719 ? 21.288 12.660 -27.764 1.00 87.06 719 ARG A O 1
ATOM 5326 N N . ASP A 1 720 ? 23.418 12.428 -28.398 1.00 86.19 720 ASP A N 1
ATOM 5327 C CA . ASP A 1 720 ? 23.135 12.604 -29.827 1.00 86.19 720 ASP A CA 1
ATOM 5328 C C . ASP A 1 720 ? 22.523 11.360 -30.490 1.00 86.19 720 ASP A C 1
ATOM 5330 O O . ASP A 1 720 ? 21.529 11.485 -31.212 1.00 86.19 720 ASP A O 1
ATOM 5334 N N . ARG A 1 721 ? 23.031 10.159 -30.177 1.00 89.19 721 ARG A N 1
ATOM 5335 C CA . ARG A 1 721 ? 22.434 8.875 -30.583 1.00 89.19 721 ARG A CA 1
ATOM 5336 C C . ARG A 1 721 ? 20.998 8.772 -30.056 1.00 89.19 721 ARG A C 1
ATOM 5338 O O . ARG A 1 721 ? 20.089 8.497 -30.834 1.00 89.19 721 ARG A O 1
ATOM 5345 N N . TRP A 1 722 ? 20.756 9.127 -28.789 1.00 89.31 722 TRP A N 1
ATOM 5346 C CA . TRP A 1 722 ? 19.406 9.188 -28.209 1.00 89.31 722 TRP A CA 1
ATOM 5347 C C . TRP A 1 722 ? 18.465 10.143 -28.959 1.00 89.31 722 TRP A C 1
ATOM 5349 O O . TRP A 1 722 ? 17.350 9.752 -29.308 1.00 89.31 722 TRP A O 1
ATOM 5359 N N . ARG A 1 723 ? 18.902 11.382 -29.245 1.00 88.06 723 ARG A N 1
ATOM 5360 C CA . ARG A 1 723 ? 18.100 12.363 -30.004 1.00 88.06 723 ARG A CA 1
ATOM 5361 C C . ARG A 1 723 ? 17.752 11.858 -31.402 1.00 88.06 723 ARG A C 1
ATOM 5363 O O . ARG A 1 723 ? 16.596 11.941 -31.806 1.00 88.06 723 ARG A O 1
ATOM 5370 N N . ARG A 1 724 ? 18.733 11.345 -32.152 1.00 86.06 724 ARG A N 1
ATOM 5371 C CA . ARG A 1 724 ? 18.526 10.884 -33.538 1.00 86.06 724 ARG A CA 1
ATOM 5372 C C . ARG A 1 724 ? 17.589 9.683 -33.601 1.00 86.06 724 ARG A C 1
ATOM 5374 O O . ARG A 1 724 ? 16.713 9.668 -34.463 1.00 86.06 724 ARG A O 1
ATOM 5381 N N . LEU A 1 725 ? 17.722 8.753 -32.657 1.00 87.25 725 LEU A N 1
ATOM 5382 C CA . LEU A 1 725 ? 16.866 7.577 -32.511 1.00 87.25 725 LEU A CA 1
ATOM 5383 C C . LEU A 1 725 ? 15.389 7.922 -32.217 1.00 87.25 725 LEU A C 1
ATOM 5385 O O . LEU A 1 725 ? 14.500 7.182 -32.621 1.00 87.25 725 LEU A O 1
ATOM 5389 N N . HIS A 1 726 ? 15.116 9.056 -31.561 1.00 84.94 726 HIS A N 1
ATOM 5390 C CA . HIS A 1 726 ? 13.751 9.529 -31.275 1.00 84.94 726 HIS A CA 1
ATOM 5391 C C . HIS A 1 726 ? 13.162 10.468 -32.347 1.00 84.94 726 HIS A C 1
ATOM 5393 O O . HIS A 1 726 ? 11.980 10.798 -32.284 1.00 84.94 726 HIS A O 1
ATOM 5399 N N . VAL A 1 727 ? 13.965 10.913 -33.321 1.00 79.69 727 VAL A N 1
ATOM 5400 C CA . VAL A 1 727 ? 13.556 11.846 -34.397 1.00 79.69 727 VAL A CA 1
ATOM 5401 C C . VAL A 1 727 ? 13.477 11.159 -35.770 1.00 79.69 727 VAL A C 1
ATOM 5403 O O . VAL A 1 727 ? 12.892 11.702 -36.708 1.00 79.69 727 VAL A O 1
ATOM 5406 N N . ARG A 1 728 ? 14.050 9.961 -35.912 1.00 68.06 728 ARG A N 1
ATOM 5407 C CA . ARG A 1 728 ? 14.002 9.132 -37.126 1.00 68.06 728 ARG A CA 1
ATOM 5408 C C . ARG A 1 728 ? 13.235 7.838 -36.861 1.00 68.06 728 ARG A C 1
ATOM 5410 O O . ARG A 1 728 ? 13.032 7.465 -35.711 1.00 68.06 728 ARG A O 1
ATOM 5417 N N . GLN A 1 729 ? 12.859 7.132 -37.927 1.00 76.94 729 GLN A N 1
ATOM 5418 C CA . GLN A 1 729 ? 12.551 5.708 -37.799 1.00 76.94 729 GLN A CA 1
ATOM 5419 C C . GLN A 1 729 ? 13.809 4.980 -37.314 1.00 76.94 729 GLN A C 1
ATOM 5421 O O . GLN A 1 729 ? 14.915 5.266 -37.784 1.00 76.94 729 GLN A O 1
ATOM 5426 N N . ALA A 1 730 ? 13.628 4.089 -36.346 1.00 87.06 730 ALA A N 1
ATOM 5427 C CA . ALA A 1 730 ? 14.682 3.224 -35.847 1.00 87.06 730 ALA A CA 1
ATOM 5428 C C . ALA A 1 730 ? 14.874 2.020 -36.778 1.00 87.06 730 ALA A C 1
ATOM 5430 O O . ALA A 1 730 ? 14.048 1.766 -37.654 1.00 87.06 730 ALA A O 1
ATOM 5431 N N . ARG A 1 731 ? 15.967 1.281 -36.586 1.00 92.25 731 ARG A N 1
ATOM 5432 C CA . ARG A 1 731 ? 16.263 0.060 -37.342 1.00 92.25 731 ARG A CA 1
ATOM 5433 C C . ARG A 1 731 ? 16.834 -1.017 -36.428 1.00 92.25 731 ARG A C 1
ATOM 5435 O O . ARG A 1 731 ? 17.820 -0.765 -35.745 1.00 92.25 731 ARG A O 1
ATOM 5442 N N . ALA A 1 732 ? 16.253 -2.209 -36.414 1.00 94.50 732 ALA A N 1
ATOM 5443 C CA . ALA A 1 732 ? 16.814 -3.355 -35.710 1.00 94.50 732 ALA A CA 1
ATOM 5444 C C . ALA A 1 732 ? 18.076 -3.866 -36.423 1.00 94.50 732 ALA A C 1
ATOM 5446 O O . ALA A 1 732 ? 18.036 -4.195 -37.609 1.00 94.50 732 ALA A O 1
ATOM 5447 N N . GLU A 1 733 ? 19.174 -3.999 -35.680 1.00 96.12 733 GLU A N 1
ATOM 5448 C CA . GLU A 1 733 ? 20.425 -4.597 -36.157 1.00 96.12 733 GLU A CA 1
ATOM 5449 C C . GLU A 1 733 ? 20.780 -5.790 -35.256 1.00 96.12 733 GLU A C 1
ATOM 5451 O O . GLU A 1 733 ? 21.009 -5.626 -34.054 1.00 96.12 733 GLU A O 1
ATOM 5456 N N . VAL A 1 734 ? 20.780 -7.009 -35.810 1.00 96.31 734 VAL A N 1
ATOM 5457 C CA . VAL A 1 734 ? 21.006 -8.244 -35.035 1.00 96.31 734 VAL A CA 1
ATOM 5458 C C . VAL A 1 734 ? 22.505 -8.505 -34.914 1.00 96.31 734 VAL A C 1
ATOM 5460 O O . VAL A 1 734 ? 23.187 -8.747 -35.909 1.00 96.31 734 VAL A O 1
ATOM 5463 N N . LEU A 1 735 ? 23.038 -8.456 -33.690 1.00 95.94 735 LEU A N 1
ATOM 5464 C CA . LEU A 1 735 ? 24.489 -8.406 -33.474 1.00 95.94 735 LEU A CA 1
ATOM 5465 C C . LEU A 1 735 ? 25.143 -9.752 -33.152 1.00 95.94 735 LEU A C 1
ATOM 5467 O O . LEU A 1 735 ? 26.316 -9.921 -33.480 1.00 95.94 735 LEU A O 1
ATOM 5471 N N . ASP A 1 736 ? 24.419 -10.698 -32.553 1.00 93.31 736 ASP A N 1
ATOM 5472 C CA . ASP A 1 736 ? 24.948 -11.995 -32.095 1.00 93.31 736 ASP A CA 1
ATOM 5473 C C . ASP A 1 736 ? 24.479 -13.199 -32.936 1.00 93.31 736 ASP A C 1
ATOM 5475 O O . ASP A 1 736 ? 24.893 -14.331 -32.687 1.00 93.31 736 ASP A O 1
ATOM 5479 N N . CYS A 1 737 ? 23.629 -13.002 -33.943 1.00 92.38 737 CYS A N 1
ATOM 5480 C CA . CYS A 1 737 ? 22.997 -14.104 -34.665 1.00 92.38 737 CYS A CA 1
ATOM 5481 C C . CYS A 1 737 ? 22.826 -13.790 -36.154 1.00 92.38 737 CYS A C 1
ATOM 5483 O O . CYS A 1 737 ? 22.241 -12.775 -36.517 1.00 92.38 737 CYS A O 1
ATOM 5485 N N . ASP A 1 738 ? 23.307 -14.695 -37.002 1.00 90.06 738 ASP A N 1
ATOM 5486 C CA . ASP A 1 738 ? 23.191 -14.649 -38.461 1.00 90.06 738 ASP A CA 1
ATOM 5487 C C . ASP A 1 738 ? 22.405 -15.891 -38.912 1.00 90.06 738 ASP A C 1
ATOM 5489 O O . ASP A 1 738 ? 22.928 -17.005 -38.891 1.00 90.06 738 ASP A O 1
ATOM 5493 N N . ASP A 1 739 ? 21.094 -15.730 -39.126 1.00 81.75 739 ASP A N 1
ATOM 5494 C CA . ASP A 1 739 ? 20.104 -16.787 -39.417 1.00 81.75 739 ASP A CA 1
ATOM 5495 C C . ASP A 1 739 ? 20.249 -18.106 -38.620 1.00 81.75 739 ASP A C 1
ATOM 5497 O O . ASP A 1 739 ? 19.988 -19.212 -39.093 1.00 81.75 739 ASP A O 1
ATOM 5501 N N . GLY A 1 740 ? 20.611 -17.988 -37.338 1.00 82.19 740 GLY A N 1
ATOM 5502 C CA . GLY A 1 740 ? 20.770 -19.115 -36.415 1.00 82.19 740 GLY A CA 1
ATOM 5503 C C . GLY A 1 740 ? 22.210 -19.616 -36.257 1.00 82.19 740 GLY A C 1
ATOM 5504 O O . GLY A 1 740 ? 22.463 -20.459 -35.387 1.00 82.19 740 GLY A O 1
ATOM 5505 N N . VAL A 1 741 ? 23.169 -19.069 -37.004 1.00 87.62 741 VAL A N 1
ATOM 5506 C CA . VAL A 1 741 ? 24.601 -19.142 -36.693 1.00 87.62 741 VAL A CA 1
ATOM 5507 C C . VAL A 1 741 ? 24.901 -18.119 -35.596 1.00 87.62 741 VAL A C 1
ATOM 5509 O O . VAL A 1 741 ? 24.575 -16.942 -35.717 1.00 87.62 741 VAL A O 1
ATOM 5512 N N . ARG A 1 742 ? 25.504 -18.563 -34.490 1.00 88.31 742 ARG A N 1
ATOM 5513 C CA . ARG A 1 742 ? 25.931 -17.670 -33.402 1.00 88.31 742 ARG A CA 1
ATOM 5514 C C . ARG A 1 742 ? 27.263 -17.012 -33.783 1.00 88.31 742 ARG A C 1
ATOM 5516 O O . ARG A 1 742 ? 28.187 -17.726 -34.163 1.00 88.31 742 ARG A O 1
ATOM 5523 N N . ARG A 1 743 ? 27.359 -15.687 -33.628 1.00 91.25 743 ARG A N 1
ATOM 5524 C CA . ARG A 1 743 ? 28.594 -14.887 -33.711 1.00 91.25 743 ARG A CA 1
ATOM 5525 C C . ARG A 1 743 ? 28.830 -14.109 -32.397 1.00 91.25 743 ARG A C 1
ATOM 5527 O O . ARG A 1 743 ? 27.878 -13.935 -31.633 1.00 91.25 743 ARG A O 1
ATOM 5534 N N . PRO A 1 744 ? 30.060 -13.672 -32.073 1.00 91.50 744 PRO A N 1
ATOM 5535 C CA . PRO A 1 744 ? 30.287 -12.799 -30.920 1.00 91.50 744 PRO A CA 1
ATOM 5536 C C . PRO A 1 744 ? 29.691 -11.406 -31.173 1.00 91.50 744 PRO A C 1
ATOM 5538 O O . PRO A 1 744 ? 29.611 -10.962 -32.319 1.00 91.50 744 PRO A O 1
ATOM 5541 N N . VAL A 1 745 ? 29.311 -10.696 -30.107 1.00 93.00 745 VAL A N 1
ATOM 5542 C CA . VAL A 1 745 ? 28.953 -9.270 -30.205 1.00 93.00 745 VAL A CA 1
ATOM 5543 C C . VAL A 1 745 ? 30.216 -8.466 -30.563 1.00 93.00 745 VAL A C 1
ATOM 5545 O O . VAL A 1 745 ? 31.253 -8.707 -29.932 1.00 93.00 745 VAL A O 1
ATOM 5548 N N . PRO A 1 746 ? 30.168 -7.533 -31.540 1.00 94.00 746 PRO A N 1
ATOM 5549 C CA . PRO A 1 746 ? 31.326 -6.720 -31.924 1.00 94.00 746 PRO A CA 1
ATOM 5550 C C . PRO A 1 746 ? 31.933 -5.932 -30.751 1.00 94.00 746 PRO A C 1
ATOM 5552 O O . PRO A 1 746 ? 31.280 -5.731 -29.727 1.00 94.00 746 PRO A O 1
ATOM 5555 N N . ASP A 1 747 ? 33.190 -5.511 -30.884 1.00 90.75 747 ASP A N 1
ATOM 5556 C CA . ASP A 1 747 ? 33.858 -4.632 -29.915 1.00 90.75 747 ASP A CA 1
ATOM 5557 C C . ASP A 1 747 ? 33.284 -3.203 -29.912 1.00 90.75 747 ASP A C 1
ATOM 5559 O O . ASP A 1 747 ? 32.516 -2.811 -30.794 1.00 90.75 747 ASP A O 1
ATOM 5563 N N . THR A 1 748 ? 33.661 -2.408 -28.906 1.00 89.69 748 THR A N 1
ATOM 5564 C CA . THR A 1 748 ? 33.174 -1.028 -28.748 1.00 89.69 748 THR A CA 1
ATOM 5565 C C . THR A 1 748 ? 33.400 -0.153 -29.991 1.00 89.69 748 THR A C 1
ATOM 5567 O O . THR A 1 748 ? 32.548 0.683 -30.289 1.00 89.69 748 THR A O 1
ATOM 5570 N N . ALA A 1 749 ? 34.499 -0.326 -30.737 1.00 88.81 749 ALA A N 1
ATOM 5571 C CA . ALA A 1 749 ? 34.795 0.516 -31.899 1.00 88.81 749 ALA A CA 1
ATOM 5572 C C . ALA A 1 749 ? 33.863 0.180 -33.073 1.00 88.81 749 ALA A C 1
ATOM 5574 O O . ALA A 1 749 ? 33.167 1.061 -33.578 1.00 88.81 749 ALA A O 1
ATOM 5575 N N . ALA A 1 750 ? 33.748 -1.105 -33.419 1.00 92.00 750 ALA A N 1
ATOM 5576 C CA . ALA A 1 750 ? 32.822 -1.577 -34.450 1.00 92.00 750 ALA A CA 1
ATOM 5577 C C . ALA A 1 750 ? 31.344 -1.277 -34.115 1.00 92.00 750 ALA A C 1
ATOM 5579 O O . ALA A 1 750 ? 30.518 -1.111 -35.012 1.00 92.00 750 ALA A O 1
ATOM 5580 N N . LEU A 1 751 ? 30.994 -1.180 -32.826 1.00 93.62 751 LEU A N 1
ATOM 5581 C CA . LEU A 1 751 ? 29.668 -0.747 -32.376 1.00 93.62 751 LEU A CA 1
ATOM 5582 C C . LEU A 1 751 ? 29.441 0.769 -32.511 1.00 93.62 751 LEU A C 1
ATOM 5584 O O . LEU A 1 751 ? 28.304 1.178 -32.753 1.00 93.62 751 LEU A O 1
ATOM 5588 N N . ARG A 1 752 ? 30.478 1.609 -32.368 1.00 91.00 752 ARG A N 1
ATOM 5589 C CA . ARG A 1 752 ? 30.365 3.069 -32.566 1.00 91.00 752 ARG A CA 1
ATOM 5590 C C . ARG A 1 752 ? 30.102 3.424 -34.034 1.00 91.00 752 ARG A C 1
ATOM 5592 O O . ARG A 1 752 ? 29.291 4.316 -34.284 1.00 91.00 752 ARG A O 1
ATOM 5599 N N . ASP A 1 753 ? 30.667 2.662 -34.975 1.00 92.06 753 ASP A N 1
ATOM 5600 C CA . ASP A 1 753 ? 30.436 2.803 -36.425 1.00 92.06 753 ASP A CA 1
ATOM 5601 C C . ASP A 1 753 ? 28.982 2.516 -36.871 1.00 92.06 753 ASP A C 1
ATOM 5603 O O . ASP A 1 753 ? 28.562 2.958 -37.945 1.00 92.06 753 ASP A O 1
ATOM 5607 N N . LEU A 1 754 ? 28.179 1.808 -36.062 1.00 93.12 754 LEU A N 1
ATOM 5608 C CA . LEU A 1 754 ? 26.757 1.567 -36.350 1.00 93.12 754 LEU A CA 1
ATOM 5609 C C . LEU A 1 754 ? 25.957 2.875 -36.339 1.00 93.12 754 LEU A C 1
ATOM 5611 O O . LEU A 1 754 ? 26.164 3.756 -35.494 1.00 93.12 754 LEU A O 1
ATOM 5615 N N . ALA A 1 755 ? 24.977 2.997 -37.236 1.00 90.44 755 ALA A N 1
ATOM 5616 C CA . ALA A 1 755 ? 24.327 4.271 -37.502 1.00 90.44 755 ALA A CA 1
ATOM 5617 C C . ALA A 1 755 ? 23.553 4.787 -36.266 1.00 90.44 755 ALA A C 1
ATOM 5619 O O . ALA A 1 755 ? 22.941 3.994 -35.551 1.00 90.44 755 ALA A O 1
ATOM 5620 N N . PRO A 1 756 ? 23.469 6.113 -36.020 1.00 86.50 756 PRO A N 1
ATOM 5621 C CA . PRO A 1 756 ? 22.831 6.669 -34.811 1.00 86.50 756 PRO A CA 1
ATOM 5622 C C . PRO A 1 756 ? 21.307 6.476 -34.646 1.00 86.50 756 PRO A C 1
ATOM 5624 O O . PRO A 1 756 ? 20.686 7.177 -33.853 1.00 86.50 756 PRO A O 1
ATOM 5627 N N . HIS A 1 757 ? 20.695 5.595 -35.435 1.00 87.12 757 HIS A N 1
ATOM 5628 C CA . HIS A 1 757 ? 19.284 5.196 -35.379 1.00 87.12 757 HIS A CA 1
ATOM 5629 C C . HIS A 1 757 ? 19.117 3.662 -35.377 1.00 87.12 757 HIS A C 1
ATOM 5631 O O . HIS A 1 757 ? 17.992 3.165 -35.358 1.00 87.12 757 HIS A O 1
ATOM 5637 N N . ASP A 1 758 ? 20.228 2.921 -35.361 1.00 93.12 758 ASP A N 1
ATOM 5638 C CA . ASP A 1 758 ? 20.228 1.474 -35.195 1.00 93.12 758 ASP A CA 1
ATOM 5639 C C . ASP A 1 758 ? 19.979 1.122 -33.721 1.00 93.12 758 ASP A C 1
ATOM 5641 O O . ASP A 1 758 ? 20.511 1.763 -32.809 1.00 93.12 758 ASP A O 1
ATOM 5645 N N . VAL A 1 759 ? 19.172 0.089 -33.492 1.00 95.44 759 VAL A N 1
ATOM 5646 C CA . VAL A 1 759 ? 18.871 -0.499 -32.186 1.00 95.44 759 VAL A CA 1
ATOM 5647 C C . VAL A 1 759 ? 19.489 -1.898 -32.152 1.00 95.44 759 VAL A C 1
ATOM 5649 O O . VAL A 1 759 ? 19.049 -2.772 -32.904 1.00 95.44 759 VAL A O 1
ATOM 5652 N N . PRO A 1 760 ? 20.486 -2.136 -31.284 1.00 97.12 760 PRO A N 1
ATOM 5653 C CA . PRO A 1 760 ? 21.065 -3.452 -31.061 1.00 97.12 760 PRO A CA 1
ATOM 5654 C C . PRO A 1 760 ? 20.016 -4.498 -30.678 1.00 97.12 760 PRO A C 1
ATOM 5656 O O . PRO A 1 760 ? 19.255 -4.302 -29.726 1.00 97.12 760 PRO A O 1
ATOM 5659 N N . VAL A 1 761 ? 20.028 -5.630 -31.382 1.00 96.88 761 VAL A N 1
ATOM 5660 C CA . VAL A 1 761 ? 19.214 -6.812 -31.084 1.00 96.88 761 VAL A CA 1
ATOM 5661 C C . VAL A 1 761 ? 20.121 -8.011 -30.791 1.00 96.88 761 VAL A C 1
ATOM 5663 O O . VAL A 1 761 ? 20.947 -8.383 -31.625 1.00 96.88 761 VAL A O 1
ATOM 5666 N N . LEU A 1 762 ? 19.954 -8.640 -29.620 1.00 95.19 762 LEU A N 1
ATOM 5667 C CA . LEU A 1 762 ? 20.665 -9.872 -29.236 1.00 95.19 762 LEU A CA 1
ATOM 5668 C C . LEU A 1 762 ? 19.687 -11.058 -29.131 1.00 95.19 762 LEU A C 1
ATOM 5670 O O . LEU A 1 762 ? 18.818 -11.097 -28.259 1.00 95.19 762 LEU A O 1
ATOM 5674 N N . CYS A 1 763 ? 19.813 -12.038 -30.021 1.00 92.44 763 CYS A N 1
ATOM 5675 C CA . CYS A 1 763 ? 18.942 -13.212 -30.110 1.00 92.44 763 CYS A CA 1
ATOM 5676 C C . CYS A 1 763 ? 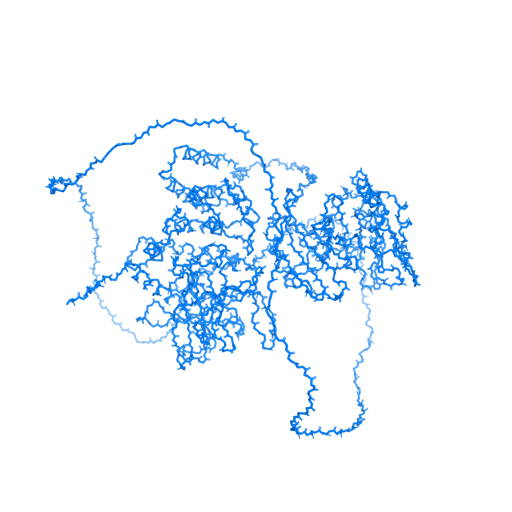19.335 -14.347 -29.145 1.00 92.44 763 CYS A C 1
ATOM 5678 O O . CYS A 1 763 ? 18.503 -15.207 -28.835 1.00 92.44 763 CYS A O 1
ATOM 5680 N N . ARG A 1 764 ? 20.600 -14.406 -28.709 1.00 87.94 764 ARG A N 1
ATOM 5681 C CA . ARG A 1 764 ? 21.193 -15.544 -27.984 1.00 87.94 764 ARG A CA 1
ATOM 5682 C C . ARG A 1 764 ? 21.971 -15.140 -26.728 1.00 87.94 764 ARG A C 1
ATOM 5684 O O . ARG A 1 764 ? 22.836 -15.888 -26.267 1.00 87.94 764 ARG A O 1
ATOM 5691 N N . LEU A 1 765 ? 21.627 -14.011 -26.108 1.00 87.00 765 LEU A N 1
ATOM 5692 C CA . LEU A 1 765 ? 22.221 -13.606 -24.833 1.00 87.00 765 LEU A CA 1
ATOM 5693 C C . LEU A 1 765 ? 22.053 -14.723 -23.775 1.00 87.00 765 LEU A C 1
ATOM 5695 O O . LEU A 1 765 ? 20.934 -15.135 -23.458 1.00 87.00 765 LEU A O 1
ATOM 5699 N N . GLY A 1 766 ? 23.177 -15.211 -23.236 1.00 82.50 766 GLY A N 1
ATOM 5700 C CA . GLY A 1 766 ? 23.247 -16.319 -22.266 1.00 82.50 766 GLY A CA 1
ATOM 5701 C C . GLY A 1 766 ? 23.739 -17.666 -22.830 1.00 82.50 766 GLY A C 1
ATOM 5702 O O . GLY A 1 766 ? 24.103 -18.561 -22.066 1.00 82.50 766 GLY A O 1
ATOM 5703 N N . ASP A 1 767 ? 23.823 -17.821 -24.153 1.00 85.25 767 ASP A N 1
ATOM 5704 C CA . ASP A 1 767 ? 24.524 -18.933 -24.817 1.00 85.25 767 ASP A CA 1
ATOM 5705 C C . ASP A 1 767 ? 26.039 -18.643 -24.806 1.00 85.25 767 ASP A C 1
ATOM 5707 O O . ASP A 1 767 ? 26.592 -18.172 -25.790 1.00 85.25 767 ASP A O 1
ATOM 5711 N N . LEU A 1 768 ? 26.701 -18.815 -23.659 1.00 83.25 768 LEU A N 1
ATOM 5712 C CA . LEU A 1 768 ? 28.124 -18.478 -23.491 1.00 83.25 768 LEU A CA 1
ATOM 5713 C C . LEU A 1 768 ? 29.019 -19.416 -24.328 1.00 83.25 768 LEU A C 1
ATOM 5715 O O . LEU A 1 768 ? 29.096 -20.613 -24.043 1.00 83.25 768 LEU A O 1
ATOM 5719 N N . ARG A 1 769 ? 29.677 -18.868 -25.357 1.00 85.25 769 ARG A N 1
ATOM 5720 C CA . ARG A 1 769 ? 30.594 -19.565 -26.283 1.00 85.25 769 ARG A CA 1
ATOM 5721 C C . ARG A 1 769 ? 31.907 -18.826 -26.533 1.00 85.25 769 ARG A C 1
ATOM 5723 O O . ARG A 1 769 ? 32.848 -19.453 -27.011 1.00 85.25 769 ARG A O 1
ATOM 5730 N N . TYR A 1 770 ? 31.955 -17.528 -26.251 1.00 86.50 770 TYR A N 1
ATOM 5731 C CA . TYR A 1 770 ? 33.131 -16.680 -26.426 1.00 86.50 770 TYR A CA 1
ATOM 5732 C C . TYR A 1 770 ? 33.479 -16.002 -25.104 1.00 86.50 770 TYR A C 1
ATOM 5734 O O . TYR A 1 770 ? 32.583 -15.603 -24.360 1.00 86.50 770 TYR A O 1
ATOM 5742 N N . ASP A 1 771 ? 34.768 -15.802 -24.838 1.00 82.38 771 ASP A N 1
ATOM 5743 C CA . ASP A 1 771 ? 35.238 -15.177 -23.593 1.00 82.38 771 ASP A CA 1
ATOM 5744 C C . ASP A 1 771 ? 34.750 -13.722 -23.437 1.00 82.38 771 ASP A C 1
ATOM 5746 O O . ASP A 1 771 ? 34.616 -13.222 -22.323 1.00 82.38 771 ASP A O 1
ATOM 5750 N N . SER A 1 772 ? 34.397 -13.062 -24.547 1.00 81.56 772 SER A N 1
ATOM 5751 C CA . SER A 1 772 ? 33.787 -11.727 -24.579 1.00 81.56 772 SER A CA 1
ATOM 5752 C C . SER A 1 772 ? 32.281 -11.697 -24.279 1.00 81.56 772 SER A C 1
ATOM 5754 O O . SER A 1 772 ? 31.734 -10.615 -24.063 1.00 81.56 772 SER A O 1
ATOM 5756 N N . ASP A 1 773 ? 31.585 -12.841 -24.244 1.00 83.81 773 ASP A N 1
ATOM 5757 C CA . ASP A 1 773 ? 30.128 -12.873 -24.064 1.00 83.81 773 ASP A CA 1
ATOM 5758 C C . ASP A 1 773 ? 29.637 -12.187 -22.767 1.00 83.81 773 ASP A C 1
ATOM 5760 O O . ASP A 1 773 ? 28.635 -11.467 -22.848 1.00 83.81 773 ASP A O 1
ATOM 5764 N N . PRO A 1 774 ? 30.309 -12.304 -21.597 1.00 82.81 774 PRO A N 1
ATOM 5765 C CA . PRO A 1 774 ? 29.930 -11.572 -20.383 1.00 82.81 774 PRO A CA 1
ATOM 5766 C C . PRO A 1 774 ? 29.976 -10.042 -20.527 1.00 82.81 774 PRO A C 1
ATOM 5768 O O . PRO A 1 774 ? 29.218 -9.345 -19.856 1.00 82.81 774 PRO A O 1
ATOM 5771 N N . ALA A 1 775 ? 30.819 -9.509 -21.418 1.00 84.62 775 ALA A N 1
ATOM 5772 C CA . ALA A 1 775 ? 30.949 -8.071 -21.661 1.00 84.62 775 ALA A CA 1
ATOM 5773 C C . ALA A 1 775 ? 29.892 -7.511 -22.635 1.00 84.62 775 ALA A C 1
ATOM 5775 O O . ALA A 1 775 ? 29.772 -6.292 -22.766 1.00 84.62 775 ALA A O 1
ATOM 5776 N N . SER A 1 776 ? 29.104 -8.370 -23.301 1.00 90.38 776 SER A N 1
ATOM 5777 C CA . SER A 1 776 ? 28.215 -8.007 -24.422 1.00 90.38 776 SER A CA 1
ATOM 5778 C C . SER A 1 776 ? 27.340 -6.775 -24.176 1.00 90.38 776 SER A C 1
ATOM 5780 O O . SER A 1 776 ? 27.278 -5.890 -25.024 1.00 90.38 776 SER A O 1
ATOM 5782 N N . LEU A 1 777 ? 26.670 -6.687 -23.020 1.00 92.12 777 LEU A N 1
ATOM 5783 C CA . LEU A 1 777 ? 25.798 -5.546 -22.705 1.00 92.12 777 LEU A CA 1
ATOM 5784 C C . LEU A 1 777 ? 26.590 -4.294 -22.286 1.00 92.12 777 LEU A C 1
ATOM 5786 O O . LEU A 1 777 ? 26.178 -3.183 -22.611 1.00 92.12 777 LEU A O 1
ATOM 5790 N N . GLY A 1 778 ? 27.752 -4.459 -21.643 1.00 90.19 778 GLY A N 1
ATOM 5791 C CA . GLY A 1 778 ? 28.663 -3.354 -21.316 1.00 90.19 778 GLY A CA 1
ATOM 5792 C C . GLY A 1 778 ? 29.225 -2.669 -22.566 1.00 90.19 778 GLY A C 1
ATOM 5793 O O . GLY A 1 778 ? 29.276 -1.441 -22.625 1.00 90.19 778 GLY A O 1
ATOM 5794 N N . ARG A 1 779 ? 29.547 -3.448 -23.608 1.00 91.06 779 ARG A N 1
ATOM 5795 C CA . ARG A 1 779 ? 29.978 -2.941 -24.924 1.00 91.06 779 ARG A CA 1
ATOM 5796 C C . ARG A 1 779 ? 28.936 -2.033 -25.575 1.00 91.06 779 ARG A C 1
ATOM 5798 O O . ARG A 1 779 ? 29.276 -0.943 -26.028 1.00 91.06 779 ARG A O 1
ATOM 5805 N N . LEU A 1 780 ? 27.659 -2.433 -25.568 1.00 93.00 780 LEU A N 1
ATOM 5806 C CA . LEU A 1 780 ? 26.567 -1.595 -26.087 1.00 93.00 780 LEU A CA 1
ATOM 5807 C C . LEU A 1 780 ? 26.471 -0.265 -25.322 1.00 93.00 780 LEU A C 1
ATOM 5809 O O . LEU A 1 780 ? 26.317 0.794 -25.927 1.00 93.00 780 LEU A O 1
ATOM 5813 N N . LEU A 1 781 ? 26.603 -0.302 -23.995 1.00 91.38 781 LEU A N 1
ATOM 5814 C CA . LEU A 1 781 ? 26.549 0.903 -23.168 1.00 91.38 781 LEU A CA 1
ATOM 5815 C C . LEU A 1 781 ? 27.717 1.855 -23.471 1.00 91.38 781 LEU A C 1
ATOM 5817 O O . LEU A 1 781 ? 27.464 3.044 -23.677 1.00 91.38 781 LEU A O 1
ATOM 5821 N N . ARG A 1 782 ? 28.956 1.344 -23.566 1.00 88.88 782 ARG A N 1
ATOM 5822 C CA . ARG A 1 782 ? 30.155 2.131 -23.918 1.00 88.88 782 ARG A CA 1
ATOM 5823 C C . ARG A 1 782 ? 30.118 2.666 -25.355 1.00 88.88 782 ARG A C 1
ATOM 5825 O O . ARG A 1 782 ? 30.591 3.767 -25.615 1.00 88.88 782 ARG A O 1
ATOM 5832 N N . ALA A 1 783 ? 29.490 1.959 -26.292 1.00 90.19 783 ALA A N 1
ATOM 5833 C CA . ALA A 1 783 ? 29.237 2.461 -27.647 1.00 90.19 783 ALA A CA 1
ATOM 5834 C C . ALA A 1 783 ? 28.080 3.491 -27.732 1.00 90.19 783 ALA A C 1
ATOM 5836 O O . ALA A 1 783 ? 27.566 3.786 -28.813 1.00 90.19 783 ALA A O 1
ATOM 5837 N N . GLY A 1 784 ? 27.650 4.045 -26.591 1.00 89.62 784 GLY A N 1
ATOM 5838 C CA . GLY A 1 784 ? 26.677 5.133 -26.510 1.00 89.62 784 GLY A CA 1
ATOM 5839 C C . GLY A 1 784 ? 25.217 4.706 -26.686 1.00 89.62 784 GLY A C 1
ATOM 5840 O O . GLY A 1 784 ? 24.339 5.569 -26.760 1.00 89.62 784 GLY A O 1
ATOM 5841 N N . PHE A 1 785 ? 24.908 3.405 -26.749 1.00 92.31 785 PHE A N 1
ATOM 5842 C CA . PHE A 1 785 ? 23.523 2.957 -26.884 1.00 92.31 785 PHE A CA 1
ATOM 5843 C C . PHE A 1 785 ? 22.751 3.159 -25.570 1.00 92.31 785 PHE A C 1
ATOM 5845 O O . PHE A 1 785 ? 23.134 2.687 -24.495 1.00 92.31 785 PHE A O 1
ATOM 5852 N N . GLY A 1 786 ? 21.638 3.890 -25.671 1.00 90.69 786 GLY A N 1
ATOM 5853 C CA . GLY A 1 786 ? 20.639 4.034 -24.607 1.00 90.69 786 GLY A CA 1
ATOM 5854 C C . GLY A 1 786 ? 19.441 3.092 -24.763 1.00 90.69 786 GLY A C 1
ATOM 5855 O O . GLY A 1 786 ? 18.655 2.967 -23.831 1.00 90.69 786 GLY A O 1
ATOM 5856 N N . VAL A 1 787 ? 19.288 2.426 -25.913 1.00 94.44 787 VAL A N 1
ATOM 5857 C CA . VAL A 1 787 ? 18.198 1.477 -26.190 1.00 94.44 787 VAL A CA 1
ATOM 5858 C C . VAL A 1 787 ? 18.770 0.233 -26.861 1.00 94.44 787 VAL A C 1
ATOM 5860 O O . VAL A 1 787 ? 19.563 0.355 -27.792 1.00 94.44 787 VAL A O 1
ATOM 5863 N N . ALA A 1 788 ? 18.372 -0.948 -26.389 1.00 96.44 788 ALA A N 1
ATOM 5864 C CA . ALA A 1 788 ? 18.716 -2.246 -26.975 1.00 96.44 788 ALA A CA 1
ATOM 5865 C C . ALA A 1 788 ? 17.659 -3.296 -26.601 1.00 96.44 788 ALA A C 1
ATOM 5867 O O . ALA A 1 788 ? 17.073 -3.224 -25.519 1.00 96.44 788 ALA A O 1
ATOM 5868 N N . VAL A 1 789 ? 17.444 -4.285 -27.469 1.00 96.44 789 VAL A N 1
ATOM 5869 C CA . VAL A 1 789 ? 16.483 -5.385 -27.274 1.00 96.44 789 VAL A CA 1
ATOM 5870 C C . VAL A 1 789 ? 17.233 -6.714 -27.219 1.00 96.44 789 VAL A C 1
ATOM 5872 O O . VAL A 1 789 ? 18.184 -6.932 -27.966 1.00 96.44 789 VAL A O 1
ATOM 5875 N N . TRP A 1 790 ? 16.814 -7.644 -26.364 1.00 95.19 790 TRP A N 1
ATOM 5876 C CA . TRP A 1 790 ? 17.344 -9.010 -26.400 1.00 95.19 790 TRP A CA 1
ATOM 5877 C C . TRP A 1 790 ? 16.323 -10.064 -26.007 1.00 95.19 790 TRP A C 1
ATOM 5879 O O . TRP A 1 790 ? 15.317 -9.774 -25.366 1.00 95.19 790 TRP A O 1
ATOM 5889 N N . ARG A 1 791 ? 16.628 -11.312 -26.361 1.00 91.88 791 ARG A N 1
ATOM 5890 C CA . ARG A 1 791 ? 15.972 -12.519 -25.860 1.00 91.88 791 ARG A CA 1
ATOM 5891 C C . ARG A 1 791 ? 16.933 -13.274 -24.947 1.00 91.88 791 ARG A C 1
ATOM 5893 O O . ARG A 1 791 ? 18.081 -13.520 -25.312 1.00 91.88 791 ARG A O 1
ATOM 5900 N N . ARG A 1 792 ? 16.462 -13.675 -23.764 1.00 88.56 792 ARG A N 1
ATOM 5901 C CA . ARG A 1 792 ? 17.225 -14.540 -22.848 1.00 88.56 792 ARG A CA 1
ATOM 5902 C C . ARG A 1 792 ? 17.196 -15.988 -23.342 1.00 88.56 792 ARG A C 1
ATOM 5904 O O . ARG A 1 792 ? 16.126 -16.579 -23.478 1.00 88.56 792 ARG A O 1
ATOM 5911 N N . TRP A 1 793 ? 18.362 -16.572 -23.603 1.00 75.81 793 TRP A N 1
ATOM 5912 C CA . TRP A 1 793 ? 18.465 -17.914 -24.176 1.00 75.81 793 TRP A CA 1
ATOM 5913 C C . TRP A 1 793 ? 18.267 -19.027 -23.132 1.00 75.81 793 TRP A C 1
ATOM 5915 O O . TRP A 1 793 ? 19.057 -19.159 -22.198 1.00 75.81 793 TRP A O 1
ATOM 5925 N N . ARG A 1 794 ? 17.249 -19.883 -23.315 1.00 67.44 794 ARG A N 1
ATOM 5926 C CA . ARG A 1 794 ? 16.905 -20.985 -22.385 1.00 67.44 794 ARG A CA 1
ATOM 5927 C C . ARG A 1 794 ? 17.499 -22.362 -22.744 1.00 67.44 794 ARG A C 1
ATOM 5929 O O . ARG A 1 794 ? 17.160 -23.349 -22.103 1.00 67.44 794 ARG A O 1
ATOM 5936 N N . ARG A 1 795 ? 18.414 -22.443 -23.725 1.00 63.91 795 ARG A N 1
ATOM 5937 C CA . ARG A 1 795 ? 19.043 -23.698 -24.222 1.00 63.91 795 ARG A CA 1
ATOM 5938 C C . ARG A 1 795 ? 18.063 -24.732 -24.812 1.00 63.91 795 ARG A C 1
ATOM 5940 O O . ARG A 1 795 ? 18.370 -25.919 -24.864 1.00 63.91 795 ARG A O 1
ATOM 5947 N N . GLU A 1 796 ? 16.917 -24.276 -25.305 1.00 59.34 796 GLU A N 1
ATOM 5948 C CA . GLU A 1 796 ? 15.937 -25.094 -26.030 1.00 59.34 796 GLU A CA 1
ATOM 5949 C C . GLU A 1 796 ? 16.487 -25.494 -27.421 1.00 59.34 796 GLU A C 1
ATOM 5951 O O . GLU A 1 796 ? 16.867 -24.603 -28.187 1.00 59.34 796 GLU A O 1
ATOM 5956 N N . PRO A 1 797 ? 16.530 -26.794 -27.791 1.00 51.16 797 PRO A N 1
ATOM 5957 C CA . PRO A 1 797 ? 17.084 -27.237 -29.081 1.00 51.16 797 PRO A CA 1
ATOM 5958 C C . PRO A 1 797 ? 16.341 -26.713 -30.320 1.00 51.16 797 PRO A C 1
ATOM 5960 O O . PRO A 1 797 ? 16.925 -26.621 -31.395 1.00 51.16 797 PRO A O 1
ATOM 5963 N N . GLU A 1 798 ? 15.062 -26.367 -30.169 1.00 53.94 798 GLU A N 1
ATOM 5964 C CA . GLU A 1 798 ? 14.133 -26.030 -31.259 1.00 53.94 798 GLU A CA 1
ATOM 5965 C C . GLU A 1 798 ? 13.969 -24.51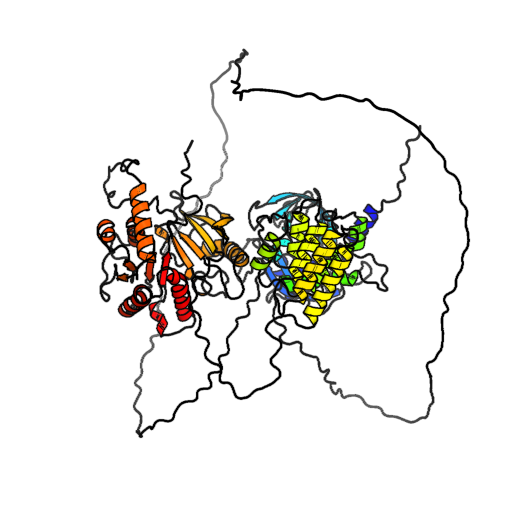0 -31.467 1.00 53.94 798 GLU A C 1
ATOM 5967 O O . GLU A 1 798 ? 13.084 -24.058 -32.190 1.00 53.94 798 GLU A O 1
ATOM 5972 N N . ALA A 1 799 ? 14.805 -23.689 -30.821 1.00 61.94 799 ALA A N 1
ATOM 5973 C CA . ALA A 1 799 ? 14.653 -22.236 -30.765 1.00 61.94 799 ALA A CA 1
ATOM 5974 C C . ALA A 1 799 ? 14.920 -21.522 -32.114 1.00 61.94 799 ALA A C 1
ATOM 5976 O O . ALA A 1 799 ? 15.995 -20.957 -32.349 1.00 61.94 799 ALA A O 1
ATOM 5977 N N . VAL A 1 800 ? 13.896 -21.486 -32.974 1.00 76.62 800 VAL A N 1
ATOM 5978 C CA . VAL A 1 800 ? 13.867 -20.783 -34.269 1.00 76.62 800 VAL A CA 1
ATOM 5979 C C . VAL A 1 800 ? 14.242 -19.307 -34.097 1.00 76.62 800 VAL A C 1
ATOM 5981 O O . VAL A 1 800 ? 13.502 -18.522 -33.509 1.00 76.62 800 VAL A O 1
ATOM 5984 N N . CYS A 1 801 ? 15.403 -18.915 -34.622 1.00 88.19 801 CYS A N 1
ATOM 5985 C CA . CYS A 1 801 ? 15.901 -17.540 -34.494 1.00 88.19 801 CYS A CA 1
ATOM 5986 C C . CYS A 1 801 ? 15.236 -16.586 -35.500 1.00 88.19 801 CYS A C 1
ATOM 5988 O O . CYS A 1 801 ? 14.982 -15.435 -35.165 1.00 88.19 801 CYS A O 1
ATOM 5990 N N . GLY A 1 802 ? 14.859 -17.080 -36.686 1.00 89.56 802 GLY A N 1
ATOM 5991 C CA . GLY A 1 802 ? 14.252 -16.271 -37.749 1.00 89.56 802 GLY A CA 1
ATOM 5992 C C . GLY A 1 802 ? 12.933 -15.581 -37.373 1.00 89.56 802 GLY A C 1
ATOM 5993 O O . GLY A 1 802 ? 12.705 -14.464 -37.827 1.00 89.56 802 GLY A O 1
ATOM 5994 N N . GLU A 1 803 ? 12.095 -16.180 -36.515 1.00 88.88 803 GLU A N 1
ATOM 5995 C CA . GLU A 1 803 ? 10.885 -15.495 -36.020 1.00 88.88 803 GLU A CA 1
ATOM 5996 C C . GLU A 1 803 ? 11.211 -14.413 -34.989 1.00 88.88 803 GLU A C 1
ATOM 5998 O O . GLU A 1 803 ? 10.606 -13.347 -35.023 1.00 88.88 803 GLU A O 1
ATOM 6003 N N . PHE A 1 804 ? 12.214 -14.618 -34.125 1.00 91.50 804 PHE A N 1
ATOM 6004 C CA . PHE A 1 804 ? 12.680 -13.545 -33.242 1.00 91.50 804 PHE A CA 1
ATOM 6005 C C . PHE A 1 804 ? 13.307 -12.396 -34.046 1.00 91.50 804 PHE A C 1
ATOM 6007 O O . PHE A 1 804 ? 13.029 -11.238 -33.755 1.00 91.50 804 PHE A O 1
ATOM 6014 N N . HIS A 1 805 ? 14.084 -12.698 -35.095 1.00 93.50 805 HIS A N 1
ATOM 6015 C CA . HIS A 1 805 ? 14.648 -11.685 -35.994 1.00 93.50 805 HIS A CA 1
ATOM 6016 C C . HIS A 1 805 ? 13.533 -10.874 -36.683 1.00 93.50 805 HIS A C 1
ATOM 6018 O O . HIS A 1 805 ? 13.587 -9.646 -36.687 1.00 93.50 805 HIS A O 1
ATOM 6024 N N . ARG A 1 806 ? 12.496 -11.542 -37.219 1.00 92.56 806 ARG A N 1
ATOM 6025 C CA . ARG A 1 806 ? 11.323 -10.884 -37.826 1.00 92.56 806 ARG A CA 1
ATOM 6026 C C . ARG A 1 806 ? 10.544 -10.039 -36.821 1.00 92.56 806 ARG A C 1
ATOM 6028 O O . ARG A 1 806 ? 10.328 -8.858 -37.071 1.00 92.56 806 ARG A O 1
ATOM 6035 N N . GLY A 1 807 ? 10.155 -10.623 -35.690 1.00 92.44 807 GLY A N 1
ATOM 6036 C CA . GLY A 1 807 ? 9.358 -9.949 -34.669 1.00 92.44 807 GLY A CA 1
ATOM 6037 C C . GLY A 1 807 ? 10.073 -8.741 -34.064 1.00 92.44 807 GLY A C 1
ATOM 6038 O O . GLY A 1 807 ? 9.494 -7.659 -33.996 1.00 92.44 807 GLY A O 1
ATOM 6039 N N . ALA A 1 808 ? 11.356 -8.880 -33.708 1.00 92.44 808 ALA A N 1
ATOM 6040 C CA . ALA A 1 808 ? 12.164 -7.764 -33.217 1.00 92.44 808 ALA A CA 1
ATOM 6041 C C . ALA A 1 808 ? 12.307 -6.652 -34.268 1.00 92.44 808 ALA A C 1
ATOM 6043 O O . ALA A 1 808 ? 12.236 -5.476 -33.916 1.00 92.44 808 ALA A O 1
ATOM 6044 N N . LYS A 1 809 ? 12.444 -7.008 -35.554 1.00 92.56 809 LYS A N 1
ATOM 6045 C CA . LYS A 1 809 ? 12.486 -6.030 -36.643 1.00 92.56 809 LYS A CA 1
ATOM 6046 C C . LYS A 1 809 ? 11.166 -5.274 -36.788 1.00 92.56 809 LYS A C 1
ATOM 6048 O O . LYS A 1 809 ? 11.178 -4.053 -36.740 1.00 92.56 809 LYS A O 1
ATOM 6053 N N . THR A 1 810 ? 10.027 -5.957 -36.875 1.00 90.56 810 THR A N 1
ATOM 6054 C CA . THR A 1 810 ? 8.719 -5.285 -36.994 1.00 90.56 810 THR A CA 1
ATOM 6055 C C . THR A 1 810 ? 8.356 -4.453 -35.758 1.00 90.56 810 THR A C 1
ATOM 6057 O O . THR A 1 810 ? 7.700 -3.423 -35.878 1.00 90.56 810 THR A O 1
ATOM 6060 N N . VAL A 1 811 ? 8.844 -4.814 -34.568 1.00 90.50 811 VAL A N 1
ATOM 6061 C CA . VAL A 1 811 ? 8.697 -3.984 -33.359 1.00 90.50 811 VAL A CA 1
ATOM 6062 C C . VAL A 1 811 ? 9.495 -2.671 -33.423 1.00 90.50 811 VAL A C 1
ATOM 6064 O O . VAL A 1 811 ? 9.066 -1.682 -32.827 1.00 90.50 811 VAL A O 1
ATOM 6067 N N . VAL A 1 812 ? 10.634 -2.638 -34.125 1.00 91.19 812 VAL A N 1
ATOM 6068 C CA . VAL A 1 812 ? 11.560 -1.488 -34.159 1.00 91.19 812 VAL A CA 1
ATOM 6069 C C . VAL A 1 812 ? 11.430 -0.656 -35.442 1.00 91.19 812 VAL A C 1
ATOM 6071 O O . VAL A 1 812 ? 11.282 0.561 -35.348 1.00 91.19 812 VAL A O 1
ATOM 6074 N N . ASP A 1 813 ? 11.481 -1.292 -36.616 1.00 88.12 813 ASP A N 1
ATOM 6075 C CA . ASP A 1 813 ? 11.459 -0.655 -37.942 1.00 88.12 813 ASP A CA 1
ATOM 6076 C C . ASP A 1 813 ? 10.047 -0.165 -38.309 1.00 88.12 813 ASP A C 1
ATOM 6078 O O . ASP A 1 813 ? 9.856 0.992 -38.695 1.00 88.12 813 ASP A O 1
ATOM 6082 N N . ASP A 1 814 ? 9.055 -1.052 -38.165 1.00 77.75 814 ASP A N 1
ATOM 6083 C CA . ASP A 1 814 ? 7.644 -0.795 -38.501 1.00 77.75 814 ASP A CA 1
ATOM 6084 C C . ASP A 1 814 ? 6.868 -0.173 -37.316 1.00 77.75 814 ASP A C 1
ATOM 6086 O O . ASP A 1 814 ? 5.684 0.158 -37.426 1.00 77.75 814 ASP A O 1
ATOM 6090 N N . GLY A 1 815 ? 7.524 -0.023 -36.159 1.00 66.75 815 GLY A N 1
ATOM 6091 C CA . GLY A 1 815 ? 6.933 0.490 -34.928 1.00 66.75 815 GLY A CA 1
ATOM 6092 C C . GLY A 1 815 ? 6.626 1.992 -34.969 1.00 66.75 815 GLY A C 1
ATOM 6093 O O . GLY A 1 815 ? 7.275 2.777 -35.659 1.00 66.75 815 GLY A O 1
ATOM 6094 N N . ASN A 1 816 ? 5.678 2.433 -34.134 1.00 68.62 816 ASN A N 1
ATOM 6095 C CA . ASN A 1 816 ? 5.261 3.841 -34.000 1.00 68.62 816 ASN A CA 1
ATOM 6096 C C . ASN A 1 816 ? 6.303 4.747 -33.282 1.00 68.62 816 ASN A C 1
ATOM 6098 O O . ASN A 1 816 ? 5.942 5.716 -32.614 1.00 68.62 816 ASN A O 1
ATOM 6102 N N . GLY A 1 817 ? 7.596 4.437 -33.404 1.00 79.31 817 GLY A N 1
ATOM 6103 C CA . GLY A 1 817 ? 8.709 5.143 -32.768 1.00 79.31 817 GLY A CA 1
ATOM 6104 C C . GLY A 1 817 ? 9.164 4.543 -31.431 1.00 79.31 817 GLY A C 1
ATOM 6105 O O . GLY A 1 817 ? 8.397 3.940 -30.680 1.00 79.31 817 GLY A O 1
ATOM 6106 N N . VAL A 1 818 ? 10.446 4.753 -31.115 1.00 86.06 818 VAL A N 1
ATOM 6107 C CA . VAL A 1 818 ? 11.161 4.125 -29.984 1.00 86.06 818 VAL A CA 1
ATOM 6108 C C . VAL A 1 818 ? 10.543 4.415 -28.614 1.00 86.06 818 VAL A C 1
ATOM 6110 O O . VAL A 1 818 ? 10.560 3.550 -27.739 1.00 86.06 818 VAL A O 1
ATOM 6113 N N . ALA A 1 819 ? 9.907 5.577 -28.452 1.00 85.12 819 ALA A N 1
ATOM 6114 C CA . ALA A 1 819 ? 9.201 5.958 -27.228 1.00 85.12 819 ALA A CA 1
ATOM 6115 C C . ALA A 1 819 ? 8.018 5.032 -26.863 1.00 85.12 819 ALA A C 1
ATOM 6117 O O . ALA A 1 819 ? 7.557 5.067 -25.725 1.00 85.12 819 ALA A O 1
ATOM 6118 N N . LEU A 1 820 ? 7.528 4.206 -27.798 1.00 86.19 820 LEU A N 1
ATOM 6119 C CA . LEU A 1 820 ? 6.439 3.247 -27.571 1.00 86.19 820 LEU A CA 1
ATOM 6120 C C . LEU A 1 820 ? 6.917 1.794 -27.390 1.00 86.19 820 LEU A C 1
ATOM 6122 O O . LEU A 1 820 ? 6.107 0.934 -27.044 1.00 86.19 820 LEU A O 1
ATOM 6126 N N . LEU A 1 821 ? 8.221 1.512 -27.528 1.00 90.69 821 LEU A N 1
ATOM 6127 C CA . LEU A 1 821 ? 8.785 0.186 -27.234 1.00 90.69 821 LEU A CA 1
ATOM 6128 C C . LEU A 1 821 ? 8.453 -0.340 -25.818 1.00 90.69 821 LEU A C 1
ATOM 6130 O O . LEU A 1 821 ? 8.183 -1.537 -25.718 1.00 90.69 821 LEU A O 1
ATOM 6134 N N . PRO A 1 822 ? 8.410 0.476 -24.738 1.00 91.50 822 PRO A N 1
ATOM 6135 C CA . PRO A 1 822 ? 8.012 0.002 -23.408 1.00 91.50 822 PRO A CA 1
ATOM 6136 C C . PRO A 1 822 ? 6.629 -0.668 -23.379 1.00 91.50 822 PRO A C 1
ATOM 6138 O O . PRO A 1 822 ? 6.479 -1.752 -22.813 1.00 91.50 822 PRO A O 1
ATOM 6141 N N . GLU A 1 823 ? 5.642 -0.053 -24.036 1.00 89.94 823 GLU A N 1
ATOM 6142 C CA . GLU A 1 823 ? 4.258 -0.538 -24.101 1.00 89.94 823 GLU A CA 1
ATOM 6143 C C . GLU A 1 823 ? 4.119 -1.725 -25.066 1.00 89.94 823 GLU A C 1
ATOM 6145 O O . GLU A 1 823 ? 3.426 -2.695 -24.765 1.00 89.94 823 GLU A O 1
ATOM 6150 N N . VAL A 1 824 ? 4.826 -1.705 -26.204 1.00 91.62 824 VAL A N 1
ATOM 6151 C CA . VAL A 1 824 ? 4.831 -2.826 -27.163 1.00 91.62 824 VAL A CA 1
ATOM 6152 C C . VAL A 1 824 ? 5.451 -4.082 -26.539 1.00 91.62 824 VAL A C 1
ATOM 6154 O O . VAL A 1 824 ? 4.894 -5.173 -26.664 1.00 91.62 824 VAL A O 1
ATOM 6157 N N . VAL A 1 825 ? 6.561 -3.944 -25.808 1.00 93.75 825 VAL A N 1
ATOM 6158 C CA . VAL A 1 825 ? 7.212 -5.062 -25.103 1.00 93.75 825 VAL A CA 1
ATOM 6159 C C . VAL A 1 825 ? 6.356 -5.571 -23.934 1.00 93.75 825 VAL A C 1
ATOM 6161 O O . VAL A 1 825 ? 6.301 -6.782 -23.711 1.00 93.75 825 VAL A O 1
ATOM 6164 N N . HIS A 1 826 ? 5.641 -4.696 -23.217 1.00 94.56 826 HIS A N 1
ATOM 6165 C CA . HIS A 1 826 ? 4.640 -5.106 -22.218 1.00 94.56 826 HIS A CA 1
ATOM 6166 C C . HIS A 1 826 ? 3.483 -5.891 -22.854 1.00 94.56 826 HIS A C 1
ATOM 6168 O O . HIS A 1 826 ? 3.143 -6.978 -22.382 1.00 94.56 826 HIS A O 1
ATOM 6174 N N . GLY A 1 827 ? 2.940 -5.398 -23.970 1.00 93.62 827 GLY A N 1
ATOM 6175 C CA . GLY A 1 827 ? 1.901 -6.074 -24.746 1.00 93.62 827 GLY A CA 1
ATOM 6176 C C . GLY A 1 827 ? 2.323 -7.470 -25.210 1.00 93.62 827 GLY A C 1
ATOM 6177 O O . GLY A 1 827 ? 1.598 -8.433 -24.979 1.00 93.62 827 GLY A O 1
ATOM 6178 N N . LEU A 1 828 ? 3.525 -7.613 -25.775 1.00 94.62 828 LEU A N 1
ATOM 6179 C CA . LEU A 1 828 ? 4.066 -8.910 -26.200 1.00 94.62 828 LEU A CA 1
ATOM 6180 C C . LEU A 1 828 ? 4.228 -9.889 -25.029 1.00 94.62 828 LEU A C 1
ATOM 6182 O O . LEU A 1 828 ? 3.797 -11.037 -25.126 1.00 94.62 828 LEU A O 1
ATOM 6186 N N . ARG A 1 829 ? 4.783 -9.443 -23.893 1.00 95.38 829 ARG A N 1
ATOM 6187 C CA . ARG A 1 829 ? 4.901 -10.274 -22.680 1.00 95.38 829 ARG A CA 1
ATOM 6188 C C . ARG A 1 829 ? 3.533 -10.740 -22.169 1.00 95.38 829 ARG A C 1
ATOM 6190 O O . ARG A 1 829 ? 3.400 -11.894 -21.762 1.00 95.38 829 ARG A O 1
ATOM 6197 N N . ARG A 1 830 ? 2.504 -9.887 -22.246 1.00 95.00 830 ARG A N 1
ATOM 6198 C CA . ARG A 1 830 ? 1.115 -10.280 -21.967 1.00 95.00 830 ARG A CA 1
ATOM 6199 C C . ARG A 1 830 ? 0.588 -11.326 -22.947 1.00 95.00 830 ARG A C 1
ATOM 6201 O O . ARG A 1 830 ? 0.069 -12.335 -22.492 1.00 95.00 830 ARG A O 1
ATOM 6208 N N . GLN A 1 831 ? 0.768 -11.140 -24.253 1.00 95.31 831 GLN A N 1
ATOM 6209 C CA . GLN A 1 831 ? 0.312 -12.096 -25.272 1.00 95.31 831 GLN A CA 1
ATOM 6210 C C . GLN A 1 831 ? 0.974 -13.480 -25.116 1.00 95.31 831 GLN A C 1
ATOM 6212 O O . GLN A 1 831 ? 0.293 -14.500 -25.215 1.00 95.31 831 GLN A O 1
ATOM 6217 N N . VAL A 1 832 ? 2.275 -13.522 -24.792 1.00 93.12 832 VAL A N 1
ATOM 6218 C CA . VAL A 1 832 ? 3.003 -14.757 -24.433 1.00 93.12 832 VAL A CA 1
ATOM 6219 C C . VAL A 1 832 ? 2.389 -15.418 -23.192 1.00 93.12 832 VAL A C 1
ATOM 6221 O O . VAL A 1 832 ? 2.172 -16.628 -23.186 1.00 93.12 832 VAL A O 1
ATOM 6224 N N . HIS A 1 833 ? 2.073 -14.644 -22.148 1.00 93.50 833 HIS A N 1
ATOM 6225 C CA . HIS A 1 833 ? 1.461 -15.166 -20.921 1.00 93.50 833 HIS A CA 1
ATOM 6226 C C . HIS A 1 833 ? 0.014 -15.650 -21.115 1.00 93.50 833 HIS A C 1
ATOM 6228 O O . HIS A 1 833 ? -0.390 -16.645 -20.518 1.00 93.50 833 HIS A O 1
ATOM 6234 N N . GLU A 1 834 ? -0.744 -14.978 -21.980 1.00 93.94 834 GLU A N 1
ATOM 6235 C CA . GLU A 1 834 ? -2.102 -15.344 -22.403 1.00 93.94 834 GLU A CA 1
ATOM 6236 C C . GLU A 1 834 ? -2.112 -16.559 -23.362 1.00 93.94 834 GLU A C 1
ATOM 6238 O O . GLU A 1 834 ? -3.178 -17.059 -23.715 1.00 93.94 834 GLU A O 1
ATOM 6243 N N . GLY A 1 835 ? -0.935 -17.080 -23.742 1.00 91.00 835 GLY A N 1
ATOM 6244 C CA . GLY A 1 835 ? -0.776 -18.304 -24.532 1.00 91.00 835 GLY A CA 1
ATOM 6245 C C . GLY A 1 835 ? -0.977 -18.123 -26.039 1.00 91.00 835 GLY A C 1
ATOM 6246 O O . GLY A 1 835 ? -1.175 -19.111 -26.748 1.00 91.00 835 GLY A O 1
ATOM 6247 N N . LEU A 1 836 ? -0.939 -16.886 -26.544 1.00 90.88 836 LEU A N 1
ATOM 6248 C CA . LEU A 1 836 ? -1.146 -16.600 -27.962 1.00 90.88 836 LEU A CA 1
ATOM 6249 C C . LEU A 1 836 ? 0.062 -17.063 -28.785 1.00 90.88 836 LEU A C 1
ATOM 6251 O O . LEU A 1 836 ? 1.162 -16.519 -28.679 1.00 90.88 836 LEU A O 1
ATOM 6255 N N . THR A 1 837 ? -0.157 -18.063 -29.641 1.00 85.75 837 THR A N 1
ATOM 6256 C CA . THR A 1 837 ? 0.898 -18.744 -30.409 1.00 85.75 837 THR A CA 1
ATOM 6257 C C . THR A 1 837 ? 1.685 -17.816 -31.330 1.00 85.75 837 THR A C 1
ATOM 6259 O O . THR A 1 837 ? 2.861 -18.057 -31.567 1.00 85.75 837 THR A O 1
ATOM 6262 N N . GLU A 1 838 ? 1.077 -16.733 -31.816 1.00 86.44 838 GLU A N 1
ATOM 6263 C CA . GLU A 1 838 ? 1.733 -15.739 -32.678 1.00 86.44 838 GLU A CA 1
ATOM 6264 C C . GLU A 1 838 ? 2.802 -14.914 -31.939 1.00 86.44 838 GLU A C 1
ATOM 6266 O O . GLU A 1 838 ? 3.756 -14.444 -32.556 1.00 86.44 838 GLU A O 1
ATOM 6271 N N . ALA A 1 839 ? 2.697 -14.778 -30.612 1.00 89.56 839 ALA A N 1
ATOM 6272 C CA . ALA A 1 839 ? 3.636 -14.008 -29.795 1.00 89.56 839 ALA A CA 1
ATOM 6273 C C . ALA A 1 839 ? 4.833 -14.833 -29.282 1.00 89.56 839 ALA A C 1
ATOM 6275 O O . ALA A 1 839 ? 5.739 -14.272 -28.667 1.00 89.56 839 ALA A O 1
ATOM 6276 N N . TYR A 1 840 ? 4.869 -16.153 -29.521 1.00 87.31 840 TYR A N 1
ATOM 6277 C CA . TYR A 1 840 ? 5.813 -17.083 -28.873 1.00 87.31 840 TYR A CA 1
ATOM 6278 C C . TYR A 1 840 ? 7.298 -16.698 -29.024 1.00 87.31 840 TYR A C 1
ATOM 6280 O O . TYR A 1 840 ? 8.107 -16.941 -28.126 1.00 87.31 840 TYR A O 1
ATOM 6288 N N . TRP A 1 841 ? 7.658 -16.066 -30.145 1.00 90.44 841 TRP A N 1
ATOM 6289 C CA . TRP A 1 841 ? 9.014 -15.608 -30.453 1.00 90.44 841 TRP A CA 1
ATOM 6290 C C . TRP A 1 841 ? 9.530 -14.562 -29.451 1.00 90.44 841 TRP A C 1
ATOM 6292 O O . TRP A 1 841 ? 10.739 -14.469 -29.237 1.00 90.44 841 TRP A O 1
ATOM 6302 N N . ALA A 1 842 ? 8.627 -13.813 -28.808 1.00 92.25 842 ALA A N 1
ATOM 6303 C CA . ALA A 1 842 ? 8.933 -12.806 -27.797 1.00 92.25 842 ALA A CA 1
ATOM 6304 C C . ALA A 1 842 ? 9.140 -13.402 -26.388 1.00 92.25 842 ALA A C 1
ATOM 6306 O O . ALA A 1 842 ? 9.347 -12.660 -25.426 1.00 92.25 842 ALA A O 1
ATOM 6307 N N . HIS A 1 843 ? 9.104 -14.730 -26.220 1.00 89.75 843 HIS A N 1
ATOM 6308 C CA . HIS A 1 843 ? 9.343 -15.354 -24.917 1.00 89.75 843 HIS A CA 1
ATOM 6309 C C . HIS A 1 843 ? 10.746 -15.036 -24.379 1.00 89.75 843 HIS A C 1
ATOM 6311 O O . HIS A 1 843 ? 11.764 -15.355 -24.999 1.00 89.75 843 HIS A O 1
ATOM 6317 N N . GLY A 1 844 ? 10.798 -14.417 -23.196 1.00 89.62 844 GLY A N 1
ATOM 6318 C CA . GLY A 1 844 ? 12.038 -13.949 -22.574 1.00 89.62 844 GLY A CA 1
ATOM 6319 C C . GLY A 1 844 ? 12.629 -12.672 -23.188 1.00 89.62 844 GLY A C 1
ATOM 6320 O O . GLY A 1 844 ? 13.826 -12.437 -22.997 1.00 89.62 844 GLY A O 1
ATOM 6321 N N . ILE A 1 845 ? 11.832 -11.875 -23.916 1.00 94.38 845 ILE A N 1
ATOM 6322 C CA . ILE A 1 845 ? 12.230 -10.558 -24.435 1.00 94.38 845 ILE A CA 1
ATOM 6323 C C . ILE A 1 845 ? 12.488 -9.542 -23.308 1.00 94.38 845 ILE A C 1
ATOM 6325 O O . ILE A 1 845 ? 11.763 -9.486 -22.311 1.00 94.38 845 ILE A O 1
ATOM 6329 N N . ALA A 1 846 ? 13.504 -8.702 -23.492 1.00 95.12 846 ALA A N 1
ATOM 6330 C CA . ALA A 1 846 ? 13.869 -7.611 -22.600 1.00 95.12 846 ALA A CA 1
ATOM 6331 C C . ALA A 1 846 ? 14.351 -6.371 -23.366 1.00 95.12 846 ALA A C 1
ATOM 6333 O O . ALA A 1 846 ? 14.731 -6.448 -24.535 1.00 95.12 846 ALA A O 1
ATOM 6334 N N . LEU A 1 847 ? 14.294 -5.225 -22.680 1.00 96.12 847 LEU A N 1
ATOM 6335 C CA . LEU A 1 847 ? 14.508 -3.889 -23.228 1.00 96.12 847 LEU A CA 1
ATOM 6336 C C . LEU A 1 847 ? 15.374 -3.062 -22.263 1.00 96.12 847 LEU A C 1
ATOM 6338 O O . LEU A 1 847 ? 14.963 -2.784 -21.132 1.00 96.12 847 LEU A O 1
ATOM 6342 N N . LEU A 1 848 ? 16.556 -2.654 -22.727 1.00 96.12 848 LEU A N 1
ATOM 6343 C CA . LEU A 1 848 ? 17.344 -1.562 -22.151 1.00 96.12 848 LEU A CA 1
ATOM 6344 C C . LEU A 1 848 ? 16.713 -0.248 -22.615 1.00 96.12 848 LEU A C 1
ATOM 6346 O O . LEU A 1 848 ? 16.443 -0.089 -23.805 1.00 96.12 848 LEU A O 1
ATOM 6350 N N . TYR A 1 849 ? 16.495 0.682 -21.689 1.00 93.56 849 TYR A N 1
ATOM 6351 C CA . TYR A 1 849 ? 15.946 2.006 -21.982 1.00 93.56 849 TYR A CA 1
ATOM 6352 C C . TYR A 1 849 ? 16.499 3.024 -20.972 1.00 93.56 849 TYR A C 1
ATOM 6354 O O . TYR A 1 849 ? 15.907 3.311 -19.929 1.00 93.56 849 TYR A O 1
ATOM 6362 N N . ASP A 1 850 ? 17.699 3.514 -21.266 1.00 89.81 850 ASP A N 1
ATOM 6363 C CA . ASP A 1 850 ? 18.570 4.265 -20.365 1.00 89.81 850 ASP A CA 1
ATOM 6364 C C . ASP A 1 850 ? 18.760 5.725 -20.814 1.00 89.81 850 ASP A C 1
ATOM 6366 O O . ASP A 1 850 ? 19.818 6.129 -21.310 1.00 89.81 850 ASP A O 1
ATOM 6370 N N . ASP A 1 851 ? 17.692 6.503 -20.621 1.00 86.50 851 ASP A N 1
ATOM 6371 C CA . ASP A 1 851 ? 17.555 7.911 -21.011 1.00 86.50 851 ASP A CA 1
ATOM 6372 C C . ASP A 1 851 ? 18.656 8.818 -20.399 1.00 86.50 851 ASP A C 1
ATOM 6374 O O . ASP A 1 851 ? 18.688 9.003 -19.174 1.00 86.50 851 ASP A O 1
ATOM 6378 N N . PRO A 1 852 ? 19.539 9.432 -21.218 1.00 84.88 852 PRO A N 1
ATOM 6379 C CA . PRO A 1 852 ? 20.593 10.338 -20.755 1.00 84.88 852 PRO A CA 1
ATOM 6380 C C . PRO A 1 852 ? 20.080 11.714 -20.298 1.00 84.88 852 PRO A C 1
ATOM 6382 O O . PRO A 1 852 ? 20.873 12.530 -19.830 1.00 84.88 852 PRO A O 1
ATOM 6385 N N . TYR A 1 853 ? 18.780 11.992 -20.440 1.00 81.81 853 TYR A N 1
ATOM 6386 C CA . TYR A 1 853 ? 18.109 13.176 -19.897 1.00 81.81 853 TYR A CA 1
ATOM 6387 C C . TYR A 1 853 ? 17.414 12.899 -18.552 1.00 81.81 853 TYR A C 1
ATOM 6389 O O . TYR A 1 853 ? 16.862 13.814 -17.941 1.00 81.81 853 TYR A O 1
ATOM 6397 N N . ARG A 1 854 ? 17.467 11.652 -18.064 1.00 79.94 854 ARG A N 1
ATOM 6398 C CA . ARG A 1 854 ? 16.974 11.222 -16.747 1.00 79.94 854 ARG A CA 1
ATOM 6399 C C . ARG A 1 854 ? 18.087 10.478 -15.995 1.00 79.94 854 ARG A C 1
ATOM 6401 O O . ARG A 1 854 ? 18.036 9.245 -15.939 1.00 79.94 854 ARG A O 1
ATOM 6408 N N . PRO A 1 855 ? 19.112 11.167 -15.458 1.00 78.12 855 PRO A N 1
ATOM 6409 C CA . PRO A 1 855 ? 20.158 10.522 -14.661 1.00 78.12 855 PRO A CA 1
ATOM 6410 C C . PRO A 1 855 ? 19.570 9.781 -13.450 1.00 78.12 855 PRO A C 1
ATOM 6412 O O . PRO A 1 855 ? 18.467 10.084 -12.989 1.00 78.12 855 PRO A O 1
ATOM 6415 N N . LEU A 1 856 ? 20.294 8.779 -12.953 1.00 81.94 856 LEU A N 1
ATOM 6416 C CA . LEU A 1 856 ? 19.900 8.044 -11.750 1.00 81.94 856 LEU A CA 1
ATOM 6417 C C . LEU A 1 856 ? 20.222 8.871 -10.489 1.00 81.94 856 LEU A C 1
ATOM 6419 O O . LEU A 1 856 ? 21.203 9.613 -10.493 1.00 81.94 856 LEU A O 1
ATOM 6423 N N . PRO A 1 857 ? 19.448 8.751 -9.393 1.00 71.19 857 PRO A N 1
ATOM 6424 C CA . PRO A 1 857 ? 19.793 9.395 -8.127 1.00 71.19 857 PRO A CA 1
ATOM 6425 C C . PRO A 1 857 ? 21.191 8.972 -7.650 1.00 71.19 857 PRO A C 1
ATOM 6427 O O . PRO A 1 857 ? 21.486 7.779 -7.605 1.00 71.19 857 PRO A O 1
ATOM 6430 N N . GLY A 1 858 ? 22.042 9.944 -7.310 1.00 61.75 858 GLY A N 1
ATOM 6431 C CA . GLY A 1 858 ? 23.445 9.727 -6.929 1.00 61.75 858 GLY A CA 1
ATOM 6432 C C . GLY A 1 858 ? 24.441 9.649 -8.097 1.00 61.75 858 GLY A C 1
ATOM 6433 O O . GLY A 1 858 ? 25.644 9.715 -7.857 1.00 61.75 858 GLY A O 1
ATOM 6434 N N . ALA A 1 859 ? 23.989 9.575 -9.356 1.00 51.47 859 ALA A N 1
ATOM 6435 C CA . ALA A 1 859 ? 24.877 9.663 -10.518 1.00 51.47 859 ALA A CA 1
ATOM 6436 C C . ALA A 1 859 ? 25.369 11.113 -10.695 1.00 51.47 859 ALA A C 1
ATOM 6438 O O . ALA A 1 859 ? 24.671 11.953 -11.266 1.00 51.47 859 ALA A O 1
ATOM 6439 N N . GLY A 1 860 ? 26.549 11.402 -10.141 1.00 41.31 860 GLY A N 1
ATOM 6440 C CA . GLY A 1 860 ? 27.170 12.731 -10.106 1.00 41.31 860 GLY A CA 1
ATOM 6441 C C . GLY A 1 860 ? 27.759 13.100 -8.740 1.00 41.31 860 GLY A C 1
ATOM 6442 O O . GLY A 1 860 ? 28.703 13.885 -8.689 1.00 41.31 860 GLY A O 1
ATOM 6443 N N . ASP A 1 861 ? 27.278 12.488 -7.651 1.00 36.66 861 ASP A N 1
ATOM 6444 C CA . ASP A 1 861 ? 27.878 12.632 -6.318 1.00 36.66 861 ASP A CA 1
ATOM 6445 C C . ASP A 1 861 ? 29.120 11.733 -6.211 1.00 36.66 861 ASP A C 1
ATOM 6447 O O . ASP A 1 861 ? 29.107 10.659 -5.601 1.00 36.66 861 ASP A O 1
ATOM 6451 N N . LEU A 1 862 ? 30.220 12.181 -6.822 1.00 33.75 862 LEU A N 1
ATOM 6452 C CA . LEU A 1 862 ? 31.548 11.669 -6.499 1.00 33.75 862 LEU A CA 1
ATOM 6453 C C . LEU A 1 862 ? 31.810 11.920 -5.011 1.00 33.75 862 LEU A C 1
ATOM 6455 O O . LEU A 1 862 ? 31.989 13.057 -4.579 1.00 33.75 862 LEU A O 1
ATOM 6459 N N . LEU A 1 863 ? 31.849 10.840 -4.232 1.00 35.03 863 LEU A N 1
ATOM 6460 C CA . LEU A 1 863 ? 32.343 10.872 -2.862 1.00 35.03 863 LEU A CA 1
ATOM 6461 C C . LEU A 1 863 ? 33.834 11.231 -2.885 1.00 35.03 863 LEU A C 1
ATOM 6463 O O . LEU A 1 863 ? 34.685 10.352 -3.030 1.00 35.03 863 LEU A O 1
ATOM 6467 N N . GLU A 1 864 ? 34.144 12.516 -2.702 1.00 26.80 864 GLU A N 1
ATOM 6468 C CA . GLU A 1 864 ? 35.455 12.940 -2.216 1.00 26.80 864 GLU A CA 1
ATOM 6469 C C . GLU A 1 864 ? 35.692 12.248 -0.866 1.00 26.80 864 GLU A C 1
ATOM 6471 O O . GLU A 1 864 ? 35.089 12.589 0.156 1.00 26.80 864 GLU A O 1
ATOM 6476 N N . ALA A 1 865 ? 36.521 11.204 -0.881 1.00 27.84 865 ALA A N 1
ATOM 6477 C CA . ALA A 1 865 ? 36.941 10.521 0.330 1.00 27.84 865 ALA A CA 1
ATOM 6478 C C . ALA A 1 865 ? 37.851 11.455 1.160 1.00 27.84 865 ALA A C 1
ATOM 6480 O O . ALA A 1 865 ? 38.685 12.145 0.568 1.00 27.84 865 ALA A O 1
ATOM 6481 N N . PRO A 1 866 ? 37.694 11.487 2.498 1.00 33.78 866 PRO A N 1
ATOM 6482 C CA . PRO A 1 866 ? 38.480 12.346 3.388 1.00 33.78 866 PRO A CA 1
ATOM 6483 C C . PRO A 1 866 ? 39.926 11.864 3.595 1.00 33.78 866 PRO A C 1
ATOM 6485 O O . PRO A 1 866 ? 40.161 10.635 3.525 1.00 33.78 866 PRO A O 1
#

Secondary structure (DSSP, 8-state):
-PPP---PPPPHHHHHHHHHHHHHHHHEEEEEESS--S-TTSGGGEEEEEEEEETTEEEE-HHHHTTSTTSEEEEEE-SSTTSPPEEEEEEEEEEES---SPPPTTPPPPSS-EEEEEESS----PPP-B---S----SSSEEEEEEEE-TTSS-EEEEEEEEEEEEESTTSTT-EEEEESS---TT-TT-EEEETTTTEEEEEEEE-SSS-S-EEEEEGGGGGGSPP--------------PPP-----------------------------------------------------------PPPP-PPP------------------------------------------PPP----------------PPP--------TT-----HHHHHHHHHHHHHHHHTS--S--SPPHHHHHHHTT--GGGTS-HHHHHHHHHHHHHSPPPS-HHHHHHHHHTSTT--PPP-SSPP-SHHHHHHHHHHHS-STTHHHHHHHHHHHHHHS-----HHHHHHHHHHHHHHHHHTTTS-HHHHHHHHHHHHHHHH---TTS---S--TT-----PPPPP--------EEEEEEEE-TT-TTEEEEEEEEE-TTS-EEEEEEEEEEESTTHHHHHHHHHHHHHHTT-BTTBPPEEEEEE-GGGTT--GGG--SSTTSPPHHHHS-EEEEESSGGGPPPTT--STTPPPPPTTS-THHHHHHHHHHHHHHHHS--EEEESSEETTEE-PPPPHHHHHTS-TTEEEEEEEET---STTGGGHHHHHHHTT-SEEEEEE----TT--HHHHHHHHHHHHTSSS-GGGHHHHHHHHHHHHHTT-GGGGGGTTEEEEE--TTSPPTTTT------

Organism: NCBI:txid66887

Solvent-accessible surface area (backbone atoms only — not comparable to full-atom values): 53322 Å² total; per-residue (Å²): 138,80,79,85,79,84,78,71,73,86,51,64,51,57,55,25,50,51,54,51,47,54,52,50,53,24,14,43,25,39,34,26,42,65,82,52,58,96,61,78,69,48,49,93,34,59,48,20,13,17,24,27,52,17,87,45,29,34,37,26,27,26,69,50,57,65,82,38,88,91,34,42,30,27,39,36,35,40,70,45,96,91,51,76,74,48,74,46,56,24,34,60,74,47,48,32,58,78,77,93,71,82,72,60,91,92,58,77,72,58,69,59,50,30,24,37,32,35,45,77,58,94,68,91,73,42,57,51,58,68,62,44,42,78,62,66,76,61,93,53,69,48,35,35,40,42,24,28,29,39,83,82,79,43,62,45,81,48,71,52,76,36,38,58,71,58,64,43,59,68,98,46,97,59,41,24,38,30,34,29,96,43,81,51,63,66,28,28,32,10,3,49,27,26,28,76,56,56,62,28,34,40,23,34,29,38,50,49,89,81,83,52,76,13,33,35,31,43,39,53,49,60,55,62,68,62,75,70,57,77,78,80,79,76,78,79,77,79,81,77,81,81,76,82,88,78,92,84,85,89,79,90,84,82,90,82,82,86,87,88,85,81,89,87,86,87,86,91,83,91,88,81,90,82,89,88,90,84,91,87,86,89,89,82,88,87,84,84,90,86,81,90,82,89,83,91,89,90,87,87,83,84,90,84,82,85,88,85,85,81,91,82,91,80,90,89,87,92,88,83,89,85,90,86,87,90,86,81,92,87,88,84,91,80,84,84,82,89,81,87,85,90,83,90,80,88,81,88,84,90,83,82,87,80,87,89,85,88,84,87,81,90,84,90,83,84,90,86,90,86,88,87,85,88,78,86,79,80,75,82,72,81,76,82,76,79,73,75,71,59,45,59,58,57,58,44,49,30,39,27,27,32,49,57,30,59,65,68,48,94,65,98,66,90,71,84,45,72,39,57,36,18,49,56,50,61,27,50,62,50,72,44,47,51,38,56,59,46,34,52,47,39,18,43,53,37,56,37,81,69,57,88,29,34,25,60,48,52,51,56,52,54,68,38,91,92,53,76,76,73,93,60,84,68,49,58,66,47,66,54,25,56,54,17,44,45,54,75,64,49,59,68,80,59,36,48,55,54,54,44,59,45,53,52,46,61,72,65,55,88,74,84,76,45,77,63,40,53,47,29,58,44,56,47,48,54,46,46,58,58,72,51,56,93,58,62,70,66,60,53,49,50,54,50,52,52,50,51,50,65,69,66,59,82,70,99,81,82,88,84,89,74,90,74,99,77,76,79,81,75,79,70,78,78,75,74,81,68,82,69,77,64,64,32,29,36,38,41,40,38,42,75,36,91,91,45,79,65,27,26,34,38,37,36,31,41,31,42,69,85,68,55,69,43,82,77,49,74,50,69,76,41,50,60,78,65,39,66,70,71,45,21,64,64,49,52,52,48,41,45,58,38,25,43,86,97,44,62,35,37,35,40,38,24,23,30,62,89,48,61,82,59,64,64,42,65,37,52,73,40,98,91,48,67,30,43,23,50,72,23,35,59,33,35,30,63,59,43,68,95,66,66,80,70,96,80,64,95,46,102,80,70,71,79,78,72,97,73,71,68,70,66,54,61,61,44,49,23,48,48,30,51,51,42,26,69,76,41,76,32,36,57,41,65,52,27,46,58,91,70,46,79,51,74,61,70,55,45,68,69,46,49,73,51,58,56,30,57,30,50,29,32,68,48,49,77,66,80,84,52,94,62,52,82,47,49,65,48,33,44,48,75,35,27,49,39,51,36,41,35,25,55,46,84,82,62,93,81,68,68,44,62,56,33,54,47,50,53,29,49,60,35,46,74,34,98,38,64,90,46,45,56,59,54,54,21,50,41,37,33,37,40,72,73,63,41,75,90,32,52,60,50,58,57,57,49,40,39,58,42,56,81,91,59,74,58,93,69,74,80,68,74,78,81,77,132

Radius of gyration: 37.18 Å; Cα contacts (8 Å, |Δi|>4): 1271; chains: 1; bounding box: 126×112×115 Å